Protein AF-A0A9P5ANE4-F1 (afdb_monomer)

Structure (mmCIF, N/CA/C/O backbone):
data_AF-A0A9P5ANE4-F1
#
_entry.id   AF-A0A9P5ANE4-F1
#
loop_
_atom_site.group_PDB
_atom_site.id
_atom_site.type_symbol
_atom_site.label_atom_id
_atom_site.label_alt_id
_atom_site.label_comp_id
_atom_site.label_asym_id
_atom_site.label_entity_id
_atom_site.label_seq_id
_atom_site.pdbx_PDB_ins_code
_atom_site.Cartn_x
_atom_site.Cartn_y
_atom_site.Cartn_z
_atom_site.occupancy
_atom_site.B_iso_or_equiv
_atom_site.auth_seq_id
_atom_site.auth_comp_id
_atom_site.auth_asym_id
_atom_site.auth_atom_id
_atom_site.pdbx_PDB_model_num
ATOM 1 N N . MET A 1 1 ? -19.868 -15.085 -2.235 1.00 84.94 1 MET A N 1
ATOM 2 C CA . MET A 1 1 ? -20.791 -15.038 -1.072 1.00 84.94 1 MET A CA 1
ATOM 3 C C . MET A 1 1 ? -21.364 -13.664 -0.730 1.00 84.94 1 MET A C 1
ATOM 5 O O . MET A 1 1 ? -22.548 -13.602 -0.421 1.00 84.94 1 MET A O 1
ATOM 9 N N . LYS A 1 2 ? -20.590 -12.567 -0.795 1.00 85.81 2 LYS A N 1
ATOM 10 C CA . LYS A 1 2 ? -21.042 -11.213 -0.388 1.00 85.81 2 LYS A CA 1
ATOM 11 C C . LYS A 1 2 ? -22.421 -10.811 -0.924 1.00 85.81 2 LYS A C 1
ATOM 13 O O . LYS A 1 2 ? -23.286 -10.450 -0.140 1.00 85.81 2 LYS A O 1
ATOM 18 N N . PHE A 1 3 ? -22.633 -10.958 -2.235 1.00 87.50 3 PHE A N 1
ATOM 19 C CA . PHE A 1 3 ? -23.912 -10.656 -2.888 1.00 87.50 3 PHE A CA 1
ATOM 20 C C . PHE A 1 3 ? -25.103 -11.384 -2.247 1.00 87.50 3 PHE A C 1
ATOM 22 O O . PHE A 1 3 ? -26.153 -10.790 -2.033 1.00 87.50 3 PHE A O 1
ATOM 29 N N . ILE A 1 4 ? -24.929 -12.667 -1.920 1.00 90.25 4 ILE A N 1
ATOM 30 C CA . ILE A 1 4 ? -25.991 -13.511 -1.367 1.00 90.25 4 ILE A CA 1
ATOM 31 C C . ILE A 1 4 ? -26.301 -13.093 0.073 1.00 90.25 4 ILE A C 1
ATOM 33 O O . ILE A 1 4 ? -27.469 -12.965 0.430 1.00 90.25 4 ILE A O 1
ATOM 37 N N . ALA A 1 5 ? -25.264 -12.822 0.871 1.00 90.62 5 ALA A N 1
ATOM 38 C CA . ALA A 1 5 ? -25.399 -12.387 2.258 1.00 90.62 5 ALA A CA 1
ATOM 39 C C . ALA A 1 5 ? -26.049 -10.997 2.392 1.00 90.62 5 ALA A C 1
ATOM 41 O O . ALA A 1 5 ? -26.753 -10.746 3.365 1.00 90.62 5 ALA A O 1
ATOM 42 N N . SER A 1 6 ? -25.848 -10.106 1.414 1.00 91.19 6 SER A N 1
ATOM 43 C CA . SER A 1 6 ? -26.445 -8.763 1.390 1.00 91.19 6 SER A CA 1
ATOM 44 C C . SER A 1 6 ? -27.764 -8.671 0.613 1.00 91.19 6 SER A C 1
ATOM 46 O O . SER A 1 6 ? -28.336 -7.588 0.517 1.00 91.19 6 SER A O 1
ATOM 48 N N . SER A 1 7 ? -28.230 -9.760 -0.003 1.00 93.81 7 SER A N 1
ATOM 49 C CA . SER A 1 7 ? -29.420 -9.734 -0.858 1.00 93.81 7 SER A CA 1
ATOM 50 C C . SER A 1 7 ? -30.706 -9.638 -0.023 1.00 93.81 7 SER A C 1
ATOM 52 O O . SER A 1 7 ? -30.922 -10.481 0.855 1.00 93.81 7 SER A O 1
ATOM 54 N N . PRO A 1 8 ? -31.611 -8.680 -0.318 1.00 92.62 8 PRO A N 1
ATOM 55 C CA . PRO A 1 8 ? -32.915 -8.594 0.341 1.00 92.62 8 PRO A CA 1
ATOM 56 C C . PRO A 1 8 ? -33.736 -9.879 0.203 1.00 92.62 8 PRO A C 1
ATOM 58 O O . PRO A 1 8 ? -34.364 -10.310 1.165 1.00 92.62 8 PRO A O 1
ATOM 61 N N . LEU A 1 9 ? -33.653 -10.540 -0.958 1.00 94.06 9 LEU A N 1
ATOM 62 C CA . LEU A 1 9 ? -34.351 -11.799 -1.221 1.00 94.06 9 LEU A CA 1
ATOM 63 C C . LEU A 1 9 ? -33.880 -12.918 -0.281 1.00 94.06 9 LEU A C 1
ATOM 65 O O . LEU A 1 9 ? -34.693 -13.689 0.222 1.00 94.06 9 LEU A O 1
ATOM 69 N N . THR A 1 10 ? -32.575 -12.993 0.001 1.00 93.75 10 THR A N 1
ATOM 70 C CA . THR A 1 10 ? -32.034 -13.964 0.963 1.00 93.75 10 THR A CA 1
ATOM 71 C C . THR A 1 10 ? -32.629 -13.731 2.346 1.00 93.75 10 THR A C 1
ATOM 73 O O . THR A 1 10 ? -33.049 -14.679 3.005 1.00 93.75 10 THR A O 1
ATOM 76 N N . LEU A 1 11 ? -32.704 -12.470 2.783 1.00 91.62 11 LEU A N 1
ATOM 77 C CA . LEU A 1 11 ? -33.286 -12.118 4.074 1.00 91.62 11 LEU A CA 1
ATOM 78 C C . LEU A 1 11 ? -34.788 -12.440 4.135 1.00 91.62 11 LEU A C 1
ATOM 80 O O . LEU A 1 11 ? -35.256 -12.932 5.159 1.00 91.62 11 LEU A O 1
ATOM 84 N N . GLU A 1 12 ? -35.540 -12.185 3.064 1.00 93.75 12 GLU A N 1
ATOM 85 C CA . GLU A 1 12 ? -36.965 -12.529 2.965 1.00 93.75 12 GLU A CA 1
ATOM 86 C C . GLU A 1 12 ? -37.199 -14.037 3.110 1.00 93.75 12 GLU A C 1
ATOM 88 O O . GLU A 1 12 ? -37.988 -14.451 3.957 1.00 93.75 12 GLU A O 1
ATOM 93 N N . LEU A 1 13 ? -36.449 -14.859 2.372 1.00 93.81 13 LEU A N 1
ATOM 94 C CA . LEU A 1 13 ? -36.548 -16.321 2.449 1.00 93.81 13 LEU A CA 1
ATOM 95 C C . LEU A 1 13 ? -36.102 -16.860 3.815 1.00 93.81 13 LEU A C 1
ATOM 97 O O . LEU A 1 13 ? -36.692 -17.789 4.363 1.00 93.81 13 LEU A O 1
ATOM 101 N N . LEU A 1 14 ? -35.071 -16.262 4.412 1.00 93.81 14 LEU A N 1
ATOM 102 C CA . LEU A 1 14 ? -34.622 -16.629 5.752 1.00 93.81 14 LEU A CA 1
ATOM 103 C C . LEU A 1 14 ? -35.651 -16.277 6.837 1.00 93.81 14 LEU A C 1
ATOM 105 O O . LEU A 1 14 ? -35.756 -17.008 7.827 1.00 93.81 14 LEU A O 1
ATOM 109 N N . LYS A 1 15 ? -36.446 -15.216 6.646 1.00 92.94 15 LYS A N 1
ATOM 110 C CA . LYS A 1 15 ? -37.534 -14.835 7.561 1.00 92.94 15 LYS A CA 1
ATOM 111 C C . LYS A 1 15 ? -38.674 -15.851 7.603 1.00 92.94 15 LYS A C 1
ATOM 113 O O . LYS A 1 15 ? -39.384 -15.911 8.608 1.00 92.94 15 LYS A O 1
ATOM 118 N N . GLU A 1 16 ? -38.827 -16.677 6.567 1.00 93.19 16 GLU A N 1
ATOM 119 C CA . GLU A 1 16 ? -39.749 -17.820 6.592 1.00 93.19 16 GLU A CA 1
ATOM 120 C C . GLU A 1 16 ? -39.297 -18.896 7.589 1.00 93.19 16 GLU A C 1
ATOM 122 O O . GLU A 1 16 ? -40.129 -19.549 8.218 1.00 93.19 16 GLU A O 1
ATOM 127 N N . TRP A 1 17 ? -37.981 -19.059 7.777 1.00 91.56 17 TRP A N 1
ATOM 128 C CA . TRP A 1 17 ? -37.419 -19.972 8.774 1.00 91.56 17 TRP A CA 1
ATOM 129 C C . TRP A 1 17 ? -37.459 -19.384 10.187 1.00 91.56 17 TRP A C 1
ATOM 131 O O . TRP A 1 17 ? -37.881 -20.065 11.121 1.00 91.56 17 TRP A O 1
ATOM 141 N N . ASN A 1 18 ? -37.025 -18.133 10.357 1.00 90.50 18 ASN A N 1
ATOM 142 C CA . ASN A 1 18 ? -37.092 -17.431 11.634 1.00 90.50 18 ASN A CA 1
ATOM 143 C C . ASN A 1 18 ? -37.369 -15.941 11.416 1.00 90.50 18 ASN A C 1
ATOM 145 O O . ASN A 1 18 ? -36.606 -15.262 10.736 1.00 90.50 18 ASN A O 1
ATOM 149 N N . ARG A 1 19 ? -38.443 -15.427 12.029 1.00 88.56 19 ARG A N 1
ATOM 150 C CA . ARG A 1 19 ? -38.869 -14.027 11.872 1.00 88.56 19 ARG A CA 1
ATOM 151 C C . ARG A 1 19 ? -37.819 -13.023 12.346 1.00 88.56 19 ARG A C 1
ATOM 153 O O . ARG A 1 19 ? -37.716 -11.954 11.749 1.00 88.56 19 ARG A O 1
ATOM 160 N N . ASP A 1 20 ? -37.088 -13.360 13.406 1.00 91.31 20 ASP A N 1
ATOM 161 C CA . ASP A 1 20 ? -36.017 -12.537 13.966 1.00 91.31 20 ASP A CA 1
ATOM 162 C C . ASP A 1 20 ? -34.678 -13.222 13.679 1.00 91.31 20 ASP A C 1
ATOM 164 O O . ASP A 1 20 ? -34.287 -14.171 14.364 1.00 91.31 20 ASP A O 1
ATOM 168 N N . ILE A 1 21 ? -34.026 -12.800 12.593 1.00 93.56 21 ILE A N 1
ATOM 169 C CA . ILE A 1 21 ? -32.801 -13.416 12.089 1.00 93.56 21 ILE A CA 1
ATOM 170 C C . ILE A 1 21 ? -31.700 -12.381 11.876 1.00 93.56 21 ILE A C 1
ATOM 172 O O . ILE A 1 21 ? -31.937 -11.302 11.334 1.00 93.56 21 ILE A O 1
ATOM 176 N N . GLN A 1 22 ? -30.477 -12.748 12.249 1.00 93.12 22 GLN A N 1
ATOM 177 C CA . GLN A 1 22 ? -29.271 -12.005 11.920 1.00 93.12 22 GLN A CA 1
ATOM 178 C C . GLN A 1 22 ? -28.400 -12.799 10.945 1.00 93.12 22 GLN A C 1
ATOM 180 O O . GLN A 1 22 ? -28.158 -13.994 11.124 1.00 93.12 22 GLN A O 1
ATOM 185 N N . ILE A 1 23 ? -27.897 -12.118 9.920 1.00 95.44 23 ILE A N 1
ATOM 186 C CA . ILE A 1 23 ? -26.892 -12.674 9.019 1.00 95.44 23 ILE A CA 1
ATOM 187 C C . ILE A 1 23 ? -25.511 -12.323 9.574 1.00 95.44 23 ILE A C 1
ATOM 189 O O . ILE A 1 23 ? -25.235 -11.155 9.842 1.00 95.44 23 ILE A O 1
ATOM 193 N N . LEU A 1 24 ? -24.661 -13.332 9.747 1.00 96.00 24 LEU A N 1
ATOM 194 C CA . LEU A 1 24 ? -23.253 -13.168 10.105 1.00 96.00 24 LEU A CA 1
ATOM 195 C C . LEU A 1 24 ? -22.395 -13.584 8.915 1.00 96.00 24 LEU A C 1
ATOM 197 O O . LEU A 1 24 ? -22.753 -14.507 8.178 1.00 96.00 24 LEU A O 1
ATOM 201 N N . THR A 1 25 ? -21.261 -12.921 8.719 1.00 96.50 25 THR A N 1
ATOM 202 C CA . THR A 1 25 ? -20.386 -13.223 7.583 1.00 96.50 25 THR A CA 1
ATOM 203 C C . THR A 1 25 ? -18.928 -13.309 7.985 1.00 96.50 25 THR A C 1
ATOM 205 O O . THR A 1 25 ? -18.457 -12.537 8.818 1.00 96.50 25 THR A O 1
ATOM 208 N N . HIS A 1 26 ? -18.202 -14.222 7.356 1.00 94.50 26 HIS A N 1
ATOM 209 C CA . HIS A 1 26 ? -16.751 -14.264 7.407 1.00 94.50 26 HIS A CA 1
ATOM 210 C C . HIS A 1 26 ? -16.208 -14.645 6.031 1.00 94.50 26 HIS A C 1
ATOM 212 O O . HIS A 1 26 ? -16.799 -15.458 5.320 1.00 94.50 26 HIS A O 1
ATOM 218 N N . TYR A 1 27 ? -15.098 -14.032 5.642 1.00 92.44 27 TYR A N 1
ATOM 219 C CA . TYR A 1 27 ? -14.460 -14.275 4.355 1.00 92.44 27 TYR A CA 1
ATOM 220 C C . TYR A 1 27 ? -13.012 -14.611 4.649 1.00 92.44 27 TYR A C 1
ATOM 222 O O . TYR A 1 27 ? -12.268 -13.723 5.071 1.00 92.44 27 TYR A O 1
ATOM 230 N N . PHE A 1 28 ? -12.643 -15.874 4.456 1.00 86.62 28 PHE A N 1
ATOM 231 C CA . PHE A 1 28 ? -11.251 -16.252 4.560 1.00 86.62 28 PHE A CA 1
ATOM 232 C C . PHE A 1 28 ? -10.459 -15.597 3.436 1.00 86.62 28 PHE A C 1
ATOM 234 O O . PHE A 1 28 ? -10.959 -15.398 2.323 1.00 86.62 28 PHE A O 1
ATOM 241 N N . TRP A 1 29 ? -9.235 -15.208 3.765 1.00 79.50 29 TRP A N 1
ATOM 242 C CA . TRP A 1 29 ? -8.323 -14.622 2.808 1.00 79.50 29 TRP A CA 1
ATOM 243 C C . TRP A 1 29 ? -6.891 -15.057 3.096 1.00 79.50 29 TRP A C 1
ATOM 245 O O . TRP A 1 29 ? -6.221 -14.489 3.958 1.00 79.50 29 TRP A O 1
ATOM 255 N N . ARG A 1 30 ? -6.402 -16.043 2.336 1.00 69.19 30 ARG A N 1
ATOM 256 C CA . ARG A 1 30 ? -5.060 -16.627 2.515 1.00 69.19 30 ARG A CA 1
ATOM 257 C C . ARG A 1 30 ? -3.933 -15.597 2.419 1.00 69.19 30 ARG A C 1
ATOM 259 O O . ARG A 1 30 ? -2.940 -15.709 3.124 1.00 69.19 30 ARG A O 1
ATOM 266 N N . SER A 1 31 ? -4.091 -14.602 1.547 1.00 61.66 31 SER A N 1
ATOM 267 C CA . SER A 1 31 ? -3.114 -13.519 1.349 1.00 61.66 31 SER A CA 1
ATOM 268 C C . SER A 1 31 ? -3.355 -12.310 2.263 1.00 61.66 31 SER A C 1
ATOM 270 O O . SER A 1 31 ? -2.681 -11.293 2.108 1.00 61.66 31 SER A O 1
ATOM 272 N N . GLY A 1 32 ? -4.351 -12.389 3.149 1.00 63.50 32 GLY A N 1
ATOM 273 C CA . GLY A 1 32 ? -4.660 -11.369 4.141 1.00 63.50 32 GLY A CA 1
ATOM 274 C C . GLY A 1 32 ? -3.746 -11.434 5.366 1.00 63.50 32 GLY A C 1
ATOM 275 O O . GLY A 1 32 ? -2.778 -12.190 5.413 1.00 63.50 32 GLY A O 1
ATOM 276 N N . HIS A 1 33 ? -4.065 -10.636 6.383 1.00 69.06 33 HIS A N 1
ATOM 277 C CA . HIS A 1 33 ? -3.426 -10.761 7.695 1.00 69.06 33 HIS A CA 1
ATOM 278 C C . HIS A 1 33 ? -3.788 -12.101 8.352 1.00 69.06 33 HIS A C 1
ATOM 280 O O . HIS A 1 33 ? -4.830 -12.674 8.051 1.00 69.06 33 HIS A O 1
ATOM 286 N N . GLU A 1 34 ? -2.978 -12.560 9.308 1.00 77.56 34 GLU A N 1
ATOM 287 C CA . GLU A 1 34 ? -3.128 -13.867 9.973 1.00 77.56 34 GLU A CA 1
ATOM 288 C C . GLU A 1 34 ? -4.562 -14.147 10.475 1.00 77.56 34 GLU A C 1
ATOM 290 O O . GLU A 1 34 ? -5.134 -15.211 10.239 1.00 77.56 34 GLU A O 1
ATOM 295 N N . MET A 1 35 ? -5.200 -13.134 11.070 1.00 83.88 35 MET A N 1
ATOM 296 C CA . MET A 1 35 ? -6.583 -13.182 11.569 1.00 83.88 35 MET A CA 1
ATOM 297 C C . MET A 1 35 ? -7.660 -13.309 10.477 1.00 83.88 35 MET A C 1
ATOM 299 O O . MET A 1 35 ? -8.840 -13.436 10.785 1.00 83.88 35 MET A O 1
ATOM 303 N N . GLN A 1 36 ? -7.302 -13.213 9.200 1.00 79.50 36 GLN A N 1
ATOM 304 C CA . GLN A 1 36 ? -8.225 -13.359 8.073 1.00 79.50 36 GLN A CA 1
ATOM 305 C C . GLN A 1 36 ? -8.200 -14.770 7.481 1.00 79.50 36 GLN A C 1
ATOM 307 O O . GLN A 1 36 ? -9.025 -15.059 6.623 1.00 79.50 36 GLN A O 1
ATOM 312 N N . HIS A 1 37 ? -7.296 -15.655 7.912 1.00 81.06 37 HIS A N 1
ATOM 313 C CA . HIS A 1 37 ? -7.221 -17.033 7.408 1.00 81.06 37 HIS A CA 1
ATOM 314 C C . HIS A 1 37 ? -7.140 -18.112 8.508 1.00 81.06 37 HIS A C 1
ATOM 316 O O . HIS A 1 37 ? -7.032 -19.299 8.193 1.00 81.06 37 HIS A O 1
ATOM 322 N N . ASN A 1 38 ? -7.198 -17.736 9.792 1.00 88.12 38 ASN A N 1
ATOM 323 C CA . ASN A 1 38 ? -7.198 -18.667 10.931 1.00 88.12 38 ASN A CA 1
ATOM 324 C C . ASN A 1 38 ? -8.586 -18.803 11.598 1.00 88.12 38 ASN A C 1
ATOM 326 O O . ASN A 1 38 ? -9.476 -17.962 11.419 1.00 88.12 38 ASN A O 1
ATOM 330 N N . VAL A 1 39 ? -8.792 -19.867 12.383 1.00 90.75 39 VAL A N 1
ATOM 331 C CA . VAL A 1 39 ? -10.085 -20.156 13.037 1.00 90.75 39 VAL A CA 1
ATOM 332 C C . VAL A 1 39 ? -10.414 -19.125 14.114 1.00 90.75 39 VAL A C 1
ATOM 334 O O . VAL A 1 39 ? -11.575 -18.739 14.276 1.00 90.75 39 VAL A O 1
ATOM 337 N N . LYS A 1 40 ? -9.403 -18.618 14.826 1.00 92.12 40 LYS A N 1
ATOM 338 C CA . LYS A 1 40 ? -9.587 -17.581 15.849 1.00 92.12 40 LYS A CA 1
ATOM 339 C C . LYS A 1 40 ? -10.213 -16.310 15.271 1.00 92.12 40 LYS A C 1
ATOM 341 O O . LYS A 1 40 ? -11.107 -15.722 15.881 1.00 92.12 40 LYS A O 1
ATOM 346 N N . GLY A 1 41 ? -9.776 -15.903 14.084 1.00 93.19 41 GLY A N 1
ATOM 347 C CA . GLY A 1 41 ? -10.309 -14.771 13.340 1.00 93.19 41 GLY A CA 1
ATOM 348 C C . GLY A 1 41 ? -11.764 -14.943 12.927 1.00 93.19 41 GLY A C 1
ATOM 349 O O . GLY A 1 41 ? -12.566 -14.027 13.130 1.00 93.19 41 GLY A O 1
ATOM 350 N N . LEU A 1 42 ? -12.133 -16.131 12.436 1.00 94.44 42 LEU A N 1
ATOM 351 C CA . LEU A 1 42 ? -13.528 -16.511 12.190 1.00 94.44 42 LEU A CA 1
ATOM 352 C C . LEU A 1 42 ? -14.368 -16.345 13.464 1.00 94.44 42 LEU A C 1
ATOM 354 O O . LEU A 1 42 ? -15.375 -15.636 13.456 1.00 94.44 42 LEU A O 1
ATOM 358 N N . LEU A 1 43 ? -13.932 -16.949 14.570 1.00 95.19 43 LEU A N 1
ATOM 359 C CA . LEU A 1 43 ? -14.651 -16.938 15.845 1.00 95.19 43 LEU A CA 1
ATOM 360 C C . LEU A 1 43 ? -14.846 -15.522 16.404 1.00 95.19 43 LEU A C 1
ATOM 362 O O . LEU A 1 43 ? -15.969 -15.147 16.747 1.00 95.19 43 LEU A O 1
ATOM 366 N N . LEU A 1 44 ? -13.781 -14.718 16.458 1.00 93.44 44 LEU A N 1
ATOM 367 C CA . LEU A 1 44 ? -13.840 -13.341 16.956 1.00 93.44 44 LEU A CA 1
ATOM 368 C C . LEU A 1 44 ? -14.702 -12.447 16.063 1.00 93.44 44 LEU A C 1
ATOM 370 O O . LEU A 1 44 ? -15.477 -11.636 16.569 1.00 93.44 44 LEU A O 1
ATOM 374 N N . SER A 1 45 ? -14.611 -12.617 14.742 1.00 95.06 45 SER A N 1
ATOM 375 C CA . SER A 1 45 ? -15.418 -11.865 13.780 1.00 95.06 45 SER A CA 1
ATOM 376 C C . SER A 1 45 ? -16.913 -12.132 13.965 1.00 95.06 45 SER A C 1
ATOM 378 O O . SER A 1 45 ? -17.708 -11.188 13.998 1.00 95.06 45 SER A O 1
ATOM 380 N N . LEU A 1 46 ? -17.302 -13.400 14.127 1.00 96.12 46 LEU A N 1
ATOM 381 C CA . LEU A 1 46 ? -18.692 -13.787 14.370 1.00 96.12 46 LEU A CA 1
ATOM 382 C C . LEU A 1 46 ? -19.177 -13.331 15.751 1.00 96.12 46 LEU A C 1
ATOM 384 O O . LEU A 1 46 ? -20.298 -12.831 15.868 1.00 96.12 46 LEU A O 1
ATOM 388 N N . LEU A 1 47 ? -18.331 -13.447 16.780 1.00 94.44 47 LEU A N 1
ATOM 389 C CA . LEU A 1 47 ? -18.651 -13.006 18.138 1.00 94.44 47 LEU A CA 1
ATOM 390 C C . LEU A 1 47 ? -18.918 -11.500 18.170 1.00 94.44 47 LEU A C 1
ATOM 392 O O . LEU A 1 47 ? -19.976 -11.082 18.637 1.00 94.44 47 LEU A O 1
ATOM 396 N N . HIS A 1 48 ? -18.025 -10.696 17.593 1.00 94.00 48 HIS A N 1
ATOM 397 C CA . HIS A 1 48 ? -18.202 -9.250 17.489 1.00 94.00 48 HIS A CA 1
ATOM 398 C C . HIS A 1 48 ? -19.508 -8.885 16.767 1.00 94.00 48 HIS A C 1
ATOM 400 O O . HIS A 1 48 ? -20.321 -8.136 17.307 1.00 94.00 48 HIS A O 1
ATOM 406 N N . GLN A 1 49 ? -19.766 -9.469 15.587 1.00 95.56 49 GLN A N 1
ATOM 407 C CA . GLN A 1 49 ? -21.004 -9.222 14.833 1.00 95.56 49 GLN A CA 1
ATOM 408 C C . GLN A 1 49 ? -22.263 -9.598 15.629 1.00 95.56 49 GLN A C 1
ATOM 410 O O . GLN A 1 49 ? -23.291 -8.933 15.513 1.00 95.56 49 GLN A O 1
ATOM 415 N N . SER A 1 50 ? -22.203 -10.645 16.455 1.00 93.88 50 SER A N 1
ATOM 416 C CA . SER A 1 50 ? -23.340 -11.063 17.281 1.00 93.88 50 SER A CA 1
ATOM 417 C C . SER A 1 50 ? -23.639 -10.115 18.455 1.00 93.88 50 SER A C 1
ATOM 419 O O . SER A 1 50 ? -24.787 -10.075 18.911 1.00 93.88 50 SER A O 1
ATOM 421 N N . LEU A 1 51 ? -22.639 -9.340 18.903 1.00 92.25 51 LEU A N 1
ATOM 422 C CA . LEU A 1 51 ? -22.681 -8.498 20.105 1.00 92.25 51 LEU A CA 1
ATOM 423 C C . LEU A 1 51 ? -22.794 -6.989 19.841 1.00 92.25 51 LEU A C 1
ATOM 425 O O . LEU A 1 51 ? -23.296 -6.286 20.714 1.00 92.25 51 LEU A O 1
ATOM 429 N N . VAL A 1 52 ? -22.337 -6.489 18.685 1.00 88.75 52 VAL A N 1
ATOM 430 C CA . VAL A 1 52 ? -22.132 -5.043 18.432 1.00 88.75 52 VAL A CA 1
ATOM 431 C C . VAL A 1 52 ? -23.361 -4.173 18.742 1.00 88.75 52 VAL A C 1
ATOM 433 O O . VAL A 1 52 ? -23.220 -3.116 19.345 1.00 88.75 52 VAL A O 1
ATOM 436 N N . ASP A 1 53 ? -24.567 -4.678 18.469 1.00 83.50 53 ASP A N 1
ATOM 437 C CA . ASP A 1 53 ? -25.834 -3.970 18.715 1.00 83.50 53 ASP A CA 1
ATOM 438 C C . ASP A 1 53 ? -26.645 -4.566 19.885 1.00 83.50 53 ASP A C 1
ATOM 440 O O . ASP A 1 53 ? -27.867 -4.414 19.966 1.00 83.50 53 ASP A O 1
ATOM 444 N N . ARG A 1 54 ? -25.997 -5.327 20.777 1.00 86.75 54 ARG A N 1
ATOM 445 C CA . ARG A 1 54 ? -26.648 -6.105 21.846 1.00 86.75 54 ARG A CA 1
ATOM 446 C C . ARG A 1 54 ? -25.944 -5.921 23.193 1.00 86.75 54 ARG A C 1
ATOM 448 O O . ARG A 1 54 ? -25.325 -6.860 23.702 1.00 86.75 54 ARG A O 1
ATOM 455 N N . PRO A 1 55 ? -26.060 -4.731 23.816 1.00 85.06 55 PRO A N 1
ATOM 456 C CA . PRO A 1 55 ? -25.435 -4.458 25.111 1.00 85.06 55 PRO A CA 1
ATOM 457 C C . PRO A 1 55 ? -25.930 -5.404 26.215 1.00 85.06 55 PRO A C 1
ATOM 459 O O . PRO A 1 55 ? -25.178 -5.712 27.136 1.00 85.06 55 PRO A O 1
ATOM 462 N N . ASP A 1 56 ? -27.157 -5.921 26.095 1.00 87.75 56 ASP A N 1
ATOM 463 C CA . ASP A 1 56 ? -27.727 -6.944 26.974 1.00 87.75 56 ASP A CA 1
ATOM 464 C C . ASP A 1 56 ? -26.915 -8.248 26.954 1.00 87.75 56 ASP A C 1
ATOM 466 O O . ASP A 1 56 ? -26.592 -8.814 28.001 1.00 87.75 56 ASP A O 1
ATOM 470 N N . LEU A 1 57 ? -26.551 -8.723 25.762 1.00 88.44 57 LEU A N 1
ATOM 471 C CA . LEU A 1 57 ? -25.752 -9.935 25.600 1.00 88.44 57 LEU A CA 1
ATOM 472 C C . LEU A 1 57 ? -24.306 -9.695 26.011 1.00 88.44 57 LEU A C 1
ATOM 474 O O . LEU A 1 57 ? -23.734 -10.545 26.689 1.00 88.44 57 LEU A O 1
ATOM 478 N N . SER A 1 58 ? -23.752 -8.528 25.680 1.00 87.25 58 SER A N 1
ATOM 479 C CA . SER A 1 58 ? -22.397 -8.138 26.074 1.00 87.25 58 SER A CA 1
ATOM 480 C C . SER A 1 58 ? -22.239 -8.092 27.595 1.00 87.25 58 SER A C 1
ATOM 482 O O . SER A 1 58 ? -21.289 -8.662 28.124 1.00 87.25 58 SER A O 1
ATOM 484 N N . GLN A 1 59 ? -23.194 -7.504 28.324 1.00 84.94 59 GLN A N 1
ATOM 485 C CA . GLN A 1 59 ? -23.181 -7.479 29.794 1.00 84.94 59 GLN A CA 1
ATOM 486 C C . GLN A 1 59 ? -23.311 -8.880 30.402 1.00 84.94 59 GLN A C 1
ATOM 488 O O . GLN A 1 59 ? -22.618 -9.218 31.362 1.00 84.94 59 GLN A O 1
ATOM 493 N N . ASN A 1 60 ? -24.175 -9.721 29.834 1.00 85.56 60 ASN A N 1
ATOM 494 C CA . ASN A 1 60 ? -24.346 -11.091 30.308 1.00 85.56 60 ASN A CA 1
ATOM 495 C C . ASN A 1 60 ? -23.116 -11.967 30.021 1.00 85.56 60 ASN A C 1
ATOM 497 O O . ASN A 1 60 ? -22.783 -12.822 30.844 1.00 85.56 60 ASN A O 1
ATOM 501 N N . LEU A 1 61 ? -22.448 -11.754 28.882 1.00 86.19 61 LEU A N 1
ATOM 502 C CA . LEU A 1 61 ? -21.185 -12.406 28.549 1.00 86.19 61 LEU A CA 1
ATOM 503 C C . LEU A 1 61 ? -20.078 -11.937 29.492 1.00 86.19 61 LEU A C 1
ATOM 505 O O . LEU A 1 61 ? -19.344 -12.771 29.999 1.00 86.19 61 LEU A O 1
ATOM 509 N N . TRP A 1 62 ? -20.004 -10.633 29.780 1.00 81.50 62 TRP A N 1
ATOM 510 C CA . TRP A 1 62 ? -19.035 -10.039 30.707 1.00 81.50 62 TRP A CA 1
ATOM 511 C C . TRP A 1 62 ? -19.108 -10.651 32.111 1.00 81.50 62 TRP A C 1
ATOM 513 O O . TRP A 1 62 ? -18.086 -10.914 32.740 1.00 81.50 62 TRP A O 1
ATOM 523 N N . GLY A 1 63 ? -20.324 -10.920 32.598 1.00 73.38 63 GLY A N 1
ATOM 524 C CA . GLY A 1 63 ? -20.557 -11.592 33.880 1.00 73.38 63 GLY A CA 1
ATOM 525 C C . GLY A 1 63 ? -20.318 -13.108 33.868 1.00 73.38 63 GLY A C 1
ATOM 526 O O . GLY A 1 63 ? -20.504 -13.760 34.897 1.00 73.38 63 GLY A O 1
ATOM 527 N N . LYS A 1 64 ? -19.947 -13.696 32.725 1.00 71.19 64 LYS A N 1
ATOM 528 C CA . LYS A 1 64 ? -19.730 -15.135 32.535 1.00 71.19 64 LYS A CA 1
ATOM 529 C C . LYS A 1 64 ? -18.350 -15.401 31.924 1.00 71.19 64 LYS A C 1
ATOM 531 O O . LYS A 1 64 ? -17.680 -14.507 31.433 1.00 71.19 64 LYS A O 1
ATOM 536 N N . LEU A 1 65 ? -17.903 -16.656 31.989 1.00 66.62 65 LEU A N 1
ATOM 537 C CA . LEU A 1 65 ? -16.707 -17.150 31.283 1.00 66.62 65 LEU A CA 1
ATOM 538 C C . LEU A 1 65 ? -15.370 -16.426 31.591 1.00 66.62 65 LEU A C 1
ATOM 540 O O . LEU A 1 65 ? -14.419 -16.605 30.842 1.00 66.62 65 LEU A O 1
ATOM 544 N N . GLY A 1 66 ? -15.262 -15.642 32.675 1.00 67.50 66 GLY A N 1
ATOM 545 C CA . GLY A 1 66 ? -14.011 -14.946 33.035 1.00 67.50 66 GLY A CA 1
ATOM 546 C C . GLY A 1 66 ? -13.584 -13.867 32.029 1.00 67.50 66 GLY A C 1
ATOM 547 O O . GLY A 1 66 ? -12.401 -13.560 31.903 1.00 67.50 66 GLY A O 1
ATOM 548 N N . VAL A 1 67 ? -14.542 -13.318 31.274 1.00 74.50 67 VAL A N 1
ATOM 549 C CA . VAL A 1 67 ? -14.292 -12.361 30.180 1.00 74.50 67 VAL A CA 1
ATOM 550 C C . VAL A 1 67 ? -13.868 -10.978 30.691 1.00 74.50 67 VAL A C 1
ATOM 552 O O . VAL A 1 67 ? -13.200 -10.232 29.984 1.00 74.50 67 VAL A O 1
ATOM 555 N N . ASN A 1 68 ? -14.198 -10.653 31.940 1.00 70.75 68 ASN A N 1
ATOM 556 C CA . ASN A 1 68 ? -13.873 -9.394 32.615 1.00 70.75 68 ASN A CA 1
ATOM 557 C C . ASN A 1 68 ? -12.366 -9.110 32.772 1.00 70.75 68 ASN A C 1
ATOM 559 O O . ASN A 1 68 ? -11.995 -7.980 33.084 1.00 70.75 68 ASN A O 1
ATOM 563 N N . GLU A 1 69 ? -11.507 -10.112 32.584 1.00 71.06 69 GLU A N 1
ATOM 564 C CA . GLU A 1 69 ? -10.046 -9.978 32.661 1.00 71.06 69 GLU A CA 1
ATOM 565 C C . GLU A 1 69 ? -9.377 -9.851 31.279 1.00 71.06 69 GLU A C 1
ATOM 567 O O . GLU A 1 69 ? -8.154 -9.747 31.197 1.00 71.06 69 GLU A O 1
ATOM 572 N N . LYS A 1 70 ? -10.154 -9.856 30.185 1.00 76.94 70 LYS A N 1
ATOM 573 C CA . LYS A 1 70 ? -9.645 -9.847 28.806 1.00 76.94 70 LYS A CA 1
ATOM 574 C C . LYS A 1 70 ? -9.661 -8.424 28.228 1.00 76.94 70 LYS A C 1
ATOM 576 O O . LYS A 1 70 ? -10.718 -7.803 28.154 1.00 76.94 70 LYS A O 1
ATOM 581 N N . TRP A 1 71 ? -8.512 -7.929 27.767 1.00 74.50 71 TRP A N 1
ATOM 582 C CA . TRP A 1 71 ? -8.339 -6.560 27.247 1.00 74.50 71 TRP A CA 1
ATOM 583 C C . TRP A 1 71 ? -7.968 -6.521 25.761 1.00 74.50 71 TRP A C 1
ATOM 585 O O . TRP A 1 71 ? -8.219 -5.529 25.081 1.00 74.50 71 TRP A O 1
ATOM 595 N N . SER A 1 72 ? -7.390 -7.605 25.248 1.00 79.94 72 SER A N 1
ATOM 596 C CA . SER A 1 72 ? -6.957 -7.769 23.862 1.00 79.94 72 SER A CA 1
ATOM 597 C C . SER A 1 72 ? -7.402 -9.122 23.305 1.00 79.94 72 SER A C 1
ATOM 599 O O . SER A 1 72 ? -7.601 -10.088 24.041 1.00 79.94 72 SER A O 1
ATOM 601 N N . TYR A 1 73 ? -7.506 -9.230 21.978 1.00 77.25 73 TYR A N 1
ATOM 602 C CA . TYR A 1 73 ? -7.788 -10.497 21.290 1.00 77.25 73 TYR A CA 1
ATOM 603 C C . TYR A 1 73 ? -6.735 -11.584 21.584 1.00 77.25 73 TYR A C 1
ATOM 605 O O . TYR A 1 73 ? -7.025 -12.778 21.481 1.00 77.25 73 TYR A O 1
ATOM 613 N N . SER A 1 74 ? -5.512 -11.183 21.949 1.00 81.00 74 SER A N 1
ATOM 614 C CA . SER A 1 74 ? -4.420 -12.076 22.353 1.00 81.00 74 SER A CA 1
ATOM 615 C C . SER A 1 74 ? -4.707 -12.822 23.654 1.00 81.00 74 SER A C 1
ATOM 617 O O . SER A 1 74 ? -4.209 -13.929 23.832 1.00 81.00 74 SER A O 1
ATOM 619 N N . ASP A 1 75 ? -5.528 -12.244 24.532 1.00 82.62 75 ASP A N 1
ATOM 620 C CA . ASP A 1 75 ? -5.783 -12.765 25.881 1.00 82.62 75 ASP A CA 1
ATOM 621 C C . ASP A 1 75 ? -6.754 -13.953 25.869 1.00 82.62 75 ASP A C 1
ATOM 623 O O . ASP A 1 75 ? -6.891 -14.682 26.854 1.00 82.62 75 ASP A O 1
ATOM 627 N N . TRP A 1 76 ? -7.458 -14.130 24.752 1.00 86.44 76 TRP A N 1
ATOM 628 C CA . TRP A 1 76 ? -8.386 -15.224 24.529 1.00 86.44 76 TRP A CA 1
ATOM 629 C C . TRP A 1 76 ? -7.668 -16.423 23.916 1.00 86.44 76 TRP A C 1
ATOM 631 O O . TRP A 1 76 ? -6.975 -16.288 22.908 1.00 86.44 76 TRP A O 1
ATOM 641 N N . SER A 1 77 ? -7.894 -17.609 24.460 1.00 87.94 77 SER A N 1
ATOM 642 C CA . SER A 1 77 ? -7.631 -18.872 23.768 1.00 87.94 77 SER A CA 1
ATOM 643 C C . SER A 1 77 ? -8.757 -19.197 22.783 1.00 87.94 77 SER A C 1
ATOM 645 O O . SER A 1 77 ? -9.894 -18.755 22.954 1.00 87.94 77 SER A O 1
ATOM 647 N N . ASP A 1 78 ? -8.472 -20.016 21.771 1.00 86.38 78 ASP A N 1
ATOM 648 C CA . ASP A 1 78 ? -9.462 -20.378 20.745 1.00 86.38 78 ASP A CA 1
ATOM 649 C C . ASP A 1 78 ? -10.698 -21.059 21.354 1.00 86.38 78 ASP A C 1
ATOM 651 O O . ASP A 1 78 ? -11.830 -20.770 20.970 1.00 86.38 78 ASP A O 1
ATOM 655 N N . GLN A 1 79 ? -10.492 -21.893 22.380 1.00 87.50 79 GLN A N 1
ATOM 656 C CA . GLN A 1 79 ? -11.560 -22.575 23.120 1.00 87.50 79 GLN A CA 1
ATOM 657 C C . GLN A 1 79 ? -12.457 -21.602 23.899 1.00 87.50 79 GLN A C 1
ATOM 659 O O . GLN A 1 79 ? -13.670 -21.812 23.982 1.00 87.50 79 GLN A O 1
ATOM 664 N N . GLU A 1 80 ? -11.887 -20.534 24.467 1.00 89.75 80 GLU A N 1
ATOM 665 C CA . GLU A 1 80 ? -12.654 -19.501 25.172 1.00 89.75 80 GLU A CA 1
ATOM 666 C C . GLU A 1 80 ? -13.519 -18.696 24.196 1.00 89.75 80 GLU A C 1
ATOM 668 O O . GLU A 1 80 ? -14.705 -18.499 24.470 1.00 89.75 80 GLU A O 1
ATOM 673 N N . VAL A 1 81 ? -12.970 -18.274 23.046 1.00 91.31 81 VAL A N 1
ATOM 674 C CA . VAL A 1 81 ? -13.749 -17.532 22.033 1.00 91.31 81 VAL A CA 1
ATOM 675 C C . VAL A 1 81 ? -14.860 -18.410 21.464 1.00 91.31 81 VAL A C 1
ATOM 677 O O . VAL A 1 81 ? -15.997 -17.960 21.328 1.00 91.31 81 VAL A O 1
ATOM 680 N N . GLU A 1 82 ? -14.560 -19.674 21.171 1.00 92.25 82 GLU A N 1
ATOM 681 C CA . GLU A 1 82 ? -15.544 -20.641 20.690 1.00 92.25 82 GLU A CA 1
ATOM 682 C C . GLU A 1 82 ? -16.693 -20.818 21.694 1.00 92.25 82 GLU A C 1
ATOM 684 O O . GLU A 1 82 ? -17.869 -20.739 21.323 1.00 92.25 82 GLU A O 1
ATOM 689 N N . SER A 1 83 ? -16.362 -20.992 22.977 1.00 91.12 83 SER A N 1
ATOM 690 C CA . SER A 1 83 ? -17.345 -21.129 24.056 1.00 91.12 83 SER A CA 1
ATOM 691 C C . SER A 1 83 ? -18.193 -19.866 24.211 1.00 91.12 83 SER A C 1
ATOM 693 O O . SER A 1 83 ? -19.414 -19.956 24.368 1.00 91.12 83 SER A O 1
ATOM 695 N N . ALA A 1 84 ? -17.571 -18.687 24.126 1.00 92.12 84 ALA A N 1
ATOM 696 C CA . ALA A 1 84 ? -18.258 -17.402 24.185 1.00 92.12 84 ALA A CA 1
ATOM 697 C C . ALA A 1 84 ? -19.208 -17.200 23.000 1.00 92.12 84 ALA A C 1
ATOM 699 O O . ALA A 1 84 ? -20.347 -16.774 23.202 1.00 92.12 84 ALA A O 1
ATOM 700 N N . LEU A 1 85 ? -18.791 -17.555 21.782 1.00 94.38 85 LEU A N 1
ATOM 701 C CA . LEU A 1 85 ? -19.641 -17.495 20.595 1.00 94.38 85 LEU A CA 1
ATOM 702 C C . LEU A 1 85 ? -20.828 -18.451 20.722 1.00 94.38 85 LEU A C 1
ATOM 704 O O . LEU A 1 85 ? -21.971 -18.018 20.594 1.00 94.38 85 LEU A O 1
ATOM 708 N N . CYS A 1 86 ? -20.588 -19.722 21.050 1.00 93.38 86 CYS A N 1
ATOM 709 C CA . CYS A 1 86 ? -21.658 -20.707 21.210 1.00 93.38 86 CYS A CA 1
ATOM 710 C C . CYS A 1 86 ? -22.661 -20.292 22.294 1.00 93.38 86 CYS A C 1
ATOM 712 O O . CYS A 1 86 ? -23.875 -20.438 22.121 1.00 93.38 86 CYS A O 1
ATOM 714 N N . TRP A 1 87 ? -22.173 -19.749 23.411 1.00 92.62 87 TRP A N 1
ATOM 715 C CA . TRP A 1 87 ? -23.031 -19.211 24.460 1.00 92.62 87 TRP A CA 1
ATOM 716 C C . TRP A 1 87 ? -23.853 -18.016 23.959 1.00 92.62 87 TRP A C 1
ATOM 718 O O . TRP A 1 87 ? -25.069 -17.990 24.157 1.00 92.62 87 TRP A O 1
ATOM 728 N N . THR A 1 88 ? -23.217 -17.071 23.264 1.00 93.00 88 THR A N 1
ATOM 729 C CA . THR A 1 88 ? -23.860 -15.847 22.764 1.00 93.00 88 THR A CA 1
ATOM 730 C C . THR A 1 88 ? -24.963 -16.170 21.763 1.00 93.00 88 THR A C 1
ATOM 732 O O . THR A 1 88 ? -26.084 -15.681 21.902 1.00 93.00 88 THR A O 1
ATOM 735 N N . LEU A 1 89 ? -24.685 -17.049 20.795 1.00 93.62 89 LEU A N 1
ATOM 736 C CA . LEU A 1 89 ? -25.668 -17.461 19.795 1.00 93.62 89 LEU A CA 1
ATOM 737 C C . LEU A 1 89 ? -26.867 -18.163 20.448 1.00 93.62 89 LEU A C 1
ATOM 739 O O . LEU A 1 89 ? -28.005 -17.860 20.099 1.00 93.62 89 LEU A O 1
ATOM 743 N N . ASN A 1 90 ? -26.653 -19.026 21.447 1.00 91.88 90 ASN A N 1
ATOM 744 C CA . ASN A 1 90 ? -27.751 -19.659 22.190 1.00 91.88 90 ASN A CA 1
ATOM 745 C C . ASN A 1 90 ? -28.570 -18.662 23.026 1.00 91.88 90 ASN A C 1
ATOM 747 O O . ASN A 1 90 ? -29.792 -18.784 23.116 1.00 91.88 90 ASN A O 1
ATOM 751 N N . ALA A 1 91 ? -27.912 -17.689 23.659 1.00 90.19 91 ALA A N 1
ATOM 752 C CA . ALA A 1 91 ? -28.552 -16.732 24.561 1.00 90.19 91 ALA A CA 1
ATOM 753 C C . ALA A 1 91 ? -29.321 -15.620 23.828 1.00 90.19 91 ALA A C 1
ATOM 755 O O . ALA A 1 91 ? -30.206 -15.002 24.416 1.00 90.19 91 ALA A O 1
ATOM 756 N N . ALA A 1 92 ? -29.011 -15.361 22.555 1.00 89.00 92 ALA A N 1
ATOM 757 C CA . ALA A 1 92 ? -29.521 -14.200 21.830 1.00 89.00 92 ALA A CA 1
ATOM 758 C C . ALA A 1 92 ? -31.031 -14.211 21.540 1.00 89.00 92 ALA A C 1
ATOM 760 O O . ALA A 1 92 ? -31.585 -13.156 21.219 1.00 89.00 92 ALA A O 1
ATOM 761 N N . GLY A 1 93 ? -31.684 -15.377 21.620 1.00 86.94 93 GLY A N 1
ATOM 762 C CA . GLY A 1 93 ? -33.121 -15.532 21.360 1.00 86.94 93 GLY A CA 1
ATOM 763 C C . GLY A 1 93 ? -33.544 -15.315 19.899 1.00 86.94 93 GLY A C 1
ATOM 764 O O . GLY A 1 93 ? -34.738 -15.261 19.627 1.00 86.94 93 GLY A O 1
ATOM 765 N N . LYS A 1 94 ? -32.583 -15.213 18.971 1.00 89.88 94 LYS A N 1
ATOM 766 C CA . LYS A 1 94 ? -32.781 -14.964 17.532 1.00 89.88 94 LYS A CA 1
ATOM 767 C C . LYS A 1 94 ? -32.168 -16.073 16.678 1.00 89.88 94 LYS A C 1
ATOM 769 O O . LYS A 1 94 ? -31.328 -16.837 17.157 1.00 89.88 94 LYS A O 1
ATOM 774 N N . GLY A 1 95 ? -32.594 -16.176 15.424 1.00 93.88 95 GLY A N 1
ATOM 775 C CA . GLY A 1 95 ? -31.963 -17.039 14.427 1.00 93.88 95 GLY A CA 1
ATOM 776 C C . GLY A 1 95 ? -30.685 -16.416 13.869 1.00 93.88 95 GLY A C 1
ATOM 777 O O . GLY A 1 95 ? -30.574 -15.196 13.766 1.00 93.88 95 GLY A O 1
ATOM 778 N N . PHE A 1 96 ? -29.741 -17.247 13.449 1.00 95.38 96 PHE A N 1
ATOM 779 C CA . PHE A 1 96 ? -28.514 -16.822 12.791 1.00 95.38 96 PHE A CA 1
ATOM 780 C C . PHE A 1 96 ? -28.303 -17.596 11.495 1.00 95.38 96 PHE A C 1
ATOM 782 O O . PHE A 1 96 ? -28.431 -18.818 11.462 1.00 95.38 96 PHE A O 1
ATOM 789 N N . CYS A 1 97 ? -27.950 -16.884 10.430 1.00 95.75 97 CYS A N 1
ATOM 790 C CA . CYS A 1 97 ? -27.458 -17.484 9.195 1.00 95.75 97 CYS A CA 1
ATOM 791 C C . CYS A 1 97 ? -26.017 -17.029 8.973 1.00 95.75 97 CYS A C 1
ATOM 793 O O . CYS A 1 97 ? -25.767 -15.838 8.802 1.00 95.75 97 CYS A O 1
ATOM 795 N N . ILE A 1 98 ? -25.078 -17.968 8.995 1.00 95.81 98 ILE A N 1
ATOM 796 C CA . ILE A 1 98 ? -23.647 -17.705 8.886 1.00 95.81 98 ILE A CA 1
ATOM 797 C C . ILE A 1 98 ? -23.204 -18.023 7.460 1.00 95.81 98 ILE A C 1
ATOM 799 O O . ILE A 1 98 ? -23.306 -19.168 7.022 1.00 95.81 98 ILE A O 1
ATOM 803 N N . PHE A 1 99 ? -22.705 -17.022 6.740 1.00 95.81 99 PHE A N 1
ATOM 804 C CA . PHE A 1 99 ? -22.064 -17.211 5.439 1.00 95.81 99 PHE A CA 1
ATOM 805 C C . PHE A 1 99 ? -20.543 -17.185 5.600 1.00 95.81 99 PHE A C 1
ATOM 807 O O . PHE A 1 99 ? -19.993 -16.184 6.063 1.00 95.81 99 PHE A O 1
ATOM 814 N N . ILE A 1 100 ? -19.872 -18.261 5.194 1.00 93.06 100 ILE A N 1
ATOM 815 C CA . ILE A 1 100 ? -18.409 -18.393 5.240 1.00 93.06 100 ILE A CA 1
ATOM 816 C C . ILE A 1 100 ? -17.890 -18.584 3.815 1.00 93.06 100 ILE A C 1
ATOM 818 O O . ILE A 1 100 ? -18.302 -19.522 3.136 1.00 93.06 100 ILE A O 1
ATOM 822 N N . ASP A 1 101 ? -17.014 -17.697 3.346 1.00 91.12 101 ASP A N 1
ATOM 823 C CA . ASP A 1 101 ? -16.401 -17.798 2.012 1.00 91.12 101 ASP A CA 1
ATOM 824 C C . ASP A 1 101 ? -14.948 -18.264 2.095 1.00 91.12 101 ASP A C 1
ATOM 826 O O . ASP A 1 101 ? -14.215 -17.797 2.966 1.00 91.12 101 ASP A O 1
ATOM 830 N N . GLY A 1 102 ? -14.539 -19.131 1.165 1.00 87.12 102 GLY A N 1
ATOM 831 C CA . GLY A 1 102 ? -13.152 -19.573 1.005 1.00 87.12 102 GLY A CA 1
ATOM 832 C C . GLY A 1 102 ? -12.695 -20.571 2.064 1.00 87.12 102 GLY A C 1
ATOM 833 O O . GLY A 1 102 ? -11.637 -20.393 2.649 1.00 87.12 102 GLY A O 1
ATOM 834 N N . LEU A 1 103 ? -13.480 -21.612 2.350 1.00 85.56 103 LEU A N 1
ATOM 835 C CA . LEU A 1 103 ? -13.138 -22.569 3.412 1.00 85.56 103 LEU A CA 1
ATOM 836 C C . LEU A 1 103 ? -11.785 -23.282 3.186 1.00 85.56 103 LEU A C 1
ATOM 838 O O . LEU A 1 103 ? -11.079 -23.557 4.150 1.00 85.56 103 LEU A O 1
ATOM 842 N N . ASP A 1 104 ? -11.404 -23.490 1.922 1.00 79.69 104 ASP A N 1
ATOM 843 C CA . ASP A 1 104 ? -10.102 -24.014 1.463 1.00 79.69 104 ASP A CA 1
ATOM 844 C C . ASP A 1 104 ? -8.924 -23.054 1.707 1.00 79.69 104 ASP A C 1
ATOM 846 O O . ASP A 1 104 ? -7.759 -23.417 1.559 1.00 79.69 104 ASP A O 1
ATOM 850 N N . GLU A 1 105 ? -9.195 -21.803 2.079 1.00 82.69 105 GLU A N 1
ATOM 851 C CA . GLU A 1 105 ? -8.154 -20.822 2.381 1.00 82.69 105 GLU A CA 1
ATOM 852 C C . GLU A 1 105 ? -7.655 -20.909 3.837 1.00 82.69 105 GLU A C 1
ATOM 854 O O . GLU A 1 105 ? -6.698 -20.214 4.185 1.00 82.69 105 GLU A O 1
ATOM 859 N N . SER A 1 106 ? -8.242 -21.781 4.673 1.00 83.31 106 SER A N 1
ATOM 860 C CA . SER A 1 106 ? -7.837 -22.006 6.067 1.00 83.31 106 SER A CA 1
ATOM 861 C C . SER A 1 106 ? -7.271 -23.412 6.294 1.00 83.31 106 SER A C 1
ATOM 863 O O . SER A 1 106 ? -8.006 -24.398 6.336 1.00 83.31 106 SER A O 1
ATOM 865 N N . HIS A 1 107 ? -5.957 -23.492 6.531 1.00 79.62 107 HIS A N 1
ATOM 866 C CA . HIS A 1 107 ? -5.261 -24.757 6.808 1.00 79.62 107 HIS A CA 1
ATOM 867 C C . HIS A 1 107 ? -5.784 -25.454 8.073 1.00 79.62 107 HIS A C 1
ATOM 869 O O . HIS A 1 107 ? -5.918 -26.671 8.109 1.00 79.62 107 HIS A O 1
ATOM 875 N N . GLU A 1 108 ? -6.125 -24.682 9.109 1.00 85.00 108 GLU A N 1
ATOM 876 C CA . GLU A 1 108 ? -6.677 -25.214 10.360 1.00 85.00 108 GLU A CA 1
ATOM 877 C C . GLU A 1 108 ? -8.037 -25.893 10.144 1.00 85.00 108 GLU A C 1
ATOM 879 O O . GLU A 1 108 ? -8.308 -26.936 10.738 1.00 85.00 108 GLU A O 1
ATOM 884 N N . ILE A 1 109 ? -8.897 -25.327 9.287 1.00 81.81 109 ILE A N 1
ATOM 885 C CA . ILE A 1 109 ? -10.176 -25.956 8.939 1.00 81.81 109 ILE A CA 1
ATOM 886 C C . ILE A 1 109 ? -9.946 -27.206 8.089 1.00 81.81 109 ILE A C 1
ATOM 888 O O . ILE A 1 109 ? -10.568 -28.236 8.348 1.00 81.81 109 ILE A O 1
ATOM 892 N N . GLU A 1 110 ? -9.050 -27.142 7.104 1.00 76.56 110 GLU A N 1
ATOM 893 C CA . GLU A 1 110 ? -8.696 -28.293 6.270 1.00 76.56 110 GLU A CA 1
ATOM 894 C C . GLU A 1 110 ? -8.215 -29.477 7.134 1.00 76.56 110 GLU A C 1
ATOM 896 O O . GLU A 1 110 ? -8.760 -30.580 7.032 1.00 76.56 110 GLU A O 1
ATOM 901 N N . GLU A 1 111 ? -7.296 -29.233 8.075 1.00 78.50 111 GLU A N 1
ATOM 902 C CA . GLU A 1 111 ? -6.816 -30.230 9.042 1.00 78.50 111 GLU A CA 1
ATOM 903 C C . GLU A 1 111 ? -7.936 -30.774 9.942 1.00 78.50 111 GLU A C 1
ATOM 905 O O . GLU A 1 111 ? -8.039 -31.989 10.148 1.00 78.50 111 GLU A O 1
ATOM 910 N N . GLN A 1 112 ? -8.801 -29.894 10.463 1.00 75.69 112 GLN A N 1
ATOM 911 C CA . GLN A 1 112 ? -9.945 -30.285 11.295 1.00 75.69 112 GLN A CA 1
ATOM 912 C C . GLN A 1 112 ? -10.898 -31.230 10.554 1.00 75.69 112 GLN A C 1
ATOM 914 O O . GLN A 1 112 ? -11.410 -32.180 11.150 1.00 75.69 112 GLN A O 1
ATOM 919 N N . LEU A 1 113 ? -11.120 -30.998 9.259 1.00 73.38 113 LEU A N 1
ATOM 920 C CA . LEU A 1 113 ? -11.988 -31.821 8.418 1.00 73.38 113 LEU A CA 1
ATOM 921 C C . LEU A 1 113 ? -11.328 -33.153 8.035 1.00 73.38 113 LEU A C 1
ATOM 923 O O . LEU A 1 113 ? -11.998 -34.188 7.998 1.00 73.38 113 LEU A O 1
ATOM 927 N N . TRP A 1 114 ? -10.011 -33.163 7.813 1.00 68.69 114 TRP A N 1
ATOM 928 C CA . TRP A 1 114 ? -9.248 -34.378 7.507 1.00 68.69 114 TRP A CA 1
ATOM 929 C C . TRP A 1 114 ? -9.172 -35.357 8.679 1.00 68.69 114 TRP A C 1
ATOM 931 O O . TRP A 1 114 ? -9.077 -36.566 8.462 1.00 68.69 114 TRP A O 1
ATOM 941 N N . ALA A 1 115 ? -9.263 -34.876 9.920 1.00 65.25 115 ALA A N 1
ATOM 942 C CA . ALA A 1 115 ? -9.199 -35.712 11.117 1.00 65.25 115 ALA A CA 1
ATOM 943 C C . ALA A 1 115 ? -10.384 -36.701 11.281 1.00 65.25 115 ALA A C 1
ATOM 945 O O . ALA A 1 115 ? -10.390 -37.474 12.239 1.00 65.25 115 ALA A O 1
ATOM 946 N N . HIS A 1 116 ? -11.371 -36.714 10.364 1.00 55.94 116 HIS A N 1
ATOM 947 C CA . HIS A 1 116 ? -12.519 -37.646 10.281 1.00 55.94 116 HIS A CA 1
ATOM 948 C C . HIS A 1 116 ? -13.387 -37.777 11.548 1.00 55.94 116 HIS A C 1
ATOM 950 O O . HIS A 1 116 ? -14.280 -38.625 11.615 1.00 55.94 116 HIS A O 1
ATOM 956 N N . ASN A 1 117 ? -13.189 -36.920 12.547 1.00 58.47 117 ASN A N 1
ATOM 957 C CA . ASN A 1 117 ? -13.943 -36.942 13.790 1.00 58.47 117 ASN A CA 1
ATOM 958 C C . ASN A 1 117 ? -15.089 -35.924 13.699 1.00 58.47 117 ASN A C 1
ATOM 960 O O . ASN A 1 117 ? -15.008 -34.821 14.238 1.00 58.47 117 ASN A O 1
ATOM 964 N N . ARG A 1 118 ? -16.153 -36.283 12.962 1.00 52.38 118 ARG A N 1
ATOM 965 C CA . ARG A 1 118 ? -17.405 -35.503 12.912 1.00 52.38 118 ARG A CA 1
ATOM 966 C C . ARG A 1 118 ? -17.892 -35.329 14.353 1.00 52.38 118 ARG A C 1
ATOM 968 O O . ARG A 1 118 ? -18.275 -36.337 14.944 1.00 52.38 118 ARG A O 1
ATOM 975 N N . ASN A 1 119 ? -17.779 -34.111 14.900 1.00 52.88 119 ASN A N 1
ATOM 976 C CA . ASN A 1 119 ? -18.101 -33.620 16.260 1.00 52.88 119 ASN A CA 1
ATOM 977 C C . ASN A 1 119 ? -16.965 -32.815 16.931 1.00 52.88 119 ASN A C 1
ATOM 979 O O . ASN A 1 119 ? -17.189 -32.279 18.018 1.00 52.88 119 ASN A O 1
ATOM 983 N N . SER A 1 120 ? -15.762 -32.715 16.351 1.00 64.06 120 SER A N 1
ATOM 984 C CA . SER A 1 120 ? -14.671 -31.919 16.948 1.00 64.06 120 SER A CA 1
ATOM 985 C C . SER A 1 120 ? -14.430 -30.562 16.292 1.00 64.06 120 SER A C 1
ATOM 987 O O . SER A 1 120 ? -13.735 -29.741 16.891 1.00 64.06 120 SER A O 1
ATOM 989 N N . THR A 1 121 ? -14.968 -30.308 15.096 1.00 80.62 121 THR A N 1
ATOM 990 C CA . THR A 1 121 ? -14.673 -29.064 14.370 1.00 80.62 121 THR A CA 1
ATOM 991 C C . THR A 1 121 ? -15.485 -27.888 14.907 1.00 80.62 121 THR A C 1
ATOM 993 O O . THR A 1 121 ? -16.549 -28.057 15.511 1.00 80.62 121 THR A O 1
ATOM 996 N N . VAL A 1 122 ? -14.996 -26.670 14.672 1.00 87.06 122 VAL A N 1
ATOM 997 C CA . VAL A 1 122 ? -15.739 -25.449 15.022 1.00 87.06 122 VAL A CA 1
ATOM 998 C C . VAL A 1 122 ? -17.081 -25.368 14.282 1.00 87.06 122 VAL A C 1
ATOM 1000 O O . VAL A 1 122 ? -18.081 -24.935 14.853 1.00 87.06 122 VAL A O 1
ATOM 1003 N N . LEU A 1 123 ? -17.125 -25.842 13.032 1.00 88.56 123 LEU A N 1
ATOM 1004 C CA . LEU A 1 123 ? -18.329 -25.847 12.205 1.00 88.56 123 LEU A CA 1
ATOM 1005 C C . LEU A 1 123 ? -19.378 -26.820 12.748 1.00 88.56 123 LEU A C 1
ATOM 1007 O O . LEU A 1 123 ? -20.536 -26.430 12.866 1.00 88.56 123 LEU A O 1
ATOM 1011 N N . ASP A 1 124 ? -18.969 -28.016 13.188 1.00 86.81 124 ASP A N 1
ATOM 1012 C CA . ASP A 1 124 ? -19.881 -28.999 13.792 1.00 86.81 124 ASP A CA 1
ATOM 1013 C C . ASP A 1 124 ? -20.548 -28.429 15.049 1.00 86.81 124 ASP A C 1
ATOM 1015 O O . ASP A 1 124 ? -21.742 -28.612 15.290 1.00 86.81 124 ASP A O 1
ATOM 1019 N N . LYS A 1 125 ? -19.783 -27.717 15.882 1.00 89.19 125 LYS A N 1
ATOM 1020 C CA . LYS A 1 125 ? -20.306 -27.125 17.120 1.00 89.19 125 LYS A CA 1
ATOM 1021 C C . LYS A 1 125 ? -21.313 -26.018 16.836 1.00 89.19 125 LYS A C 1
ATOM 1023 O O . LYS A 1 125 ? -22.322 -25.937 17.533 1.00 89.19 125 LYS A O 1
ATOM 1028 N N . LEU A 1 126 ? -21.065 -25.204 15.809 1.00 91.50 126 LEU A N 1
ATOM 1029 C CA . LEU A 1 126 ? -21.987 -24.158 15.372 1.00 91.50 126 LEU A CA 1
ATOM 1030 C C . LEU A 1 126 ? -23.238 -24.739 14.699 1.00 91.50 126 LEU A C 1
ATOM 1032 O O . LEU A 1 126 ? -24.334 -24.255 14.964 1.00 91.50 126 LEU A O 1
ATOM 1036 N N . GLU A 1 127 ? -23.105 -25.782 13.876 1.00 87.69 127 GLU A N 1
ATOM 1037 C CA . GLU A 1 127 ? -24.233 -26.448 13.208 1.00 87.69 127 GLU A CA 1
ATOM 1038 C C . GLU A 1 127 ? -25.162 -27.151 14.209 1.00 87.69 127 GLU A C 1
ATOM 1040 O O . GLU A 1 127 ? -26.381 -27.154 14.042 1.00 87.69 127 GLU A O 1
ATOM 1045 N N . ASN A 1 128 ? -24.612 -27.680 15.306 1.00 89.19 128 ASN A N 1
ATOM 1046 C CA . ASN A 1 128 ? -25.395 -28.296 16.380 1.00 89.19 128 ASN A CA 1
ATOM 1047 C C . ASN A 1 128 ? -26.279 -27.298 17.162 1.00 89.19 128 ASN A C 1
ATOM 1049 O O . ASN A 1 128 ? -27.116 -27.710 17.976 1.00 89.19 128 ASN A O 1
ATOM 1053 N N . LEU A 1 129 ? -26.134 -25.989 16.931 1.00 91.00 129 LEU A N 1
ATOM 1054 C CA . LEU A 1 129 ? -26.989 -24.965 17.524 1.00 91.00 129 LEU A CA 1
ATOM 1055 C C . LEU A 1 129 ? -28.324 -24.873 16.773 1.00 91.00 129 LEU A C 1
ATOM 1057 O O . LEU A 1 129 ? -28.386 -24.578 15.583 1.00 91.00 129 LEU A O 1
ATOM 1061 N N . ARG A 1 130 ? -29.438 -25.052 17.494 1.00 88.44 130 ARG A N 1
ATOM 1062 C CA . ARG A 1 130 ? -30.794 -25.122 16.902 1.00 88.44 130 ARG A CA 1
ATOM 1063 C C . ARG A 1 130 ? -31.219 -23.871 16.130 1.00 88.44 130 ARG A C 1
ATOM 1065 O O . ARG A 1 130 ? -32.126 -23.938 15.304 1.00 88.44 130 ARG A O 1
ATOM 1072 N N . ASN A 1 131 ? -30.632 -22.727 16.455 1.00 92.19 131 ASN A N 1
ATOM 1073 C CA . ASN A 1 131 ? -30.950 -21.431 15.877 1.00 92.19 131 ASN A CA 1
ATOM 1074 C C . ASN A 1 131 ? -29.907 -20.965 14.856 1.00 92.19 131 ASN A C 1
ATOM 1076 O O . ASN A 1 131 ? -29.922 -19.790 14.504 1.00 92.19 131 ASN A O 1
ATOM 1080 N N . VAL A 1 132 ? -29.029 -21.848 14.374 1.00 95.19 132 VAL A N 1
ATOM 1081 C CA . VAL A 1 132 ? -27.976 -21.511 13.413 1.00 95.19 132 VAL A CA 1
ATOM 1082 C C . VAL A 1 132 ? -28.171 -22.288 12.112 1.00 95.19 132 VAL A C 1
ATOM 1084 O O . VAL A 1 132 ? -28.460 -23.480 12.108 1.00 95.19 132 VAL A O 1
ATOM 1087 N N . LYS A 1 133 ? -28.006 -21.595 10.986 1.00 93.31 133 LYS A N 1
ATOM 1088 C CA . LYS A 1 133 ? -27.779 -22.180 9.662 1.00 93.31 133 LYS A CA 1
ATOM 1089 C C . LYS A 1 133 ? -26.426 -21.717 9.156 1.00 93.31 133 LYS A C 1
ATOM 1091 O O . LYS A 1 133 ? -26.078 -20.553 9.341 1.00 93.31 133 LYS A O 1
ATOM 1096 N N . ILE A 1 134 ? -25.691 -22.601 8.494 1.00 92.12 134 ILE A N 1
ATOM 1097 C CA . ILE A 1 134 ? -24.376 -22.287 7.936 1.00 92.12 134 ILE A CA 1
ATOM 1098 C C . ILE A 1 134 ? -24.418 -22.536 6.432 1.00 92.12 134 ILE A C 1
ATOM 1100 O O . ILE A 1 134 ? -24.897 -23.569 5.972 1.00 92.12 134 ILE A O 1
ATOM 1104 N N . CYS A 1 135 ? -23.925 -21.571 5.667 1.00 91.81 135 CYS A N 1
ATOM 1105 C CA . CYS A 1 135 ? -23.674 -21.697 4.244 1.00 91.81 135 CYS A CA 1
ATOM 1106 C C . CYS A 1 135 ? -22.191 -21.426 4.015 1.00 91.81 135 CYS A C 1
ATOM 1108 O O . CYS A 1 135 ? -21.705 -20.333 4.311 1.00 91.81 135 CYS A O 1
ATOM 1110 N N . VAL A 1 136 ? -21.481 -22.409 3.477 1.00 89.50 136 VAL A N 1
ATOM 1111 C CA . VAL A 1 136 ? -20.049 -22.301 3.191 1.00 89.50 136 VAL A CA 1
ATOM 1112 C C . VAL A 1 136 ? -19.806 -22.352 1.687 1.00 89.50 136 VAL A C 1
ATOM 1114 O O . VAL A 1 136 ? -20.557 -23.002 0.959 1.00 89.50 136 VAL A O 1
ATOM 1117 N N . SER A 1 137 ? -18.765 -21.678 1.212 1.00 87.88 137 SER A N 1
ATOM 1118 C CA . SER A 1 137 ? -18.220 -21.876 -0.133 1.00 87.88 137 SER A CA 1
ATOM 1119 C C . SER A 1 137 ? -16.765 -22.303 -0.064 1.00 87.88 137 SER A C 1
ATOM 1121 O O . SER A 1 137 ? -16.004 -21.861 0.797 1.00 87.88 137 SER A O 1
ATOM 1123 N N . SER A 1 138 ? -16.388 -23.165 -1.001 1.00 83.00 138 SER A N 1
ATOM 1124 C CA . SER A 1 138 ? -15.025 -23.643 -1.168 1.00 83.00 138 SER A CA 1
ATOM 1125 C C . SER A 1 138 ? -14.785 -24.102 -2.606 1.00 83.00 138 SER A C 1
ATOM 1127 O O . SER A 1 138 ? -15.736 -24.241 -3.384 1.00 83.00 138 SER A O 1
ATOM 1129 N N . ARG A 1 139 ? -13.520 -24.324 -2.967 1.00 77.12 139 ARG A N 1
ATOM 1130 C CA . ARG A 1 139 ? -13.138 -25.100 -4.151 1.00 77.12 139 ARG A CA 1
ATOM 1131 C C . ARG A 1 139 ? -13.556 -26.565 -3.999 1.00 77.12 139 ARG A C 1
ATOM 1133 O O . ARG A 1 139 ? -13.799 -27.053 -2.900 1.00 77.12 139 ARG A O 1
ATOM 1140 N N . GLU A 1 140 ? -13.654 -27.270 -5.124 1.00 68.12 140 GLU A N 1
ATOM 1141 C CA . GLU A 1 140 ? -13.950 -28.706 -5.130 1.00 68.12 140 GLU A CA 1
ATOM 1142 C C . GLU A 1 140 ? -12.725 -29.501 -4.659 1.00 68.12 140 GLU A C 1
ATOM 1144 O O . GLU A 1 140 ? -11.942 -30.013 -5.458 1.00 68.12 140 GLU A O 1
ATOM 1149 N N . GLU A 1 141 ? -12.538 -29.567 -3.343 1.00 65.38 141 GLU A N 1
ATOM 1150 C CA . GLU A 1 141 ? -11.571 -30.442 -2.688 1.00 65.38 141 GLU A CA 1
ATOM 1151 C C . GLU A 1 141 ? -12.298 -31.637 -2.065 1.00 65.38 141 GLU A C 1
ATOM 1153 O O . GLU A 1 141 ? -13.329 -31.490 -1.404 1.00 65.38 141 GLU A O 1
ATOM 1158 N N . ASN A 1 142 ? -11.756 -32.839 -2.280 1.00 53.88 142 ASN A N 1
ATOM 1159 C CA . ASN A 1 142 ? -12.438 -34.101 -1.968 1.00 53.88 142 ASN A CA 1
ATOM 1160 C C . ASN A 1 142 ? -12.931 -34.189 -0.508 1.00 53.88 142 ASN A C 1
ATOM 1162 O O . ASN A 1 142 ? -14.027 -34.680 -0.265 1.00 53.88 142 ASN A O 1
ATOM 1166 N N . SER A 1 143 ? -12.169 -33.667 0.459 1.00 61.56 143 SER A N 1
ATOM 1167 C CA . SER A 1 143 ? -12.531 -33.672 1.887 1.00 61.56 143 SER A CA 1
ATOM 1168 C C . SER A 1 143 ? -13.725 -32.774 2.228 1.00 61.56 143 SER A C 1
ATOM 1170 O O . SER A 1 143 ? -14.474 -33.064 3.159 1.00 61.56 143 SER A O 1
ATOM 1172 N N . LEU A 1 144 ? -13.919 -31.689 1.478 1.00 64.88 144 LEU A N 1
ATOM 1173 C CA . LEU A 1 144 ? -14.986 -30.709 1.691 1.00 64.88 144 LEU A CA 1
ATOM 1174 C C . LEU A 1 144 ? -16.288 -31.128 1.002 1.00 64.88 144 LEU A C 1
ATOM 1176 O O . LEU A 1 144 ? -17.377 -30.924 1.547 1.00 64.88 144 LEU A O 1
ATOM 1180 N N . CYS A 1 145 ? -16.176 -31.794 -0.149 1.00 64.06 145 CYS A N 1
ATOM 1181 C CA . CYS A 1 145 ? -17.307 -32.409 -0.839 1.00 64.06 145 CYS A CA 1
ATOM 1182 C C . CYS A 1 145 ? -17.965 -33.543 -0.035 1.00 64.06 145 CYS A C 1
ATOM 1184 O O . CYS A 1 145 ? -19.137 -33.825 -0.249 1.00 64.06 145 CYS A O 1
ATOM 1186 N N . ASP A 1 146 ? -17.276 -34.173 0.914 1.00 66.50 146 ASP A N 1
ATOM 1187 C CA . ASP A 1 146 ? -17.892 -35.204 1.762 1.00 66.50 146 ASP A CA 1
ATOM 1188 C C . ASP A 1 146 ? -18.513 -34.634 3.051 1.00 66.50 146 ASP A C 1
ATOM 1190 O O . ASP A 1 146 ? -19.264 -35.326 3.749 1.00 66.50 146 ASP A O 1
ATOM 1194 N N . TYR A 1 147 ? -18.212 -33.374 3.384 1.00 68.69 147 TYR A N 1
ATOM 1195 C CA . TYR A 1 147 ? -18.651 -32.719 4.617 1.00 68.69 147 TYR A CA 1
ATOM 1196 C C . TYR A 1 147 ? -20.070 -32.137 4.514 1.00 68.69 147 TYR A C 1
ATOM 1198 O O . TYR A 1 147 ? -20.889 -32.338 5.409 1.00 68.69 147 TYR A O 1
ATOM 1206 N N . ALA A 1 148 ? -20.388 -31.436 3.422 1.00 66.94 148 ALA A N 1
ATOM 1207 C CA . ALA A 1 148 ? -21.635 -30.677 3.309 1.00 66.94 148 ALA A CA 1
ATOM 1208 C C . ALA A 1 148 ? -22.846 -31.545 2.917 1.00 66.94 148 ALA A C 1
ATOM 1210 O O . ALA A 1 148 ? -22.796 -32.275 1.927 1.00 66.94 148 ALA A O 1
ATOM 1211 N N . GLY A 1 149 ? -23.967 -31.399 3.638 1.00 69.44 149 GLY A N 1
ATOM 1212 C CA . GLY A 1 149 ? -25.207 -32.142 3.369 1.00 69.44 149 GLY A CA 1
ATOM 1213 C C . GLY A 1 149 ? -25.943 -31.729 2.085 1.00 69.44 149 GLY A C 1
ATOM 1214 O O . GLY A 1 149 ? -26.467 -32.586 1.378 1.00 69.44 149 GLY A O 1
ATOM 1215 N N . PHE A 1 150 ? -25.959 -30.432 1.756 1.00 81.00 150 PHE A N 1
ATOM 1216 C CA . PHE A 1 150 ? -26.506 -29.897 0.502 1.00 81.00 150 PHE A CA 1
ATOM 1217 C C . PHE A 1 150 ? -25.428 -29.110 -0.234 1.00 81.00 150 PHE A C 1
ATOM 1219 O O . PHE A 1 150 ? -24.760 -28.269 0.364 1.00 81.00 150 PHE A O 1
ATOM 1226 N N . GLN A 1 151 ? -25.273 -29.367 -1.533 1.00 82.62 151 GLN A N 1
ATOM 1227 C CA . GLN A 1 151 ? -24.206 -28.779 -2.339 1.00 82.62 151 GLN A CA 1
ATOM 1228 C C . GLN A 1 151 ? -24.764 -28.167 -3.612 1.00 82.62 151 GLN A C 1
ATOM 1230 O O . GLN A 1 151 ? -25.636 -28.739 -4.265 1.00 82.62 151 GLN A O 1
ATOM 1235 N N . LEU A 1 152 ? -24.227 -27.003 -3.962 1.00 84.94 152 LEU A N 1
ATOM 1236 C CA . LEU A 1 152 ? -24.510 -26.322 -5.211 1.00 84.94 152 LEU A CA 1
ATOM 1237 C C . LEU A 1 152 ? -23.187 -26.082 -5.934 1.00 84.94 152 LEU A C 1
ATOM 1239 O O . LEU A 1 152 ? -22.342 -25.318 -5.466 1.00 84.94 152 LEU A O 1
ATOM 1243 N N . ARG A 1 153 ? -23.012 -26.735 -7.083 1.00 82.50 153 ARG A N 1
ATOM 1244 C CA . ARG A 1 153 ? -21.830 -26.561 -7.928 1.00 82.50 153 ARG A CA 1
ATOM 1245 C C . ARG A 1 153 ? -22.031 -25.361 -8.834 1.00 82.50 153 ARG A C 1
ATOM 1247 O O . ARG A 1 153 ? -22.693 -25.447 -9.862 1.00 82.50 153 ARG A O 1
ATOM 1254 N N . ILE A 1 154 ? -21.459 -24.222 -8.447 1.00 80.56 154 ILE A N 1
ATOM 1255 C CA . ILE A 1 154 ? -21.624 -22.948 -9.170 1.00 80.56 154 ILE A CA 1
ATOM 1256 C C . ILE A 1 154 ? -21.252 -23.080 -10.655 1.00 80.56 154 ILE A C 1
ATOM 1258 O O . ILE A 1 154 ? -21.911 -22.477 -11.500 1.00 80.56 154 ILE A O 1
ATOM 1262 N N . HIS A 1 155 ? -20.248 -23.897 -10.984 1.00 75.31 155 HIS A N 1
ATOM 1263 C CA . HIS A 1 155 ? -19.796 -24.087 -12.362 1.00 75.31 155 HIS A CA 1
ATOM 1264 C C . HIS A 1 155 ? -20.871 -24.673 -13.297 1.00 75.31 155 HIS A C 1
ATOM 1266 O O . HIS A 1 155 ? -20.823 -24.443 -14.505 1.00 75.31 155 HIS A O 1
ATOM 1272 N N . GLU A 1 156 ? -21.863 -25.393 -12.764 1.00 80.25 156 GLU A N 1
ATOM 1273 C CA . GLU A 1 156 ? -22.984 -25.925 -13.549 1.00 80.25 156 GLU A CA 1
ATOM 1274 C C . GLU A 1 156 ? -23.973 -24.814 -13.946 1.00 80.25 156 GLU A C 1
ATOM 1276 O O . GLU A 1 156 ? -24.598 -24.883 -15.006 1.00 80.25 156 GLU A O 1
ATOM 1281 N N . PHE A 1 157 ? -24.070 -23.751 -13.140 1.00 84.44 157 PHE A N 1
ATOM 1282 C CA . PHE A 1 157 ? -24.999 -22.635 -13.348 1.00 84.44 157 PHE A CA 1
ATOM 1283 C C . PHE A 1 157 ? -24.408 -21.496 -14.186 1.00 84.44 157 PHE A C 1
ATOM 1285 O O . PHE A 1 157 ? -25.161 -20.753 -14.808 1.00 84.44 157 PHE A O 1
ATOM 1292 N N . THR A 1 158 ? -23.080 -21.373 -14.269 1.00 87.00 158 THR A N 1
ATOM 1293 C CA . THR A 1 158 ? -22.415 -20.314 -15.054 1.00 87.00 158 THR A CA 1
ATOM 1294 C C . THR A 1 158 ? -22.262 -20.646 -16.539 1.00 87.00 158 THR A C 1
ATOM 1296 O O . THR A 1 158 ? -21.850 -19.793 -17.326 1.00 87.00 158 THR A O 1
ATOM 1299 N N . LYS A 1 159 ? -22.612 -21.868 -16.961 1.00 88.25 159 LYS A N 1
ATOM 1300 C CA . LYS A 1 159 ? -22.410 -22.354 -18.335 1.00 88.25 159 LYS A CA 1
ATOM 1301 C C . LYS A 1 159 ? -23.077 -21.471 -19.396 1.00 88.25 159 LYS A C 1
ATOM 1303 O O . LYS A 1 159 ? -22.449 -21.156 -20.405 1.00 88.25 159 LYS A O 1
ATOM 1308 N N . ASN A 1 160 ? -24.325 -21.057 -19.172 1.00 90.62 160 ASN A N 1
ATOM 1309 C CA . ASN A 1 160 ? -25.054 -20.211 -20.123 1.00 90.62 160 ASN A CA 1
ATOM 1310 C C . ASN A 1 160 ? -24.466 -18.797 -20.191 1.00 90.62 160 ASN A C 1
ATOM 1312 O O . ASN A 1 160 ? -24.312 -18.253 -21.282 1.00 90.62 160 ASN A O 1
ATOM 1316 N N . ASP A 1 161 ? -24.073 -18.225 -19.052 1.00 91.12 161 ASP A N 1
ATOM 1317 C CA . ASP A 1 161 ? -23.456 -16.897 -19.015 1.00 91.12 161 ASP A CA 1
ATOM 1318 C C . ASP A 1 161 ? -22.101 -16.894 -19.735 1.00 91.12 161 ASP A C 1
ATOM 1320 O O . ASP A 1 161 ? -21.804 -15.983 -20.509 1.00 91.12 161 ASP A O 1
ATOM 1324 N N . ILE A 1 162 ? -21.300 -17.948 -19.546 1.00 93.00 162 ILE A N 1
ATOM 1325 C CA . ILE A 1 162 ? -20.037 -18.158 -20.266 1.00 93.00 162 ILE A CA 1
ATOM 1326 C C . ILE A 1 162 ? -20.282 -18.280 -21.769 1.00 93.00 162 ILE A C 1
ATOM 1328 O O . ILE A 1 162 ? -19.552 -17.670 -22.554 1.00 93.00 162 ILE A O 1
ATOM 1332 N N . HIS A 1 163 ? -21.299 -19.041 -22.175 1.00 94.00 163 HIS A N 1
ATOM 1333 C CA . HIS A 1 163 ? -21.673 -19.182 -23.579 1.00 94.00 163 HIS A CA 1
ATOM 1334 C C . HIS A 1 163 ? -22.011 -17.825 -24.200 1.00 94.00 163 HIS A C 1
ATOM 1336 O O . HIS A 1 163 ? -21.439 -17.453 -25.226 1.00 94.00 163 HIS A O 1
ATOM 1342 N N . HIS A 1 164 ? -22.886 -17.056 -23.546 1.00 94.12 164 HIS A N 1
ATOM 1343 C CA . HIS A 1 164 ? -23.275 -15.725 -23.998 1.00 94.12 164 HIS A CA 1
ATOM 1344 C C . HIS A 1 164 ? -22.081 -14.773 -24.065 1.00 94.12 164 HIS A C 1
ATOM 1346 O O . HIS A 1 164 ? -21.865 -14.159 -25.106 1.00 94.12 164 HIS A O 1
ATOM 1352 N N . PHE A 1 165 ? -21.265 -14.699 -23.011 1.00 94.56 165 PHE A N 1
ATOM 1353 C CA . PHE A 1 165 ? -20.061 -13.867 -22.985 1.00 94.56 165 PHE A CA 1
ATOM 1354 C C . PHE A 1 165 ? -19.101 -14.211 -24.130 1.00 94.56 165 PHE A C 1
ATOM 1356 O O . PHE A 1 165 ? -18.661 -13.327 -24.865 1.00 94.56 165 PHE A O 1
ATOM 1363 N N . THR A 1 166 ? -18.810 -15.501 -24.312 1.00 94.44 166 THR A N 1
ATOM 1364 C CA . THR A 1 166 ? -17.914 -15.991 -25.368 1.00 94.44 166 THR A CA 1
ATOM 1365 C C . THR A 1 166 ? -18.446 -15.622 -26.747 1.00 94.44 166 THR A C 1
ATOM 1367 O O . THR A 1 166 ? -17.694 -15.106 -27.573 1.00 94.44 166 THR A O 1
ATOM 1370 N N . ASN A 1 167 ? -19.740 -15.842 -26.992 1.00 94.00 167 ASN A N 1
ATOM 1371 C CA . ASN A 1 167 ? -20.369 -15.516 -28.265 1.00 94.00 167 ASN A CA 1
ATOM 1372 C C . ASN A 1 167 ? -20.304 -14.011 -28.564 1.00 94.00 167 ASN A C 1
ATOM 1374 O O . ASN A 1 167 ? -19.906 -13.630 -29.661 1.00 94.00 167 ASN A O 1
ATOM 1378 N N . SER A 1 168 ? -20.603 -13.161 -27.577 1.00 93.75 168 SER A N 1
ATOM 1379 C CA . SER A 1 168 ? -20.525 -11.703 -27.721 1.00 93.75 168 SER A CA 1
ATOM 1380 C C . SER A 1 168 ? -19.102 -11.213 -27.997 1.00 93.75 168 SER A C 1
ATOM 1382 O O . SER A 1 168 ? -18.903 -10.297 -28.786 1.00 93.75 168 SER A O 1
ATOM 1384 N N . CYS A 1 169 ? -18.078 -11.818 -27.389 1.00 92.00 169 CYS A N 1
ATOM 1385 C CA . CYS A 1 169 ? -16.688 -11.443 -27.664 1.00 92.00 169 CYS A CA 1
ATOM 1386 C C . CYS A 1 169 ? -16.196 -11.861 -29.057 1.00 92.00 169 CYS A C 1
ATOM 1388 O O . CYS A 1 169 ? -15.266 -11.247 -29.580 1.00 92.00 169 CYS A O 1
ATOM 1390 N N . LEU A 1 170 ? -16.767 -12.924 -29.628 1.00 92.31 170 LEU A N 1
ATOM 1391 C CA . LEU A 1 170 ? -16.457 -13.398 -30.979 1.00 92.31 170 LEU A CA 1
ATOM 1392 C C . LEU A 1 170 ? -17.377 -12.774 -32.042 1.00 92.31 170 LEU A C 1
ATOM 1394 O O . LEU A 1 170 ? -17.224 -13.048 -33.235 1.00 92.31 170 LEU A O 1
ATOM 1398 N N . GLU A 1 171 ? -18.326 -11.935 -31.629 1.00 88.88 171 GLU A N 1
ATOM 1399 C CA . GLU A 1 171 ? -19.183 -11.174 -32.526 1.00 88.88 171 GLU A CA 1
ATOM 1400 C C . GLU A 1 171 ? -18.355 -10.166 -33.341 1.00 88.88 171 GLU A C 1
ATOM 1402 O O . GLU A 1 171 ? -17.458 -9.501 -32.826 1.00 88.88 171 GLU A O 1
ATOM 1407 N N . GLY A 1 172 ? -18.629 -10.078 -34.646 1.00 82.56 172 GLY A N 1
ATOM 1408 C CA . GLY A 1 172 ? -17.892 -9.203 -35.565 1.00 82.56 172 GLY A CA 1
ATOM 1409 C C . GLY A 1 172 ? -16.569 -9.768 -36.101 1.00 82.56 172 GLY A C 1
ATOM 1410 O O . GLY A 1 172 ? -15.874 -9.060 -36.825 1.00 82.56 172 GLY A O 1
ATOM 1411 N N . LEU A 1 173 ? -16.212 -11.018 -35.783 1.00 87.25 173 LEU A N 1
ATOM 1412 C CA . LEU A 1 173 ? -15.158 -11.745 -36.500 1.00 87.25 173 LEU A CA 1
ATOM 1413 C C . LEU A 1 173 ? -15.726 -12.441 -37.747 1.00 87.25 173 LEU A C 1
ATOM 1415 O O . LEU A 1 173 ? -16.810 -13.023 -37.697 1.00 87.25 173 LEU A O 1
ATOM 1419 N N . ASP A 1 174 ? -14.960 -12.432 -38.840 1.00 88.31 174 ASP A N 1
ATOM 1420 C CA . ASP A 1 174 ? -15.360 -12.984 -40.144 1.00 88.31 174 ASP A CA 1
ATOM 1421 C C . ASP A 1 174 ? -15.236 -14.519 -40.198 1.00 88.31 174 ASP A C 1
ATOM 1423 O O . ASP A 1 174 ? -14.386 -15.079 -40.896 1.00 88.31 174 ASP A O 1
ATOM 1427 N N . PHE A 1 175 ? -16.067 -15.224 -39.427 1.00 87.88 175 PHE A N 1
ATOM 1428 C CA . PHE A 1 175 ? -16.191 -16.680 -39.527 1.00 87.88 175 PHE A CA 1
ATOM 1429 C C . PHE A 1 175 ? -16.775 -17.085 -40.889 1.00 87.88 175 PHE A C 1
ATOM 1431 O O . PHE A 1 175 ? -17.702 -16.451 -41.391 1.00 87.88 175 PHE A O 1
ATOM 1438 N N . ALA A 1 176 ? -16.272 -18.180 -41.469 1.00 85.56 176 ALA A N 1
ATOM 1439 C CA . ALA A 1 176 ? -16.771 -18.703 -42.745 1.00 85.56 176 ALA A CA 1
ATOM 1440 C C . ALA A 1 176 ? -18.245 -19.140 -42.667 1.00 85.56 176 ALA A C 1
ATOM 1442 O O . ALA A 1 176 ? -18.980 -19.051 -43.652 1.00 85.56 176 ALA A O 1
ATOM 1443 N N . SER A 1 177 ? -18.683 -19.598 -41.491 1.00 88.81 177 SER A N 1
ATOM 1444 C CA . SER A 1 177 ? -20.069 -19.942 -41.209 1.00 88.81 177 SER A CA 1
ATOM 1445 C C . SER A 1 177 ? -20.439 -19.674 -39.748 1.00 88.81 177 SER A C 1
ATOM 1447 O O . SER A 1 177 ? -19.601 -19.724 -38.846 1.00 88.81 177 SER A O 1
ATOM 1449 N N . GLU A 1 178 ? -21.730 -19.459 -39.494 1.00 88.25 178 GLU A N 1
ATOM 1450 C CA . GLU A 1 178 ? -22.268 -19.352 -38.131 1.00 88.25 178 GLU A CA 1
ATOM 1451 C C . GLU A 1 178 ? -22.067 -20.650 -37.325 1.00 88.25 178 GLU A C 1
ATOM 1453 O O . GLU A 1 178 ? -21.868 -20.621 -36.108 1.00 88.25 178 GLU A O 1
ATOM 1458 N N . SER A 1 179 ? -22.063 -21.802 -38.005 1.00 90.06 179 SER A N 1
ATOM 1459 C CA . SER A 1 179 ? -21.774 -23.097 -37.387 1.00 90.06 179 SER A CA 1
ATOM 1460 C C . SER A 1 179 ? -20.352 -23.182 -36.839 1.00 90.06 179 SER A C 1
ATOM 1462 O O . SER A 1 179 ? -20.163 -23.735 -35.758 1.00 90.06 179 SER A O 1
ATOM 1464 N N . ASP A 1 180 ? -19.368 -22.598 -37.526 1.00 90.94 180 ASP A N 1
ATOM 1465 C CA . ASP A 1 180 ? -17.977 -22.594 -37.063 1.00 90.94 180 ASP A CA 1
ATOM 1466 C C . ASP A 1 180 ? -17.818 -21.757 -35.797 1.00 90.94 180 ASP A C 1
ATOM 1468 O O . ASP A 1 180 ? -17.205 -22.200 -34.823 1.00 90.94 180 ASP A O 1
ATOM 1472 N N . ARG A 1 181 ? -18.447 -20.574 -35.776 1.00 91.75 181 ARG A N 1
ATOM 1473 C CA . ARG A 1 181 ? -18.500 -19.725 -34.583 1.00 91.75 181 ARG A CA 1
ATOM 1474 C C . ARG A 1 181 ? -19.142 -20.470 -33.419 1.00 91.75 181 ARG A C 1
ATOM 1476 O O . ARG A 1 181 ? -18.551 -20.557 -32.345 1.00 91.75 181 ARG A O 1
ATOM 1483 N N . THR A 1 182 ? -20.313 -21.062 -33.651 1.00 93.19 182 THR A N 1
ATOM 1484 C CA . THR A 1 182 ? -21.049 -21.834 -32.639 1.00 93.19 182 THR A CA 1
ATOM 1485 C C . THR A 1 182 ? -20.203 -22.979 -32.082 1.00 93.19 182 THR A C 1
ATOM 1487 O O . THR A 1 182 ? -20.204 -23.216 -30.874 1.00 93.19 182 THR A O 1
ATOM 1490 N N . ARG A 1 183 ? -19.438 -23.667 -32.936 1.00 94.06 183 ARG A N 1
ATOM 1491 C CA . ARG A 1 183 ? -18.548 -24.757 -32.524 1.00 94.06 183 ARG A CA 1
ATOM 1492 C C . ARG A 1 183 ? -17.426 -24.250 -31.618 1.00 94.06 183 ARG A C 1
ATOM 1494 O O . ARG A 1 183 ? -17.260 -24.791 -30.530 1.00 94.06 183 ARG A O 1
ATOM 1501 N N . VAL A 1 184 ? -16.732 -23.171 -31.988 1.00 93.56 184 VAL A N 1
ATOM 1502 C CA . VAL A 1 184 ? -15.692 -22.556 -31.136 1.00 93.56 184 VAL A CA 1
ATOM 1503 C C . VAL A 1 184 ? -16.270 -22.096 -29.793 1.00 93.56 184 VAL A C 1
ATOM 1505 O O . VAL A 1 184 ? -15.686 -22.371 -28.744 1.00 93.56 184 VAL A O 1
ATOM 1508 N N . VAL A 1 185 ? -17.439 -21.447 -29.802 1.00 95.31 185 VAL A N 1
ATOM 1509 C CA . VAL A 1 185 ? -18.136 -21.017 -28.578 1.00 95.31 185 VAL A CA 1
ATOM 1510 C C . VAL A 1 185 ? -18.468 -22.218 -27.689 1.00 95.31 185 VAL A C 1
ATOM 1512 O O . VAL A 1 185 ? -18.230 -22.172 -26.481 1.00 95.31 185 VAL A O 1
ATOM 1515 N N . SER A 1 186 ? -18.995 -23.300 -28.268 1.00 93.75 186 SER A N 1
ATOM 1516 C CA . SER A 1 186 ? -19.338 -24.527 -27.542 1.00 93.75 186 SER A CA 1
ATOM 1517 C C . SER A 1 186 ? -18.112 -25.165 -26.889 1.00 93.75 186 SER A C 1
ATOM 1519 O O . SER A 1 186 ? -18.173 -25.531 -25.714 1.00 93.75 186 SER A O 1
ATOM 1521 N N . GLU A 1 187 ? -16.987 -25.240 -27.603 1.00 94.25 187 GLU A N 1
ATOM 1522 C CA . GLU A 1 187 ? -15.745 -25.814 -27.074 1.00 94.25 187 GLU A CA 1
ATOM 1523 C C . GLU A 1 187 ? -15.178 -25.001 -25.907 1.00 94.25 187 GLU A C 1
ATOM 1525 O O . GLU A 1 187 ? -14.845 -25.559 -24.858 1.00 94.25 187 GLU A O 1
ATOM 1530 N N . ILE A 1 188 ? -15.132 -23.671 -26.038 1.00 94.31 188 ILE A N 1
ATOM 1531 C CA . ILE A 1 188 ? -14.696 -22.782 -24.951 1.00 94.31 188 ILE A CA 1
ATOM 1532 C C . ILE A 1 188 ? -15.628 -22.931 -23.744 1.00 94.31 188 ILE A C 1
ATOM 1534 O O . ILE A 1 188 ? -15.157 -23.090 -22.620 1.00 94.31 188 ILE A O 1
ATOM 1538 N N . THR A 1 189 ? -16.944 -22.930 -23.971 1.00 92.19 189 THR A N 1
ATOM 1539 C CA . THR A 1 189 ? -17.947 -23.059 -22.904 1.00 92.19 189 THR A CA 1
ATOM 1540 C C . THR A 1 189 ? -17.806 -24.383 -22.160 1.00 92.19 189 THR A C 1
ATOM 1542 O O . THR A 1 189 ? -17.865 -24.410 -20.933 1.00 92.19 189 THR A O 1
ATOM 1545 N N . SER A 1 190 ? -17.612 -25.486 -22.888 1.00 90.12 190 SER A N 1
ATOM 1546 C CA . SER A 1 190 ? -17.490 -26.815 -22.290 1.00 90.12 190 SER A CA 1
ATOM 1547 C C . SER A 1 190 ? -16.204 -26.971 -21.484 1.00 90.12 190 SER A C 1
ATOM 1549 O O . SER A 1 190 ? -16.221 -27.629 -20.449 1.00 90.12 190 SER A O 1
ATOM 1551 N N . ARG A 1 191 ? -15.095 -26.380 -21.942 1.00 90.19 191 ARG A N 1
ATOM 1552 C CA . ARG A 1 191 ? -13.792 -26.486 -21.268 1.00 90.19 191 ARG A CA 1
ATOM 1553 C C . ARG A 1 191 ? -13.579 -25.496 -20.135 1.00 90.19 191 ARG A C 1
ATOM 1555 O O . ARG A 1 191 ? -12.646 -25.669 -19.364 1.00 90.19 191 ARG A O 1
ATOM 1562 N N . ALA A 1 192 ? -14.413 -24.470 -20.034 1.00 87.31 192 ALA A N 1
ATOM 1563 C CA . ALA A 1 192 ? -14.260 -23.450 -19.010 1.00 87.31 192 ALA A CA 1
ATOM 1564 C C . ALA A 1 192 ? -14.416 -23.985 -17.581 1.00 87.31 192 ALA A C 1
ATOM 1566 O O . ALA A 1 192 ? -13.926 -23.334 -16.663 1.00 87.31 192 ALA A O 1
ATOM 1567 N N . GLU A 1 193 ? -15.136 -25.100 -17.382 1.00 84.12 193 GLU A N 1
ATOM 1568 C CA . GLU A 1 193 ? -15.431 -25.671 -16.052 1.00 84.12 193 GLU A CA 1
ATOM 1569 C C . GLU A 1 193 ? -15.946 -24.595 -15.067 1.00 84.12 193 GLU A C 1
ATOM 1571 O O . GLU A 1 193 ? -15.626 -24.572 -13.883 1.00 84.12 193 GLU A O 1
ATOM 1576 N N . GLY A 1 194 ? -16.723 -23.636 -15.589 1.00 82.31 194 GLY A N 1
ATOM 1577 C CA . GLY A 1 194 ? -17.285 -22.508 -14.839 1.00 82.31 194 GLY A CA 1
ATOM 1578 C C . GLY A 1 194 ? -16.330 -21.350 -14.520 1.00 82.31 194 GLY A C 1
ATOM 1579 O O . GLY A 1 194 ? -16.761 -20.365 -13.915 1.00 82.31 194 GLY A O 1
ATOM 1580 N N . VAL A 1 195 ? -15.059 -21.409 -14.929 1.00 85.69 195 VAL A N 1
ATOM 1581 C CA . VAL A 1 195 ? -14.029 -20.411 -14.601 1.00 85.69 195 VAL A CA 1
ATOM 1582 C C . VAL A 1 195 ? -14.028 -19.257 -15.611 1.00 85.69 195 VAL A C 1
ATOM 1584 O O . VAL A 1 195 ? -13.331 -19.280 -16.624 1.00 85.69 195 VAL A O 1
ATOM 1587 N N . PHE A 1 196 ? -14.749 -18.175 -15.304 1.00 86.88 196 PHE A N 1
ATOM 1588 C CA . PHE A 1 196 ? -14.809 -16.974 -16.157 1.00 86.88 196 PHE A CA 1
ATOM 1589 C C . PHE A 1 196 ? -13.440 -16.381 -16.511 1.00 86.88 196 PHE A C 1
ATOM 1591 O O . PHE A 1 196 ? -13.227 -15.950 -17.642 1.00 86.88 196 PHE A O 1
ATOM 1598 N N . LEU A 1 197 ? -12.490 -16.379 -15.572 1.00 84.44 197 LEU A N 1
ATOM 1599 C CA . LEU A 1 197 ? -11.144 -15.877 -15.845 1.00 84.44 197 LEU A CA 1
ATOM 1600 C C . LEU A 1 197 ? -10.461 -16.670 -16.965 1.00 84.44 197 LEU A C 1
ATOM 1602 O O . LEU A 1 197 ? -9.837 -16.081 -17.845 1.00 84.44 197 LEU A O 1
ATOM 1606 N N . TRP A 1 198 ? -10.610 -17.995 -16.953 1.00 91.50 198 TRP A N 1
ATOM 1607 C CA . TRP A 1 198 ? -10.083 -18.859 -18.002 1.00 91.50 198 TRP A CA 1
ATOM 1608 C C . TRP A 1 198 ? -10.687 -18.482 -19.357 1.00 91.50 198 TRP A C 1
ATOM 1610 O O . TRP A 1 198 ? -9.952 -18.274 -20.319 1.00 91.50 198 TRP A O 1
ATOM 1620 N N . VAL A 1 199 ? -12.009 -18.280 -19.403 1.00 91.06 199 VAL A N 1
ATOM 1621 C CA . VAL A 1 199 ? -12.741 -17.876 -20.616 1.00 91.06 199 VAL A CA 1
ATOM 1622 C C . VAL A 1 199 ? -12.204 -16.562 -21.167 1.00 91.06 199 VAL A C 1
ATOM 1624 O O . VAL A 1 199 ? -11.872 -16.491 -22.346 1.00 91.06 199 VAL A O 1
ATOM 1627 N N . VAL A 1 200 ? -12.047 -15.534 -20.328 1.00 89.19 200 VAL A N 1
ATOM 1628 C CA . VAL A 1 200 ? -11.506 -14.229 -20.748 1.00 89.19 200 VAL A CA 1
ATOM 1629 C C . VAL A 1 200 ? -10.119 -14.385 -21.379 1.00 89.19 200 VAL A C 1
ATOM 1631 O O . VAL A 1 200 ? -9.844 -13.802 -22.430 1.00 89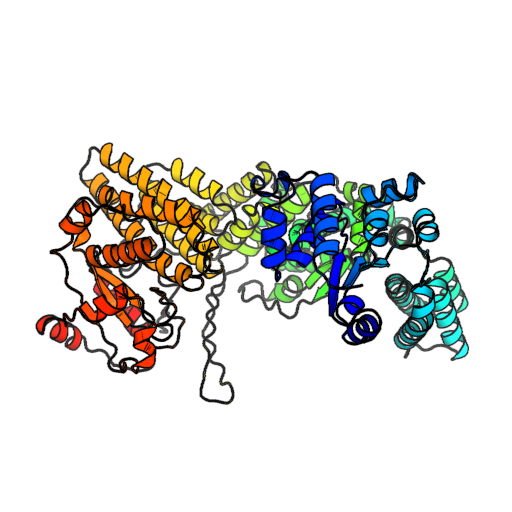.19 200 VAL A O 1
ATOM 1634 N N . MET A 1 201 ? -9.246 -15.187 -20.767 1.00 86.31 201 MET A N 1
ATOM 1635 C CA . MET A 1 201 ? -7.885 -15.411 -21.263 1.00 86.31 201 MET A CA 1
ATOM 1636 C C . MET A 1 201 ? -7.872 -16.210 -22.571 1.00 86.31 201 MET A C 1
ATOM 1638 O O . MET A 1 201 ? -7.136 -15.868 -23.503 1.00 86.31 201 MET A O 1
ATOM 1642 N N . VAL A 1 202 ? -8.706 -17.245 -22.671 1.00 90.19 202 VAL A N 1
ATOM 1643 C CA . VAL A 1 202 ? -8.815 -18.092 -23.863 1.00 90.19 202 VAL A CA 1
ATOM 1644 C C . VAL A 1 202 ? -9.432 -17.341 -25.023 1.00 90.19 202 VAL A C 1
ATOM 1646 O O . VAL A 1 202 ? -8.862 -17.365 -26.106 1.00 90.19 202 VAL A O 1
ATOM 1649 N N . VAL A 1 203 ? -10.519 -16.605 -24.808 1.00 91.81 203 VAL A N 1
ATOM 1650 C CA . VAL A 1 203 ? -11.162 -15.791 -25.843 1.00 91.81 203 VAL A CA 1
ATOM 1651 C C . VAL A 1 203 ? -10.195 -14.742 -26.388 1.00 91.81 203 VAL A C 1
ATOM 1653 O O . VAL A 1 203 ? -10.048 -14.634 -27.602 1.00 91.81 203 VAL A O 1
ATOM 1656 N N . LYS A 1 204 ? -9.443 -14.033 -25.530 1.00 87.50 204 LYS A N 1
ATOM 1657 C CA . LYS A 1 204 ? -8.390 -13.101 -25.983 1.00 87.50 204 LYS A CA 1
ATOM 1658 C C . LYS A 1 204 ? -7.347 -13.799 -26.866 1.00 87.50 204 LYS A C 1
ATOM 1660 O O . LYS A 1 204 ? -6.941 -13.249 -27.892 1.00 87.50 204 LYS A O 1
ATOM 1665 N N . ASN A 1 205 ? -6.917 -15.006 -26.492 1.00 84.19 205 ASN A N 1
ATOM 1666 C CA . ASN A 1 205 ? -5.978 -15.785 -27.298 1.00 84.19 205 ASN A CA 1
ATOM 1667 C C . ASN A 1 205 ? -6.603 -16.240 -28.625 1.00 84.19 205 ASN A C 1
ATOM 1669 O O . ASN A 1 205 ? -5.986 -16.055 -29.669 1.00 84.19 205 ASN A O 1
ATOM 1673 N N . VAL A 1 206 ? -7.828 -16.762 -28.603 1.00 89.62 206 VAL A N 1
ATOM 1674 C CA . VAL A 1 206 ? -8.573 -17.195 -29.793 1.00 89.62 206 VAL A CA 1
ATOM 1675 C C . VAL A 1 206 ? -8.767 -16.031 -30.758 1.00 89.62 206 VAL A C 1
ATOM 1677 O O . VAL A 1 206 ? -8.446 -16.180 -31.928 1.00 89.62 206 VAL A O 1
ATOM 1680 N N . ILE A 1 207 ? -9.162 -14.845 -30.287 1.00 90.12 207 ILE A N 1
ATOM 1681 C CA . ILE A 1 207 ? -9.271 -13.636 -31.122 1.00 90.12 207 ILE A CA 1
ATOM 1682 C C . ILE A 1 207 ? -7.918 -13.291 -31.759 1.00 90.12 207 ILE A C 1
ATOM 1684 O O . ILE A 1 207 ? -7.841 -12.997 -32.952 1.00 90.12 207 ILE A O 1
ATOM 1688 N N . ARG A 1 208 ? -6.825 -13.336 -30.985 1.00 85.19 208 ARG A N 1
ATOM 1689 C CA . ARG A 1 208 ? -5.473 -13.081 -31.508 1.00 85.19 208 ARG A CA 1
ATOM 1690 C C . ARG A 1 208 ? -5.065 -14.124 -32.551 1.00 85.19 208 ARG A C 1
ATOM 1692 O O . ARG A 1 208 ? -4.481 -13.761 -33.566 1.00 85.19 208 ARG A O 1
ATOM 1699 N N . ALA A 1 209 ? -5.358 -15.395 -32.297 1.00 85.81 209 ALA A N 1
ATOM 1700 C CA . ALA A 1 209 ? -5.076 -16.510 -33.189 1.00 85.81 209 ALA A CA 1
ATOM 1701 C C . ALA A 1 209 ? -5.861 -16.391 -34.497 1.00 85.81 209 ALA A C 1
ATOM 1703 O O . ALA A 1 209 ? -5.257 -16.479 -35.560 1.00 85.81 209 ALA A O 1
ATOM 1704 N N . PHE A 1 210 ? -7.157 -16.089 -34.401 1.00 88.31 210 PHE A N 1
ATOM 1705 C CA . PHE A 1 210 ? -8.074 -15.905 -35.522 1.00 88.31 210 PHE A CA 1
ATOM 1706 C C . PHE A 1 210 ? -7.576 -14.829 -36.493 1.00 88.31 210 PHE A C 1
ATOM 1708 O O . PHE A 1 210 ? -7.612 -15.008 -37.705 1.00 88.31 210 PHE A O 1
ATOM 1715 N N . ARG A 1 211 ? -7.039 -13.719 -35.963 1.00 86.31 211 ARG A N 1
ATOM 1716 C CA . ARG A 1 211 ? -6.459 -12.629 -36.770 1.00 86.31 211 ARG A CA 1
ATOM 1717 C C . ARG A 1 211 ? -5.198 -13.027 -37.543 1.00 86.31 211 ARG A C 1
ATOM 1719 O O . ARG A 1 211 ? -4.841 -12.335 -38.490 1.00 86.31 211 ARG A O 1
ATOM 1726 N N . ILE A 1 212 ? -4.503 -14.081 -37.117 1.00 84.56 212 ILE A N 1
ATOM 1727 C CA . ILE A 1 212 ? -3.301 -14.602 -37.785 1.00 84.56 212 ILE A CA 1
ATOM 1728 C C . ILE A 1 212 ? -3.689 -15.706 -38.774 1.00 84.56 212 ILE A C 1
ATOM 1730 O O . ILE A 1 212 ? -3.190 -15.733 -39.894 1.00 84.56 212 ILE A O 1
ATOM 1734 N N . ASN A 1 213 ? -4.557 -16.621 -38.344 1.00 77.44 213 ASN A N 1
ATOM 1735 C CA . ASN A 1 213 ? -5.062 -17.740 -39.123 1.00 77.44 213 ASN A CA 1
ATOM 1736 C C . ASN A 1 213 ? -6.512 -18.028 -38.696 1.00 77.44 213 ASN A C 1
ATOM 1738 O O . ASN A 1 213 ? -6.768 -18.265 -37.515 1.00 77.44 213 ASN A O 1
ATOM 1742 N N . ASN A 1 214 ? -7.440 -18.018 -39.654 1.00 82.75 214 ASN A N 1
ATOM 1743 C CA . ASN A 1 214 ? -8.868 -18.251 -39.432 1.00 82.75 214 ASN A CA 1
ATOM 1744 C C . ASN A 1 214 ? -9.283 -19.732 -39.562 1.00 82.75 214 ASN A C 1
ATOM 1746 O O . ASN A 1 214 ? -10.475 -20.024 -39.634 1.00 82.75 214 ASN A O 1
ATOM 1750 N N . ASP A 1 215 ? -8.322 -20.661 -39.578 1.00 89.69 215 ASP A N 1
ATOM 1751 C CA . ASP A 1 215 ? -8.575 -22.102 -39.539 1.00 89.69 215 ASP A CA 1
ATOM 1752 C C . ASP A 1 215 ? -9.221 -22.528 -38.209 1.00 89.69 215 ASP A C 1
ATOM 1754 O O . ASP A 1 215 ? -8.616 -22.471 -37.134 1.00 89.69 215 ASP A O 1
ATOM 1758 N N . ILE A 1 216 ? -10.471 -22.975 -38.302 1.00 91.38 216 ILE A N 1
ATOM 1759 C CA . ILE A 1 216 ? -11.321 -23.343 -37.171 1.00 91.38 216 ILE A CA 1
ATOM 1760 C C . ILE A 1 216 ? -10.801 -24.581 -36.442 1.00 91.38 216 ILE A C 1
ATOM 1762 O O . ILE A 1 216 ? -10.855 -24.614 -35.211 1.00 91.38 216 ILE A O 1
ATOM 1766 N N . GLU A 1 217 ? -10.260 -25.572 -37.155 1.00 92.00 217 GLU A N 1
ATOM 1767 C CA . GLU A 1 217 ? -9.733 -26.783 -36.514 1.00 92.00 217 GLU A CA 1
ATOM 1768 C C . GLU A 1 217 ? -8.504 -26.445 -35.671 1.00 92.00 217 GLU A C 1
ATOM 1770 O O . GLU A 1 217 ? -8.397 -26.892 -34.530 1.00 92.00 217 GLU A O 1
ATOM 1775 N N . LEU A 1 218 ? -7.638 -25.556 -36.167 1.00 88.56 218 LEU A N 1
ATOM 1776 C CA . LEU A 1 218 ? -6.487 -25.068 -35.409 1.00 88.56 218 LEU A CA 1
ATOM 1777 C C . LEU A 1 218 ? -6.910 -24.261 -34.169 1.00 88.56 218 LEU A C 1
ATOM 1779 O O . LEU A 1 218 ? -6.256 -24.323 -33.125 1.00 88.56 218 LEU A O 1
ATOM 1783 N N . LEU A 1 219 ? -7.995 -23.485 -34.251 1.00 89.94 219 LEU A N 1
ATOM 1784 C CA . LEU A 1 219 ? -8.530 -22.757 -33.095 1.00 89.94 219 LEU A CA 1
ATOM 1785 C C . LEU A 1 219 ? -9.098 -23.711 -32.041 1.00 89.94 219 LEU A C 1
ATOM 1787 O O . LEU A 1 219 ? -8.812 -23.536 -30.856 1.00 89.94 219 LEU A O 1
ATOM 1791 N N . ILE A 1 220 ? -9.847 -24.731 -32.461 1.00 91.44 220 ILE A N 1
ATOM 1792 C CA . ILE A 1 220 ? -10.377 -25.775 -31.574 1.00 91.44 220 ILE A CA 1
ATOM 1793 C C . ILE A 1 220 ? -9.231 -26.560 -30.933 1.00 91.44 220 ILE A C 1
ATOM 1795 O O . ILE A 1 220 ? -9.210 -26.741 -29.716 1.00 91.44 220 ILE A O 1
ATOM 1799 N N . GLU A 1 221 ? -8.224 -26.944 -31.715 1.00 89.81 221 GLU A N 1
ATOM 1800 C CA . GLU A 1 221 ? -7.022 -27.607 -31.219 1.00 89.81 221 GLU A CA 1
ATOM 1801 C C . GLU A 1 221 ? -6.321 -26.761 -30.145 1.00 89.81 221 GLU A C 1
ATOM 1803 O O . GLU A 1 221 ? -5.955 -27.278 -29.088 1.00 89.81 221 GLU A O 1
ATOM 1808 N N . ARG A 1 222 ? -6.191 -25.445 -30.349 1.00 86.75 222 ARG A N 1
ATOM 1809 C CA . ARG A 1 222 ? -5.629 -24.527 -29.340 1.00 86.75 222 ARG A CA 1
ATOM 1810 C C . ARG A 1 222 ? -6.465 -24.469 -28.065 1.00 86.75 222 ARG A C 1
ATOM 1812 O O . ARG A 1 222 ? -5.897 -24.432 -26.971 1.00 86.75 222 ARG A O 1
ATOM 1819 N N . VAL A 1 223 ? -7.792 -24.449 -28.186 1.00 91.19 223 VAL A N 1
ATOM 1820 C CA . 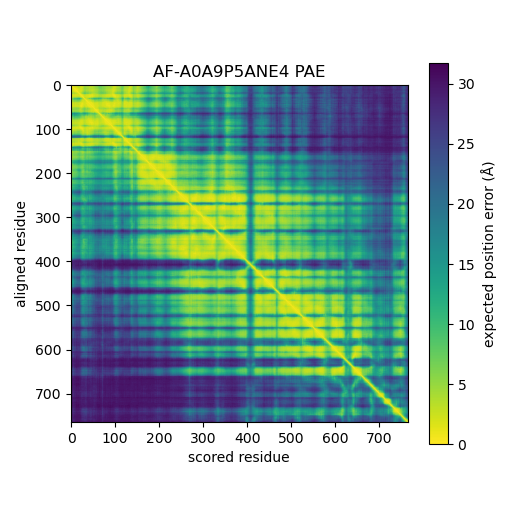VAL A 1 223 ? -8.702 -24.491 -27.031 1.00 91.19 223 VAL A CA 1
ATOM 1821 C C . VAL A 1 223 ? -8.512 -25.805 -26.269 1.00 91.19 223 VAL A C 1
ATOM 1823 O O . VAL A 1 223 ? -8.385 -25.789 -25.045 1.00 91.19 223 VAL A O 1
ATOM 1826 N N . HIS A 1 224 ? -8.382 -26.932 -26.971 1.00 89.44 224 HIS A N 1
ATOM 1827 C CA . HIS A 1 224 ? -8.146 -28.240 -26.361 1.00 89.44 224 HIS A CA 1
ATOM 1828 C C . HIS A 1 224 ? -6.776 -28.383 -25.682 1.00 89.44 224 HIS A C 1
ATOM 1830 O O . HIS A 1 224 ? -6.670 -29.044 -24.646 1.00 89.44 224 HIS A O 1
ATOM 1836 N N . HIS A 1 225 ? -5.737 -27.748 -26.217 1.00 87.50 225 HIS A N 1
ATOM 1837 C CA . HIS A 1 225 ? -4.406 -27.741 -25.603 1.00 87.50 225 HIS A CA 1
ATOM 1838 C C . HIS A 1 225 ? -4.270 -26.733 -24.458 1.00 87.50 225 HIS A C 1
ATOM 1840 O O . HIS A 1 225 ? -3.258 -26.737 -23.758 1.00 87.50 225 HIS A O 1
ATOM 1846 N N . THR A 1 226 ? -5.263 -25.867 -24.236 1.00 86.56 226 THR A N 1
ATOM 1847 C CA . THR A 1 226 ? -5.202 -24.904 -23.137 1.00 86.56 226 THR A CA 1
ATOM 1848 C C . THR A 1 226 ? -5.593 -25.576 -21.807 1.00 86.56 226 THR A C 1
ATOM 1850 O O . THR A 1 226 ? -6.699 -26.123 -21.705 1.00 86.56 226 THR A O 1
ATOM 1853 N N . PRO A 1 227 ? -4.727 -25.543 -20.771 1.00 87.50 227 PRO A N 1
ATOM 1854 C CA . PRO A 1 227 ? -5.022 -26.155 -19.470 1.00 87.50 227 PRO A CA 1
ATOM 1855 C C . PRO A 1 227 ? -6.210 -25.482 -18.784 1.00 87.50 227 PRO A C 1
ATOM 1857 O O . PRO A 1 227 ? -6.261 -24.255 -18.770 1.00 87.50 227 PRO A O 1
ATOM 1860 N N . THR A 1 228 ? -7.138 -26.249 -18.202 1.00 83.75 228 THR A N 1
ATOM 1861 C CA . THR A 1 228 ? -8.324 -25.719 -17.491 1.00 83.75 228 THR A CA 1
ATOM 1862 C C . THR A 1 228 ? -7.979 -25.187 -16.096 1.00 83.75 228 THR A C 1
ATOM 1864 O O . THR A 1 228 ? -8.524 -24.178 -15.651 1.00 83.75 228 THR A O 1
ATOM 1867 N N . ASN A 1 229 ? -6.982 -25.783 -15.433 1.00 84.06 229 ASN A N 1
ATOM 1868 C CA . ASN A 1 229 ? -6.460 -25.296 -14.159 1.00 84.06 229 ASN A CA 1
ATOM 1869 C C . ASN A 1 229 ? -5.697 -23.968 -14.330 1.00 84.06 229 ASN A C 1
ATOM 1871 O O . ASN A 1 229 ? -4.755 -23.886 -15.114 1.00 84.06 229 ASN A O 1
ATOM 1875 N N . LEU A 1 230 ? -6.039 -22.942 -13.541 1.00 83.81 230 LEU A N 1
ATOM 1876 C CA . LEU A 1 230 ? -5.434 -21.607 -13.653 1.00 83.81 230 LEU A CA 1
ATOM 1877 C C . LEU A 1 230 ? -3.915 -21.577 -13.403 1.00 83.81 230 LEU A C 1
ATOM 1879 O O . LEU A 1 230 ? -3.209 -20.873 -14.119 1.00 83.81 230 LEU A O 1
ATOM 1883 N N . LYS A 1 231 ? -3.382 -22.342 -12.438 1.00 83.56 231 LYS A N 1
ATOM 1884 C CA . LYS A 1 231 ? -1.926 -22.384 -12.185 1.00 83.56 231 LYS A CA 1
ATOM 1885 C C . LYS A 1 231 ? -1.190 -22.983 -13.388 1.00 83.56 231 LYS A C 1
ATOM 1887 O O . LYS A 1 231 ? -0.191 -22.426 -13.837 1.00 83.56 231 LYS A O 1
ATOM 1892 N N . GLN A 1 232 ? -1.730 -24.065 -13.951 1.00 84.69 232 GLN A N 1
ATOM 1893 C CA . GLN A 1 232 ? -1.202 -24.669 -15.178 1.00 84.69 232 GLN A CA 1
ATOM 1894 C C . GLN A 1 232 ? -1.389 -23.757 -16.395 1.00 84.69 232 GLN A C 1
ATOM 1896 O O . GLN A 1 232 ? -0.522 -23.719 -17.260 1.00 84.69 232 GLN A O 1
ATOM 1901 N N . LEU A 1 233 ? -2.478 -22.986 -16.463 1.00 85.38 233 LEU A N 1
ATOM 1902 C CA . LEU A 1 233 ? -2.694 -21.991 -17.510 1.00 85.38 233 LEU A CA 1
ATOM 1903 C C . LEU A 1 233 ? -1.611 -20.909 -17.470 1.00 85.38 233 LEU A C 1
ATOM 1905 O O . LEU A 1 233 ? -1.058 -20.592 -18.517 1.00 85.38 233 LEU A O 1
ATOM 1909 N N . PHE A 1 234 ? -1.289 -20.358 -16.296 1.00 87.31 234 PHE A N 1
ATOM 1910 C CA . PHE A 1 234 ? -0.237 -19.344 -16.163 1.00 87.31 234 PHE A CA 1
ATOM 1911 C C . PHE A 1 234 ? 1.149 -19.906 -16.491 1.00 87.31 234 PHE A C 1
ATOM 1913 O O . PHE A 1 234 ? 1.909 -19.262 -17.214 1.00 87.31 234 PHE A O 1
ATOM 1920 N N . GLN A 1 235 ? 1.442 -21.137 -16.059 1.00 86.12 235 GLN A N 1
ATOM 1921 C CA . GLN A 1 235 ? 2.632 -21.870 -16.495 1.00 86.12 235 GLN A CA 1
ATOM 1922 C C . GLN A 1 235 ? 2.673 -22.008 -18.021 1.00 86.12 235 GLN A C 1
ATOM 1924 O O . GLN A 1 235 ? 3.654 -21.625 -18.649 1.00 86.12 235 GLN A O 1
ATOM 1929 N N . HIS A 1 236 ? 1.586 -22.472 -18.632 1.00 84.31 236 HIS A N 1
ATOM 1930 C CA . HIS A 1 236 ? 1.491 -22.648 -20.075 1.00 84.31 236 HIS A CA 1
ATOM 1931 C C . HIS A 1 236 ? 1.589 -21.313 -20.832 1.00 84.31 236 HIS A C 1
ATOM 1933 O O . HIS A 1 236 ? 2.170 -21.245 -21.911 1.00 84.31 236 HIS A O 1
ATOM 1939 N N . MET A 1 237 ? 1.058 -20.219 -20.277 1.00 83.25 237 MET A N 1
ATOM 1940 C CA . MET A 1 237 ? 1.237 -18.873 -20.828 1.00 83.25 237 MET A CA 1
ATOM 1941 C C . MET A 1 237 ? 2.706 -18.454 -20.841 1.00 83.25 237 MET A C 1
ATOM 1943 O O . MET A 1 237 ? 3.137 -17.844 -21.816 1.00 83.25 237 MET A O 1
ATOM 1947 N N . TRP A 1 238 ? 3.461 -18.791 -19.797 1.00 84.00 238 TRP A N 1
ATOM 1948 C CA . TRP A 1 238 ? 4.898 -18.554 -19.755 1.00 84.00 238 TRP A CA 1
ATOM 1949 C C . TRP A 1 238 ? 5.661 -19.461 -20.734 1.00 84.00 238 TRP A C 1
ATOM 1951 O O . TRP A 1 238 ? 6.490 -18.986 -21.501 1.00 84.00 238 TRP A O 1
ATOM 1961 N N . GLU A 1 239 ? 5.352 -20.755 -20.782 1.00 82.19 239 GLU A N 1
ATOM 1962 C CA . GLU A 1 239 ? 6.027 -21.723 -21.663 1.00 82.19 239 GLU A CA 1
ATOM 1963 C C . GLU A 1 239 ? 5.831 -21.422 -23.159 1.00 82.19 239 GLU A C 1
ATOM 1965 O O . GLU A 1 239 ? 6.672 -21.781 -23.981 1.00 82.19 239 GLU A O 1
ATOM 1970 N N . ARG A 1 240 ? 4.777 -20.682 -23.531 1.00 73.38 240 ARG A N 1
ATOM 1971 C CA . ARG A 1 240 ? 4.558 -20.188 -24.906 1.00 73.38 240 ARG A CA 1
ATOM 1972 C C . ARG A 1 240 ? 5.647 -19.250 -25.428 1.00 73.38 240 ARG A C 1
ATOM 1974 O O . ARG A 1 240 ? 5.643 -18.976 -26.626 1.00 73.38 240 ARG A O 1
ATOM 1981 N N . CYS A 1 241 ? 6.562 -18.780 -24.581 1.00 68.00 241 CYS A N 1
ATOM 1982 C CA . CYS A 1 241 ? 7.759 -18.081 -25.045 1.00 68.00 241 CYS A CA 1
ATOM 1983 C C . CYS A 1 241 ? 8.638 -18.965 -25.949 1.00 68.00 241 CYS A C 1
ATOM 1985 O O . CYS A 1 241 ? 9.446 -18.430 -26.699 1.00 68.00 241 CYS A O 1
ATOM 1987 N N . GLY A 1 242 ? 8.496 -20.297 -25.889 1.00 72.81 242 GLY A N 1
ATOM 1988 C CA . GLY A 1 242 ? 9.358 -21.217 -26.630 1.00 72.81 242 GLY A CA 1
ATOM 1989 C C . GLY A 1 242 ? 10.826 -21.026 -26.248 1.00 72.81 242 GLY A C 1
ATOM 1990 O O . GLY A 1 242 ? 11.126 -20.735 -25.089 1.00 72.81 242 GLY A O 1
ATOM 1991 N N . ASP A 1 243 ? 11.716 -21.126 -27.235 1.00 75.19 243 ASP A N 1
ATOM 1992 C CA . ASP A 1 243 ? 13.167 -20.988 -27.050 1.00 75.19 243 ASP A CA 1
ATOM 1993 C C . ASP A 1 243 ? 13.565 -19.631 -26.435 1.00 75.19 243 ASP A C 1
ATOM 1995 O O . ASP A 1 243 ? 14.517 -19.559 -25.655 1.00 75.19 243 ASP A O 1
ATOM 1999 N N . ASP A 1 244 ? 12.808 -18.557 -26.704 1.00 75.56 244 ASP A N 1
ATOM 2000 C CA . ASP A 1 244 ? 13.062 -17.237 -26.107 1.00 75.56 244 ASP A CA 1
ATOM 2001 C C . ASP A 1 244 ? 12.894 -17.269 -24.582 1.00 75.56 244 ASP A C 1
ATOM 2003 O O . ASP A 1 244 ? 13.609 -16.583 -23.852 1.00 75.56 244 ASP A O 1
ATOM 2007 N N . GLY A 1 245 ? 11.979 -18.105 -24.081 1.00 72.50 245 GLY A N 1
ATOM 2008 C CA . GLY A 1 245 ? 11.735 -18.298 -22.654 1.00 72.50 245 GLY A CA 1
ATOM 2009 C C . GLY A 1 245 ? 12.877 -18.995 -21.922 1.00 72.50 245 GLY A C 1
ATOM 2010 O O . GLY A 1 245 ? 12.902 -18.950 -20.691 1.00 72.50 245 GLY A O 1
ATOM 2011 N N . ASP A 1 246 ? 13.808 -19.616 -22.647 1.00 78.19 246 ASP A N 1
ATOM 2012 C CA . ASP A 1 246 ? 15.017 -20.229 -22.097 1.00 78.19 246 ASP A CA 1
ATOM 2013 C C . ASP A 1 246 ? 16.237 -19.306 -22.143 1.00 78.19 246 ASP A C 1
ATOM 2015 O O . ASP A 1 246 ? 17.228 -19.571 -21.458 1.00 78.19 246 ASP A O 1
ATOM 2019 N N . LEU A 1 247 ? 16.157 -18.177 -22.857 1.00 86.44 247 LEU A N 1
ATOM 2020 C CA . LEU A 1 247 ? 17.197 -17.155 -22.830 1.00 86.44 247 LEU A CA 1
ATOM 2021 C C . LEU A 1 247 ? 17.265 -16.502 -21.445 1.00 86.44 247 LEU A C 1
ATOM 2023 O O . LEU A 1 247 ? 16.295 -15.927 -20.944 1.00 86.44 247 LEU A O 1
ATOM 2027 N N . GLU A 1 248 ? 18.453 -16.532 -20.844 1.00 87.38 248 GLU A N 1
ATOM 2028 C CA . GLU A 1 248 ? 18.702 -15.979 -19.508 1.00 87.38 248 GLU A CA 1
ATOM 2029 C C . GLU A 1 248 ? 18.342 -14.488 -19.422 1.00 87.38 248 GLU A C 1
ATOM 2031 O O . GLU A 1 248 ? 17.687 -14.054 -18.477 1.00 87.38 248 GLU A O 1
ATOM 2036 N N . SER A 1 249 ? 18.674 -13.704 -20.452 1.00 88.81 249 SER A N 1
ATOM 2037 C CA . SER A 1 249 ? 18.353 -12.273 -20.516 1.00 88.81 249 SER A CA 1
ATOM 2038 C C . SER A 1 249 ? 16.847 -11.995 -20.583 1.00 88.81 249 SER A C 1
ATOM 2040 O O . SER A 1 249 ? 16.371 -11.020 -19.991 1.00 88.81 249 SER A O 1
ATOM 2042 N N . TYR A 1 250 ? 16.088 -12.855 -21.266 1.00 89.88 250 TYR A N 1
ATOM 2043 C CA . TYR A 1 250 ? 14.635 -12.758 -21.367 1.00 89.88 250 TYR A CA 1
ATOM 2044 C C . TYR A 1 250 ? 13.981 -13.095 -20.023 1.00 89.88 250 TYR A C 1
ATOM 2046 O O . TYR A 1 250 ? 13.200 -12.294 -19.500 1.00 89.88 250 TYR A O 1
ATOM 2054 N N . ARG A 1 251 ? 14.379 -14.220 -19.408 1.00 90.81 251 ARG A N 1
ATOM 2055 C CA . ARG A 1 251 ? 13.943 -14.627 -18.061 1.00 90.81 251 ARG A CA 1
ATOM 2056 C C . ARG A 1 251 ? 14.243 -13.562 -17.018 1.00 90.81 251 ARG A C 1
ATOM 2058 O O . ARG A 1 251 ? 13.339 -13.163 -16.289 1.00 90.81 251 ARG A O 1
ATOM 2065 N N . ALA A 1 252 ? 15.471 -13.052 -16.987 1.00 93.88 252 ALA A N 1
ATOM 2066 C CA . ALA A 1 252 ? 15.869 -12.009 -16.051 1.00 93.88 252 ALA A CA 1
ATOM 2067 C C . ALA A 1 252 ? 15.033 -10.733 -16.235 1.00 93.88 252 ALA A C 1
ATOM 2069 O O . ALA A 1 252 ? 14.677 -10.083 -15.258 1.00 93.88 252 ALA A O 1
ATOM 2070 N N . THR A 1 253 ? 14.684 -10.369 -17.471 1.00 94.62 253 THR A N 1
ATOM 2071 C CA . THR A 1 253 ? 13.860 -9.180 -17.739 1.00 94.62 253 THR A CA 1
ATOM 2072 C C . THR A 1 253 ? 12.416 -9.363 -17.288 1.00 94.62 253 THR A C 1
ATOM 2074 O O . THR A 1 253 ? 11.889 -8.496 -16.591 1.00 94.62 253 THR A O 1
ATOM 2077 N N . ALA A 1 254 ? 11.799 -10.507 -17.591 1.00 93.94 254 ALA A N 1
ATOM 2078 C CA . ALA A 1 254 ? 10.471 -10.848 -17.081 1.00 93.94 254 ALA A CA 1
ATOM 2079 C C . ALA A 1 254 ? 10.444 -10.848 -15.547 1.00 93.94 254 ALA A C 1
ATOM 2081 O O . ALA A 1 254 ? 9.577 -10.232 -14.928 1.00 93.94 254 ALA A O 1
ATOM 2082 N N . SER A 1 255 ? 11.456 -11.481 -14.950 1.00 95.56 255 SER A N 1
ATOM 2083 C CA . SER A 1 255 ? 11.657 -11.583 -13.509 1.00 95.56 255 SER A CA 1
ATOM 2084 C C . SER A 1 255 ? 11.668 -10.219 -12.830 1.00 95.56 255 SER A C 1
ATOM 2086 O O . SER A 1 255 ? 11.009 -10.056 -11.806 1.00 95.56 255 SER A O 1
ATOM 2088 N N . ARG A 1 256 ? 12.347 -9.212 -13.402 1.00 96.88 256 ARG A N 1
ATOM 2089 C CA . ARG A 1 256 ? 12.343 -7.848 -12.845 1.00 96.88 256 ARG A CA 1
ATOM 2090 C C . ARG A 1 256 ? 10.928 -7.273 -12.790 1.00 96.88 256 ARG A C 1
ATOM 2092 O O . ARG A 1 256 ? 10.504 -6.825 -11.731 1.00 96.88 256 ARG A O 1
ATOM 2099 N N . TYR A 1 257 ? 10.163 -7.343 -13.880 1.00 96.94 257 TYR A N 1
ATOM 2100 C CA . TYR A 1 257 ? 8.788 -6.829 -13.896 1.00 96.94 257 TYR A CA 1
ATOM 2101 C C . TYR A 1 257 ? 7.849 -7.594 -12.954 1.00 96.94 257 TYR A C 1
ATOM 2103 O O . TYR A 1 257 ? 7.045 -6.967 -12.263 1.00 96.94 257 TYR A O 1
ATOM 2111 N N . PHE A 1 258 ? 7.964 -8.924 -12.878 1.00 95.81 258 PHE A N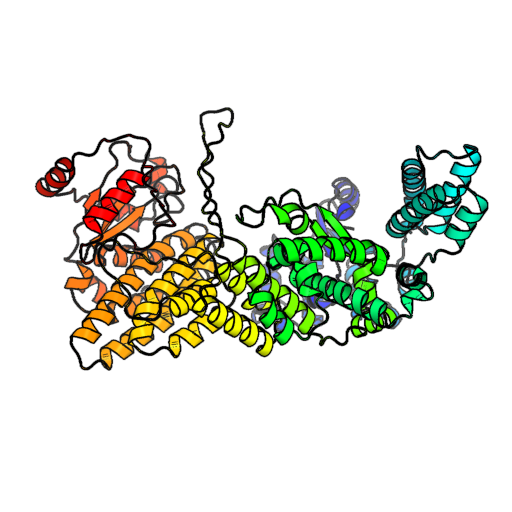 1
ATOM 2112 C CA . PHE A 1 258 ? 7.167 -9.728 -11.949 1.00 95.81 258 PHE A CA 1
ATOM 2113 C C . PHE A 1 258 ? 7.490 -9.403 -10.491 1.00 95.81 258 PHE A C 1
ATOM 2115 O O . PHE A 1 258 ? 6.568 -9.206 -9.706 1.00 95.81 258 PHE A O 1
ATOM 2122 N N . ASN A 1 259 ? 8.770 -9.265 -10.136 1.00 95.06 259 ASN A N 1
ATOM 2123 C CA . ASN A 1 259 ? 9.179 -8.877 -8.787 1.00 95.06 259 ASN A CA 1
ATOM 2124 C C . ASN A 1 259 ? 8.618 -7.508 -8.382 1.00 95.06 259 ASN A C 1
ATOM 2126 O O . ASN A 1 259 ? 8.095 -7.364 -7.278 1.00 95.06 259 ASN A O 1
ATOM 2130 N N . LEU A 1 260 ? 8.672 -6.519 -9.281 1.00 94.44 260 LEU A N 1
ATOM 2131 C CA . LEU A 1 260 ? 8.088 -5.195 -9.036 1.00 94.44 260 LEU A CA 1
ATOM 2132 C C . LEU A 1 260 ? 6.564 -5.277 -8.846 1.00 94.44 260 LEU A C 1
ATOM 2134 O O . LEU A 1 260 ? 6.030 -4.647 -7.935 1.00 94.44 260 LEU A O 1
ATOM 2138 N N . ALA A 1 261 ? 5.871 -6.095 -9.644 1.00 93.25 261 ALA A N 1
ATOM 2139 C CA . ALA A 1 261 ? 4.427 -6.317 -9.523 1.00 93.25 261 ALA A CA 1
ATOM 2140 C C . ALA A 1 261 ? 4.031 -7.010 -8.217 1.00 93.25 261 ALA A C 1
ATOM 2142 O O . ALA A 1 261 ? 3.087 -6.570 -7.557 1.00 93.25 261 ALA A O 1
ATOM 2143 N N . VAL A 1 262 ? 4.770 -8.046 -7.806 1.00 90.75 262 VAL A N 1
ATOM 2144 C CA . VAL A 1 262 ? 4.552 -8.730 -6.522 1.00 90.75 262 VAL A CA 1
ATOM 2145 C C . VAL A 1 262 ? 4.780 -7.770 -5.357 1.00 90.75 262 VAL A C 1
ATOM 2147 O O . VAL A 1 262 ? 3.948 -7.713 -4.451 1.00 90.75 262 VAL A O 1
ATOM 2150 N N . ALA A 1 263 ? 5.869 -6.997 -5.382 1.00 88.38 263 ALA A N 1
ATOM 2151 C CA . ALA A 1 263 ? 6.160 -6.017 -4.341 1.00 88.38 263 ALA A CA 1
ATOM 2152 C C . ALA A 1 263 ? 5.062 -4.949 -4.259 1.00 88.38 263 ALA A C 1
ATOM 2154 O O . ALA A 1 263 ? 4.509 -4.715 -3.191 1.00 88.38 263 ALA A O 1
ATOM 2155 N N . PHE A 1 264 ? 4.664 -4.362 -5.389 1.00 86.31 264 PHE A N 1
ATOM 2156 C CA . PHE A 1 264 ? 3.611 -3.348 -5.415 1.00 86.31 264 PHE A CA 1
ATOM 2157 C C . PHE A 1 264 ? 2.268 -3.866 -4.871 1.00 86.31 264 PHE A C 1
ATOM 2159 O O . PHE A 1 264 ? 1.611 -3.176 -4.091 1.00 86.31 264 PHE A O 1
ATOM 2166 N N . GLN A 1 265 ? 1.865 -5.089 -5.232 1.00 83.75 265 GLN A N 1
ATOM 2167 C CA . GLN A 1 265 ? 0.593 -5.658 -4.783 1.00 83.75 265 GLN A CA 1
ATOM 2168 C C . GLN A 1 265 ? 0.539 -5.885 -3.268 1.00 83.75 265 GLN A C 1
ATOM 2170 O O . GLN A 1 265 ? -0.515 -5.673 -2.669 1.00 83.75 265 GLN A O 1
ATOM 2175 N N . LYS A 1 266 ? 1.656 -6.276 -2.643 1.00 79.00 266 LYS A N 1
ATOM 2176 C CA . LYS A 1 266 ? 1.726 -6.496 -1.190 1.00 79.00 266 LYS A CA 1
ATOM 2177 C C . LYS A 1 266 ? 1.476 -5.222 -0.374 1.00 79.00 266 LYS A C 1
ATOM 2179 O O . LYS A 1 266 ? 0.995 -5.327 0.747 1.00 79.00 266 LYS A O 1
ATOM 2184 N N . HIS A 1 267 ? 1.732 -4.039 -0.939 1.00 71.69 267 HIS A N 1
ATOM 2185 C CA . HIS A 1 267 ? 1.692 -2.761 -0.210 1.00 71.69 267 HIS A CA 1
ATOM 2186 C C . HIS A 1 267 ? 0.651 -1.757 -0.763 1.00 71.69 267 HIS A C 1
ATOM 2188 O O . HIS A 1 267 ? 0.679 -0.581 -0.428 1.00 71.69 267 HIS A O 1
ATOM 2194 N N . SER A 1 268 ? -0.291 -2.193 -1.610 1.00 58.62 268 SER A N 1
ATOM 2195 C CA . SER A 1 268 ? -1.081 -1.388 -2.572 1.00 58.62 268 SER A CA 1
ATOM 2196 C C . SER A 1 268 ? -1.870 -0.142 -2.083 1.00 58.62 268 SER A C 1
ATOM 2198 O O . SER A 1 268 ? -2.410 0.564 -2.939 1.00 58.62 268 SER A O 1
ATOM 2200 N N . LEU A 1 269 ? -1.969 0.180 -0.788 1.00 49.62 269 LEU A N 1
ATOM 2201 C CA . LEU A 1 269 ? -2.757 1.332 -0.304 1.00 49.62 269 LEU A CA 1
ATOM 2202 C C . LEU A 1 269 ? -1.941 2.634 -0.165 1.00 49.62 269 LEU A C 1
ATOM 2204 O O . LEU A 1 269 ? -2.434 3.687 -0.566 1.00 49.62 269 LEU A O 1
ATOM 2208 N N . SER A 1 270 ? -0.675 2.580 0.262 1.00 52.97 270 SER A N 1
ATOM 2209 C CA . SER A 1 270 ? 0.164 3.788 0.434 1.00 52.97 270 SER A CA 1
ATOM 2210 C C . SER A 1 270 ? 0.974 4.169 -0.824 1.00 52.97 270 SER A C 1
ATOM 2212 O O . SER A 1 270 ? 1.617 5.213 -0.872 1.00 52.97 270 SER A O 1
ATOM 2214 N N . PHE A 1 271 ? 0.923 3.344 -1.882 1.00 63.50 271 PHE A N 1
ATOM 2215 C CA . PHE A 1 271 ? 1.944 3.287 -2.949 1.00 63.50 271 PHE A CA 1
ATOM 2216 C C . PHE A 1 271 ? 1.461 3.598 -4.361 1.00 63.50 271 PHE A C 1
ATOM 2218 O O . PHE A 1 271 ? 2.195 3.398 -5.326 1.00 63.50 271 PHE A O 1
ATOM 2225 N N . HIS A 1 272 ? 0.226 4.056 -4.528 1.00 64.62 272 HIS A N 1
ATOM 2226 C CA . HIS A 1 272 ? -0.440 4.093 -5.834 1.00 64.62 272 HIS A CA 1
ATOM 2227 C C . HIS A 1 272 ? 0.383 4.742 -6.977 1.00 64.62 272 HIS A C 1
ATOM 2229 O O . HIS A 1 272 ? 0.248 4.315 -8.122 1.00 64.62 272 HIS A O 1
ATOM 2235 N N . ARG A 1 273 ? 1.283 5.701 -6.684 1.00 72.12 273 ARG A N 1
ATOM 2236 C CA . ARG A 1 273 ? 2.163 6.356 -7.678 1.00 72.12 273 ARG A CA 1
ATOM 2237 C C . ARG A 1 273 ? 3.271 5.451 -8.237 1.00 72.12 273 ARG A C 1
ATOM 2239 O O . ARG A 1 273 ? 3.598 5.548 -9.424 1.00 72.12 273 ARG A O 1
ATOM 2246 N N . VAL A 1 274 ? 3.847 4.571 -7.412 1.00 80.81 274 VAL A N 1
ATOM 2247 C CA . VAL A 1 274 ? 4.986 3.716 -7.812 1.00 80.81 274 VAL A CA 1
ATOM 2248 C C . VAL A 1 274 ? 4.562 2.508 -8.651 1.00 80.81 274 VAL A C 1
ATOM 2250 O O . VAL A 1 274 ? 5.396 1.879 -9.293 1.00 80.81 274 VAL A O 1
ATOM 2253 N N . GLY A 1 275 ? 3.257 2.226 -8.723 1.00 86.44 275 GLY A N 1
ATOM 2254 C CA . GLY A 1 275 ? 2.677 1.226 -9.626 1.00 86.44 275 GLY A CA 1
ATOM 2255 C C . GLY A 1 275 ? 2.623 1.651 -11.102 1.00 86.44 275 GLY A C 1
ATOM 2256 O O . GLY A 1 275 ? 2.162 0.882 -11.946 1.00 86.44 275 GLY A O 1
ATOM 2257 N N . SER A 1 276 ? 3.033 2.882 -11.428 1.00 89.56 276 SER A N 1
ATOM 2258 C CA . SER A 1 276 ? 2.963 3.406 -12.796 1.00 89.56 276 SER A CA 1
ATOM 2259 C C . SER A 1 276 ? 4.012 2.788 -13.728 1.00 89.56 276 SER A C 1
ATOM 2261 O O . SER A 1 276 ? 5.107 2.412 -13.307 1.00 89.56 276 SER A O 1
ATOM 2263 N N . LEU A 1 277 ? 3.712 2.745 -15.028 1.00 93.31 277 LEU A N 1
ATOM 2264 C CA . LEU A 1 277 ? 4.636 2.292 -16.068 1.00 93.31 277 LEU A CA 1
ATOM 2265 C C . LEU A 1 277 ? 5.922 3.131 -16.085 1.00 93.31 277 LEU A C 1
ATOM 2267 O O . LEU A 1 277 ? 6.997 2.584 -16.321 1.00 93.31 277 LEU A O 1
ATOM 2271 N N . LEU A 1 278 ? 5.831 4.430 -15.777 1.00 91.12 278 LEU A N 1
ATOM 2272 C CA . LEU A 1 278 ? 7.003 5.290 -15.587 1.00 91.12 278 LEU A CA 1
ATOM 2273 C C . LEU A 1 278 ? 7.937 4.740 -14.498 1.00 91.12 278 LEU A C 1
ATOM 2275 O O . LEU A 1 278 ? 9.134 4.583 -14.730 1.00 91.12 278 LEU A O 1
ATOM 2279 N N . CYS A 1 279 ? 7.393 4.412 -13.326 1.00 91.25 279 CYS A N 1
ATOM 2280 C CA . CYS A 1 279 ? 8.173 3.850 -12.227 1.00 91.25 279 CYS A CA 1
ATOM 2281 C C . CYS A 1 279 ? 8.733 2.467 -12.583 1.00 91.25 279 CYS A C 1
ATOM 2283 O O . CYS A 1 279 ? 9.892 2.195 -12.294 1.00 91.25 279 CYS A O 1
ATOM 2285 N N . TYR A 1 280 ? 7.983 1.622 -13.293 1.00 95.19 280 TYR A N 1
ATOM 2286 C CA . TYR A 1 280 ? 8.479 0.310 -13.729 1.00 95.19 280 TYR A CA 1
ATOM 2287 C C . TYR A 1 280 ? 9.625 0.427 -14.736 1.00 95.19 280 TYR A C 1
ATOM 2289 O O . TYR A 1 280 ? 10.607 -0.301 -14.627 1.00 95.19 280 TYR A O 1
ATOM 2297 N N . ALA A 1 281 ? 9.550 1.376 -15.673 1.00 95.00 281 ALA A N 1
ATOM 2298 C CA . ALA A 1 281 ? 10.621 1.642 -16.633 1.00 95.00 281 ALA A CA 1
ATOM 2299 C C . ALA A 1 281 ? 11.923 2.125 -15.966 1.00 95.00 281 ALA A C 1
ATOM 2301 O O . ALA A 1 281 ? 13.014 1.957 -16.522 1.00 95.00 281 ALA A O 1
ATOM 2302 N N . ILE A 1 282 ? 11.805 2.737 -14.785 1.00 93.75 282 ILE A N 1
ATOM 2303 C CA . ILE A 1 282 ? 12.939 3.148 -13.958 1.00 93.75 282 ILE A CA 1
ATOM 2304 C C . ILE A 1 282 ? 13.454 1.961 -13.136 1.00 93.75 282 ILE A C 1
ATOM 2306 O O . ILE A 1 282 ? 14.621 1.598 -13.244 1.00 93.75 282 ILE A O 1
ATOM 2310 N N . ALA A 1 283 ? 12.574 1.335 -12.355 1.00 94.75 283 ALA A N 1
ATOM 2311 C CA . ALA A 1 283 ? 12.911 0.310 -11.373 1.00 94.75 283 ALA A CA 1
ATOM 2312 C C . ALA A 1 283 ? 13.407 -1.006 -11.992 1.00 94.75 283 ALA A C 1
ATOM 2314 O O . ALA A 1 283 ? 14.212 -1.702 -11.373 1.00 94.75 283 ALA A O 1
ATOM 2315 N N . ALA A 1 284 ? 12.973 -1.346 -13.212 1.00 95.56 284 ALA A N 1
ATOM 2316 C CA . ALA A 1 284 ? 13.375 -2.565 -13.920 1.00 95.56 284 ALA A CA 1
ATOM 2317 C C . ALA A 1 284 ? 14.800 -2.508 -14.509 1.00 95.56 284 ALA A C 1
ATOM 2319 O O . ALA A 1 284 ? 15.153 -3.336 -15.353 1.00 95.56 284 ALA A O 1
ATOM 2320 N N . ASP A 1 285 ? 15.623 -1.548 -14.083 1.00 92.75 285 ASP A N 1
ATOM 2321 C CA . ASP A 1 285 ? 17.024 -1.452 -14.474 1.00 92.75 285 ASP A CA 1
ATOM 2322 C C . ASP A 1 285 ? 17.814 -2.711 -14.081 1.00 92.75 285 ASP A C 1
ATOM 2324 O O . ASP A 1 285 ? 17.647 -3.253 -12.989 1.00 92.75 285 ASP A O 1
ATOM 2328 N N . ASN A 1 286 ? 18.677 -3.196 -14.972 1.00 90.69 286 ASN A N 1
ATOM 2329 C CA . ASN A 1 286 ? 19.441 -4.426 -14.754 1.00 90.69 286 ASN A CA 1
ATOM 2330 C C . ASN A 1 286 ? 20.731 -4.227 -13.940 1.00 90.69 286 ASN A C 1
ATOM 2332 O O . ASN A 1 286 ? 21.387 -5.213 -13.611 1.00 90.69 286 ASN A O 1
ATOM 2336 N N . ARG A 1 287 ? 21.119 -2.986 -13.638 1.00 91.88 287 ARG A N 1
ATOM 2337 C CA . ARG A 1 287 ? 22.302 -2.670 -12.827 1.00 91.88 287 ARG A CA 1
ATOM 2338 C C . ARG A 1 287 ? 22.008 -2.832 -11.334 1.00 91.88 287 ARG A C 1
ATOM 2340 O O . ARG A 1 287 ? 20.835 -2.782 -10.955 1.00 91.88 287 ARG A O 1
ATOM 2347 N N . PRO A 1 288 ? 23.035 -2.989 -10.480 1.00 90.62 288 PRO A N 1
ATOM 2348 C CA . PRO A 1 288 ? 22.880 -2.909 -9.028 1.00 90.62 288 PRO A CA 1
ATOM 2349 C C . PRO A 1 288 ? 22.161 -1.626 -8.590 1.00 90.62 288 PRO A C 1
ATOM 2351 O O . PRO A 1 288 ? 22.226 -0.610 -9.282 1.00 90.62 288 PRO A O 1
ATOM 2354 N N . LEU A 1 289 ? 21.470 -1.670 -7.447 1.00 88.75 289 LEU A N 1
ATOM 2355 C CA . LEU A 1 289 ? 20.660 -0.547 -6.961 1.00 88.75 289 LEU A CA 1
ATOM 2356 C C . LEU A 1 289 ? 21.475 0.749 -6.797 1.00 88.75 289 LEU A C 1
ATOM 2358 O O . LEU A 1 289 ? 21.021 1.801 -7.242 1.00 88.75 289 LEU A O 1
ATOM 2362 N N . ASP A 1 290 ? 22.680 0.667 -6.232 1.00 86.56 290 ASP A N 1
ATOM 2363 C CA . ASP A 1 290 ? 23.559 1.829 -6.039 1.00 86.56 290 ASP A CA 1
ATOM 2364 C C . ASP A 1 290 ? 23.966 2.457 -7.388 1.00 86.56 290 ASP A C 1
ATOM 2366 O O . ASP A 1 290 ? 23.774 3.653 -7.608 1.00 86.56 290 ASP A O 1
ATOM 2370 N N . ASP A 1 291 ? 24.398 1.632 -8.349 1.00 87.25 291 ASP A N 1
ATOM 2371 C CA . ASP A 1 291 ? 24.734 2.058 -9.717 1.00 87.25 291 ASP A CA 1
ATOM 2372 C C . ASP A 1 291 ? 23.529 2.649 -10.471 1.00 87.25 291 ASP A C 1
ATOM 2374 O O . ASP A 1 291 ? 23.681 3.503 -11.356 1.00 87.25 291 ASP A O 1
ATOM 2378 N N . MET A 1 292 ? 22.322 2.141 -10.198 1.00 89.88 292 MET A N 1
ATOM 2379 C CA . MET A 1 292 ? 21.086 2.692 -10.742 1.00 89.88 292 MET A CA 1
ATOM 2380 C C . MET A 1 292 ? 20.912 4.111 -10.208 1.00 89.88 292 MET A C 1
ATOM 2382 O O . MET A 1 292 ? 20.860 5.040 -11.008 1.00 89.88 292 MET A O 1
ATOM 2386 N N . VAL A 1 293 ? 20.904 4.285 -8.885 1.00 87.06 293 VAL A N 1
ATOM 2387 C CA . VAL A 1 293 ? 20.743 5.583 -8.220 1.00 87.06 293 VAL A CA 1
ATOM 2388 C C . VAL A 1 293 ? 21.749 6.608 -8.744 1.00 87.06 293 VAL A C 1
ATOM 2390 O O . VAL A 1 293 ? 21.342 7.678 -9.193 1.00 87.06 293 VAL A O 1
ATOM 2393 N N . GLU A 1 294 ? 23.041 6.280 -8.767 1.00 84.69 294 GLU A N 1
ATOM 2394 C CA . GLU A 1 294 ? 24.093 7.217 -9.183 1.00 84.69 294 GLU A CA 1
ATOM 2395 C C . GLU A 1 294 ? 23.873 7.771 -10.598 1.00 84.69 294 GLU A C 1
ATOM 2397 O O . GLU A 1 294 ? 24.020 8.968 -10.835 1.00 84.69 294 GLU A O 1
ATOM 2402 N N . ARG A 1 295 ? 23.462 6.936 -11.561 1.00 83.38 295 ARG A N 1
ATOM 2403 C CA . ARG A 1 295 ? 23.273 7.402 -12.948 1.00 83.38 295 ARG A CA 1
ATOM 2404 C C . ARG A 1 295 ? 21.948 8.110 -13.193 1.00 83.38 295 ARG A C 1
ATOM 2406 O O . ARG A 1 295 ? 21.822 8.827 -14.187 1.00 83.38 295 ARG A O 1
ATOM 2413 N N . GLU A 1 296 ? 20.952 7.894 -12.344 1.00 84.69 296 GLU A N 1
ATOM 2414 C CA . GLU A 1 296 ? 19.660 8.577 -12.470 1.00 84.69 296 GLU A CA 1
ATOM 2415 C C . GLU A 1 296 ? 19.752 10.048 -12.039 1.00 84.69 296 GLU A C 1
ATOM 2417 O O . GLU A 1 296 ? 18.886 10.847 -12.399 1.00 84.69 296 GLU A O 1
ATOM 2422 N N . GLN A 1 297 ? 20.850 10.436 -11.383 1.00 79.31 297 GLN A N 1
ATOM 2423 C CA . GLN A 1 297 ? 21.187 11.824 -11.073 1.00 79.31 297 GLN A CA 1
ATOM 2424 C C . GLN A 1 297 ? 21.152 12.738 -12.313 1.00 79.31 297 GLN A C 1
ATOM 2426 O O . GLN A 1 297 ? 20.741 13.896 -12.225 1.00 79.31 297 GLN A O 1
ATOM 2431 N N . GLU A 1 298 ? 21.521 12.207 -13.484 1.00 80.38 298 GLU A N 1
ATOM 2432 C CA . GLU A 1 298 ? 21.650 12.950 -14.746 1.00 80.38 298 GLU A CA 1
ATOM 2433 C C . GLU A 1 298 ? 20.597 12.556 -15.801 1.00 80.38 298 GLU A C 1
ATOM 2435 O O . GLU A 1 298 ? 20.692 12.955 -16.966 1.00 80.38 298 GLU A O 1
ATOM 2440 N N . VAL A 1 299 ? 19.577 11.759 -15.451 1.00 85.56 299 VAL A N 1
ATOM 2441 C CA . VAL A 1 299 ? 18.627 11.264 -16.462 1.00 85.56 299 VAL A CA 1
ATOM 2442 C C . VAL A 1 299 ? 17.775 12.402 -17.039 1.00 85.56 299 VAL A C 1
ATOM 2444 O O . VAL A 1 299 ? 17.316 13.291 -16.326 1.00 85.56 299 VAL A O 1
ATOM 2447 N N . THR A 1 300 ? 17.530 12.395 -18.347 1.00 87.44 300 THR A N 1
ATOM 2448 C CA . THR A 1 300 ? 16.669 13.389 -19.006 1.00 87.44 300 THR A CA 1
ATOM 2449 C C . THR A 1 300 ? 15.265 12.834 -19.246 1.00 87.44 300 THR A C 1
ATOM 2451 O O . THR A 1 300 ? 15.084 11.624 -19.412 1.00 87.44 300 THR A O 1
ATOM 2454 N N . LEU A 1 301 ? 14.268 13.721 -19.358 1.00 87.25 301 LEU A N 1
ATOM 2455 C CA . LEU A 1 301 ? 12.889 13.343 -19.707 1.00 87.25 301 LEU A CA 1
ATOM 2456 C C . LEU A 1 301 ? 12.819 12.547 -21.022 1.00 87.25 301 LEU A C 1
ATOM 2458 O O . LEU A 1 301 ? 12.092 11.563 -21.114 1.00 87.25 301 LEU A O 1
ATOM 2462 N N . GLN A 1 302 ? 13.636 12.906 -22.020 1.00 88.19 302 GLN A N 1
ATOM 2463 C CA . GLN A 1 302 ? 13.711 12.194 -23.305 1.00 88.19 302 GLN A CA 1
ATOM 2464 C C . GLN A 1 302 ? 14.211 10.750 -23.152 1.00 88.19 302 GLN A C 1
ATOM 2466 O O . GLN A 1 302 ? 13.698 9.826 -23.796 1.00 88.19 302 GLN A O 1
ATOM 2471 N N . LYS A 1 303 ? 15.205 10.531 -22.282 1.00 90.62 303 LYS A N 1
ATOM 2472 C CA . LYS A 1 303 ? 15.741 9.192 -22.022 1.00 90.62 303 LYS A CA 1
ATOM 2473 C C . LYS A 1 303 ? 14.742 8.336 -21.247 1.00 90.62 303 LYS A C 1
ATOM 2475 O O . LYS A 1 303 ? 14.580 7.162 -21.574 1.00 90.62 303 LYS A O 1
ATOM 2480 N N . LEU A 1 304 ? 14.021 8.924 -20.292 1.00 91.19 304 LEU A N 1
ATOM 2481 C CA . LEU A 1 304 ? 12.925 8.247 -19.596 1.00 91.19 304 LEU A CA 1
ATOM 2482 C C . LEU A 1 304 ? 11.759 7.915 -20.520 1.00 91.19 304 LEU A C 1
ATOM 2484 O O . LEU A 1 304 ? 11.254 6.800 -20.462 1.00 91.19 304 LEU A O 1
ATOM 2488 N N . HIS A 1 305 ? 11.385 8.819 -21.424 1.00 92.19 305 HIS A N 1
ATOM 2489 C CA . HIS A 1 305 ? 10.349 8.555 -22.422 1.00 92.19 305 HIS A CA 1
ATOM 2490 C C . HIS A 1 305 ? 10.713 7.336 -23.274 1.00 92.19 305 HIS A C 1
ATOM 2492 O O . HIS A 1 305 ? 9.905 6.430 -23.471 1.00 92.19 305 HIS A O 1
ATOM 2498 N N . SER A 1 306 ? 11.965 7.276 -23.732 1.00 93.31 306 SER A N 1
ATOM 2499 C CA . SER A 1 306 ? 12.478 6.140 -24.504 1.00 93.31 306 SER A CA 1
ATOM 2500 C C . SER A 1 306 ? 12.432 4.834 -23.700 1.00 93.31 306 SER A C 1
ATOM 2502 O O . SER A 1 306 ? 12.010 3.808 -24.227 1.00 93.31 306 SER A O 1
ATOM 2504 N N . ARG A 1 307 ? 12.791 4.870 -22.410 1.00 93.81 307 ARG A N 1
ATOM 2505 C CA . ARG A 1 307 ? 12.679 3.710 -21.508 1.00 93.81 307 ARG A CA 1
ATOM 2506 C C . ARG A 1 307 ? 11.237 3.281 -21.279 1.00 93.81 307 ARG A C 1
ATOM 2508 O O . ARG A 1 307 ? 10.980 2.087 -21.281 1.00 93.81 307 ARG A O 1
ATOM 2515 N N . CYS A 1 308 ? 10.300 4.215 -21.134 1.00 95.00 308 CYS A N 1
ATOM 2516 C CA . CYS A 1 308 ? 8.882 3.895 -20.965 1.00 95.00 308 CYS A CA 1
ATOM 2517 C C . CYS A 1 308 ? 8.313 3.184 -22.198 1.00 95.00 308 CYS A C 1
ATOM 2519 O O . CYS A 1 308 ? 7.588 2.205 -22.053 1.00 95.00 308 CYS A O 1
ATOM 2521 N N . LEU A 1 309 ? 8.690 3.621 -23.406 1.00 94.81 309 LEU A N 1
ATOM 2522 C CA . LEU A 1 309 ? 8.316 2.939 -24.650 1.00 94.81 309 LEU A CA 1
ATOM 2523 C C . LEU A 1 309 ? 8.875 1.511 -24.719 1.00 94.81 309 LEU A C 1
ATOM 2525 O O . LEU A 1 309 ? 8.175 0.592 -25.146 1.00 94.81 309 LEU A O 1
ATOM 2529 N N . ILE A 1 310 ? 10.130 1.325 -24.299 1.00 94.81 310 ILE A N 1
ATOM 2530 C CA . ILE A 1 310 ? 10.762 0.002 -24.232 1.00 94.81 310 ILE A CA 1
ATOM 2531 C C . ILE A 1 310 ? 10.041 -0.866 -23.200 1.00 94.81 310 ILE A C 1
ATOM 2533 O O . ILE A 1 310 ? 9.598 -1.954 -23.550 1.00 94.81 310 ILE A O 1
ATOM 2537 N N . ALA A 1 311 ? 9.839 -0.366 -21.981 1.00 96.56 311 ALA A N 1
ATOM 2538 C CA . ALA A 1 311 ? 9.170 -1.088 -20.904 1.00 96.56 311 ALA A CA 1
ATOM 2539 C C . ALA A 1 311 ? 7.726 -1.462 -21.261 1.00 96.56 311 ALA A C 1
ATOM 2541 O O . ALA A 1 311 ? 7.298 -2.580 -20.998 1.00 96.56 311 ALA A O 1
ATOM 2542 N N . GLU A 1 312 ? 6.978 -0.579 -21.931 1.00 94.94 312 GLU A N 1
ATOM 2543 C CA . GLU A 1 312 ? 5.636 -0.897 -22.428 1.00 94.94 312 GLU A CA 1
ATOM 2544 C C . GLU A 1 312 ? 5.667 -2.076 -23.407 1.00 94.94 312 GLU A C 1
ATOM 2546 O O . GLU A 1 312 ? 4.851 -2.996 -23.305 1.00 94.94 312 GLU A O 1
ATOM 2551 N N . LYS A 1 313 ? 6.616 -2.072 -24.349 1.00 92.00 313 LYS A N 1
ATOM 2552 C CA . LYS A 1 313 ? 6.786 -3.168 -25.307 1.00 92.00 313 LYS A CA 1
ATOM 2553 C C . LYS A 1 313 ? 7.223 -4.453 -24.605 1.00 92.00 313 LYS A C 1
ATOM 2555 O O . LYS A 1 313 ? 6.666 -5.511 -24.887 1.00 92.00 313 LYS A O 1
ATOM 2560 N N . GLU A 1 314 ? 8.188 -4.367 -23.697 1.00 92.94 314 GLU A N 1
ATOM 2561 C CA . GLU A 1 314 ? 8.699 -5.504 -22.936 1.00 92.94 314 GLU A CA 1
ATOM 2562 C C . GLU A 1 314 ? 7.616 -6.126 -22.062 1.00 92.94 314 GLU A C 1
ATOM 2564 O O . GLU A 1 314 ? 7.413 -7.327 -22.138 1.00 92.94 314 GLU A O 1
ATOM 2569 N N . ILE A 1 315 ? 6.842 -5.349 -21.307 1.00 93.38 315 ILE A N 1
ATOM 2570 C CA . ILE A 1 315 ? 5.743 -5.889 -20.495 1.00 93.38 315 ILE A CA 1
ATOM 2571 C C . ILE A 1 315 ? 4.736 -6.633 -21.383 1.00 93.38 315 ILE A C 1
ATOM 2573 O O . ILE A 1 315 ? 4.328 -7.748 -21.062 1.00 93.38 315 ILE A O 1
ATOM 2577 N N . ARG A 1 316 ? 4.375 -6.073 -22.544 1.00 88.56 316 ARG A N 1
ATOM 2578 C CA . ARG A 1 316 ? 3.413 -6.706 -23.464 1.00 88.56 316 ARG A CA 1
ATOM 2579 C C . ARG A 1 316 ? 3.942 -7.984 -24.120 1.00 88.56 316 ARG A C 1
ATOM 2581 O O . ARG A 1 316 ? 3.150 -8.888 -24.378 1.00 88.56 316 ARG A O 1
ATOM 2588 N N . VAL A 1 317 ? 5.238 -8.045 -24.424 1.00 85.62 317 VAL A N 1
ATOM 2589 C CA . VAL A 1 317 ? 5.861 -9.170 -25.141 1.00 85.62 317 VAL A CA 1
ATOM 2590 C C . VAL A 1 317 ? 6.414 -10.209 -24.169 1.00 85.62 317 VAL A C 1
ATOM 2592 O O . VAL A 1 317 ? 6.061 -11.377 -24.255 1.00 85.62 317 VAL A O 1
ATOM 2595 N N . ILE A 1 318 ? 7.241 -9.773 -23.222 1.00 88.12 318 ILE A N 1
ATOM 2596 C CA . ILE A 1 318 ? 8.028 -10.617 -22.320 1.00 88.12 318 ILE A CA 1
ATOM 2597 C C . ILE A 1 318 ? 7.162 -11.214 -21.208 1.00 88.12 318 ILE A C 1
ATOM 2599 O O . ILE A 1 318 ? 7.296 -12.391 -20.878 1.00 88.12 318 ILE A O 1
ATOM 2603 N N . CYS A 1 319 ? 6.214 -10.451 -20.652 1.00 88.75 319 CYS A N 1
ATOM 2604 C CA . CYS A 1 319 ? 5.380 -10.943 -19.547 1.00 88.75 319 CYS A CA 1
ATOM 2605 C C . CYS A 1 319 ? 4.194 -11.806 -20.014 1.00 88.75 319 CYS A C 1
ATOM 2607 O O . CYS A 1 319 ? 3.421 -12.274 -19.182 1.00 88.75 319 CYS A O 1
ATOM 2609 N N . ASN A 1 320 ? 4.025 -12.014 -21.327 1.00 84.00 320 ASN A N 1
ATOM 2610 C CA . ASN A 1 320 ? 3.075 -12.958 -21.936 1.00 84.00 320 ASN A CA 1
ATOM 2611 C C . ASN A 1 320 ? 1.624 -12.860 -21.433 1.00 84.00 320 ASN A C 1
ATOM 2613 O O . ASN A 1 320 ? 0.897 -13.850 -21.359 1.00 84.00 320 ASN A O 1
ATOM 2617 N N . GLY A 1 321 ? 1.182 -11.642 -21.111 1.00 82.62 321 GLY A N 1
ATOM 2618 C CA . GLY A 1 321 ? -0.171 -11.378 -20.620 1.00 82.62 321 GLY A CA 1
ATOM 2619 C C . GLY A 1 321 ? -0.407 -11.773 -19.161 1.00 82.62 321 GLY A C 1
ATOM 2620 O O . GLY A 1 321 ? -1.555 -11.768 -18.729 1.00 82.62 321 GLY A O 1
ATOM 2621 N N . LEU A 1 322 ? 0.644 -12.110 -18.403 1.00 89.88 322 LEU A N 1
ATOM 2622 C CA . LEU A 1 322 ? 0.579 -12.230 -16.942 1.00 89.88 322 LEU A CA 1
ATOM 2623 C C . LEU A 1 322 ? 0.528 -10.849 -16.274 1.00 89.88 322 LEU A C 1
ATOM 2625 O O . LEU A 1 322 ? -0.117 -10.698 -15.238 1.00 89.88 322 LEU A O 1
ATOM 2629 N N . LEU A 1 323 ? 1.150 -9.845 -16.902 1.00 92.81 323 LEU A N 1
ATOM 2630 C CA . LEU A 1 323 ? 1.006 -8.432 -16.558 1.00 92.81 323 LEU A CA 1
ATOM 2631 C C . LEU A 1 323 ? 0.212 -7.691 -17.634 1.00 92.81 323 LEU A C 1
ATOM 2633 O O . LEU A 1 323 ? 0.333 -7.975 -18.829 1.00 92.81 323 LEU A O 1
ATOM 2637 N N . GLU A 1 324 ? -0.567 -6.709 -17.201 1.00 90.75 324 GLU A N 1
ATOM 2638 C CA . GLU A 1 324 ? -1.326 -5.804 -18.054 1.00 90.75 324 GLU A CA 1
ATOM 2639 C C . GLU A 1 324 ? -1.076 -4.338 -17.689 1.00 90.75 324 GLU A C 1
ATOM 2641 O O . GLU A 1 324 ? -0.607 -4.008 -16.597 1.00 90.75 324 GLU A O 1
ATOM 2646 N N . LEU A 1 325 ? -1.384 -3.465 -18.648 1.00 92.12 325 LEU A N 1
ATOM 2647 C CA . LEU A 1 325 ? -1.306 -2.017 -18.510 1.00 92.12 325 LEU A CA 1
ATOM 2648 C C . LEU A 1 325 ? -2.723 -1.455 -18.538 1.00 92.12 325 LEU A C 1
ATOM 2650 O O . LEU A 1 325 ? -3.434 -1.670 -19.521 1.00 92.12 325 LEU A O 1
ATOM 2654 N N . ILE A 1 326 ? -3.107 -0.743 -17.481 1.00 88.62 326 ILE A N 1
ATOM 2655 C CA . ILE A 1 326 ? -4.425 -0.114 -17.348 1.00 88.62 326 ILE A CA 1
ATOM 2656 C C . ILE A 1 326 ? -4.271 1.390 -17.221 1.00 88.62 326 ILE A C 1
ATOM 2658 O O . ILE A 1 326 ? -3.489 1.865 -16.398 1.00 88.62 326 ILE A O 1
ATOM 2662 N N . ASP A 1 327 ? -5.046 2.122 -18.013 1.00 85.19 327 ASP A N 1
ATOM 2663 C CA . ASP A 1 327 ? -5.162 3.569 -17.893 1.00 85.19 327 ASP A CA 1
ATOM 2664 C C . ASP A 1 327 ? -5.965 3.927 -16.631 1.00 85.19 327 ASP A C 1
ATOM 2666 O O . ASP A 1 327 ? -7.027 3.363 -16.358 1.00 85.19 327 ASP A O 1
ATOM 2670 N N . ILE A 1 328 ? -5.435 4.850 -15.831 1.00 74.12 328 ILE A N 1
ATOM 2671 C CA . ILE A 1 328 ? -6.059 5.335 -14.602 1.00 74.12 328 ILE A CA 1
ATOM 2672 C C . ILE A 1 328 ? -6.544 6.769 -14.826 1.00 74.12 328 ILE A C 1
ATOM 2674 O O . ILE A 1 328 ? -5.793 7.732 -14.670 1.00 74.12 328 ILE A O 1
ATOM 2678 N N . ASP A 1 329 ? -7.830 6.908 -15.152 1.00 55.91 329 ASP A N 1
ATOM 2679 C CA . ASP A 1 329 ? -8.441 8.185 -15.555 1.00 55.91 329 ASP A CA 1
ATOM 2680 C C . ASP A 1 329 ? -8.506 9.244 -14.443 1.00 55.91 329 ASP A C 1
ATOM 2682 O O . ASP A 1 329 ? -8.448 10.445 -14.717 1.00 55.91 329 ASP A O 1
ATOM 2686 N N . TRP A 1 330 ? -8.589 8.834 -13.173 1.00 56.66 330 TRP A N 1
ATOM 2687 C CA . TRP A 1 330 ? -8.587 9.769 -12.038 1.00 56.66 330 TRP A CA 1
ATOM 2688 C C . TRP A 1 330 ? -7.186 10.312 -11.714 1.00 56.66 330 TRP A C 1
ATOM 2690 O O . TRP A 1 330 ? -7.051 11.252 -10.930 1.00 56.66 330 TRP A O 1
ATOM 2700 N N . TYR A 1 331 ? -6.143 9.771 -12.353 1.00 52.03 331 TYR A N 1
ATOM 2701 C CA . TYR A 1 331 ? -4.751 10.161 -12.171 1.00 52.03 331 TYR A CA 1
ATOM 2702 C C . TYR A 1 331 ? -4.310 11.176 -13.236 1.00 52.03 331 TYR A C 1
ATOM 2704 O O . TYR A 1 331 ? -3.333 10.973 -13.958 1.00 52.03 331 TYR A O 1
ATOM 2712 N N . ARG A 1 332 ? -5.024 12.303 -13.354 1.00 51.97 332 ARG A N 1
ATOM 2713 C CA . ARG A 1 332 ? -4.431 13.500 -13.969 1.00 51.97 332 ARG A CA 1
ATOM 2714 C C . ARG A 1 332 ? -3.478 14.094 -12.941 1.00 51.97 332 ARG A C 1
ATOM 2716 O O . ARG A 1 332 ? -3.910 14.847 -12.069 1.00 51.97 332 ARG A O 1
ATOM 2723 N N . SER A 1 333 ? -2.208 13.696 -12.999 1.00 52.41 333 SER A N 1
ATOM 2724 C CA . SER A 1 333 ? -1.176 14.251 -12.126 1.00 52.41 333 SER A CA 1
ATOM 2725 C C . SER A 1 333 ? -1.161 15.772 -12.284 1.00 52.41 333 SER A C 1
ATOM 2727 O O . SER A 1 333 ? -0.947 16.282 -13.382 1.00 52.41 333 SER A O 1
ATOM 2729 N N . SER A 1 334 ? -1.392 16.492 -11.189 1.00 54.16 334 SER A N 1
ATOM 2730 C CA . SER A 1 334 ? -1.187 17.941 -11.102 1.00 54.16 334 SER A CA 1
ATOM 2731 C C . SER A 1 334 ? 0.300 18.323 -11.151 1.00 54.16 334 SER A C 1
ATOM 2733 O O . SER A 1 334 ? 0.615 19.502 -11.258 1.00 54.16 334 SER A O 1
ATOM 2735 N N . GLU A 1 335 ? 1.199 17.335 -11.132 1.00 61.12 335 GLU A N 1
ATOM 2736 C CA . GLU A 1 335 ? 2.653 17.483 -11.233 1.00 61.12 335 GLU A CA 1
ATOM 2737 C C . GLU A 1 335 ? 3.064 18.154 -12.556 1.00 61.12 335 GLU A C 1
ATOM 2739 O O . GLU A 1 335 ? 2.821 17.630 -13.647 1.00 61.12 335 GLU A O 1
ATOM 2744 N N . GLN A 1 336 ? 3.708 19.318 -12.455 1.00 62.47 336 GLN A N 1
ATOM 2745 C CA . GLN A 1 336 ? 4.350 19.987 -13.589 1.00 62.47 336 GLN A CA 1
ATOM 2746 C C . GLN A 1 336 ? 5.702 19.334 -13.887 1.00 62.47 336 GLN A C 1
ATOM 2748 O O . GLN A 1 336 ? 6.394 18.901 -12.969 1.00 62.47 336 GLN A O 1
ATOM 2753 N N . GLY A 1 337 ? 6.091 19.279 -15.163 1.00 67.88 337 GLY A N 1
ATOM 2754 C CA . GLY A 1 337 ? 7.388 18.748 -15.609 1.00 67.88 337 GLY A CA 1
ATOM 2755 C C . GLY A 1 337 ? 7.348 17.328 -16.186 1.00 67.88 337 GLY A C 1
ATOM 2756 O O . GLY A 1 337 ? 8.280 16.919 -16.880 1.00 67.88 337 GLY A O 1
ATOM 2757 N N . LEU A 1 338 ? 6.253 16.585 -15.982 1.00 72.12 338 LEU A N 1
ATOM 2758 C CA . LEU A 1 338 ? 6.028 15.261 -16.582 1.00 72.12 338 LEU A CA 1
ATOM 2759 C C . LEU A 1 338 ? 5.013 15.281 -17.729 1.00 72.12 338 LEU A C 1
ATOM 2761 O O . LEU A 1 338 ? 4.495 14.231 -18.088 1.00 72.12 338 LEU A O 1
ATOM 2765 N N . GLU A 1 339 ? 4.728 16.420 -18.361 1.00 77.94 339 GLU A N 1
ATOM 2766 C CA . GLU A 1 339 ? 3.706 16.509 -19.417 1.00 77.94 339 GLU A CA 1
ATOM 2767 C C . GLU A 1 339 ? 3.986 15.528 -20.567 1.00 77.94 339 GLU A C 1
ATOM 2769 O O . GLU A 1 339 ? 3.082 14.861 -21.065 1.00 77.94 339 GLU A O 1
ATOM 2774 N N . SER A 1 340 ? 5.263 15.374 -20.932 1.00 79.75 340 SER A N 1
ATOM 2775 C CA . SER A 1 340 ? 5.710 14.407 -21.946 1.00 79.75 340 SER A CA 1
ATOM 2776 C C . SER A 1 340 ? 5.654 12.942 -21.490 1.00 79.75 340 SER A C 1
ATOM 2778 O O . SER A 1 340 ? 5.666 12.044 -22.326 1.00 79.75 340 SER A O 1
ATOM 2780 N N . LEU A 1 341 ? 5.581 12.687 -20.181 1.00 84.94 341 LEU A N 1
ATOM 2781 C CA . LEU A 1 341 ? 5.546 11.355 -19.569 1.00 84.94 341 LEU A CA 1
ATOM 2782 C C . LEU A 1 341 ? 4.184 11.015 -18.944 1.00 84.94 341 LEU A C 1
ATOM 2784 O O . LEU A 1 341 ? 4.011 9.906 -18.438 1.00 84.94 341 LEU A O 1
ATOM 2788 N N . GLY A 1 342 ? 3.216 11.934 -18.993 1.00 79.38 342 GLY A N 1
ATOM 2789 C CA . GLY A 1 342 ? 1.933 11.821 -18.300 1.00 79.38 342 GLY A CA 1
ATOM 2790 C C . GLY A 1 342 ? 1.158 10.568 -18.694 1.00 79.38 342 GLY A C 1
ATOM 2791 O O . GLY A 1 342 ? 0.631 9.874 -17.833 1.00 79.38 342 GLY A O 1
ATOM 2792 N N . THR A 1 343 ? 1.189 10.195 -19.975 1.00 85.50 343 THR A N 1
ATOM 2793 C CA . THR A 1 343 ? 0.558 8.961 -20.470 1.00 85.50 343 THR A CA 1
ATOM 2794 C C . THR A 1 343 ? 1.142 7.700 -19.831 1.00 85.50 343 THR A C 1
ATOM 2796 O O . THR A 1 343 ? 0.405 6.760 -19.556 1.00 85.50 343 THR A O 1
ATOM 2799 N N . PHE A 1 344 ? 2.448 7.663 -19.557 1.00 88.88 344 PHE A N 1
ATOM 2800 C CA . PHE A 1 344 ? 3.094 6.537 -18.878 1.00 88.88 344 PHE A CA 1
ATOM 2801 C C . PHE A 1 344 ? 2.893 6.592 -17.361 1.00 88.88 344 PHE A C 1
ATOM 2803 O O . PHE A 1 344 ? 2.764 5.553 -16.718 1.00 88.88 344 PHE A O 1
ATOM 2810 N N . ALA A 1 345 ? 2.835 7.791 -16.780 1.00 83.06 345 ALA A N 1
ATOM 2811 C CA . ALA A 1 345 ? 2.549 7.978 -15.362 1.00 83.06 345 ALA A CA 1
ATOM 2812 C C . ALA A 1 345 ? 1.103 7.591 -14.993 1.00 83.06 345 ALA A C 1
ATOM 2814 O O . ALA A 1 345 ? 0.876 7.127 -13.878 1.00 83.06 345 ALA A O 1
ATOM 2815 N N . SER A 1 346 ? 0.150 7.741 -15.919 1.00 82.25 346 SER A N 1
ATOM 2816 C CA . SER A 1 346 ? -1.259 7.357 -15.741 1.00 82.25 346 SER A CA 1
ATOM 2817 C C . SER A 1 346 ? -1.561 5.901 -16.123 1.00 82.25 346 SER A C 1
ATOM 2819 O O . SER A 1 346 ? -2.679 5.445 -15.904 1.00 82.25 346 SER A O 1
ATOM 2821 N N . LYS A 1 347 ? -0.590 5.148 -16.659 1.00 89.25 347 LYS A N 1
ATOM 2822 C CA . LYS A 1 347 ? -0.716 3.702 -16.903 1.00 89.25 347 LYS A CA 1
ATOM 2823 C C . LYS A 1 347 ? -0.196 2.927 -15.704 1.00 89.25 347 LYS A C 1
ATOM 2825 O O . LYS A 1 347 ? 0.977 3.057 -15.366 1.00 89.25 347 LYS A O 1
ATOM 2830 N N . ARG A 1 348 ? -1.013 2.072 -15.097 1.00 89.88 348 ARG A N 1
ATOM 2831 C CA . ARG A 1 348 ? -0.585 1.158 -14.029 1.00 89.88 348 ARG A CA 1
ATOM 2832 C C . ARG A 1 348 ? -0.227 -0.207 -14.580 1.00 89.88 348 ARG A C 1
ATOM 2834 O O . ARG A 1 348 ? -0.969 -0.762 -15.388 1.00 89.88 348 ARG A O 1
ATOM 2841 N N . VAL A 1 349 ? 0.883 -0.747 -14.088 1.00 92.56 349 VAL A N 1
ATOM 2842 C CA . VAL A 1 349 ? 1.265 -2.144 -14.288 1.00 92.56 349 VAL A CA 1
ATOM 2843 C C . VAL A 1 349 ? 0.631 -2.974 -13.179 1.00 92.56 349 VAL A C 1
ATOM 2845 O O . VAL A 1 349 ? 0.789 -2.666 -11.999 1.00 92.56 349 VAL A O 1
ATOM 2848 N N . GLN A 1 350 ? -0.101 -4.022 -13.540 1.00 90.44 350 GLN A N 1
ATOM 2849 C CA . GLN A 1 350 ? -0.658 -4.964 -12.572 1.00 90.44 350 GLN A CA 1
ATOM 2850 C C . GLN A 1 350 ? -0.729 -6.370 -13.154 1.00 90.44 350 GLN A C 1
ATOM 2852 O O . GLN A 1 350 ? -0.643 -6.558 -14.368 1.00 90.44 350 GLN A O 1
ATOM 2857 N N . PHE A 1 351 ? -0.924 -7.362 -12.291 1.00 91.12 351 PHE A N 1
ATOM 2858 C CA . PHE A 1 351 ? -1.291 -8.693 -12.751 1.00 91.12 351 PHE A CA 1
ATOM 2859 C C . PHE A 1 351 ? -2.649 -8.667 -13.445 1.00 91.12 351 PHE A C 1
ATOM 2861 O O . PHE A 1 351 ? -3.579 -8.016 -12.972 1.00 91.12 351 PHE A O 1
ATOM 2868 N N . VAL A 1 352 ? -2.775 -9.450 -14.519 1.00 87.44 352 VAL A N 1
ATOM 2869 C CA . VAL A 1 352 ? -4.038 -9.626 -15.260 1.00 87.44 352 VAL A CA 1
ATOM 2870 C C . VAL A 1 352 ? -5.186 -10.104 -14.365 1.00 87.44 352 VAL A C 1
ATOM 2872 O O . VAL A 1 352 ? -6.362 -9.896 -14.653 1.00 87.44 352 VAL A O 1
ATOM 2875 N N . HIS A 1 353 ? -4.844 -10.778 -13.267 1.00 85.62 353 HIS A N 1
ATOM 2876 C CA . HIS A 1 353 ? -5.769 -11.162 -12.218 1.00 85.62 353 HIS A CA 1
ATOM 2877 C C . HIS A 1 353 ? -5.007 -11.495 -10.935 1.00 85.62 353 HIS A C 1
ATOM 2879 O O . HIS A 1 353 ? -3.856 -11.928 -10.994 1.00 85.62 353 HIS A O 1
ATOM 2885 N N . ARG A 1 354 ? -5.679 -11.422 -9.779 1.00 79.75 354 ARG A N 1
ATOM 2886 C CA . ARG A 1 354 ? -5.095 -11.814 -8.481 1.00 79.75 354 ARG A CA 1
ATOM 2887 C C . ARG A 1 354 ? -4.477 -13.221 -8.502 1.00 79.75 354 ARG A C 1
ATOM 2889 O O . ARG A 1 354 ? -3.382 -13.411 -8.002 1.00 79.75 354 ARG A O 1
ATOM 2896 N N . CYS A 1 355 ? -5.115 -14.174 -9.188 1.00 83.50 355 CYS A N 1
ATOM 2897 C CA . CYS A 1 355 ? -4.632 -15.558 -9.273 1.00 83.50 355 CYS A CA 1
ATOM 2898 C C . CYS A 1 355 ? -3.302 -15.696 -10.026 1.00 83.50 355 CYS A C 1
ATOM 2900 O O . CYS A 1 355 ? -2.582 -16.667 -9.805 1.00 83.50 355 CYS A O 1
ATOM 2902 N N . ALA A 1 356 ? -2.978 -14.752 -10.917 1.00 86.50 356 ALA A N 1
ATOM 2903 C CA . ALA A 1 356 ? -1.667 -14.722 -11.553 1.00 86.50 356 ALA A CA 1
ATOM 2904 C C . ALA A 1 356 ? -0.590 -14.323 -10.536 1.00 86.50 356 ALA A C 1
ATOM 2906 O O . ALA A 1 356 ? 0.491 -14.894 -10.555 1.00 86.50 356 ALA A O 1
ATOM 2907 N N . ALA A 1 357 ? -0.900 -13.423 -9.600 1.00 86.12 357 ALA A N 1
ATOM 2908 C CA . ALA A 1 357 ? -0.007 -13.106 -8.490 1.00 86.12 357 ALA A CA 1
ATOM 2909 C C . ALA A 1 357 ? 0.162 -14.288 -7.527 1.00 86.12 357 ALA A C 1
ATOM 2911 O O . ALA A 1 357 ? 1.284 -14.611 -7.141 1.00 86.12 357 ALA A O 1
ATOM 2912 N N . ASP A 1 358 ? -0.935 -14.974 -7.190 1.00 83.94 358 ASP A N 1
ATOM 2913 C CA . ASP A 1 358 ? -0.903 -16.179 -6.348 1.00 83.94 358 ASP A CA 1
ATOM 2914 C C . ASP A 1 358 ? -0.025 -17.267 -6.987 1.00 83.94 358 ASP A C 1
ATOM 2916 O O . ASP A 1 358 ? 0.732 -17.943 -6.302 1.00 83.94 358 ASP A O 1
ATOM 2920 N N . PHE A 1 359 ? -0.036 -17.399 -8.320 1.00 89.56 359 PHE A N 1
ATOM 2921 C CA . PHE A 1 359 ? 0.869 -18.306 -9.031 1.00 89.56 359 PHE A CA 1
ATOM 2922 C C . PHE A 1 359 ? 2.352 -18.016 -8.744 1.00 89.56 359 PHE A C 1
ATOM 2924 O O . PHE A 1 359 ? 3.121 -18.964 -8.570 1.00 89.56 359 PHE A O 1
ATOM 2931 N N . PHE A 1 360 ? 2.757 -16.748 -8.643 1.00 89.06 360 PHE A N 1
ATOM 2932 C CA . PHE A 1 360 ? 4.140 -16.386 -8.319 1.00 89.06 360 PHE A CA 1
ATOM 2933 C C . PHE A 1 360 ? 4.510 -16.661 -6.858 1.00 89.06 360 PHE A C 1
ATOM 2935 O O . PHE A 1 360 ? 5.653 -17.024 -6.591 1.00 89.06 360 PHE A O 1
ATOM 2942 N N . ASN A 1 361 ? 3.557 -16.539 -5.930 1.00 82.62 361 ASN A N 1
ATOM 2943 C CA . ASN A 1 361 ? 3.796 -16.780 -4.503 1.00 82.62 361 ASN A CA 1
ATOM 2944 C C . ASN A 1 361 ? 3.695 -18.269 -4.113 1.00 82.62 361 ASN A C 1
ATOM 2946 O O . ASN A 1 361 ? 4.439 -18.724 -3.248 1.00 82.62 361 ASN A O 1
ATOM 2950 N N . ASP A 1 362 ? 2.815 -19.033 -4.764 1.00 83.06 362 ASP A N 1
ATOM 2951 C CA . ASP A 1 362 ? 2.415 -20.373 -4.311 1.00 83.06 362 ASP A CA 1
ATOM 2952 C C . ASP A 1 362 ? 3.051 -21.525 -5.100 1.00 83.06 362 ASP A C 1
ATOM 2954 O O . ASP A 1 362 ? 2.795 -22.693 -4.798 1.00 83.06 362 ASP A O 1
ATOM 2958 N N . THR A 1 363 ? 3.785 -21.247 -6.182 1.00 87.12 363 THR A N 1
ATOM 2959 C CA . THR A 1 363 ? 4.312 -22.301 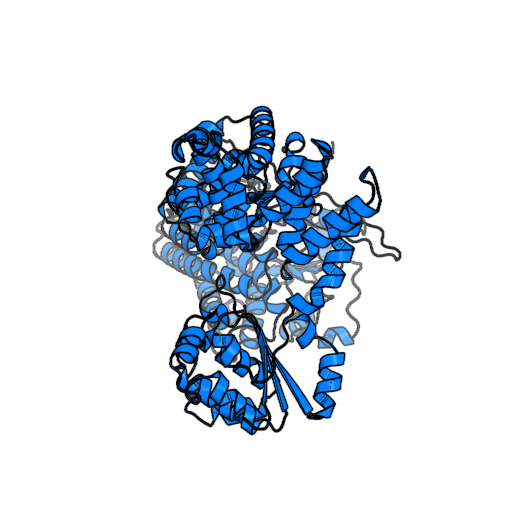-7.063 1.00 87.12 363 THR A CA 1
ATOM 2960 C C . THR A 1 363 ? 5.827 -22.268 -7.173 1.00 87.12 363 THR A C 1
ATOM 2962 O O . THR A 1 363 ? 6.456 -21.213 -7.195 1.00 87.12 363 THR A O 1
ATOM 2965 N N . THR A 1 364 ? 6.428 -23.450 -7.316 1.00 89.19 364 THR A N 1
ATOM 2966 C CA . THR A 1 364 ? 7.877 -23.598 -7.519 1.00 89.19 364 THR A CA 1
ATOM 2967 C C . THR A 1 364 ? 8.344 -22.998 -8.843 1.00 89.19 364 THR A C 1
ATOM 2969 O O . THR A 1 364 ? 9.473 -22.528 -8.947 1.00 89.19 364 THR A O 1
ATOM 2972 N N . LEU A 1 365 ? 7.499 -23.007 -9.879 1.00 87.69 365 LEU A N 1
ATOM 2973 C CA . LEU A 1 365 ? 7.796 -22.313 -11.129 1.00 87.69 365 LEU A CA 1
ATOM 2974 C C . LEU A 1 365 ? 7.747 -20.796 -10.938 1.00 87.69 365 LEU A C 1
ATOM 2976 O O . LEU A 1 365 ? 8.689 -20.125 -11.340 1.00 87.69 365 LEU A O 1
ATOM 2980 N N . GLY A 1 366 ? 6.699 -20.279 -10.296 1.00 90.44 366 GLY A N 1
ATOM 2981 C CA . GLY A 1 366 ? 6.567 -18.866 -9.953 1.00 90.44 366 GLY A CA 1
ATOM 2982 C C . GLY A 1 366 ? 7.776 -18.338 -9.182 1.00 90.44 366 GLY A C 1
ATOM 2983 O O . GLY A 1 366 ? 8.393 -17.370 -9.615 1.00 90.44 366 GLY A O 1
ATOM 2984 N N . ALA A 1 367 ? 8.187 -19.040 -8.123 1.00 90.75 367 ALA A N 1
ATOM 2985 C CA . ALA A 1 367 ? 9.381 -18.705 -7.348 1.00 90.75 367 ALA A CA 1
ATOM 2986 C C . ALA A 1 367 ? 10.656 -18.686 -8.213 1.00 90.75 367 ALA A C 1
ATOM 2988 O O . ALA A 1 367 ? 11.376 -17.693 -8.223 1.00 90.75 367 ALA A O 1
ATOM 2989 N N . ARG A 1 368 ? 10.886 -19.720 -9.039 1.00 90.94 368 ARG A N 1
ATOM 2990 C CA . ARG A 1 368 ? 12.036 -19.751 -9.967 1.00 90.94 368 ARG A CA 1
ATOM 2991 C C . ARG A 1 368 ? 12.026 -18.602 -10.978 1.00 90.94 368 ARG A C 1
ATOM 2993 O O . ARG A 1 368 ? 13.090 -18.129 -11.364 1.00 90.94 368 ARG A O 1
ATOM 3000 N N . LEU A 1 369 ? 10.846 -18.178 -11.435 1.00 91.00 369 LEU A N 1
ATOM 3001 C CA . LEU A 1 369 ? 10.713 -17.038 -12.341 1.00 91.00 369 LEU A CA 1
ATOM 3002 C C . LEU A 1 369 ? 11.024 -15.713 -11.653 1.00 91.00 369 LEU A C 1
ATOM 3004 O O . LEU A 1 369 ? 11.525 -14.824 -12.329 1.00 91.00 369 LEU A O 1
ATOM 3008 N N . LEU A 1 370 ? 10.747 -15.582 -10.354 1.00 94.31 370 LEU A N 1
ATOM 3009 C CA . LEU A 1 370 ? 11.136 -14.413 -9.563 1.00 94.31 370 LEU A CA 1
ATOM 3010 C C . LEU A 1 370 ? 12.638 -14.403 -9.240 1.00 94.31 370 LEU A C 1
ATOM 3012 O O . LEU A 1 370 ? 13.245 -13.336 -9.190 1.00 94.31 370 LEU A O 1
ATOM 3016 N N . ASP A 1 371 ? 13.255 -15.569 -9.055 1.00 94.38 371 ASP A N 1
ATOM 3017 C CA . ASP A 1 371 ? 14.682 -15.665 -8.723 1.00 94.38 371 ASP A CA 1
ATOM 3018 C C . ASP A 1 371 ? 15.599 -15.369 -9.928 1.00 94.38 371 ASP A C 1
ATOM 3020 O O . ASP A 1 371 ? 16.786 -15.085 -9.764 1.00 94.38 371 ASP A O 1
ATOM 3024 N N . ALA A 1 372 ? 15.069 -15.396 -11.156 1.00 93.44 372 ALA A N 1
ATOM 3025 C CA . ALA A 1 372 ? 15.868 -15.331 -12.381 1.00 93.44 372 ALA A CA 1
ATOM 3026 C C . ALA A 1 372 ? 16.585 -13.987 -12.621 1.00 93.44 372 ALA A C 1
ATOM 3028 O O . ALA A 1 372 ? 17.519 -13.936 -13.418 1.00 93.44 372 ALA A O 1
ATOM 3029 N N . CYS A 1 373 ? 16.181 -12.892 -11.967 1.00 93.81 373 CYS A N 1
ATOM 3030 C CA . CYS A 1 373 ? 16.924 -11.624 -12.014 1.00 93.81 373 CYS A CA 1
ATOM 3031 C C . CYS A 1 373 ? 17.995 -11.490 -10.923 1.00 93.81 373 CYS A C 1
ATOM 3033 O O . CYS A 1 373 ? 18.722 -10.499 -10.934 1.00 93.81 373 CYS A O 1
ATOM 3035 N N . GLY A 1 374 ? 18.089 -12.447 -9.993 1.00 92.94 374 GLY A N 1
ATOM 3036 C CA . GLY A 1 374 ? 19.086 -12.455 -8.919 1.00 92.94 374 GLY A CA 1
ATOM 3037 C C . GLY A 1 374 ? 18.892 -11.381 -7.844 1.00 92.94 374 GLY A C 1
ATOM 3038 O O . GLY A 1 374 ? 19.810 -11.139 -7.064 1.00 92.94 374 GLY A O 1
ATOM 3039 N N . TRP A 1 375 ? 17.731 -10.724 -7.804 1.00 93.44 375 TRP A N 1
ATOM 3040 C CA . TRP A 1 375 ? 17.424 -9.717 -6.787 1.00 93.44 375 TRP A CA 1
ATOM 3041 C C . TRP A 1 375 ? 17.135 -10.363 -5.434 1.00 93.44 375 TRP A C 1
ATOM 3043 O O . TRP A 1 375 ? 16.532 -11.433 -5.351 1.00 93.44 375 TRP A O 1
ATOM 3053 N N . SER A 1 376 ? 17.534 -9.686 -4.358 1.00 90.25 376 SER A N 1
ATOM 3054 C CA . SER A 1 376 ? 17.118 -10.083 -3.007 1.00 90.25 376 SER A CA 1
ATOM 3055 C C . SER A 1 376 ? 15.619 -9.824 -2.790 1.00 90.25 376 SER A C 1
ATOM 3057 O O . SER A 1 376 ? 15.000 -9.067 -3.531 1.00 90.25 376 SER A O 1
ATOM 3059 N N . LYS A 1 377 ? 15.016 -10.397 -1.740 1.00 85.12 377 LYS A N 1
ATOM 3060 C CA . LYS A 1 377 ? 13.579 -10.206 -1.448 1.00 85.12 377 LYS A CA 1
ATOM 3061 C C . LYS A 1 377 ? 13.181 -8.744 -1.187 1.00 85.12 377 LYS A C 1
ATOM 3063 O O . LYS A 1 377 ? 12.032 -8.385 -1.427 1.00 85.12 377 LYS A O 1
ATOM 3068 N N . GLU A 1 378 ? 14.109 -7.921 -0.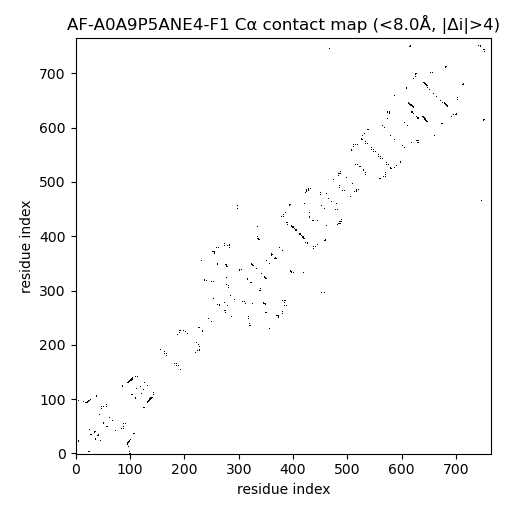701 1.00 84.44 378 GLU A N 1
ATOM 3069 C CA . GLU A 1 378 ? 13.883 -6.509 -0.339 1.00 84.44 378 GLU A CA 1
ATOM 3070 C C . GLU A 1 378 ? 14.207 -5.543 -1.491 1.00 84.44 378 GLU A C 1
ATOM 3072 O O . GLU A 1 378 ? 13.760 -4.398 -1.519 1.00 84.44 378 GLU A O 1
ATOM 3077 N N . GLU A 1 379 ? 14.972 -5.991 -2.481 1.00 89.44 379 GLU A N 1
ATOM 3078 C CA . GLU A 1 379 ? 15.427 -5.143 -3.579 1.00 89.44 379 GLU A CA 1
ATOM 3079 C C . GLU A 1 379 ? 14.304 -4.631 -4.507 1.00 89.44 379 GLU A C 1
ATOM 3081 O O . GLU A 1 379 ? 14.366 -3.465 -4.905 1.00 89.44 379 GLU A O 1
ATOM 3086 N N . PRO A 1 380 ? 13.246 -5.401 -4.834 1.00 91.62 380 PRO A N 1
ATOM 3087 C CA . PRO A 1 380 ? 12.149 -4.899 -5.657 1.00 91.62 380 PRO A CA 1
ATOM 3088 C C . PRO A 1 380 ? 11.442 -3.697 -5.026 1.00 91.62 380 PRO A C 1
ATOM 3090 O O . PRO A 1 380 ? 11.170 -2.714 -5.716 1.00 91.62 380 PRO A O 1
ATOM 3093 N N . ILE A 1 381 ? 11.177 -3.751 -3.713 1.00 87.25 381 ILE A N 1
ATOM 3094 C CA . ILE A 1 381 ? 10.552 -2.629 -3.010 1.00 87.25 381 ILE A CA 1
ATOM 3095 C C . ILE A 1 381 ? 11.520 -1.445 -2.947 1.00 87.25 381 ILE A C 1
ATOM 3097 O O . ILE A 1 381 ? 11.132 -0.344 -3.323 1.00 87.25 381 ILE A O 1
ATOM 3101 N N . ALA A 1 382 ? 12.800 -1.671 -2.634 1.00 87.56 382 ALA A N 1
ATOM 3102 C CA . ALA A 1 382 ? 13.832 -0.634 -2.654 1.00 87.56 382 ALA A CA 1
ATOM 3103 C C . ALA A 1 382 ? 13.889 0.128 -3.989 1.00 87.56 382 ALA A C 1
ATOM 3105 O O . ALA A 1 382 ? 13.908 1.360 -4.022 1.00 87.56 382 ALA A O 1
ATOM 3106 N N . ARG A 1 383 ? 13.847 -0.604 -5.106 1.00 91.75 383 ARG A N 1
ATOM 3107 C CA . ARG A 1 383 ? 13.851 -0.034 -6.459 1.00 91.75 383 ARG A CA 1
ATOM 3108 C C . ARG A 1 383 ? 12.615 0.809 -6.732 1.00 91.75 383 ARG A C 1
ATOM 3110 O O . ARG A 1 383 ? 12.760 1.906 -7.265 1.00 91.75 383 ARG A O 1
ATOM 3117 N N . LEU A 1 384 ? 11.425 0.337 -6.350 1.00 89.75 384 LEU A N 1
ATOM 3118 C CA . LEU A 1 384 ? 10.184 1.111 -6.472 1.00 89.75 384 LEU A CA 1
ATOM 3119 C C . LEU A 1 384 ? 10.248 2.407 -5.658 1.00 89.75 384 LEU A C 1
ATOM 3121 O O . LEU A 1 384 ? 9.877 3.461 -6.173 1.00 89.75 384 LEU A O 1
ATOM 3125 N N . LEU A 1 385 ? 10.761 2.347 -4.429 1.00 85.56 385 LEU A N 1
ATOM 3126 C CA . LEU A 1 385 ? 10.904 3.510 -3.554 1.00 85.56 385 LEU A CA 1
ATOM 3127 C C . LEU A 1 385 ? 11.871 4.542 -4.133 1.00 85.56 385 LEU A C 1
ATOM 3129 O O . LEU A 1 385 ? 11.540 5.717 -4.203 1.00 85.56 385 LEU A O 1
ATOM 3133 N N . VAL A 1 386 ? 13.033 4.121 -4.637 1.00 87.31 386 VAL A N 1
ATOM 3134 C CA . VAL A 1 386 ? 13.996 5.033 -5.280 1.00 87.31 386 VAL A CA 1
ATOM 3135 C C . VAL A 1 386 ? 13.372 5.787 -6.460 1.00 87.31 386 VAL A C 1
ATOM 3137 O O . VAL A 1 386 ? 13.742 6.932 -6.731 1.00 87.31 386 VAL A O 1
ATOM 3140 N N . THR A 1 387 ? 12.382 5.207 -7.147 1.00 88.25 387 THR A N 1
ATOM 3141 C CA . THR A 1 387 ? 11.696 5.926 -8.230 1.00 88.25 387 THR A CA 1
ATOM 3142 C C . THR A 1 387 ? 10.952 7.174 -7.755 1.00 88.25 387 THR A C 1
ATOM 3144 O O . THR A 1 387 ? 10.759 8.078 -8.568 1.00 88.25 387 THR A O 1
ATOM 3147 N N . THR A 1 388 ? 10.586 7.287 -6.469 1.00 83.00 388 THR A N 1
ATOM 3148 C CA . THR A 1 388 ? 9.979 8.514 -5.926 1.00 83.00 388 THR A CA 1
ATOM 3149 C C . THR A 1 388 ? 10.977 9.669 -5.911 1.00 83.00 388 THR A C 1
ATOM 3151 O O . THR A 1 388 ? 10.598 10.781 -6.270 1.00 83.00 388 THR A O 1
ATOM 3154 N N . LEU A 1 389 ? 12.257 9.406 -5.609 1.00 84.50 389 LEU A N 1
ATOM 3155 C CA . LEU A 1 389 ? 13.329 10.406 -5.693 1.00 84.50 389 LEU A CA 1
ATOM 3156 C C . LEU A 1 389 ? 13.531 10.877 -7.134 1.00 84.50 389 LEU A C 1
ATOM 3158 O O . LEU A 1 389 ? 13.603 12.073 -7.405 1.00 84.50 389 LEU A O 1
ATOM 3162 N N . ILE A 1 390 ? 13.600 9.931 -8.074 1.00 84.94 390 ILE A N 1
ATOM 3163 C CA . ILE A 1 390 ? 13.834 10.226 -9.496 1.00 84.94 390 ILE A CA 1
ATOM 3164 C C . ILE A 1 390 ? 12.669 11.019 -10.077 1.00 84.94 390 ILE A C 1
ATOM 3166 O O . ILE A 1 390 ? 12.886 11.987 -10.804 1.00 84.94 390 ILE A O 1
ATOM 3170 N N . ARG A 1 391 ? 11.437 10.626 -9.736 1.00 82.62 391 ARG A N 1
ATOM 3171 C CA . ARG A 1 391 ? 10.227 11.368 -10.091 1.00 82.62 391 ARG A CA 1
ATOM 3172 C C . ARG A 1 391 ? 10.279 12.773 -9.500 1.00 82.62 391 ARG A C 1
ATOM 3174 O O . ARG A 1 391 ? 10.102 13.728 -10.243 1.00 82.62 391 ARG A O 1
ATOM 3181 N N . GLY A 1 392 ? 10.625 12.884 -8.220 1.00 79.19 392 GLY A N 1
ATOM 3182 C CA . GLY A 1 392 ? 10.766 14.144 -7.504 1.00 79.19 392 GLY A CA 1
ATOM 3183 C C . GLY A 1 392 ? 11.725 15.134 -8.144 1.00 79.19 392 GLY A C 1
ATOM 3184 O O . GLY A 1 392 ? 11.395 16.298 -8.309 1.00 79.19 392 GLY A O 1
ATOM 3185 N N . ARG A 1 393 ? 12.876 14.649 -8.613 1.00 83.94 393 ARG A N 1
ATOM 3186 C CA . ARG A 1 393 ? 13.865 15.446 -9.353 1.00 83.94 393 ARG A CA 1
ATOM 3187 C C . ARG A 1 393 ? 13.302 16.073 -10.639 1.00 83.94 393 ARG A C 1
ATOM 3189 O O . ARG A 1 393 ? 13.840 17.046 -11.155 1.00 83.94 393 ARG A O 1
ATOM 3196 N N . LEU A 1 394 ? 12.253 15.480 -11.204 1.00 79.94 394 LEU A N 1
ATOM 3197 C CA . LEU A 1 394 ? 11.694 15.838 -12.509 1.00 79.94 394 LEU A CA 1
ATOM 3198 C C . LEU A 1 394 ? 10.351 16.559 -12.421 1.00 79.94 394 LEU A C 1
ATOM 3200 O O . LEU A 1 394 ? 9.850 17.026 -13.444 1.00 79.94 394 LEU A O 1
ATOM 3204 N N . THR A 1 395 ? 9.762 16.627 -11.232 1.00 74.38 395 THR A N 1
ATOM 3205 C CA . THR A 1 395 ? 8.433 17.190 -11.014 1.00 74.38 395 THR A CA 1
ATOM 3206 C C . THR A 1 395 ? 8.486 18.324 -10.026 1.00 74.38 395 THR A C 1
ATOM 3208 O O . THR A 1 395 ? 9.095 18.182 -8.974 1.00 74.38 395 THR A O 1
ATOM 3211 N N . THR A 1 396 ? 7.734 19.381 -10.290 1.00 66.81 396 THR A N 1
ATOM 3212 C CA . THR A 1 396 ? 7.330 20.310 -9.238 1.00 66.81 396 THR A CA 1
ATOM 3213 C C . THR A 1 396 ? 5.902 19.995 -8.813 1.00 66.81 396 THR A C 1
ATOM 3215 O O . THR A 1 396 ? 5.009 19.785 -9.646 1.00 66.81 396 THR A O 1
ATOM 3218 N N . ALA A 1 397 ? 5.671 19.962 -7.503 1.00 58.81 397 ALA A N 1
ATOM 3219 C CA . ALA A 1 397 ? 4.321 19.959 -6.959 1.00 58.81 397 ALA A CA 1
ATOM 3220 C C . ALA A 1 397 ? 3.597 21.247 -7.404 1.00 58.81 397 ALA A C 1
ATOM 3222 O O . ALA A 1 397 ? 4.135 22.351 -7.254 1.00 58.81 397 ALA A O 1
ATOM 3223 N N . ARG A 1 398 ? 2.384 21.146 -7.969 1.00 52.00 398 ARG A N 1
ATOM 3224 C CA . ARG A 1 398 ? 1.557 22.341 -8.173 1.00 52.00 398 ARG A CA 1
ATOM 3225 C C . ARG A 1 398 ? 0.922 22.706 -6.837 1.00 52.00 398 ARG A C 1
ATOM 3227 O O . ARG A 1 398 ? 0.034 22.025 -6.349 1.00 52.00 398 ARG A O 1
ATOM 3234 N N . SER A 1 399 ? 1.252 23.876 -6.310 1.00 46.81 399 SER A N 1
ATOM 3235 C CA . SER A 1 399 ? 0.274 24.597 -5.492 1.00 46.81 399 SER A CA 1
ATOM 3236 C C . SER A 1 399 ? -0.953 24.836 -6.383 1.00 46.81 399 SER A C 1
ATOM 3238 O O . SER A 1 399 ? -0.843 25.539 -7.397 1.00 46.81 399 SER A O 1
ATOM 3240 N N . VAL A 1 400 ? -2.078 24.153 -6.146 1.00 40.66 400 VAL A N 1
ATOM 3241 C CA . VAL A 1 400 ? -3.218 24.251 -7.064 1.00 40.66 400 VAL A CA 1
ATOM 3242 C C . VAL A 1 400 ? -3.797 25.661 -7.046 1.00 40.66 400 VAL A C 1
ATOM 3244 O O . VAL A 1 400 ? -3.998 26.295 -6.015 1.00 40.66 400 VAL A O 1
ATOM 3247 N N . THR A 1 401 ? -4.056 26.120 -8.264 1.00 36.66 401 THR A N 1
ATOM 3248 C CA . THR A 1 401 ? -4.736 27.351 -8.641 1.00 36.66 401 THR A CA 1
ATOM 3249 C C . THR A 1 401 ? -6.246 27.199 -8.462 1.00 36.66 401 THR A C 1
ATOM 3251 O O . THR A 1 401 ? -6.829 26.179 -8.814 1.00 36.66 401 THR A O 1
ATOM 3254 N N . TRP A 1 402 ? -6.864 28.256 -7.943 1.00 34.47 402 TRP A N 1
ATOM 3255 C CA . TRP A 1 402 ? -8.290 28.419 -7.673 1.00 34.47 402 TRP A CA 1
ATOM 3256 C C . TRP A 1 402 ? -9.170 28.105 -8.896 1.00 34.47 402 TRP A C 1
ATOM 3258 O O . TRP A 1 402 ? -9.083 28.787 -9.916 1.00 34.47 402 TRP A O 1
ATOM 3268 N N . GLY A 1 403 ? -10.047 27.105 -8.781 1.00 33.75 403 GLY A N 1
ATOM 3269 C CA . GLY A 1 403 ? -11.133 26.854 -9.729 1.00 33.75 403 GLY A CA 1
ATOM 3270 C C . GLY A 1 403 ? -12.481 27.077 -9.052 1.00 33.75 403 GLY A C 1
ATOM 3271 O O . GLY A 1 403 ? -12.853 26.306 -8.173 1.00 33.75 403 GLY A O 1
ATOM 3272 N N . ALA A 1 404 ? -13.204 28.128 -9.444 1.00 35.38 404 ALA A N 1
ATOM 3273 C CA . ALA A 1 404 ? -14.598 28.310 -9.059 1.00 35.38 404 ALA A CA 1
ATOM 3274 C C . ALA A 1 404 ? -15.478 27.488 -10.010 1.00 35.38 404 ALA A C 1
ATOM 3276 O O . ALA A 1 404 ? -15.508 27.761 -11.208 1.00 35.38 404 ALA A O 1
ATOM 3277 N N . TYR A 1 405 ? -16.184 26.486 -9.489 1.00 37.00 405 TYR A N 1
ATOM 3278 C CA . TYR A 1 405 ? -17.273 25.839 -10.222 1.00 37.00 405 TYR A CA 1
ATOM 3279 C C . TYR A 1 405 ? -18.601 26.480 -9.818 1.00 37.00 405 TYR A C 1
ATOM 3281 O O . TYR A 1 405 ? -18.949 26.498 -8.637 1.00 37.00 405 TYR A O 1
ATOM 3289 N N . GLU A 1 406 ? -19.341 26.991 -10.802 1.00 34.91 406 GLU A N 1
ATOM 3290 C CA . GLU A 1 406 ? -20.749 27.372 -10.663 1.00 34.91 406 GLU A CA 1
ATOM 3291 C C . GLU A 1 406 ? -21.600 26.092 -10.713 1.00 34.91 406 GLU A C 1
ATOM 3293 O O . GLU A 1 406 ? -21.928 25.572 -11.780 1.00 34.91 406 GLU A O 1
ATOM 3298 N N . GLY A 1 407 ? -21.913 25.531 -9.543 1.00 34.22 407 GLY A N 1
ATOM 3299 C CA . GLY A 1 407 ? -23.030 24.595 -9.413 1.00 34.22 407 GLY A CA 1
ATOM 3300 C C . GLY A 1 407 ? -24.350 25.362 -9.510 1.00 34.22 407 GLY A C 1
ATOM 3301 O O . GLY A 1 407 ? -24.397 26.538 -9.167 1.00 34.22 407 GLY A O 1
ATOM 3302 N N . SER A 1 408 ? -25.420 24.714 -9.979 1.00 39.12 408 SER A N 1
ATOM 3303 C CA . SER A 1 408 ? -26.732 25.297 -10.323 1.00 39.12 408 SER A CA 1
ATOM 3304 C C . SER A 1 408 ? -27.566 25.836 -9.140 1.00 39.12 408 SER A C 1
ATOM 3306 O O . SER A 1 408 ? -28.753 25.538 -9.013 1.00 39.12 408 SER A O 1
ATOM 3308 N N . GLY A 1 409 ? -26.956 26.638 -8.278 1.00 37.53 409 GLY A N 1
ATOM 3309 C CA . GLY A 1 409 ? -27.574 27.407 -7.209 1.00 37.53 409 GLY A CA 1
ATOM 3310 C C . GLY A 1 409 ? -26.481 28.052 -6.372 1.00 37.53 409 GLY A C 1
ATOM 3311 O O . GLY A 1 409 ? -25.863 27.322 -5.614 1.00 37.53 409 GLY A O 1
ATOM 3312 N N . ASP A 1 410 ? -26.239 29.358 -6.569 1.00 36.34 410 ASP A N 1
ATOM 3313 C CA . ASP A 1 410 ? -25.464 30.371 -5.804 1.00 36.34 410 ASP A CA 1
ATOM 3314 C C . ASP A 1 410 ? -24.225 29.969 -4.967 1.00 36.34 410 ASP A C 1
ATOM 3316 O O . ASP A 1 410 ? -23.647 30.793 -4.258 1.00 36.34 410 ASP A O 1
ATOM 3320 N N . ILE A 1 411 ? -23.753 28.730 -5.040 1.00 33.72 411 ILE A N 1
ATOM 3321 C CA . ILE A 1 411 ? -22.689 28.176 -4.215 1.00 33.72 411 ILE A CA 1
ATOM 3322 C C . ILE A 1 411 ? -21.541 27.826 -5.148 1.00 33.72 411 ILE A C 1
ATOM 3324 O O . ILE A 1 411 ? -21.515 26.786 -5.804 1.00 33.72 411 ILE A O 1
ATOM 3328 N N . SER A 1 412 ? -20.562 28.722 -5.184 1.00 34.47 412 SER A N 1
ATOM 3329 C CA . SER A 1 412 ? -19.256 28.447 -5.762 1.00 34.47 412 SER A CA 1
ATOM 3330 C C . SER A 1 412 ? -18.384 27.738 -4.722 1.00 34.47 412 SER A C 1
ATOM 3332 O O . SER A 1 412 ? -18.176 28.242 -3.615 1.00 34.47 412 SER A O 1
ATOM 3334 N N . TYR A 1 413 ? -17.843 26.571 -5.062 1.00 34.66 413 TYR A N 1
ATOM 3335 C CA . TYR A 1 413 ? -16.853 25.868 -4.238 1.00 34.66 413 TYR A CA 1
ATOM 3336 C C . TYR A 1 413 ? -15.441 26.344 -4.596 1.00 34.66 413 TYR A C 1
ATOM 3338 O O . TYR A 1 413 ? -15.179 26.717 -5.737 1.00 34.66 413 TYR A O 1
ATOM 3346 N N . ILE A 1 414 ? -14.544 26.361 -3.610 1.00 35.72 414 ILE A N 1
ATOM 3347 C CA . ILE A 1 414 ? -13.102 26.514 -3.822 1.00 35.72 414 ILE A CA 1
ATOM 3348 C C . ILE A 1 414 ? -12.470 25.207 -3.354 1.00 35.72 414 ILE A C 1
ATOM 3350 O O . ILE A 1 414 ? -12.571 24.867 -2.178 1.00 35.72 414 ILE A O 1
ATOM 3354 N N . GLU A 1 415 ? -11.838 24.476 -4.266 1.00 36.12 415 GLU A N 1
ATOM 3355 C CA . GLU A 1 415 ? -11.030 23.303 -3.933 1.00 36.12 415 GLU A CA 1
ATOM 3356 C C . GLU A 1 415 ? -9.575 23.753 -3.731 1.00 36.12 415 GLU A C 1
ATOM 3358 O O . GLU A 1 415 ? -8.933 24.228 -4.669 1.00 36.12 415 GLU A O 1
ATOM 3363 N N . GLN A 1 416 ? -9.053 23.631 -2.506 1.00 39.66 416 GLN A N 1
ATOM 3364 C CA . GLN A 1 416 ? -7.628 23.820 -2.230 1.00 39.66 416 GLN A CA 1
ATOM 3365 C C . GLN A 1 416 ? -6.938 22.452 -2.225 1.00 39.66 416 GLN A C 1
ATOM 3367 O O . GLN A 1 416 ? -7.077 21.681 -1.278 1.00 39.66 416 GLN A O 1
ATOM 3372 N N . ARG A 1 417 ? -6.165 22.158 -3.273 1.00 42.22 417 ARG A N 1
ATOM 3373 C CA . ARG A 1 417 ? -5.229 21.026 -3.302 1.00 42.22 417 ARG A CA 1
ATOM 3374 C C . ARG A 1 417 ? -3.844 21.519 -2.887 1.00 42.22 417 ARG A C 1
ATOM 3376 O O . ARG A 1 417 ? -3.228 22.304 -3.605 1.00 42.22 417 ARG A O 1
ATOM 3383 N N . GLN A 1 418 ? -3.365 21.072 -1.727 1.00 49.88 418 GLN A N 1
ATOM 3384 C CA . GLN A 1 418 ? -1.935 21.105 -1.424 1.00 49.88 418 GLN A CA 1
ATOM 3385 C C . GLN A 1 418 ? -1.303 19.863 -2.044 1.00 49.88 418 GLN A C 1
ATOM 3387 O O . GLN A 1 418 ? -1.541 18.751 -1.575 1.00 49.88 418 GLN A O 1
ATOM 3392 N N . ASP A 1 419 ? -0.517 20.051 -3.099 1.00 53.50 419 ASP A N 1
ATOM 3393 C CA . ASP A 1 419 ? 0.331 18.978 -3.599 1.00 53.50 419 ASP A CA 1
ATOM 3394 C C . ASP A 1 419 ? 1.543 18.848 -2.664 1.00 53.50 419 ASP A C 1
ATOM 3396 O O . ASP A 1 419 ? 2.241 19.827 -2.399 1.00 53.50 419 ASP A O 1
ATOM 3400 N N . LEU A 1 420 ? 1.771 17.639 -2.145 1.00 62.94 420 LEU A N 1
ATOM 3401 C CA . LEU A 1 420 ? 2.966 17.311 -1.366 1.00 62.94 420 LEU A CA 1
ATOM 3402 C C . LEU A 1 420 ? 4.218 17.568 -2.206 1.00 62.94 420 LEU A C 1
ATOM 3404 O O . LEU A 1 420 ? 4.246 17.199 -3.385 1.00 62.94 420 LEU A O 1
ATOM 3408 N N . THR A 1 421 ? 5.274 18.112 -1.596 1.00 70.25 421 THR A N 1
ATOM 3409 C CA . THR A 1 421 ? 6.582 18.144 -2.263 1.00 70.25 421 THR A CA 1
ATOM 3410 C C . THR A 1 421 ? 7.074 16.722 -2.509 1.00 70.25 421 THR A C 1
ATOM 3412 O O . THR A 1 421 ? 6.630 15.742 -1.886 1.00 70.25 421 THR A O 1
ATOM 3415 N N . CYS A 1 422 ? 8.017 16.583 -3.433 1.00 71.38 422 CYS A N 1
ATOM 3416 C CA . CYS A 1 422 ? 8.583 15.280 -3.747 1.00 71.38 422 CYS A CA 1
ATOM 3417 C C . CYS A 1 422 ? 9.271 14.604 -2.544 1.00 71.38 422 CYS A C 1
ATOM 3419 O O . CYS A 1 422 ? 9.188 13.382 -2.374 1.00 71.38 422 CYS A O 1
ATOM 3421 N N . ILE A 1 423 ? 9.889 15.405 -1.675 1.00 77.81 423 ILE A N 1
ATOM 3422 C CA . ILE A 1 423 ? 10.531 14.970 -0.432 1.00 77.81 423 ILE A CA 1
ATOM 3423 C C . ILE A 1 423 ? 9.484 14.429 0.545 1.00 77.81 423 ILE A C 1
ATOM 3425 O O . ILE A 1 423 ? 9.634 13.316 1.046 1.00 77.81 423 ILE A O 1
ATOM 3429 N N . GLN A 1 424 ? 8.387 15.162 0.760 1.00 79.19 424 GLN A N 1
ATOM 3430 C CA . GLN A 1 424 ? 7.286 14.727 1.629 1.00 79.19 424 GLN A CA 1
ATOM 3431 C C . GLN A 1 424 ? 6.673 13.410 1.138 1.00 79.19 424 GLN A C 1
ATOM 3433 O O . GLN A 1 424 ? 6.498 12.475 1.917 1.00 79.19 424 GLN A O 1
ATOM 3438 N N . SER A 1 425 ? 6.426 13.307 -0.172 1.00 76.00 425 SER A N 1
ATOM 3439 C CA . SER A 1 425 ? 5.902 12.086 -0.800 1.00 76.00 425 SER A CA 1
ATOM 3440 C C . SER A 1 425 ? 6.847 10.893 -0.626 1.00 76.00 425 SER A C 1
ATOM 3442 O O . SER A 1 425 ? 6.398 9.766 -0.433 1.00 76.00 425 SER A O 1
ATOM 3444 N N . THR A 1 426 ? 8.160 11.133 -0.670 1.00 79.38 426 THR A N 1
ATOM 3445 C CA . THR A 1 426 ? 9.167 10.092 -0.434 1.00 79.38 426 THR A CA 1
ATOM 3446 C C . THR A 1 426 ? 9.154 9.634 1.022 1.00 79.38 426 THR A C 1
ATOM 3448 O O . THR A 1 426 ? 9.117 8.435 1.278 1.00 79.38 426 THR A O 1
ATOM 3451 N N . PHE A 1 427 ? 9.129 10.556 1.987 1.00 83.62 427 PHE A N 1
ATOM 3452 C CA . PHE A 1 427 ? 9.122 10.206 3.410 1.00 83.62 427 PHE A CA 1
ATOM 3453 C C . PHE A 1 427 ? 7.840 9.513 3.868 1.00 83.62 427 PHE A C 1
ATOM 3455 O O . PHE A 1 427 ? 7.925 8.586 4.670 1.00 83.62 427 PHE A O 1
ATOM 3462 N N . GLN A 1 428 ? 6.680 9.899 3.330 1.00 79.00 428 GLN A N 1
ATOM 3463 C CA . GLN A 1 428 ? 5.414 9.206 3.591 1.00 79.00 428 GLN A CA 1
ATOM 3464 C C . GLN A 1 428 ? 5.517 7.708 3.283 1.00 79.00 428 GLN A C 1
ATOM 3466 O O . GLN A 1 428 ? 4.955 6.878 3.984 1.00 79.00 428 GLN A O 1
ATOM 3471 N N . VAL A 1 429 ? 6.259 7.386 2.231 1.00 77.19 429 VAL A N 1
ATOM 3472 C CA . VAL A 1 429 ? 6.409 6.042 1.696 1.00 77.19 429 VAL A CA 1
ATOM 3473 C C . VAL A 1 429 ? 7.564 5.283 2.369 1.00 77.19 429 VAL A C 1
ATOM 3475 O O . VAL A 1 429 ? 7.419 4.117 2.714 1.00 77.19 429 VAL A O 1
ATOM 3478 N N . VAL A 1 430 ? 8.712 5.927 2.585 1.00 80.25 430 VAL A N 1
ATOM 3479 C CA . VAL A 1 430 ? 9.917 5.297 3.159 1.00 80.25 430 VAL A CA 1
ATOM 3480 C C . VAL A 1 430 ? 9.786 5.036 4.663 1.00 80.25 430 VAL A C 1
ATOM 3482 O O . VAL A 1 430 ? 10.408 4.107 5.171 1.00 80.25 430 VAL A O 1
ATOM 3485 N N . LEU A 1 431 ? 8.996 5.844 5.377 1.00 82.38 431 LEU A N 1
ATOM 3486 C CA . LEU A 1 431 ? 8.771 5.723 6.823 1.00 82.38 431 LEU A CA 1
ATOM 3487 C C . LEU A 1 431 ? 7.429 5.058 7.173 1.00 82.38 431 LEU A C 1
ATOM 3489 O O . LEU A 1 431 ? 6.955 5.194 8.302 1.00 82.38 431 LEU A O 1
ATOM 3493 N N . ASP A 1 432 ? 6.782 4.386 6.219 1.00 77.69 432 ASP A N 1
ATOM 3494 C CA . ASP A 1 432 ? 5.573 3.610 6.496 1.00 77.69 432 ASP A CA 1
ATOM 3495 C C . ASP A 1 432 ? 5.971 2.207 7.019 1.00 77.69 432 ASP A C 1
ATOM 3497 O O . ASP A 1 432 ? 6.676 1.453 6.338 1.00 77.69 432 ASP A O 1
ATOM 3501 N N . PRO A 1 433 ? 5.567 1.831 8.249 1.00 74.38 433 PRO A N 1
ATOM 3502 C CA . PRO A 1 433 ? 5.931 0.545 8.837 1.00 74.38 433 PRO A CA 1
ATOM 3503 C C . PRO A 1 433 ? 5.299 -0.642 8.094 1.00 74.38 433 PRO A C 1
ATOM 3505 O O . PRO A 1 433 ? 5.831 -1.751 8.148 1.00 74.38 433 PRO A O 1
ATOM 3508 N N . ASN A 1 434 ? 4.206 -0.433 7.350 1.00 72.19 434 ASN A N 1
ATOM 3509 C CA . ASN A 1 434 ? 3.509 -1.485 6.599 1.00 72.19 434 ASN A CA 1
ATOM 3510 C C . ASN A 1 434 ? 4.234 -1.891 5.305 1.00 72.19 434 ASN A C 1
ATOM 3512 O O . ASN A 1 434 ? 3.839 -2.833 4.614 1.00 72.19 434 ASN A O 1
ATOM 3516 N N . VAL A 1 435 ? 5.294 -1.172 4.956 1.00 69.88 435 VAL A N 1
ATOM 3517 C CA . VAL A 1 435 ? 6.082 -1.369 3.734 1.00 69.88 435 VAL A CA 1
ATOM 3518 C C . VAL A 1 435 ? 7.148 -2.432 3.945 1.00 69.88 435 VAL A C 1
ATOM 3520 O O . VAL A 1 435 ? 7.608 -3.046 2.989 1.00 69.88 435 VAL A O 1
ATOM 3523 N N . GLY A 1 436 ? 7.537 -2.673 5.202 1.00 63.69 436 GLY A N 1
ATOM 3524 C CA . GLY A 1 436 ? 8.529 -3.688 5.546 1.00 63.69 436 GLY A CA 1
ATOM 3525 C C . GLY A 1 436 ? 9.906 -3.427 4.929 1.00 63.69 436 GLY A C 1
ATOM 3526 O O . GLY A 1 436 ? 10.629 -4.376 4.633 1.00 63.69 436 GLY A O 1
ATOM 3527 N N . VAL A 1 437 ? 10.265 -2.160 4.699 1.00 69.44 437 VAL A N 1
ATOM 3528 C CA . VAL A 1 437 ? 11.590 -1.788 4.185 1.00 69.44 437 VAL A CA 1
ATOM 3529 C C . VAL A 1 437 ? 12.632 -2.083 5.257 1.00 69.44 437 VAL A C 1
ATOM 3531 O O . VAL A 1 437 ? 12.538 -1.582 6.376 1.00 69.44 437 VAL A O 1
ATOM 3534 N N . GLY A 1 438 ? 13.640 -2.889 4.919 1.00 72.00 438 GLY A N 1
ATOM 3535 C CA . GLY A 1 438 ? 14.766 -3.136 5.813 1.00 72.00 438 GLY A CA 1
ATOM 3536 C C . GLY A 1 438 ? 15.537 -1.837 6.119 1.00 72.00 438 GLY A C 1
ATOM 3537 O O . GLY A 1 438 ? 15.655 -0.982 5.232 1.00 72.00 438 GLY A O 1
ATOM 3538 N N . PRO A 1 439 ? 16.135 -1.687 7.320 1.00 76.62 439 PRO A N 1
ATOM 3539 C CA . PRO A 1 439 ? 16.853 -0.468 7.712 1.00 76.62 439 PRO A CA 1
ATOM 3540 C C . PRO A 1 439 ? 17.914 -0.015 6.696 1.00 76.62 439 PRO A C 1
ATOM 3542 O O . PRO A 1 439 ? 18.060 1.174 6.436 1.00 76.62 439 PRO A O 1
ATOM 3545 N N . GLY A 1 440 ? 18.602 -0.962 6.044 1.00 80.19 440 GLY A N 1
ATOM 3546 C CA . GLY A 1 440 ? 19.629 -0.646 5.046 1.00 80.19 440 GLY A CA 1
ATOM 3547 C C . GLY A 1 440 ? 19.093 0.062 3.796 1.00 80.19 440 GLY A C 1
ATOM 3548 O O . GLY A 1 440 ? 19.747 0.959 3.269 1.00 80.19 440 GLY A O 1
ATOM 3549 N N . CYS A 1 441 ? 17.891 -0.292 3.330 1.00 79.00 441 CYS A N 1
ATOM 3550 C CA . CYS A 1 441 ? 17.278 0.375 2.181 1.00 79.00 441 CYS A CA 1
ATOM 3551 C C . CYS A 1 441 ? 16.752 1.766 2.554 1.00 79.00 441 CYS A C 1
ATOM 3553 O O . CYS A 1 441 ? 16.899 2.707 1.772 1.00 79.00 441 CYS A O 1
ATOM 3555 N N . GLN A 1 442 ? 16.166 1.905 3.743 1.00 82.81 442 GLN A N 1
ATOM 3556 C CA . GLN A 1 442 ? 15.739 3.196 4.274 1.00 82.81 442 GLN A CA 1
ATOM 3557 C C . GLN A 1 442 ? 16.930 4.162 4.374 1.00 82.81 442 GLN A C 1
ATOM 3559 O O . GLN A 1 442 ? 16.861 5.284 3.867 1.00 82.81 442 GLN A O 1
ATOM 3564 N N . ASP A 1 443 ? 18.045 3.699 4.943 1.00 85.62 443 ASP A N 1
ATOM 3565 C CA . ASP A 1 443 ? 19.280 4.474 5.064 1.00 85.62 443 ASP A CA 1
ATOM 3566 C C . ASP A 1 443 ? 19.842 4.882 3.698 1.00 85.62 443 ASP A C 1
ATOM 3568 O O . ASP A 1 443 ? 20.258 6.031 3.526 1.00 85.62 443 ASP A O 1
ATOM 3572 N N . LEU A 1 444 ? 19.818 3.977 2.710 1.00 84.50 444 LEU A N 1
ATOM 3573 C CA . LEU A 1 444 ? 20.240 4.276 1.342 1.00 84.50 444 LEU A CA 1
ATOM 3574 C C . LEU A 1 444 ? 19.408 5.414 0.742 1.00 84.50 444 LEU A C 1
ATOM 3576 O O . LEU A 1 444 ? 19.974 6.407 0.293 1.00 84.50 444 LEU A O 1
ATOM 3580 N N . ILE A 1 445 ? 18.078 5.307 0.779 1.00 85.25 445 ILE A N 1
ATOM 3581 C CA . ILE A 1 445 ? 17.179 6.302 0.176 1.00 85.25 445 ILE A CA 1
ATOM 3582 C C . ILE A 1 445 ? 17.340 7.664 0.857 1.00 85.25 445 ILE A C 1
ATOM 3584 O O . ILE A 1 445 ? 17.452 8.680 0.172 1.00 85.25 445 ILE A O 1
ATOM 3588 N N . ILE A 1 446 ? 17.404 7.699 2.191 1.00 87.19 446 ILE A N 1
ATOM 3589 C CA . ILE A 1 446 ? 17.581 8.944 2.954 1.00 87.19 446 ILE A CA 1
ATOM 3590 C C . ILE A 1 446 ? 18.951 9.569 2.665 1.00 87.19 446 ILE A C 1
ATOM 3592 O O . ILE A 1 446 ? 19.056 10.785 2.485 1.00 87.19 446 ILE A O 1
ATOM 3596 N N . LYS A 1 447 ? 20.012 8.758 2.582 1.00 88.81 447 LYS A N 1
ATOM 3597 C CA . LYS A 1 447 ? 21.353 9.225 2.209 1.00 88.81 447 LYS A CA 1
ATOM 3598 C C . LYS A 1 447 ? 21.363 9.808 0.796 1.00 88.81 447 LYS A C 1
ATOM 3600 O O . LYS A 1 447 ? 21.902 10.896 0.605 1.00 88.81 447 LYS A O 1
ATOM 3605 N N . THR A 1 448 ? 20.762 9.121 -0.172 1.00 88.62 448 THR A N 1
ATOM 3606 C CA . THR A 1 448 ? 20.642 9.600 -1.555 1.00 88.62 448 THR A CA 1
ATOM 3607 C C . THR A 1 448 ? 19.852 10.900 -1.624 1.00 88.62 448 THR A C 1
ATOM 3609 O O . THR A 1 448 ? 20.297 11.841 -2.275 1.00 88.62 448 THR A O 1
ATOM 3612 N N . LEU A 1 449 ? 18.723 10.990 -0.917 1.00 88.06 449 LEU A N 1
ATOM 3613 C CA . LEU A 1 449 ? 17.906 12.200 -0.848 1.00 88.06 449 LEU A CA 1
ATOM 3614 C C . LEU A 1 449 ? 18.739 13.399 -0.373 1.00 88.06 449 LEU A C 1
ATOM 3616 O O . LEU A 1 449 ? 18.776 14.417 -1.061 1.00 88.06 449 LEU A O 1
ATOM 3620 N N . ARG A 1 450 ? 19.484 13.248 0.732 1.00 88.00 450 ARG A N 1
ATOM 3621 C CA . ARG A 1 450 ? 20.381 14.295 1.259 1.00 88.00 450 ARG A CA 1
ATOM 3622 C C . ARG A 1 450 ? 21.477 14.689 0.264 1.00 88.00 450 ARG A C 1
ATOM 3624 O O . ARG A 1 450 ? 21.785 15.868 0.097 1.00 88.00 450 ARG A O 1
ATOM 3631 N N . GLN A 1 451 ? 22.081 13.712 -0.414 1.00 88.44 451 GLN A N 1
ATOM 3632 C CA . GLN A 1 451 ? 23.092 13.974 -1.445 1.00 88.44 451 GLN A CA 1
ATOM 3633 C C . GLN A 1 451 ? 22.511 14.748 -2.634 1.00 88.44 451 GLN A C 1
ATOM 3635 O O . GLN A 1 451 ? 23.147 15.659 -3.153 1.00 88.44 451 GLN A O 1
ATOM 3640 N N . TRP A 1 452 ? 21.297 14.413 -3.062 1.00 87.38 452 TRP A N 1
ATOM 3641 C CA . TRP A 1 452 ? 20.650 15.066 -4.197 1.00 87.38 452 TRP A CA 1
ATOM 3642 C C . TRP A 1 452 ? 20.138 16.464 -3.861 1.00 87.38 452 TRP A C 1
ATOM 3644 O O . TRP A 1 452 ? 20.229 17.360 -4.699 1.00 87.38 452 TRP A O 1
ATOM 3654 N N . GLN A 1 453 ? 19.670 16.673 -2.630 1.00 84.38 453 GLN A N 1
ATOM 3655 C CA . GLN A 1 453 ? 19.364 18.005 -2.113 1.00 84.38 453 GLN A CA 1
ATOM 3656 C C . GLN A 1 453 ? 20.610 18.889 -2.064 1.00 84.38 453 GLN A C 1
ATOM 3658 O O . GLN A 1 453 ? 20.566 20.007 -2.566 1.00 84.38 453 GLN A O 1
ATOM 3663 N N . SER A 1 454 ? 21.736 18.400 -1.526 1.00 84.19 454 SER A N 1
ATOM 3664 C CA . SER A 1 454 ? 22.974 19.199 -1.462 1.00 84.19 454 SER A CA 1
ATOM 3665 C C . SER A 1 454 ? 23.566 19.507 -2.840 1.00 84.19 454 SER A C 1
ATOM 3667 O O . SER A 1 454 ? 24.219 20.533 -3.019 1.00 84.19 454 SER A O 1
ATOM 3669 N N . ALA A 1 455 ? 23.274 18.670 -3.838 1.00 86.12 455 ALA A N 1
ATOM 3670 C CA . ALA A 1 455 ? 23.573 18.922 -5.244 1.00 86.12 455 ALA A CA 1
ATOM 3671 C C . ALA A 1 455 ? 22.515 19.787 -5.971 1.00 86.12 455 ALA A C 1
ATOM 3673 O O . ALA A 1 455 ? 22.651 20.005 -7.176 1.00 86.12 455 ALA A O 1
ATOM 3674 N N . ASN A 1 456 ? 21.486 20.284 -5.270 1.00 82.88 456 ASN A N 1
ATOM 3675 C CA . ASN A 1 456 ? 20.406 21.128 -5.797 1.00 82.88 456 ASN A CA 1
ATOM 3676 C C . ASN A 1 456 ? 19.686 20.505 -7.010 1.00 82.88 456 ASN A C 1
ATOM 3678 O O . ASN A 1 456 ? 19.443 21.162 -8.024 1.00 82.88 456 ASN A O 1
ATOM 3682 N N . LEU A 1 457 ? 19.415 19.198 -6.935 1.00 84.50 457 LEU A N 1
ATOM 3683 C CA . LEU A 1 457 ? 18.799 18.443 -8.030 1.00 84.50 457 LEU A CA 1
ATOM 3684 C C . LEU A 1 457 ? 17.273 18.478 -8.008 1.00 84.50 457 LEU A C 1
ATOM 3686 O O . LEU A 1 457 ? 16.653 18.209 -9.035 1.00 84.50 457 LEU A O 1
ATOM 3690 N N . PHE A 1 458 ? 16.664 18.774 -6.862 1.00 82.50 458 PHE A N 1
ATOM 3691 C CA . PHE A 1 458 ? 15.216 18.893 -6.766 1.00 82.50 458 PHE A CA 1
ATOM 3692 C C . PHE A 1 458 ? 14.767 20.271 -7.273 1.00 82.50 458 PHE A C 1
ATOM 3694 O O . PHE A 1 458 ? 15.394 21.281 -6.953 1.00 82.50 458 PHE A O 1
ATOM 3701 N N . PRO A 1 459 ? 13.712 20.336 -8.102 1.00 73.06 459 PRO A N 1
ATOM 3702 C CA . PRO A 1 459 ? 13.244 21.593 -8.674 1.00 73.06 459 PRO A CA 1
ATOM 3703 C C . PRO A 1 459 ? 12.402 22.402 -7.677 1.00 73.06 459 PRO A C 1
ATOM 3705 O O . PRO A 1 459 ? 12.212 23.605 -7.866 1.00 73.06 459 PRO A O 1
ATOM 3708 N N . ASP A 1 460 ? 11.879 21.749 -6.637 1.00 69.31 460 ASP A N 1
ATOM 3709 C CA . ASP A 1 460 ? 11.129 22.331 -5.537 1.00 69.31 460 ASP A CA 1
ATOM 3710 C C . ASP A 1 460 ? 11.876 22.140 -4.211 1.00 69.31 460 ASP A C 1
ATOM 3712 O O . ASP A 1 460 ? 12.110 21.024 -3.762 1.00 69.31 460 ASP A O 1
ATOM 3716 N N . HIS A 1 461 ? 12.212 23.259 -3.570 1.00 71.38 461 HIS A N 1
ATOM 3717 C CA . HIS A 1 461 ? 12.626 23.286 -2.173 1.00 71.38 461 HIS A CA 1
ATOM 3718 C C . HIS A 1 461 ? 11.554 23.996 -1.349 1.00 71.38 461 HIS A C 1
ATOM 3720 O O . HIS A 1 461 ? 10.938 24.968 -1.808 1.00 71.38 461 HIS A O 1
ATOM 3726 N N . LEU A 1 462 ? 11.331 23.536 -0.122 1.00 62.31 462 LEU A N 1
ATOM 3727 C CA . LEU A 1 462 ? 10.511 24.229 0.863 1.00 62.31 462 LEU A CA 1
ATOM 3728 C C . LEU A 1 462 ? 11.205 25.549 1.227 1.00 62.31 462 LEU A C 1
ATOM 3730 O O . LEU A 1 462 ? 12.081 25.603 2.081 1.00 62.31 462 LEU A O 1
ATOM 3734 N N . GLN A 1 463 ? 10.826 26.638 0.561 1.00 54.34 463 GLN A N 1
ATOM 3735 C CA . GLN A 1 463 ? 11.310 27.969 0.918 1.00 54.34 463 GLN A CA 1
ATOM 3736 C C . GLN A 1 463 ? 10.681 28.396 2.253 1.00 54.34 463 GLN A C 1
ATOM 3738 O O . GLN A 1 463 ? 9.496 28.730 2.303 1.00 54.34 463 GLN A O 1
ATOM 3743 N N . TRP A 1 464 ? 11.463 28.415 3.337 1.00 59.50 464 TRP A N 1
ATOM 3744 C CA . TRP A 1 464 ? 11.081 29.091 4.585 1.00 59.50 464 TRP A CA 1
ATOM 3745 C C . TRP A 1 464 ? 11.476 30.576 4.540 1.00 59.50 464 TRP A C 1
ATOM 3747 O O . TRP A 1 464 ? 12.257 31.049 5.363 1.00 59.50 464 TRP A O 1
ATOM 3757 N N . GLU A 1 465 ? 10.988 31.326 3.552 1.00 45.62 465 GLU A N 1
ATOM 3758 C CA . GLU A 1 465 ? 11.233 32.772 3.498 1.00 45.62 465 GLU A CA 1
ATOM 3759 C C . GLU A 1 465 ? 10.239 33.527 4.396 1.00 45.62 465 GLU A C 1
ATOM 3761 O O . GLU A 1 465 ? 9.026 33.336 4.306 1.00 45.62 465 GLU A O 1
ATOM 3766 N N . TYR A 1 466 ? 10.765 34.388 5.275 1.00 41.28 466 TYR A N 1
ATOM 3767 C CA . TYR A 1 466 ? 10.001 35.266 6.168 1.00 41.28 466 TYR A CA 1
ATOM 3768 C C . TYR A 1 466 ? 10.212 36.734 5.768 1.00 41.28 466 TYR A C 1
ATOM 3770 O O . TYR A 1 466 ? 11.339 37.100 5.413 1.00 41.28 466 TYR A O 1
ATOM 3778 N N . PRO A 1 467 ? 9.204 37.623 5.877 1.00 35.22 467 PRO A N 1
ATOM 3779 C CA . PRO A 1 467 ? 9.421 39.049 5.669 1.00 35.22 467 PRO A CA 1
ATOM 3780 C C . PRO A 1 467 ? 10.395 39.614 6.722 1.00 35.22 467 PRO A C 1
ATOM 3782 O O . PRO A 1 467 ? 10.042 39.817 7.881 1.00 35.22 467 PRO A O 1
ATOM 3785 N N . GLY A 1 468 ? 11.642 39.887 6.320 1.00 39.38 468 GLY A N 1
ATOM 3786 C CA . GLY A 1 468 ? 12.550 40.785 7.047 1.00 39.38 468 GLY A CA 1
ATOM 3787 C C . GLY A 1 468 ? 13.661 40.183 7.922 1.00 39.38 468 GLY A C 1
ATOM 3788 O O . GLY A 1 468 ? 14.387 40.970 8.522 1.00 39.38 468 GLY A O 1
ATOM 3789 N N . SER A 1 469 ? 13.866 38.859 8.000 1.00 42.34 469 SER A N 1
ATOM 3790 C CA . SER A 1 469 ? 15.123 38.263 8.527 1.00 42.34 469 SER A CA 1
ATOM 3791 C C . SER A 1 469 ? 15.221 36.749 8.276 1.00 42.34 469 SER A C 1
ATOM 3793 O O . SER A 1 469 ? 14.197 36.073 8.218 1.00 42.34 469 SER A O 1
ATOM 3795 N N . SER A 1 470 ? 16.448 36.213 8.165 1.00 48.25 470 SER A N 1
ATOM 3796 C CA . SER A 1 470 ? 16.697 34.760 8.199 1.00 48.25 470 SER A CA 1
ATOM 3797 C C . SER A 1 470 ? 16.420 34.255 9.614 1.00 48.25 470 SER A C 1
ATOM 3799 O O . SER A 1 470 ? 17.183 34.557 10.531 1.00 48.25 470 SER A O 1
ATOM 3801 N N . LEU A 1 471 ? 15.302 33.551 9.812 1.00 52.69 471 LEU A N 1
ATOM 3802 C CA . LEU A 1 471 ? 14.923 32.977 11.112 1.00 52.69 471 LEU A CA 1
ATOM 3803 C C . LEU A 1 471 ? 15.863 31.852 11.553 1.00 52.69 471 LEU A C 1
ATOM 3805 O O . LEU A 1 471 ? 15.992 31.624 12.752 1.00 52.69 471 LEU A O 1
ATOM 3809 N N . PHE A 1 472 ? 16.500 31.189 10.590 1.00 63.34 472 PHE A N 1
ATOM 3810 C CA . PHE A 1 472 ? 17.361 30.038 10.810 1.00 63.34 472 PHE A CA 1
ATOM 3811 C C . PHE A 1 472 ? 18.817 30.414 10.549 1.00 63.34 472 PHE A C 1
ATOM 3813 O O . PHE A 1 472 ? 19.129 31.121 9.584 1.00 63.34 472 PHE A O 1
ATOM 3820 N N . SER A 1 473 ? 19.700 29.949 11.426 1.00 60.72 473 SER A N 1
ATOM 3821 C CA . SER A 1 473 ? 21.157 30.014 11.259 1.00 60.72 473 SER A CA 1
ATOM 3822 C C . SER A 1 473 ? 21.744 28.706 10.718 1.00 60.72 473 SER A C 1
ATOM 3824 O O . SER A 1 473 ? 22.908 28.672 10.324 1.00 60.72 473 SER A O 1
ATOM 3826 N N . SER A 1 474 ? 20.941 27.641 10.727 1.00 68.38 474 SER A N 1
ATOM 3827 C CA . SER A 1 474 ? 21.322 26.267 10.395 1.00 68.38 474 SER A CA 1
ATOM 3828 C C . SER A 1 474 ? 21.186 25.932 8.906 1.00 68.38 474 SER A C 1
ATOM 3830 O O . SER A 1 474 ? 20.624 26.702 8.131 1.00 68.38 474 SER A O 1
ATOM 3832 N N . ASP A 1 475 ? 21.691 24.755 8.516 1.00 77.81 475 ASP A N 1
ATOM 3833 C CA . ASP A 1 475 ? 21.571 24.213 7.156 1.00 77.81 475 ASP A CA 1
ATOM 3834 C C . ASP A 1 475 ? 20.089 24.042 6.753 1.00 77.81 475 ASP A C 1
ATOM 3836 O O . ASP A 1 475 ? 19.405 23.170 7.304 1.00 77.81 475 ASP A O 1
ATOM 3840 N N . PRO A 1 476 ? 19.577 24.838 5.794 1.00 77.19 476 PRO A N 1
ATOM 3841 C CA . PRO A 1 476 ? 18.191 24.748 5.359 1.00 77.19 476 PRO A CA 1
ATOM 3842 C C . PRO A 1 476 ? 17.851 23.361 4.796 1.00 77.19 476 PRO A C 1
ATOM 3844 O O . PRO A 1 476 ? 16.748 22.878 5.008 1.00 77.19 476 PRO A O 1
ATOM 3847 N N . LEU A 1 477 ? 18.772 22.660 4.136 1.00 80.19 477 LEU A N 1
ATOM 3848 C CA . LEU A 1 477 ? 18.447 21.373 3.512 1.00 80.19 477 LEU A CA 1
ATOM 3849 C C . LEU A 1 477 ? 18.181 20.277 4.550 1.00 80.19 477 LEU A C 1
ATOM 3851 O O . LEU A 1 477 ? 17.260 19.477 4.385 1.00 80.19 477 LEU A O 1
ATOM 3855 N N . GLU A 1 478 ? 18.926 20.269 5.657 1.00 82.00 478 GLU A N 1
ATOM 3856 C CA . GLU A 1 478 ? 18.704 19.304 6.741 1.00 82.00 478 GLU A CA 1
ATOM 3857 C C . GLU A 1 478 ? 17.385 19.578 7.485 1.00 82.00 478 GLU A C 1
ATOM 3859 O O . GLU A 1 478 ? 16.696 18.646 7.903 1.00 82.00 478 GLU A O 1
ATOM 3864 N N . LEU A 1 479 ? 16.972 20.844 7.586 1.00 82.06 479 LEU A N 1
ATOM 3865 C CA . LEU A 1 479 ? 15.643 21.201 8.089 1.00 82.06 479 LEU A CA 1
ATOM 3866 C C . LEU A 1 479 ? 14.532 20.681 7.159 1.00 82.06 479 LEU A C 1
ATOM 3868 O O . LEU A 1 479 ? 13.499 20.211 7.637 1.00 82.06 479 LEU A O 1
ATOM 3872 N N . GLU A 1 480 ? 14.766 20.669 5.844 1.00 81.38 480 GLU A N 1
ATOM 3873 C CA . GLU A 1 480 ? 13.819 20.162 4.839 1.00 81.38 480 GLU A CA 1
ATOM 3874 C C . GLU A 1 480 ? 13.545 18.675 5.018 1.00 81.38 480 GLU A C 1
ATOM 3876 O O . GLU A 1 480 ? 12.403 18.216 4.947 1.00 81.38 480 GLU A O 1
ATOM 3881 N N . VAL A 1 481 ? 14.615 17.926 5.279 1.00 85.81 481 VAL A N 1
ATOM 3882 C CA . VAL A 1 481 ? 14.577 16.492 5.561 1.00 85.81 481 VAL A CA 1
ATOM 3883 C C . VAL A 1 481 ? 13.733 16.214 6.797 1.00 85.81 481 VAL A C 1
ATOM 3885 O O . VAL A 1 481 ? 12.863 15.342 6.767 1.00 85.81 481 VAL A O 1
ATOM 3888 N N . LEU A 1 482 ? 13.963 16.966 7.876 1.00 87.19 482 LEU A N 1
ATOM 3889 C CA . LEU A 1 482 ? 13.205 16.819 9.117 1.00 87.19 482 LEU A CA 1
ATOM 3890 C C . LEU A 1 482 ? 11.729 17.151 8.916 1.00 87.19 482 LEU A C 1
ATOM 3892 O O . LEU A 1 482 ? 10.883 16.426 9.436 1.00 87.19 482 LEU A O 1
ATOM 3896 N N . GLU A 1 483 ? 11.411 18.189 8.137 1.00 83.75 483 GLU A N 1
ATOM 3897 C CA . GLU A 1 483 ? 10.027 18.515 7.793 1.00 83.75 483 GLU A CA 1
ATOM 3898 C C . GLU A 1 483 ? 9.367 17.392 6.994 1.00 83.75 483 GLU A C 1
ATOM 3900 O O . GLU A 1 483 ? 8.287 16.927 7.357 1.00 83.75 483 GLU A O 1
ATOM 3905 N N . GLY A 1 484 ? 10.020 16.923 5.928 1.00 83.50 484 GLY A N 1
ATOM 3906 C CA . GLY A 1 484 ? 9.517 15.841 5.088 1.00 83.50 484 GLY A CA 1
ATOM 3907 C C . GLY A 1 484 ? 9.243 14.572 5.889 1.00 83.50 484 GLY A C 1
ATOM 3908 O O . GLY A 1 484 ? 8.179 13.971 5.749 1.00 83.50 484 GLY A O 1
ATOM 3909 N N . ALA A 1 485 ? 10.150 14.215 6.800 1.00 88.19 485 ALA A N 1
ATOM 3910 C CA . ALA A 1 485 ? 10.024 13.038 7.651 1.00 88.19 485 ALA A CA 1
ATOM 3911 C C . ALA A 1 485 ? 8.774 13.047 8.549 1.00 88.19 485 ALA A C 1
ATOM 3913 O O . ALA A 1 485 ? 8.268 11.984 8.902 1.00 88.19 485 ALA A O 1
ATOM 3914 N N . THR A 1 486 ? 8.209 14.214 8.870 1.00 85.38 486 THR A N 1
ATOM 3915 C CA . THR A 1 486 ? 6.960 14.302 9.651 1.00 85.38 486 THR A CA 1
ATOM 3916 C C . THR A 1 486 ? 5.706 13.830 8.904 1.00 85.38 486 THR A C 1
ATOM 3918 O O . THR A 1 486 ? 4.650 13.690 9.529 1.00 85.38 486 THR A O 1
ATOM 3921 N N . TYR A 1 487 ? 5.797 13.584 7.591 1.00 81.19 487 TYR A N 1
ATOM 3922 C CA . TYR A 1 487 ? 4.730 12.983 6.780 1.00 81.19 487 TYR A CA 1
ATOM 3923 C C . TYR A 1 487 ? 4.737 11.451 6.812 1.00 81.19 487 TYR A C 1
ATOM 3925 O O . TYR A 1 487 ? 3.756 10.838 6.390 1.00 81.19 487 TYR A O 1
ATOM 3933 N N . GLY A 1 488 ? 5.808 10.842 7.330 1.00 80.38 488 GLY A N 1
ATOM 3934 C CA . GLY A 1 488 ? 5.887 9.404 7.580 1.00 80.38 488 GLY A CA 1
ATOM 3935 C C . GLY A 1 488 ? 4.828 8.927 8.570 1.00 80.38 488 GLY A C 1
ATOM 3936 O O . GLY A 1 488 ? 4.416 9.684 9.444 1.00 80.38 488 GLY A O 1
ATOM 3937 N N . GLU A 1 489 ? 4.377 7.679 8.469 1.00 77.44 489 GLU A N 1
ATOM 3938 C CA . GLU A 1 489 ? 3.476 7.088 9.472 1.00 77.44 489 GLU A CA 1
ATOM 3939 C C . GLU A 1 489 ? 4.139 7.041 10.857 1.00 77.44 489 GLU A C 1
ATOM 3941 O O . GLU A 1 489 ? 3.538 7.450 11.850 1.00 77.44 489 GLU A O 1
ATOM 3946 N N . ASP A 1 490 ? 5.407 6.626 10.905 1.00 80.44 490 ASP A N 1
ATOM 3947 C CA . ASP A 1 490 ? 6.197 6.524 12.129 1.00 80.44 490 ASP A CA 1
ATOM 3948 C C . ASP A 1 490 ? 7.063 7.776 12.375 1.00 80.44 490 ASP A C 1
ATOM 3950 O O . ASP A 1 490 ? 7.901 8.167 11.559 1.00 80.44 490 ASP A O 1
ATOM 3954 N N . LEU A 1 491 ? 6.896 8.391 13.551 1.00 85.50 491 LEU A N 1
ATOM 3955 C CA . LEU A 1 491 ? 7.649 9.573 13.989 1.00 85.50 491 LEU A CA 1
ATOM 3956 C C . LEU A 1 491 ? 8.952 9.228 14.728 1.00 85.50 491 LEU A C 1
ATOM 3958 O O . LEU A 1 491 ? 9.690 10.136 15.122 1.00 85.50 491 LEU A O 1
ATOM 3962 N N . SER A 1 492 ? 9.271 7.944 14.908 1.00 86.62 492 SER A N 1
ATOM 3963 C CA . SER A 1 492 ? 10.487 7.483 15.592 1.00 86.62 492 SER A CA 1
ATOM 3964 C C . SER A 1 492 ? 11.754 8.011 14.928 1.00 86.62 492 SER A C 1
ATOM 3966 O O . SER A 1 492 ? 12.682 8.424 15.625 1.00 86.62 492 SER A O 1
ATOM 3968 N N . PHE A 1 493 ? 11.775 8.083 13.592 1.00 87.00 493 PHE A N 1
ATOM 3969 C CA . PHE A 1 493 ? 12.880 8.689 12.850 1.00 87.00 493 PHE A CA 1
ATOM 3970 C C . PHE A 1 493 ? 13.066 10.165 13.234 1.00 87.00 493 PHE A C 1
ATOM 3972 O O . PHE A 1 493 ? 14.168 10.567 13.608 1.00 87.00 493 PHE A O 1
ATOM 3979 N N . VAL A 1 494 ? 11.987 10.958 13.221 1.00 89.38 494 VAL A N 1
ATOM 3980 C CA . VAL A 1 494 ? 12.021 12.385 13.587 1.00 89.38 494 VAL A CA 1
ATOM 3981 C C . VAL A 1 494 ? 12.490 12.557 15.030 1.00 89.38 494 VAL A C 1
ATOM 3983 O O . VAL A 1 494 ? 13.413 13.326 15.282 1.00 89.38 494 VAL A O 1
ATOM 3986 N N . LEU A 1 495 ? 11.926 11.797 15.974 1.00 88.00 495 LEU A N 1
ATOM 3987 C CA . LEU A 1 495 ? 12.329 11.819 17.384 1.00 88.00 495 LEU A CA 1
ATOM 3988 C C . LEU A 1 495 ? 13.814 11.503 17.561 1.00 88.00 495 LEU A C 1
ATOM 3990 O O . LEU A 1 495 ? 14.524 12.202 18.290 1.00 88.00 495 LEU A O 1
ATOM 3994 N N . GLN A 1 496 ? 14.297 10.468 16.877 1.00 89.06 496 GLN A N 1
ATOM 3995 C CA . GLN A 1 496 ? 15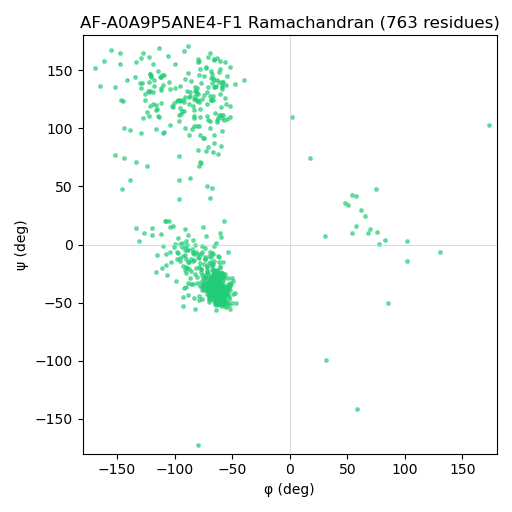.686 10.051 16.956 1.00 89.06 496 GLN A CA 1
ATOM 3996 C C . GLN A 1 496 ? 16.623 11.128 16.398 1.00 89.06 496 GLN A C 1
ATOM 3998 O O . GLN A 1 496 ? 17.624 11.433 17.048 1.00 89.06 496 GLN A O 1
ATOM 4003 N N . GLN A 1 497 ? 16.309 11.720 15.241 1.00 88.19 497 GLN A N 1
ATOM 4004 C CA . GLN A 1 497 ? 17.121 12.797 14.667 1.00 88.19 497 GLN A CA 1
ATOM 4005 C C . GLN A 1 497 ? 17.099 14.028 15.573 1.00 88.19 497 GLN A C 1
ATOM 4007 O O . GLN A 1 497 ? 18.156 14.481 16.012 1.00 88.19 497 GLN A O 1
ATOM 4012 N N . VAL A 1 498 ? 15.905 14.497 15.951 1.00 88.06 498 VAL A N 1
ATOM 4013 C CA . VAL A 1 498 ? 15.716 15.670 16.813 1.00 88.06 498 VAL A CA 1
ATOM 4014 C C . VAL A 1 498 ? 16.463 15.513 18.128 1.00 88.06 498 VAL A C 1
ATOM 4016 O O . VAL A 1 498 ? 17.057 16.483 18.568 1.00 88.06 498 VAL A O 1
ATOM 4019 N N . SER A 1 499 ? 16.501 14.328 18.745 1.00 86.31 499 SER A N 1
ATOM 4020 C CA . SER A 1 499 ? 17.230 14.104 20.006 1.00 86.31 499 SER A CA 1
ATOM 4021 C C . SER A 1 499 ? 18.757 14.243 19.893 1.00 86.31 499 SER A C 1
ATOM 4023 O O . SER A 1 499 ? 19.410 14.587 20.877 1.00 86.31 499 SER A O 1
ATOM 4025 N N . LYS A 1 500 ? 19.324 14.006 18.703 1.00 87.81 500 LYS A N 1
ATOM 4026 C CA . LYS A 1 500 ? 20.774 13.999 18.445 1.00 87.81 500 LYS A CA 1
ATOM 4027 C C . LYS A 1 500 ? 21.310 15.332 17.918 1.00 87.81 500 LYS A C 1
ATOM 4029 O O . LYS A 1 500 ? 22.523 15.523 17.916 1.00 87.81 500 LYS A O 1
ATOM 4034 N N . LEU A 1 501 ? 20.439 16.240 17.471 1.00 88.25 501 LEU A N 1
ATOM 4035 C CA . LEU A 1 501 ? 20.854 17.533 16.916 1.00 88.25 501 LEU A CA 1
ATOM 4036 C C . LEU A 1 501 ? 21.618 18.374 17.952 1.00 88.25 501 LEU A C 1
ATOM 4038 O O . LEU A 1 501 ? 21.176 18.427 19.102 1.00 88.25 501 LEU A O 1
ATOM 4042 N N . PRO A 1 502 ? 22.697 19.082 17.576 1.00 87.69 502 PRO A N 1
ATOM 4043 C CA . PRO A 1 502 ? 23.289 20.131 18.408 1.00 87.69 502 PRO A CA 1
ATOM 4044 C C . PRO A 1 502 ? 22.263 21.213 18.768 1.00 87.69 502 PRO A C 1
ATOM 4046 O O . PRO A 1 502 ? 21.284 21.393 18.049 1.00 87.69 502 PRO A O 1
ATOM 4049 N N . THR A 1 503 ? 22.486 21.956 19.856 1.00 86.31 503 THR A N 1
ATOM 4050 C CA . THR A 1 503 ? 21.521 22.947 20.370 1.00 86.31 503 THR A CA 1
ATOM 4051 C C . THR A 1 503 ? 21.071 23.956 19.312 1.00 86.31 503 THR A C 1
ATOM 4053 O O . THR A 1 503 ? 19.875 24.165 19.166 1.00 86.31 503 THR A O 1
ATOM 4056 N N . GLU A 1 504 ? 21.996 24.532 18.542 1.00 81.06 504 GLU A N 1
ATOM 4057 C CA . GLU A 1 504 ? 21.677 25.530 17.506 1.00 81.06 504 GLU A CA 1
ATOM 4058 C C . GLU A 1 504 ? 20.738 24.958 16.428 1.00 81.06 504 GLU A C 1
ATOM 4060 O O . GLU A 1 504 ? 19.678 25.520 16.165 1.00 81.06 504 GLU A O 1
ATOM 4065 N N . TYR A 1 505 ? 21.058 23.768 15.911 1.00 83.94 505 TYR A N 1
ATOM 4066 C CA . TYR A 1 505 ? 20.230 23.058 14.930 1.00 83.94 505 TYR A CA 1
ATOM 4067 C C . TYR A 1 505 ? 18.894 22.594 15.508 1.00 83.94 505 TYR A C 1
ATOM 4069 O O . TYR A 1 505 ? 17.882 22.595 14.816 1.00 83.94 505 TYR A O 1
ATOM 4077 N N . PHE A 1 506 ? 18.872 22.183 16.777 1.00 89.12 506 PHE A N 1
ATOM 4078 C CA . PHE A 1 506 ? 17.647 21.774 17.452 1.00 89.12 506 PHE A CA 1
ATOM 4079 C C . PHE A 1 506 ? 16.649 22.932 17.542 1.00 89.12 506 PHE A C 1
ATOM 4081 O O . PHE A 1 506 ? 15.475 22.732 17.241 1.00 89.12 506 PHE A O 1
ATOM 4088 N N . LEU A 1 507 ? 17.105 24.129 17.922 1.00 86.25 507 LEU A N 1
ATOM 4089 C CA . LEU A 1 507 ? 16.235 25.302 18.039 1.00 86.25 507 LEU A CA 1
ATOM 4090 C C . LEU A 1 507 ? 15.613 25.689 16.689 1.00 86.25 507 LEU A C 1
ATOM 4092 O O . LEU A 1 507 ? 14.416 25.967 16.637 1.00 86.25 507 LEU A O 1
ATOM 4096 N N . ASP A 1 508 ? 16.386 25.602 15.605 1.00 80.75 508 ASP A N 1
ATOM 4097 C CA . ASP A 1 508 ? 15.902 25.833 14.239 1.00 80.75 508 ASP A CA 1
ATOM 4098 C C . ASP A 1 508 ? 14.976 24.704 13.736 1.00 80.75 508 ASP A C 1
ATOM 4100 O O . ASP A 1 508 ? 14.005 24.957 13.021 1.00 80.75 508 ASP A O 1
ATOM 4104 N N . ALA A 1 509 ? 15.215 23.456 14.154 1.00 84.81 509 ALA A N 1
ATOM 4105 C CA . ALA A 1 509 ? 14.423 22.290 13.759 1.00 84.81 509 ALA A CA 1
ATOM 4106 C C . ALA A 1 509 ? 13.032 22.234 14.396 1.00 84.81 509 ALA A C 1
ATOM 4108 O O . ALA A 1 509 ? 12.093 21.765 13.755 1.00 84.81 509 ALA A O 1
ATOM 4109 N N . VAL A 1 510 ? 12.870 22.697 15.640 1.00 85.38 510 VAL A N 1
ATOM 4110 C CA . VAL A 1 510 ? 11.580 22.652 16.353 1.00 85.38 510 VAL A CA 1
ATOM 4111 C C . VAL A 1 510 ? 10.434 23.265 15.542 1.00 85.38 510 VAL A C 1
ATOM 4113 O O . VAL A 1 510 ? 9.442 22.567 15.320 1.00 85.38 510 VAL A O 1
ATOM 4116 N N . PRO A 1 511 ? 10.507 24.525 15.077 1.00 76.19 511 PRO A N 1
ATOM 4117 C CA . PRO A 1 511 ? 9.383 25.118 14.368 1.00 76.19 511 PRO A CA 1
ATOM 4118 C C . PRO A 1 511 ? 9.158 24.425 13.005 1.00 76.19 511 PRO A C 1
ATOM 4120 O O . PRO A 1 511 ? 8.010 24.204 12.627 1.00 76.19 511 PRO A O 1
ATOM 4123 N N . VAL A 1 512 ? 10.211 23.960 12.324 1.00 77.69 512 VAL A N 1
ATOM 4124 C CA . VAL A 1 512 ? 10.111 23.219 11.052 1.00 77.69 512 VAL A CA 1
ATOM 4125 C C . VAL A 1 512 ? 9.404 21.865 11.218 1.00 77.69 512 VAL A C 1
ATOM 4127 O O . VAL A 1 512 ? 8.484 21.541 10.469 1.00 77.69 512 VAL A O 1
ATOM 4130 N N . VAL A 1 513 ? 9.751 21.097 12.253 1.00 84.19 513 VAL A N 1
ATOM 4131 C CA . VAL A 1 513 ? 9.083 19.827 12.583 1.00 84.19 513 VAL A CA 1
ATOM 4132 C C . VAL A 1 513 ? 7.610 20.056 12.934 1.00 84.19 513 VAL A C 1
ATOM 4134 O O . VAL A 1 513 ? 6.741 19.312 12.479 1.00 84.19 513 VAL A O 1
ATOM 4137 N N . MET A 1 514 ? 7.294 21.110 13.692 1.00 78.50 514 MET A N 1
ATOM 4138 C CA . MET A 1 514 ? 5.901 21.437 14.020 1.00 78.50 514 MET A CA 1
ATOM 4139 C C . MET A 1 514 ? 5.092 21.838 12.780 1.00 78.50 514 MET A C 1
ATOM 4141 O O . MET A 1 514 ? 3.920 21.474 12.678 1.00 78.50 514 MET A O 1
ATOM 4145 N N . ARG A 1 515 ? 5.709 22.530 11.812 1.00 73.19 515 ARG A N 1
ATOM 4146 C CA . ARG A 1 515 ? 5.092 22.858 10.518 1.00 73.19 515 ARG A CA 1
ATOM 4147 C C . ARG A 1 515 ? 4.757 21.608 9.717 1.00 73.19 515 ARG A C 1
ATOM 4149 O O . ARG A 1 515 ? 3.630 21.479 9.232 1.00 73.19 515 ARG A O 1
ATOM 4156 N N . GLY A 1 516 ? 5.730 20.713 9.562 1.00 73.56 516 GLY A N 1
ATOM 4157 C CA . GLY A 1 516 ? 5.546 19.475 8.817 1.00 73.56 516 GLY A CA 1
ATOM 4158 C C . GLY A 1 516 ? 4.438 18.621 9.435 1.00 73.56 516 GLY A C 1
ATOM 4159 O O . GLY A 1 516 ? 3.541 18.172 8.726 1.00 73.56 516 GLY A O 1
ATOM 4160 N N . LEU A 1 517 ? 4.426 18.508 10.768 1.00 74.88 517 LEU A N 1
ATOM 4161 C CA . LEU A 1 517 ? 3.366 17.834 11.514 1.00 74.88 517 LEU A CA 1
ATOM 4162 C C . LEU A 1 517 ? 1.992 18.447 11.286 1.00 74.88 517 LEU A C 1
ATOM 4164 O O . LEU A 1 517 ? 1.042 17.725 11.008 1.00 74.88 517 LEU A O 1
ATOM 4168 N N . ALA A 1 518 ? 1.873 19.765 11.423 1.00 67.50 518 ALA A N 1
ATOM 4169 C CA . ALA A 1 518 ? 0.613 20.451 11.191 1.00 67.50 518 ALA A CA 1
ATOM 4170 C C . ALA A 1 518 ? 0.100 20.176 9.771 1.00 67.50 518 ALA A C 1
ATOM 4172 O O . ALA A 1 518 ? -1.052 19.786 9.587 1.00 67.50 518 ALA A O 1
ATOM 4173 N N . SER A 1 519 ? 0.994 20.288 8.787 1.00 66.56 519 SER A N 1
ATOM 4174 C CA . SER A 1 519 ? 0.724 20.048 7.368 1.00 66.56 519 SER A CA 1
ATOM 4175 C C . SER A 1 519 ? 0.305 18.601 7.079 1.00 66.56 519 SER A C 1
ATOM 4177 O O . SER A 1 519 ? -0.683 18.374 6.382 1.00 66.56 519 SER A O 1
ATOM 4179 N N . SER A 1 520 ? 0.981 17.611 7.669 1.00 62.88 520 SER A N 1
ATOM 4180 C CA . SER A 1 520 ? 0.640 16.194 7.504 1.00 62.88 520 SER A CA 1
ATOM 4181 C C . SER A 1 520 ? -0.665 15.820 8.216 1.00 62.88 520 SER A C 1
ATOM 4183 O O . SER A 1 520 ? -1.481 15.079 7.661 1.00 62.88 520 SER A O 1
ATOM 4185 N N . CYS A 1 521 ? -0.930 16.406 9.385 1.00 57.06 521 CYS A N 1
ATOM 4186 C CA . CYS A 1 521 ? -2.174 16.248 10.138 1.00 57.06 521 CYS A CA 1
ATOM 4187 C C . CYS A 1 521 ? -3.399 16.806 9.401 1.00 57.06 521 CYS A C 1
ATOM 4189 O O . CYS A 1 521 ? -4.504 16.310 9.599 1.00 57.06 521 CYS A O 1
ATOM 4191 N N . PHE A 1 522 ? -3.242 17.793 8.511 1.00 54.69 522 PHE A N 1
ATOM 4192 C CA . PHE A 1 522 ? -4.361 18.294 7.704 1.00 54.69 522 PHE A CA 1
ATOM 4193 C C . PHE A 1 522 ? -4.936 17.256 6.737 1.00 54.69 522 PHE A C 1
ATOM 4195 O O . PHE A 1 522 ? -6.117 17.341 6.408 1.00 54.69 522 PHE A O 1
ATOM 4202 N N . SER A 1 523 ? -4.130 16.288 6.298 1.00 49.38 523 SER A N 1
ATOM 4203 C CA . SER A 1 523 ? -4.573 15.207 5.409 1.00 49.38 523 SER A CA 1
ATOM 4204 C C . SER A 1 523 ? -5.238 14.030 6.138 1.00 49.38 523 SER A C 1
ATOM 4206 O O . SER A 1 523 ? -5.784 13.145 5.483 1.00 49.38 523 SER A O 1
ATOM 4208 N N . ARG A 1 524 ? -5.202 14.013 7.479 1.00 51.88 524 ARG A N 1
ATOM 4209 C CA . ARG A 1 524 ? -5.614 12.886 8.334 1.00 51.88 524 ARG A CA 1
ATOM 4210 C C . ARG A 1 524 ? -6.774 13.280 9.256 1.00 51.88 524 ARG A C 1
ATOM 4212 O O . ARG A 1 524 ? -6.963 14.459 9.550 1.00 51.88 524 ARG A O 1
ATOM 4219 N N . MET A 1 525 ? -7.569 12.302 9.695 1.00 48.94 525 MET A N 1
ATOM 4220 C CA . MET A 1 525 ? -8.758 12.541 10.528 1.00 48.94 525 MET A CA 1
ATOM 4221 C C . MET A 1 525 ? -8.413 12.694 12.023 1.00 48.94 525 MET A C 1
ATOM 4223 O O . MET A 1 525 ? -7.642 11.911 12.579 1.00 48.94 525 MET A O 1
ATOM 4227 N N . GLY A 1 526 ? -9.021 13.704 12.659 1.00 58.09 526 GLY A N 1
ATOM 4228 C CA . GLY A 1 526 ? -9.192 13.908 14.106 1.00 58.09 526 GLY A CA 1
ATOM 4229 C C . GLY A 1 526 ? -8.112 13.380 15.065 1.00 58.09 526 GLY A C 1
ATOM 4230 O O . GLY A 1 526 ? -7.090 14.023 15.321 1.00 58.09 526 GLY A O 1
ATOM 4231 N N . LEU A 1 527 ? -8.385 12.217 15.661 1.00 61.00 527 LEU A N 1
ATOM 4232 C CA . LEU A 1 527 ? -7.655 11.662 16.810 1.00 61.00 527 LEU A CA 1
ATOM 4233 C C . LEU A 1 527 ? -6.203 11.266 16.503 1.00 61.00 527 LEU A C 1
ATOM 4235 O O . LEU A 1 527 ? -5.321 11.426 17.349 1.00 61.00 527 LEU A O 1
ATOM 4239 N N . GLU A 1 528 ? -5.936 10.775 15.294 1.00 65.19 528 GLU A N 1
ATOM 4240 C CA . GLU A 1 528 ? -4.600 10.330 14.887 1.00 65.19 528 GLU A CA 1
ATOM 4241 C C . GLU A 1 528 ? -3.632 11.518 14.769 1.00 65.19 528 GLU A C 1
ATOM 4243 O O . GLU A 1 528 ? -2.492 11.472 15.239 1.00 65.19 528 GLU A O 1
ATOM 4248 N N . ALA A 1 529 ? -4.121 12.630 14.218 1.00 66.00 529 ALA A N 1
ATOM 4249 C CA . ALA A 1 529 ? -3.386 13.885 14.134 1.00 66.00 529 ALA A CA 1
ATOM 4250 C C . ALA A 1 529 ? -3.009 14.429 15.526 1.00 66.00 529 ALA A C 1
ATOM 4252 O O . ALA A 1 529 ? -1.862 14.822 15.759 1.00 66.00 529 ALA A O 1
ATOM 4253 N N . ALA A 1 530 ? -3.947 14.403 16.478 1.00 69.31 530 ALA A N 1
ATOM 4254 C CA . ALA A 1 530 ? -3.709 14.864 17.846 1.00 69.31 530 ALA A CA 1
ATOM 4255 C C . ALA A 1 530 ? -2.664 14.003 18.581 1.00 69.31 530 ALA A C 1
ATOM 4257 O O . ALA A 1 530 ? -1.778 14.533 19.258 1.00 69.31 530 ALA A O 1
ATOM 4258 N N . ALA A 1 531 ? -2.715 12.677 18.412 1.00 75.38 531 ALA A N 1
ATOM 4259 C CA . ALA A 1 531 ? -1.734 11.763 18.995 1.00 75.38 531 ALA A CA 1
ATOM 4260 C C . ALA A 1 531 ? -0.311 12.038 18.479 1.00 75.38 531 ALA A C 1
ATOM 4262 O O . ALA A 1 531 ? 0.634 12.109 19.268 1.00 75.38 531 ALA A O 1
ATOM 4263 N N . ARG A 1 532 ? -0.163 12.271 17.170 1.00 79.56 532 ARG A N 1
ATOM 4264 C CA . ARG A 1 532 ? 1.115 12.614 16.524 1.00 79.56 532 ARG A CA 1
ATOM 4265 C C . ARG A 1 532 ? 1.687 13.938 17.027 1.00 79.56 532 ARG A C 1
ATOM 4267 O O . ARG A 1 532 ? 2.874 14.013 17.349 1.00 79.56 532 ARG A O 1
ATOM 4274 N N . LEU A 1 533 ? 0.841 14.964 17.151 1.00 79.00 533 LEU A N 1
ATOM 4275 C CA . LEU A 1 533 ? 1.234 16.266 17.695 1.00 79.00 533 LEU A CA 1
ATOM 4276 C C . LEU A 1 533 ? 1.758 16.132 19.134 1.00 79.00 533 LEU A C 1
ATOM 4278 O O . LEU A 1 533 ? 2.814 16.680 19.465 1.00 79.00 533 LEU A O 1
ATOM 4282 N N . ASN A 1 534 ? 1.068 15.352 19.970 1.00 81.62 534 ASN A N 1
ATOM 4283 C CA . ASN A 1 534 ? 1.471 15.107 21.357 1.00 81.62 534 ASN A CA 1
ATOM 4284 C C . ASN A 1 534 ? 2.787 14.320 21.456 1.00 81.62 534 ASN A C 1
ATOM 4286 O O . ASN A 1 534 ? 3.653 14.664 22.267 1.00 81.62 534 ASN A O 1
ATOM 4290 N N . ALA A 1 535 ? 2.953 13.299 20.611 1.00 82.69 535 ALA A N 1
ATOM 4291 C CA . ALA A 1 535 ? 4.123 12.427 20.597 1.00 82.69 535 ALA A CA 1
ATOM 4292 C C . ALA A 1 535 ? 5.437 13.189 20.350 1.00 82.69 535 ALA A C 1
ATOM 4294 O O . ALA A 1 535 ? 6.454 12.845 20.951 1.00 82.69 535 ALA A O 1
ATOM 4295 N N . LEU A 1 536 ? 5.421 14.243 19.522 1.00 84.56 536 LEU A N 1
ATOM 4296 C CA . LEU A 1 536 ? 6.595 15.095 19.277 1.00 84.56 536 LEU A CA 1
ATOM 4297 C C . LEU A 1 536 ? 6.704 16.282 20.242 1.00 84.56 536 LEU A C 1
ATOM 4299 O O . LEU A 1 536 ? 7.811 16.610 20.676 1.00 84.56 536 LEU A O 1
ATOM 4303 N N . THR A 1 537 ? 5.586 16.901 20.633 1.00 87.69 537 THR A N 1
ATOM 4304 C CA . THR A 1 537 ? 5.604 18.088 21.509 1.00 87.69 537 THR A CA 1
ATOM 4305 C C . THR A 1 537 ? 6.205 17.775 22.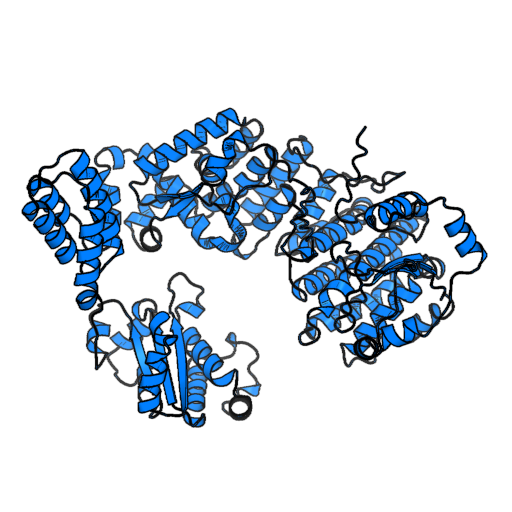881 1.00 87.69 537 THR A C 1
ATOM 4307 O O . THR A 1 537 ? 7.025 18.541 23.390 1.00 87.69 537 THR A O 1
ATOM 4310 N N . LEU A 1 538 ? 5.849 16.634 23.482 1.00 87.06 538 LEU A N 1
ATOM 4311 C CA . LEU A 1 538 ? 6.279 16.295 24.840 1.00 87.06 538 LEU A CA 1
ATOM 4312 C C . LEU A 1 538 ? 7.813 16.100 24.962 1.00 87.06 538 LEU A C 1
ATOM 4314 O O . LEU A 1 538 ? 8.409 16.713 25.855 1.00 87.06 538 LEU A O 1
ATOM 4318 N N . PRO A 1 539 ? 8.494 15.312 24.103 1.00 89.12 539 PRO A N 1
ATOM 4319 C CA . PRO A 1 539 ? 9.955 15.202 24.128 1.00 89.12 539 PRO A CA 1
ATOM 4320 C C . PRO A 1 539 ? 10.680 16.516 23.815 1.00 89.12 539 PRO A C 1
ATOM 4322 O O . PRO A 1 539 ? 11.696 16.808 24.449 1.00 89.12 539 PRO A O 1
ATOM 4325 N N . ILE A 1 540 ? 10.151 17.328 22.890 1.00 91.38 540 ILE A N 1
ATOM 4326 C CA . ILE A 1 540 ? 10.722 18.643 22.558 1.00 91.38 540 ILE A CA 1
ATOM 4327 C C . ILE A 1 540 ? 10.684 19.565 23.783 1.00 91.38 540 ILE A C 1
ATOM 4329 O O . ILE A 1 540 ? 11.703 20.172 24.113 1.00 91.38 540 ILE A O 1
ATOM 4333 N N . LEU A 1 541 ? 9.553 19.629 24.497 1.00 91.25 541 LEU A N 1
ATOM 4334 C CA . LEU A 1 541 ? 9.425 20.429 25.721 1.00 91.25 541 LEU A CA 1
ATOM 4335 C C . LEU A 1 541 ? 10.420 19.994 26.795 1.00 91.25 541 LEU A C 1
ATOM 4337 O O . LEU A 1 541 ? 11.123 20.836 27.345 1.00 91.25 541 LEU A O 1
ATOM 4341 N N . LYS A 1 542 ? 10.535 18.686 27.055 1.00 90.50 542 LYS A N 1
ATOM 4342 C CA . LYS A 1 542 ? 11.512 18.155 28.022 1.00 90.50 542 LYS A CA 1
ATOM 4343 C C . LYS A 1 542 ? 12.939 18.571 27.671 1.00 90.50 542 LYS A C 1
ATOM 4345 O O . LYS A 1 542 ? 13.697 18.974 28.546 1.00 90.50 542 LYS A O 1
ATOM 4350 N N . ARG A 1 543 ? 13.299 18.515 26.387 1.00 91.06 543 ARG A N 1
ATOM 4351 C CA . ARG A 1 543 ? 14.627 18.928 25.932 1.00 91.06 543 ARG A CA 1
ATOM 4352 C C . ARG A 1 543 ? 14.855 20.432 26.084 1.00 91.06 543 ARG A C 1
ATOM 4354 O O . ARG A 1 543 ? 15.935 20.824 26.511 1.00 91.06 543 ARG A O 1
ATOM 4361 N N . LEU A 1 544 ? 13.861 21.260 25.759 1.00 90.38 544 LEU A N 1
ATOM 4362 C CA . LEU A 1 544 ? 13.938 22.711 25.954 1.00 90.38 544 LEU A CA 1
ATOM 4363 C C . LEU A 1 544 ? 14.140 23.071 27.431 1.00 90.38 544 LEU A C 1
ATOM 4365 O O . LEU A 1 544 ? 14.962 23.933 27.714 1.00 90.38 544 LEU A O 1
ATOM 4369 N N . ILE A 1 545 ? 13.461 22.386 28.359 1.00 90.00 545 ILE A N 1
ATOM 4370 C CA . ILE A 1 545 ? 13.637 22.591 29.809 1.00 90.00 545 ILE A CA 1
ATOM 4371 C C . ILE A 1 545 ? 15.080 22.298 30.222 1.00 90.00 545 ILE A C 1
ATOM 4373 O O . ILE A 1 545 ? 15.726 23.170 30.795 1.00 90.00 545 ILE A O 1
ATOM 4377 N N . ASN A 1 546 ? 15.615 21.131 29.850 1.00 89.38 546 ASN A N 1
ATOM 4378 C CA . ASN A 1 546 ? 17.003 20.779 30.164 1.00 89.38 546 ASN A CA 1
ATOM 4379 C C . ASN A 1 546 ? 17.985 21.819 29.599 1.00 89.38 546 ASN A C 1
ATOM 4381 O O . ASN A 1 546 ? 18.902 22.257 30.283 1.00 89.38 546 ASN A O 1
ATOM 4385 N N . LEU A 1 547 ? 17.759 22.286 28.364 1.00 88.31 547 LEU A N 1
ATOM 4386 C CA . LEU A 1 547 ? 18.584 23.339 27.770 1.00 88.31 547 LEU A CA 1
ATOM 4387 C C . LEU A 1 547 ? 18.486 24.665 28.534 1.00 88.31 547 LEU A C 1
ATOM 4389 O O . LEU A 1 547 ? 19.486 25.369 28.623 1.00 88.31 547 LEU A O 1
ATOM 4393 N N . MET A 1 548 ? 17.321 25.029 29.077 1.00 84.75 548 MET A N 1
ATOM 4394 C CA . MET A 1 548 ? 17.180 26.230 29.909 1.00 84.75 548 MET A CA 1
ATOM 4395 C C . MET A 1 548 ? 17.940 26.110 31.232 1.00 84.75 548 MET A C 1
ATOM 4397 O O . MET A 1 548 ? 18.489 27.111 31.687 1.00 84.75 548 MET A O 1
ATOM 4401 N N . GLU A 1 549 ? 17.983 24.915 31.824 1.00 84.44 549 GLU A N 1
ATOM 4402 C CA . GLU A 1 549 ? 18.729 24.632 33.057 1.00 84.44 549 GLU A CA 1
ATOM 4403 C C . GLU A 1 549 ? 20.251 24.636 32.826 1.00 84.44 549 GLU A C 1
ATOM 4405 O O . GLU A 1 549 ? 20.997 25.163 33.652 1.00 84.44 549 GLU A O 1
ATOM 4410 N N . ASP A 1 550 ? 20.702 24.127 31.676 1.00 81.44 550 ASP A N 1
ATOM 4411 C CA . ASP A 1 550 ? 22.122 23.945 31.350 1.00 81.44 550 ASP A CA 1
ATOM 4412 C C . ASP A 1 550 ? 22.777 25.150 30.631 1.00 81.44 550 ASP A C 1
ATOM 4414 O O . ASP A 1 550 ? 23.995 25.169 30.436 1.00 81.44 550 ASP A O 1
ATOM 4418 N N . SER A 1 551 ? 22.008 26.157 30.191 1.00 73.38 551 SER A N 1
ATOM 4419 C CA . SER A 1 551 ? 22.515 27.238 29.323 1.00 73.38 551 SER A CA 1
ATOM 4420 C C . SER A 1 551 ? 23.300 28.333 30.069 1.00 73.38 551 SER A C 1
ATOM 4422 O O . SER A 1 551 ? 22.737 29.012 30.929 1.00 73.38 551 SER A O 1
ATOM 4424 N N . PRO A 1 552 ? 24.561 28.628 29.681 1.00 58.81 552 PRO A N 1
ATOM 4425 C CA . PRO A 1 552 ? 25.399 29.606 30.380 1.00 58.81 552 PRO A CA 1
ATOM 4426 C C . PRO A 1 552 ? 25.344 31.046 29.825 1.00 58.81 552 PRO A C 1
ATOM 4428 O O . PRO A 1 552 ? 25.891 31.947 30.462 1.00 58.81 552 PRO A O 1
ATOM 4431 N N . THR A 1 553 ? 24.735 31.303 28.655 1.00 74.62 553 THR A N 1
ATOM 4432 C CA . THR A 1 553 ? 24.754 32.628 27.988 1.00 74.62 553 THR A CA 1
ATOM 4433 C C . THR A 1 553 ? 23.357 33.216 27.754 1.00 74.62 553 THR A C 1
ATOM 4435 O O . THR A 1 553 ? 22.388 32.503 27.493 1.00 74.62 553 THR A O 1
ATOM 4438 N N . ALA A 1 554 ? 23.252 34.550 27.817 1.00 72.94 554 ALA A N 1
ATOM 4439 C CA . ALA A 1 554 ? 21.991 35.276 27.625 1.00 72.94 554 ALA A CA 1
ATOM 4440 C C . ALA A 1 554 ? 21.403 35.104 26.209 1.00 72.94 554 ALA A C 1
ATOM 4442 O O . ALA A 1 554 ? 20.186 34.995 26.058 1.00 72.94 554 ALA A O 1
ATOM 4443 N N . ASP A 1 555 ? 22.260 35.017 25.188 1.00 73.69 555 ASP A N 1
ATOM 4444 C CA . ASP A 1 555 ? 21.845 34.864 23.787 1.00 73.69 555 ASP A CA 1
ATOM 4445 C C . ASP A 1 555 ? 21.239 33.478 23.506 1.00 73.69 555 ASP A C 1
ATOM 4447 O O . ASP A 1 555 ? 20.215 33.363 22.821 1.00 73.69 555 ASP A O 1
ATOM 4451 N N . ALA A 1 556 ? 21.814 32.421 24.095 1.00 75.81 556 ALA A N 1
ATOM 4452 C CA . ALA A 1 556 ? 21.272 31.066 24.009 1.00 75.81 556 ALA A CA 1
ATOM 4453 C C . ALA A 1 556 ? 19.888 30.993 24.667 1.00 75.81 556 ALA A C 1
ATOM 4455 O O . ALA A 1 556 ? 18.934 30.496 24.067 1.00 75.81 556 ALA A O 1
ATOM 4456 N N . LEU A 1 557 ? 19.743 31.587 25.856 1.00 80.69 557 LEU A N 1
ATOM 4457 C CA . LEU A 1 557 ? 18.462 31.655 26.557 1.00 80.69 557 LEU A CA 1
ATOM 4458 C C . LEU A 1 557 ? 17.398 32.427 25.753 1.00 80.69 557 LEU A C 1
ATOM 4460 O O . LEU A 1 557 ? 16.236 32.020 25.718 1.00 80.69 557 LEU A O 1
ATOM 4464 N N . GLY A 1 558 ? 17.780 33.511 25.070 1.00 79.88 558 GLY A N 1
ATOM 4465 C CA . GLY A 1 558 ? 16.886 34.260 24.180 1.00 79.88 558 GLY A CA 1
ATOM 4466 C C . GLY A 1 558 ? 16.358 33.421 23.010 1.00 79.88 558 GLY A C 1
ATOM 4467 O O . GLY A 1 558 ? 15.160 33.455 22.709 1.00 79.88 558 GLY A O 1
ATOM 4468 N N . SER A 1 559 ? 17.229 32.616 22.397 1.00 79.69 559 SER A N 1
ATOM 4469 C CA . SER A 1 559 ? 16.884 31.721 21.282 1.00 79.69 559 SER A CA 1
ATOM 4470 C C . SER A 1 559 ? 15.983 30.565 21.727 1.00 79.69 559 SER A C 1
ATOM 4472 O O . SER A 1 559 ? 14.988 30.256 21.063 1.00 79.69 559 SER A O 1
ATOM 4474 N N . ILE A 1 560 ? 16.252 29.991 22.905 1.00 84.25 560 ILE A N 1
ATOM 4475 C CA . ILE A 1 560 ? 15.389 28.978 23.527 1.00 84.25 560 ILE A CA 1
ATOM 4476 C C . ILE A 1 560 ? 13.996 29.560 23.786 1.00 84.25 560 ILE A C 1
ATOM 4478 O O . ILE A 1 560 ? 13.003 28.992 23.339 1.00 84.25 560 ILE A O 1
ATOM 4482 N N . LYS A 1 561 ? 13.897 30.742 24.409 1.00 82.06 561 LYS A N 1
ATOM 4483 C CA . LYS A 1 561 ? 12.605 31.406 24.663 1.00 82.06 561 LYS A CA 1
ATOM 4484 C C . LYS A 1 561 ? 11.836 31.714 23.382 1.00 82.06 561 LYS A C 1
ATOM 4486 O O . LYS A 1 561 ? 10.615 31.582 23.347 1.00 82.06 561 LYS A O 1
ATOM 4491 N N . ARG A 1 562 ? 12.510 32.151 22.315 1.00 79.19 562 ARG A N 1
ATOM 4492 C CA . ARG A 1 562 ? 11.874 32.348 20.999 1.00 79.19 562 ARG A CA 1
ATOM 4493 C C . ARG A 1 562 ? 11.283 31.035 20.474 1.00 79.19 562 ARG A C 1
ATOM 4495 O O . ARG A 1 562 ? 10.118 31.013 20.084 1.00 79.19 562 ARG A O 1
ATOM 4502 N N . THR A 1 563 ? 12.049 29.953 20.538 1.00 82.75 563 THR A N 1
ATOM 4503 C CA . THR A 1 563 ? 11.632 28.618 20.086 1.00 82.75 563 THR A CA 1
ATOM 4504 C C . THR A 1 563 ? 10.465 28.069 20.908 1.00 82.75 563 THR A C 1
ATOM 4506 O O . THR A 1 563 ? 9.479 27.603 20.340 1.00 82.75 563 THR A O 1
ATOM 4509 N N . SER A 1 564 ? 10.505 28.206 22.237 1.00 86.12 564 SER A N 1
ATOM 4510 C CA . SER A 1 564 ? 9.407 27.820 23.135 1.00 86.12 564 SER A CA 1
ATOM 4511 C C . SER A 1 564 ? 8.107 28.553 22.800 1.00 86.12 564 SER A C 1
ATOM 4513 O O . SER A 1 564 ? 7.036 27.946 22.792 1.00 86.12 564 SER A O 1
ATOM 4515 N N . ARG A 1 565 ? 8.189 29.848 22.464 1.00 81.38 565 ARG A N 1
ATOM 4516 C CA . ARG A 1 565 ? 7.022 30.642 22.048 1.00 81.38 565 ARG A CA 1
ATOM 4517 C C . ARG A 1 565 ? 6.446 30.177 20.710 1.00 81.38 565 ARG A C 1
ATOM 4519 O O . ARG A 1 565 ? 5.225 30.111 20.568 1.00 81.38 565 ARG A O 1
ATOM 4526 N N . LEU A 1 566 ? 7.300 29.824 19.749 1.00 78.12 566 LEU A N 1
ATOM 4527 C CA . LEU A 1 566 ? 6.882 29.264 18.458 1.00 78.12 566 LEU A CA 1
ATOM 4528 C C . LEU A 1 566 ? 6.194 27.906 18.629 1.00 78.12 566 LEU A C 1
ATOM 4530 O O . LEU A 1 566 ? 5.106 27.703 18.092 1.00 78.12 566 LEU A O 1
ATOM 4534 N N . LEU A 1 567 ? 6.787 27.011 19.423 1.00 83.44 567 LEU A N 1
ATOM 4535 C CA . LEU A 1 567 ? 6.222 25.699 19.744 1.00 83.44 567 LEU A CA 1
ATOM 4536 C C . LEU A 1 567 ? 4.838 25.829 20.388 1.00 83.44 567 LEU A C 1
ATOM 4538 O O . LEU A 1 567 ? 3.888 25.180 19.954 1.00 83.44 567 LEU A O 1
ATOM 4542 N N . TYR A 1 568 ? 4.721 26.710 21.383 1.00 83.12 568 TYR A N 1
ATOM 4543 C CA . TYR A 1 568 ? 3.459 27.018 22.047 1.00 83.12 568 TYR A CA 1
ATOM 4544 C C . TYR A 1 568 ? 2.402 27.526 21.058 1.00 83.12 568 TYR A C 1
ATOM 4546 O O . TYR A 1 568 ? 1.274 27.039 21.049 1.00 83.12 568 TYR A O 1
ATOM 4554 N N . SER A 1 569 ? 2.784 28.453 20.177 1.00 75.81 569 SER A N 1
ATOM 4555 C CA . SER A 1 569 ? 1.893 29.004 19.151 1.00 75.81 569 SER A CA 1
ATOM 4556 C C . SER A 1 569 ? 1.394 27.944 18.176 1.00 75.81 569 SER A C 1
ATOM 4558 O O . SER A 1 569 ? 0.200 27.902 17.879 1.00 75.81 569 SER A O 1
ATOM 4560 N N . CYS A 1 570 ? 2.277 27.051 17.722 1.00 75.12 570 CYS A N 1
ATOM 4561 C CA . CYS A 1 570 ? 1.903 25.941 16.847 1.00 75.12 570 CYS A CA 1
ATOM 4562 C C . CYS A 1 570 ? 0.933 24.991 17.558 1.00 75.12 570 CYS A C 1
ATOM 4564 O O . CYS A 1 570 ? -0.129 24.676 17.027 1.00 75.12 570 CYS A O 1
ATOM 4566 N N . TYR A 1 571 ? 1.256 24.580 18.785 1.00 78.19 571 TYR A N 1
ATOM 4567 C CA . TYR A 1 571 ? 0.415 23.662 19.546 1.00 78.19 571 TYR A CA 1
ATOM 4568 C C . TYR A 1 571 ? -0.990 24.238 19.787 1.00 78.19 571 TYR A C 1
ATOM 4570 O O . TYR A 1 571 ? -1.979 23.579 19.479 1.00 78.19 571 TYR A O 1
ATOM 4578 N N . MET A 1 572 ? -1.085 25.495 20.238 1.00 73.88 572 MET A N 1
ATOM 4579 C CA . MET A 1 572 ? -2.367 26.175 20.482 1.00 73.88 572 MET A CA 1
ATOM 4580 C C . MET A 1 572 ? -3.191 26.398 19.213 1.00 73.88 572 MET A C 1
ATOM 4582 O O . MET A 1 572 ? -4.410 26.489 19.286 1.00 73.88 572 MET A O 1
ATOM 4586 N N . THR A 1 573 ? -2.538 26.477 18.056 1.00 68.25 573 THR A N 1
ATOM 4587 C CA . THR A 1 573 ? -3.212 26.660 16.769 1.00 68.25 573 THR A CA 1
ATOM 4588 C C . THR A 1 573 ? -3.822 25.365 16.244 1.00 68.25 573 THR A C 1
ATOM 4590 O O . THR A 1 573 ? -4.937 25.385 15.738 1.00 68.25 573 THR A O 1
ATOM 4593 N N . TYR A 1 574 ? -3.086 24.253 16.314 1.00 64.50 574 TYR A N 1
ATOM 4594 C CA . TYR A 1 574 ? -3.444 23.020 15.604 1.00 64.50 574 TYR A CA 1
ATOM 4595 C C . TYR A 1 574 ? -4.156 21.992 16.474 1.00 64.50 574 TYR A C 1
ATOM 4597 O O . TYR A 1 574 ? -5.006 21.257 15.973 1.00 64.50 574 TYR A O 1
ATOM 4605 N N . PHE A 1 575 ? -3.848 21.949 17.773 1.00 66.81 575 PHE A N 1
ATOM 4606 C CA . PHE A 1 575 ? -4.472 21.000 18.690 1.00 66.81 575 PHE A CA 1
ATOM 4607 C C . PHE A 1 575 ? -6.009 21.173 18.760 1.00 66.81 575 PHE A C 1
ATOM 4609 O O . PHE A 1 575 ? -6.725 20.178 18.623 1.00 66.81 575 PHE A O 1
ATOM 4616 N N . PRO A 1 576 ? -6.556 22.402 18.881 1.00 56.03 576 PRO A N 1
ATOM 4617 C CA . PRO A 1 576 ? -8.004 22.627 18.911 1.00 56.03 576 PRO A CA 1
ATOM 4618 C C . PRO A 1 576 ? -8.773 22.272 17.629 1.00 56.03 576 PRO A C 1
ATOM 4620 O O . PRO A 1 576 ? -9.977 22.054 17.703 1.00 56.03 576 PRO A O 1
ATOM 4623 N N . ILE A 1 577 ? -8.124 22.234 16.458 1.00 52.97 577 ILE A N 1
ATOM 4624 C CA . ILE A 1 577 ? -8.809 22.021 15.168 1.00 52.97 577 ILE A CA 1
ATOM 4625 C C . ILE A 1 577 ? -9.381 20.608 15.057 1.00 52.97 577 ILE A C 1
ATOM 4627 O O . ILE A 1 577 ? -10.438 20.413 14.477 1.00 52.97 577 ILE A O 1
ATOM 4631 N N . ARG A 1 578 ? -8.672 19.604 15.577 1.00 50.62 578 ARG A N 1
ATOM 4632 C CA . ARG A 1 578 ? -8.921 18.198 15.219 1.00 50.62 578 ARG A CA 1
ATOM 4633 C C . ARG A 1 578 ? -9.522 17.357 16.340 1.00 50.62 578 ARG A C 1
ATOM 4635 O O . ARG A 1 578 ? -10.159 16.351 16.060 1.00 50.62 578 ARG A O 1
ATOM 4642 N N . CYS A 1 579 ? -9.398 17.788 17.593 1.00 50.09 579 CYS A N 1
ATOM 4643 C CA . CYS A 1 579 ? -10.045 17.117 18.725 1.00 50.09 579 CYS A CA 1
ATOM 4644 C C . CYS A 1 579 ? -11.572 17.326 18.763 1.00 50.09 579 CYS A C 1
ATOM 4646 O O . CYS A 1 579 ? -12.266 16.561 19.420 1.00 50.09 579 CYS A O 1
ATOM 4648 N N . LEU A 1 580 ? -12.098 18.348 18.076 1.00 46.59 580 LEU A N 1
ATOM 4649 C CA . LEU A 1 580 ? -13.512 18.753 18.174 1.00 46.59 580 LEU A CA 1
ATOM 4650 C C . LEU A 1 580 ? -14.403 18.224 17.059 1.00 46.59 580 LEU A C 1
ATOM 4652 O O . LEU A 1 580 ? -15.622 18.356 17.139 1.00 46.59 580 LEU A O 1
ATOM 4656 N N . GLU A 1 581 ? -13.816 17.572 16.059 1.00 46.81 581 GLU A N 1
ATOM 4657 C CA . GLU A 1 581 ? -14.587 16.816 15.073 1.00 46.81 581 GLU A CA 1
ATOM 4658 C C . GLU A 1 581 ? -15.187 15.530 15.698 1.00 46.81 581 GLU A C 1
ATOM 4660 O O . GLU A 1 581 ? -16.249 15.097 15.247 1.00 46.81 581 GLU A O 1
ATOM 4665 N N . ASP A 1 582 ? -14.584 15.001 16.783 1.00 46.62 582 ASP A N 1
ATOM 4666 C CA . ASP A 1 582 ? -14.860 13.684 17.399 1.00 46.62 582 ASP A CA 1
ATOM 4667 C C . ASP A 1 582 ? -14.867 13.708 18.959 1.00 46.62 582 ASP A C 1
ATOM 4669 O O . ASP A 1 582 ? -14.147 12.958 19.622 1.00 46.62 582 ASP A O 1
ATOM 4673 N N . GLU A 1 583 ? -15.689 14.564 19.590 1.00 45.19 583 GLU A N 1
ATOM 4674 C CA . GLU A 1 583 ? -15.794 14.636 21.071 1.00 45.19 583 GLU A CA 1
ATOM 4675 C C . GLU A 1 583 ? -16.186 13.301 21.742 1.00 45.19 583 GLU A C 1
ATOM 4677 O O . GLU A 1 583 ? -15.805 13.059 22.885 1.00 45.19 583 GLU A O 1
ATOM 4682 N N . GLU A 1 584 ? -16.900 12.406 21.049 1.00 48.41 584 GLU A N 1
ATOM 4683 C CA . GLU A 1 584 ? -17.364 11.135 21.630 1.00 48.41 584 GLU A CA 1
ATOM 4684 C C . GLU A 1 584 ? -16.249 10.087 21.813 1.00 48.41 584 GLU A C 1
ATOM 4686 O O . GLU A 1 584 ? -16.471 9.092 22.501 1.00 48.41 584 GLU A O 1
ATOM 4691 N N . ASN A 1 585 ? -15.048 10.294 21.250 1.00 45.72 585 ASN A N 1
ATOM 4692 C CA . ASN A 1 585 ? -14.024 9.243 21.147 1.00 45.72 585 ASN A CA 1
ATOM 4693 C C . ASN A 1 585 ? -12.597 9.643 21.567 1.00 45.72 585 ASN A C 1
ATOM 4695 O O . ASN A 1 585 ? -11.671 8.884 21.280 1.00 45.72 585 ASN A O 1
ATOM 4699 N N . LEU A 1 586 ? -12.368 10.776 22.250 1.00 50.66 586 LEU A N 1
ATOM 4700 C CA . LEU A 1 586 ? -11.025 11.125 22.753 1.00 50.66 586 LEU A CA 1
ATOM 4701 C C . LEU A 1 586 ? -10.485 10.025 23.699 1.00 50.66 586 LEU A C 1
ATOM 4703 O O . LEU A 1 586 ? -10.992 9.867 24.810 1.00 50.66 586 LEU A O 1
ATOM 4707 N N . PRO A 1 587 ? -9.444 9.256 23.315 1.00 49.81 587 PRO A N 1
ATOM 4708 C CA . PRO A 1 587 ? -8.957 8.154 24.137 1.00 49.81 587 PRO A CA 1
ATOM 4709 C C . PRO A 1 587 ? -8.303 8.674 25.421 1.00 49.81 587 PRO A C 1
ATOM 4711 O O . PRO A 1 587 ? -7.542 9.642 25.379 1.00 49.81 587 PRO A O 1
ATOM 4714 N N . ILE A 1 588 ? -8.479 7.963 26.537 1.00 46.84 588 ILE A N 1
ATOM 4715 C CA . ILE A 1 588 ? -7.864 8.262 27.850 1.00 46.84 588 ILE A CA 1
ATOM 4716 C C . ILE A 1 588 ? -6.329 8.432 27.752 1.00 46.84 588 ILE A C 1
ATOM 4718 O O . ILE A 1 588 ? -5.741 9.268 28.426 1.00 46.84 588 ILE A O 1
ATOM 4722 N N . ALA A 1 589 ? -5.655 7.706 26.853 1.00 42.12 589 ALA A N 1
ATOM 4723 C CA . ALA A 1 589 ? -4.207 7.845 26.646 1.00 42.12 589 ALA A CA 1
ATOM 4724 C C . ALA A 1 589 ? -3.785 9.224 26.083 1.00 42.12 589 ALA A C 1
ATOM 4726 O O . ALA A 1 589 ? -2.666 9.693 26.319 1.00 42.12 589 ALA A O 1
ATOM 4727 N N . SER A 1 590 ? -4.677 9.891 25.342 1.00 55.31 590 SER A N 1
ATOM 4728 C CA . SER A 1 590 ? -4.433 11.234 24.811 1.00 55.31 590 SER A CA 1
ATOM 4729 C C . SER A 1 590 ? -4.578 12.309 25.895 1.00 55.31 590 SER A C 1
ATOM 4731 O O . SER A 1 590 ? -3.758 13.228 25.936 1.00 55.31 590 SER A O 1
ATOM 4733 N N . SER A 1 591 ? -5.520 12.153 26.838 1.00 58.09 591 SER A N 1
ATOM 4734 C CA . SER A 1 591 ? -5.751 13.114 27.929 1.00 58.09 591 SER A CA 1
ATOM 4735 C C . SER A 1 591 ? -4.569 13.202 28.900 1.00 58.09 591 SER A C 1
ATOM 4737 O O . SER A 1 591 ? -4.147 14.306 29.254 1.00 58.09 591 SER A O 1
ATOM 4739 N N . THR A 1 592 ? -3.934 12.074 29.236 1.00 58.09 592 THR A N 1
ATOM 4740 C CA . THR A 1 592 ? -2.737 12.052 30.097 1.00 58.09 592 THR A CA 1
ATOM 4741 C C . THR A 1 592 ? -1.555 12.791 29.455 1.00 58.09 592 THR A C 1
ATOM 4743 O O . THR A 1 592 ? -0.816 13.513 30.129 1.00 58.09 592 THR A O 1
ATOM 4746 N N . SER A 1 593 ? -1.396 12.664 28.134 1.00 68.88 593 SER A N 1
ATOM 4747 C CA . SER A 1 593 ? -0.325 13.330 27.380 1.00 68.88 593 SER A CA 1
ATOM 4748 C C . SER A 1 593 ? -0.558 14.842 27.264 1.00 68.88 593 SER A C 1
ATOM 4750 O O . SER A 1 593 ? 0.387 15.619 27.404 1.00 68.88 593 SER A O 1
ATOM 4752 N N . ILE A 1 594 ? -1.813 15.274 27.096 1.00 75.00 594 ILE A N 1
ATOM 4753 C CA . ILE A 1 594 ? -2.206 16.694 27.089 1.00 75.00 594 ILE A CA 1
ATOM 4754 C C . ILE A 1 594 ? -1.951 17.334 28.456 1.00 75.00 594 ILE A C 1
ATOM 4756 O O . ILE A 1 594 ? -1.348 18.405 28.530 1.00 75.00 594 ILE A O 1
ATOM 4760 N N . SER A 1 595 ? -2.357 16.667 29.541 1.00 75.00 595 SER A N 1
ATOM 4761 C CA . SER A 1 595 ? -2.123 17.135 30.912 1.00 75.00 595 SER A CA 1
ATOM 4762 C C . SER A 1 595 ? -0.626 17.317 31.191 1.00 75.00 595 SER A C 1
ATOM 4764 O O . SER A 1 595 ? -0.203 18.353 31.711 1.00 75.00 595 SER A O 1
ATOM 4766 N N . ALA A 1 596 ? 0.204 16.365 30.749 1.00 79.69 596 ALA A N 1
ATOM 4767 C CA . ALA A 1 596 ? 1.656 16.477 30.839 1.00 79.69 596 ALA A CA 1
ATOM 4768 C C . ALA A 1 596 ? 2.205 17.673 30.040 1.00 79.69 596 ALA A C 1
ATOM 4770 O O . ALA A 1 596 ? 2.984 18.453 30.582 1.00 79.69 596 ALA A O 1
ATOM 4771 N N . ILE A 1 597 ? 1.783 17.860 28.785 1.00 85.06 597 ILE A N 1
ATOM 4772 C CA . ILE A 1 597 ? 2.220 18.983 27.936 1.00 85.06 597 ILE A CA 1
ATOM 4773 C C . ILE A 1 597 ? 1.841 20.333 28.561 1.00 85.06 597 ILE A C 1
ATOM 4775 O O . ILE A 1 597 ? 2.690 21.219 28.678 1.00 85.06 597 ILE A O 1
ATOM 4779 N N . LEU A 1 598 ? 0.595 20.477 29.022 1.00 81.94 598 LEU A N 1
ATOM 4780 C CA . LEU A 1 598 ? 0.113 21.690 29.686 1.00 81.94 598 LEU A CA 1
ATOM 4781 C C . LEU A 1 598 ? 0.942 22.018 30.933 1.00 81.94 598 LEU A C 1
ATOM 4783 O O . LEU A 1 598 ? 1.315 23.169 31.127 1.00 81.94 598 LEU A O 1
ATOM 4787 N N . ARG A 1 599 ? 1.313 21.014 31.737 1.00 82.19 599 ARG A N 1
ATOM 4788 C CA . ARG A 1 599 ? 2.175 21.204 32.917 1.00 82.19 599 ARG A CA 1
ATOM 4789 C C . ARG A 1 599 ? 3.597 21.661 32.568 1.00 82.19 599 ARG A C 1
ATOM 4791 O O . ARG A 1 599 ? 4.213 22.338 33.386 1.00 82.19 599 ARG A O 1
ATOM 4798 N N . LEU A 1 600 ? 4.117 21.323 31.384 1.00 86.88 600 LEU A N 1
ATOM 4799 C CA . LEU A 1 600 ? 5.479 21.686 30.970 1.00 86.88 600 LEU A CA 1
ATOM 4800 C C . LEU A 1 600 ? 5.586 23.074 30.320 1.00 86.88 600 LEU A C 1
ATOM 4802 O O . LEU A 1 600 ? 6.637 23.702 30.433 1.00 86.88 600 LEU A O 1
ATOM 4806 N N . PHE A 1 601 ? 4.539 23.587 29.665 1.00 86.94 601 PHE A N 1
ATOM 4807 C CA . PHE A 1 601 ? 4.595 24.910 29.023 1.00 86.94 601 PHE A CA 1
ATOM 4808 C C . PHE A 1 601 ? 4.986 26.065 29.969 1.00 86.94 601 PHE A C 1
ATOM 4810 O O . PHE A 1 601 ? 5.836 26.871 29.583 1.00 86.94 601 PHE A O 1
ATOM 4817 N N . PRO A 1 602 ? 4.463 26.148 31.209 1.00 85.44 602 PRO A N 1
ATOM 4818 C CA . PRO A 1 602 ? 4.911 27.135 32.194 1.00 85.44 602 PRO A CA 1
ATOM 4819 C C . PRO A 1 602 ? 6.402 27.065 32.532 1.00 85.44 602 PRO A C 1
ATOM 4821 O O . PRO A 1 602 ? 6.995 28.089 32.858 1.00 85.44 602 PRO A O 1
ATOM 4824 N N . LEU A 1 603 ? 7.023 25.887 32.423 1.00 84.06 603 LEU A N 1
ATOM 4825 C CA . LEU A 1 603 ? 8.445 25.706 32.721 1.00 84.06 603 LEU A CA 1
ATOM 4826 C C . LEU A 1 603 ? 9.337 26.270 31.606 1.00 84.06 603 LEU A C 1
ATOM 4828 O O . LEU A 1 603 ? 10.394 26.825 31.888 1.00 84.06 603 LEU A O 1
ATOM 4832 N N . VAL A 1 604 ? 8.893 26.183 30.346 1.00 83.38 604 VAL A N 1
ATOM 4833 C CA . VAL A 1 604 ? 9.628 26.735 29.190 1.00 83.38 604 VAL A CA 1
ATOM 4834 C C . VAL A 1 604 ? 9.310 28.205 28.895 1.00 83.38 604 VAL A C 1
ATOM 4836 O O . VAL A 1 604 ? 10.047 28.857 28.152 1.00 83.38 604 VAL A O 1
ATOM 4839 N N . LEU A 1 605 ? 8.230 28.740 29.474 1.00 81.88 605 LEU A N 1
ATOM 4840 C CA . LEU A 1 605 ? 7.824 30.149 29.411 1.00 81.88 605 LEU A CA 1
ATOM 4841 C C . LEU A 1 605 ? 7.664 30.720 30.836 1.00 81.88 605 LEU A C 1
ATOM 4843 O O . LEU A 1 605 ? 6.548 31.021 31.255 1.00 81.88 605 LEU A O 1
ATOM 4847 N N . PRO A 1 606 ? 8.746 30.871 31.618 1.00 69.75 606 PRO A N 1
ATOM 4848 C CA . PRO A 1 606 ? 8.633 31.214 33.037 1.00 69.75 606 PRO A CA 1
ATOM 4849 C C . PRO A 1 606 ? 8.320 32.697 33.294 1.00 69.75 606 PRO A C 1
ATOM 4851 O O . PRO A 1 606 ? 7.858 33.050 34.376 1.00 69.75 606 PRO A O 1
ATOM 4854 N N . ASP A 1 607 ? 8.593 33.591 32.339 1.00 75.94 607 ASP A N 1
ATOM 4855 C CA . ASP A 1 607 ? 8.455 35.033 32.551 1.00 75.94 607 ASP A CA 1
ATOM 4856 C C . ASP A 1 607 ? 7.075 35.585 32.172 1.00 75.94 607 ASP A C 1
ATOM 4858 O O . ASP A 1 607 ? 6.462 35.209 31.174 1.00 75.94 607 ASP A O 1
ATOM 4862 N N . GLN A 1 608 ? 6.609 36.549 32.968 1.00 71.81 608 GLN A N 1
ATOM 4863 C CA . GLN A 1 608 ? 5.323 37.224 32.776 1.00 71.81 608 GLN A CA 1
ATOM 4864 C C . GLN A 1 608 ? 5.228 37.956 31.426 1.00 71.81 608 GLN A C 1
ATOM 4866 O O . GLN A 1 608 ? 4.141 38.077 30.865 1.00 71.81 608 GLN A O 1
ATOM 4871 N N . HIS A 1 609 ? 6.361 38.426 30.895 1.00 76.44 609 HIS A N 1
ATOM 4872 C CA . HIS A 1 609 ? 6.419 39.104 29.603 1.00 76.44 609 HIS A CA 1
ATOM 4873 C C . HIS A 1 609 ? 6.020 38.164 28.458 1.00 76.44 609 HIS A C 1
ATOM 4875 O O . HIS A 1 609 ? 5.170 38.516 27.650 1.00 76.44 609 HIS A O 1
ATOM 4881 N N . SER A 1 610 ? 6.538 36.936 28.429 1.00 76.50 610 SER A N 1
ATOM 4882 C CA . SER A 1 610 ? 6.200 35.939 27.406 1.00 76.50 610 SER A CA 1
ATOM 4883 C C . SER A 1 610 ? 4.711 35.590 27.388 1.00 76.50 610 SER A C 1
ATOM 4885 O O . SER A 1 610 ? 4.152 35.345 26.324 1.00 76.50 610 SER A O 1
ATOM 4887 N N . TRP A 1 611 ? 4.050 35.608 28.547 1.00 75.88 611 TRP A N 1
ATOM 4888 C CA . TRP A 1 611 ? 2.613 35.348 28.658 1.00 75.88 611 TRP A CA 1
ATOM 4889 C C . TRP A 1 611 ? 1.732 36.521 28.215 1.00 75.88 611 TRP A C 1
ATOM 4891 O O . TRP A 1 611 ? 0.590 36.298 27.803 1.00 75.88 611 TRP A O 1
ATOM 4901 N N . SER A 1 612 ? 2.238 37.757 28.288 1.00 67.94 612 SER A N 1
ATOM 4902 C CA . SER A 1 612 ? 1.512 38.960 27.863 1.00 67.94 612 SER A CA 1
ATOM 4903 C C . SER A 1 612 ? 1.611 39.225 26.362 1.00 67.94 612 SER A C 1
ATOM 4905 O O . SER A 1 612 ? 0.831 40.015 25.829 1.00 67.94 612 SER A O 1
ATOM 4907 N N . LEU A 1 613 ? 2.529 38.536 25.681 1.00 69.94 613 LEU A N 1
ATOM 4908 C CA . LEU A 1 613 ? 2.710 38.619 24.243 1.00 69.94 613 LEU A CA 1
ATOM 4909 C C . LEU A 1 613 ? 1.431 38.222 23.482 1.00 69.94 613 LEU A C 1
ATOM 4911 O O . LEU A 1 613 ? 0.795 37.220 23.830 1.00 69.94 613 LEU A O 1
ATOM 4915 N N . PRO A 1 614 ? 1.047 38.993 22.447 1.00 61.91 614 PRO A N 1
ATOM 4916 C CA . PRO A 1 614 ? -0.145 38.721 21.648 1.00 61.91 614 PRO A CA 1
ATOM 4917 C C . PRO A 1 614 ? 0.044 37.474 20.767 1.00 61.91 614 PRO A C 1
ATOM 4919 O O . PRO A 1 614 ? 1.160 37.062 20.528 1.00 61.91 614 PRO A O 1
ATOM 4922 N N . MET A 1 615 ? -1.035 36.872 20.281 1.00 66.88 615 MET A N 1
ATOM 4923 C CA . MET A 1 615 ? -1.137 35.679 19.438 1.00 66.88 615 MET A CA 1
ATOM 4924 C C . MET A 1 615 ? -2.418 35.807 18.614 1.00 66.88 615 MET A C 1
ATOM 4926 O O . MET A 1 615 ? -3.474 36.150 19.146 1.00 66.88 615 MET A O 1
ATOM 4930 N N . ALA A 1 616 ? -2.344 35.501 17.323 1.00 63.00 616 ALA A N 1
ATOM 4931 C CA . ALA A 1 616 ? -3.519 35.435 16.466 1.00 63.00 616 ALA A CA 1
ATOM 4932 C C . ALA A 1 616 ? -4.166 34.041 16.535 1.00 63.00 616 ALA A C 1
ATOM 4934 O O . ALA A 1 616 ? -3.497 33.038 16.306 1.00 63.00 616 ALA A O 1
ATOM 4935 N N . LEU A 1 617 ? -5.469 33.991 16.807 1.00 60.59 617 LEU A N 1
ATOM 4936 C CA . LEU A 1 617 ? -6.310 32.798 16.760 1.00 60.59 617 LEU A CA 1
ATOM 4937 C C . LEU A 1 617 ? -7.437 33.006 15.750 1.00 60.59 617 LEU A C 1
ATOM 4939 O O . LEU A 1 617 ? -7.992 34.097 15.639 1.00 60.59 617 LEU A O 1
ATOM 4943 N N . TYR A 1 618 ? -7.806 31.950 15.041 1.00 56.81 618 TYR A N 1
ATOM 4944 C CA . TYR A 1 618 ? -8.915 31.959 14.092 1.00 56.81 618 TYR A CA 1
ATOM 4945 C C . TYR A 1 618 ? -10.031 31.085 14.651 1.00 56.81 618 TYR A C 1
ATOM 4947 O O . TYR A 1 618 ? -9.785 29.987 15.153 1.00 56.81 618 TYR A O 1
ATOM 4955 N N . ILE A 1 619 ? -11.256 31.598 14.613 1.00 53.41 619 ILE A N 1
ATOM 4956 C CA . ILE A 1 619 ? -12.425 30.952 15.209 1.00 53.41 619 ILE A CA 1
ATOM 4957 C C . ILE A 1 619 ? -13.499 30.820 14.134 1.00 53.41 619 ILE A C 1
ATOM 4959 O O . ILE A 1 619 ? -13.900 31.829 13.555 1.00 53.41 619 ILE A O 1
ATOM 4963 N N . ASN A 1 620 ? -13.988 29.601 13.889 1.00 50.25 620 ASN A N 1
ATOM 4964 C CA . ASN A 1 620 ? -15.123 29.353 12.998 1.00 50.25 620 ASN A CA 1
ATOM 4965 C C . ASN A 1 620 ? -16.442 29.271 13.806 1.00 50.25 620 ASN A C 1
ATOM 4967 O O . ASN A 1 620 ? -16.589 28.385 14.648 1.00 50.25 620 ASN A O 1
ATOM 4971 N N . PRO A 1 621 ? -17.411 30.175 13.575 1.00 42.19 621 PRO A N 1
ATOM 4972 C CA . PRO A 1 621 ? -18.662 30.249 14.315 1.00 42.19 621 PRO A CA 1
ATOM 4973 C C . PRO A 1 621 ? -19.859 29.526 13.660 1.00 42.19 621 PRO A C 1
ATOM 4975 O O . PRO A 1 621 ? -20.952 29.578 14.208 1.00 42.19 621 PRO A O 1
ATOM 4978 N N . HIS A 1 622 ? -19.745 28.867 12.503 1.00 39.28 622 HIS A N 1
ATOM 4979 C CA . HIS A 1 622 ? -20.887 28.104 11.952 1.00 39.28 622 HIS A CA 1
ATOM 4980 C C . HIS A 1 622 ? -20.928 26.640 12.410 1.00 39.28 622 HIS A C 1
ATOM 4982 O O . HIS A 1 622 ? -21.999 26.033 12.410 1.00 39.28 622 HIS A O 1
ATOM 4988 N N . GLU A 1 623 ? -19.805 26.109 12.889 1.00 41.94 623 GLU A N 1
ATOM 4989 C CA . GLU A 1 623 ? -19.714 24.828 13.599 1.00 41.94 623 GLU A CA 1
ATOM 4990 C C . GLU A 1 623 ? -19.728 25.040 15.115 1.00 41.94 623 GLU A C 1
ATOM 4992 O O . GLU A 1 623 ? -19.037 24.377 15.879 1.00 41.94 623 GLU A O 1
ATOM 4997 N N . LEU A 1 624 ? -20.548 25.977 15.595 1.00 41.25 624 LEU A N 1
ATOM 4998 C CA . LEU A 1 624 ? -20.635 26.288 17.023 1.00 41.25 624 LEU A CA 1
ATOM 4999 C C . LEU A 1 624 ? -21.165 25.139 17.886 1.00 41.25 624 LEU A C 1
ATOM 5001 O O . LEU A 1 624 ? -21.258 25.358 19.075 1.00 41.25 624 LEU A O 1
ATOM 5005 N N . GLY A 1 625 ? -21.477 23.956 17.335 1.00 36.19 625 GLY A N 1
ATOM 5006 C CA . GLY A 1 625 ? -21.705 22.715 18.098 1.00 36.19 625 GLY A CA 1
ATOM 5007 C C . GLY A 1 625 ? -20.545 21.731 18.144 1.00 36.19 625 GLY A C 1
ATOM 5008 O O . GLY A 1 625 ? -20.692 20.692 18.771 1.00 36.19 625 GLY A O 1
ATOM 5009 N N . ARG A 1 626 ? -19.436 22.038 17.464 1.00 39.16 626 ARG A N 1
ATOM 5010 C CA . ARG A 1 626 ? -18.197 21.253 17.363 1.00 39.16 626 ARG A CA 1
ATOM 5011 C C . ARG A 1 626 ? -17.045 22.241 17.132 1.00 39.16 626 ARG A C 1
ATOM 5013 O O . ARG A 1 626 ? -16.648 22.525 16.011 1.00 39.16 626 ARG A O 1
ATOM 5020 N N . SER A 1 627 ? -16.614 22.920 18.191 1.00 37.75 627 SER A N 1
ATOM 5021 C CA . SER A 1 627 ? -15.917 24.211 18.098 1.00 37.75 627 SER A CA 1
ATOM 5022 C C . SER A 1 627 ? -14.426 24.137 17.732 1.00 37.75 627 SER A C 1
ATOM 5024 O O . SER A 1 627 ? -13.589 24.292 18.609 1.00 37.75 627 SER A O 1
ATOM 5026 N N . THR A 1 628 ? -14.035 24.003 16.467 1.00 36.62 628 THR A N 1
ATOM 5027 C CA . THR A 1 628 ? -12.608 24.037 16.077 1.00 36.62 628 THR A CA 1
ATOM 5028 C C . THR A 1 628 ? -12.005 25.459 16.180 1.00 36.62 628 THR A C 1
ATOM 5030 O O . THR A 1 628 ? -12.479 26.376 15.502 1.00 36.62 628 THR A O 1
ATOM 5033 N N . MET A 1 629 ? -10.948 25.682 16.983 1.00 37.56 629 MET A N 1
ATOM 5034 C CA . MET A 1 629 ? -10.089 26.882 16.837 1.00 37.56 629 MET A CA 1
ATOM 5035 C C . MET A 1 629 ? -9.011 26.556 15.814 1.00 37.56 629 MET A C 1
ATOM 5037 O O . MET A 1 629 ? -8.263 25.617 16.045 1.00 37.56 629 MET A O 1
ATOM 5041 N N . GLY A 1 630 ? -8.909 27.292 14.711 1.00 39.41 630 GLY A N 1
ATOM 5042 C CA . GLY A 1 630 ? -7.978 26.931 13.650 1.00 39.41 630 GLY A CA 1
ATOM 5043 C C . GLY A 1 630 ? -7.695 28.009 12.638 1.00 39.41 630 GLY A C 1
ATOM 5044 O O . GLY A 1 630 ? -8.622 28.640 12.151 1.00 39.41 630 GLY A O 1
ATOM 5045 N N . LEU A 1 631 ? -6.415 28.153 12.285 1.00 35.03 631 LEU A N 1
ATOM 5046 C CA . LEU A 1 631 ? -5.848 29.027 11.246 1.00 35.03 631 LEU A CA 1
ATOM 5047 C C . LEU A 1 631 ? -6.218 28.590 9.813 1.00 35.03 631 LEU A C 1
ATOM 5049 O O . LEU A 1 631 ? -5.380 28.609 8.912 1.00 35.03 631 LEU A O 1
ATOM 5053 N N . ASP A 1 632 ? -7.459 28.161 9.598 1.00 38.41 632 ASP A N 1
ATOM 5054 C CA . ASP A 1 632 ? -7.916 27.671 8.306 1.00 38.41 632 ASP A CA 1
ATOM 5055 C C . ASP A 1 632 ? -8.749 28.726 7.562 1.00 38.41 632 ASP A C 1
ATOM 5057 O O . ASP A 1 632 ? -9.797 29.162 8.031 1.00 38.41 632 ASP A O 1
ATOM 5061 N N . GLY A 1 633 ? -8.275 29.124 6.379 1.00 37.88 633 GLY A N 1
ATOM 5062 C CA . GLY A 1 633 ? -9.022 29.942 5.420 1.00 37.88 633 GLY A CA 1
ATOM 5063 C C . GLY A 1 633 ? -9.877 29.124 4.439 1.00 37.88 633 GLY A C 1
ATOM 5064 O O . GLY A 1 633 ? -10.378 29.683 3.466 1.00 37.88 633 GLY A O 1
ATOM 5065 N N . ARG A 1 634 ? -10.015 27.801 4.625 1.00 38.66 634 ARG A N 1
ATOM 5066 C CA . ARG A 1 634 ? -10.770 26.900 3.730 1.00 38.66 634 ARG A CA 1
ATOM 5067 C C . ARG A 1 634 ? -12.270 26.899 3.992 1.00 38.66 634 ARG A C 1
ATOM 5069 O O . ARG A 1 634 ? -13.045 26.621 3.076 1.00 38.66 634 ARG A O 1
ATOM 5076 N N . THR A 1 635 ? -12.722 27.226 5.202 1.00 37.66 635 THR A N 1
ATOM 5077 C CA . THR A 1 635 ? -14.159 27.319 5.471 1.00 37.66 635 THR A CA 1
ATOM 5078 C C . THR A 1 635 ? -14.672 28.684 5.035 1.00 37.66 635 THR A C 1
ATOM 5080 O O . THR A 1 635 ? -14.549 29.658 5.767 1.00 37.66 635 THR A O 1
ATOM 5083 N N . LYS A 1 636 ? -15.324 28.735 3.865 1.00 37.38 636 LYS A N 1
ATOM 5084 C CA . LYS A 1 636 ? -16.086 29.885 3.321 1.00 37.38 636 LYS A CA 1
ATOM 5085 C C . LYS A 1 636 ? -17.225 30.411 4.224 1.00 37.38 636 LYS A C 1
ATOM 5087 O O . LYS A 1 636 ? -18.169 31.034 3.742 1.00 37.38 636 LYS A O 1
ATOM 5092 N N . ARG A 1 637 ? -17.222 30.131 5.525 1.00 41.94 637 ARG A N 1
ATOM 5093 C CA . ARG A 1 637 ? -18.253 30.579 6.457 1.00 41.94 637 ARG A CA 1
ATOM 5094 C C . ARG A 1 637 ? -17.606 31.245 7.664 1.00 41.94 637 ARG A C 1
ATOM 5096 O O . ARG A 1 637 ? -17.269 30.594 8.641 1.00 41.94 637 ARG A O 1
ATOM 5103 N N . TRP A 1 638 ? -17.533 32.572 7.579 1.00 46.88 638 TRP A N 1
ATOM 5104 C CA . TRP A 1 638 ? -17.514 33.490 8.718 1.00 46.88 638 TRP A CA 1
ATOM 5105 C C . TRP A 1 638 ? -16.395 33.275 9.747 1.00 46.88 638 TRP A C 1
ATOM 5107 O O . TRP A 1 638 ? -16.651 33.392 10.938 1.00 46.88 638 TRP A O 1
ATOM 5117 N N . THR A 1 639 ? -15.155 33.002 9.348 1.00 47.53 639 THR A N 1
ATOM 5118 C CA . THR A 1 639 ? -14.039 32.914 10.306 1.00 47.53 639 THR A CA 1
ATOM 5119 C C . THR A 1 639 ? -13.726 34.274 10.943 1.00 47.53 639 THR A C 1
ATOM 5121 O O . THR A 1 639 ? -13.516 35.268 10.250 1.00 47.53 639 THR A O 1
ATOM 5124 N N . CYS A 1 640 ? -13.677 34.335 12.276 1.00 49.47 640 CYS A N 1
ATOM 5125 C CA . CYS A 1 640 ? -13.259 35.520 13.023 1.00 49.47 640 CYS A CA 1
ATOM 5126 C C . CYS A 1 640 ? -11.785 35.393 13.417 1.00 49.47 640 CYS A C 1
ATOM 5128 O O . CYS A 1 640 ? -11.405 34.444 14.103 1.00 49.47 640 CYS A O 1
ATOM 5130 N N . LEU A 1 641 ? -10.971 36.380 13.039 1.00 53.59 641 LEU A N 1
ATOM 5131 C CA . LEU A 1 641 ? -9.613 36.542 13.550 1.00 53.59 641 LEU A CA 1
ATOM 5132 C C . LEU A 1 641 ? -9.659 37.257 14.903 1.00 53.59 641 LEU A C 1
ATOM 5134 O O . LEU A 1 641 ? -10.206 38.355 15.022 1.00 53.59 641 LEU A O 1
ATOM 5138 N N . VAL A 1 642 ? -9.066 36.655 15.927 1.00 57.78 642 VAL A N 1
ATOM 5139 C CA . VAL A 1 642 ? -8.974 37.236 17.265 1.00 57.78 642 VAL A CA 1
ATOM 5140 C C . VAL A 1 642 ? -7.523 37.272 17.702 1.00 57.78 642 VAL A C 1
ATOM 5142 O O . VAL A 1 642 ? -6.825 36.266 17.652 1.00 57.78 642 VAL A O 1
ATOM 5145 N N . VAL A 1 643 ? -7.066 38.434 18.158 1.00 58.81 643 VAL A N 1
ATOM 5146 C CA . VAL A 1 643 ? -5.747 38.572 18.766 1.00 58.81 643 VAL A CA 1
ATOM 5147 C C . VAL A 1 643 ? -5.929 38.491 20.277 1.00 58.81 643 VAL A C 1
ATOM 5149 O O . VAL A 1 643 ? -6.531 39.360 20.906 1.00 58.81 643 VAL A O 1
ATOM 5152 N N . VAL A 1 644 ? -5.437 37.407 20.861 1.00 64.19 644 VAL A N 1
ATOM 5153 C CA . VAL A 1 644 ? -5.391 37.190 22.313 1.00 64.19 644 VAL A CA 1
ATOM 5154 C C . VAL A 1 644 ? -3.940 37.179 22.757 1.00 64.19 644 VAL A C 1
ATOM 5156 O O . VAL A 1 644 ? -3.063 37.101 21.919 1.00 64.19 644 VAL A O 1
ATOM 5159 N N . ASN A 1 645 ? -3.634 37.215 24.046 1.00 68.31 645 ASN A N 1
ATOM 5160 C CA . ASN A 1 645 ? -2.279 36.884 24.486 1.00 68.31 645 ASN A CA 1
ATOM 5161 C C . ASN A 1 645 ? -2.125 35.399 24.823 1.00 68.31 645 ASN A C 1
ATOM 5163 O O . ASN A 1 645 ? -3.111 34.672 24.979 1.00 68.31 645 ASN A O 1
ATOM 5167 N N . PHE A 1 646 ? -0.876 34.953 24.959 1.00 74.88 646 PHE A N 1
ATOM 5168 C CA . PHE A 1 646 ? -0.535 33.557 25.256 1.00 74.88 646 PHE A CA 1
ATOM 5169 C C . PHE A 1 646 ? -1.246 33.068 26.521 1.00 74.88 646 PHE A C 1
ATOM 5171 O O . PHE A 1 646 ? -1.779 31.960 26.549 1.00 74.88 646 PHE A O 1
ATOM 5178 N N . ALA A 1 647 ? -1.318 33.941 27.526 1.00 70.50 647 ALA A N 1
ATOM 5179 C CA . ALA A 1 647 ? -2.058 33.775 28.768 1.00 70.50 647 ALA A CA 1
ATOM 5180 C C . ALA A 1 647 ? -3.520 33.346 28.556 1.00 70.50 647 ALA A C 1
ATOM 5182 O O . ALA A 1 647 ? -4.010 32.386 29.155 1.00 70.50 647 ALA A O 1
ATOM 5183 N N . THR A 1 648 ? -4.223 34.067 27.687 1.00 68.12 648 THR A N 1
ATOM 5184 C CA . THR A 1 648 ? -5.631 33.814 27.378 1.00 68.12 648 THR A CA 1
ATOM 5185 C C . THR A 1 648 ? -5.791 32.522 26.582 1.00 68.12 648 THR A C 1
ATOM 5187 O O . THR A 1 648 ? -6.651 31.714 26.930 1.00 68.12 648 THR A O 1
ATOM 5190 N N . ALA A 1 649 ? -4.935 32.276 25.584 1.00 72.31 649 ALA A N 1
ATOM 5191 C CA . ALA A 1 649 ? -4.944 31.031 24.810 1.00 72.31 649 ALA A CA 1
ATOM 5192 C C . ALA A 1 649 ? -4.754 29.790 25.707 1.00 72.31 649 ALA A C 1
ATOM 5194 O O . ALA A 1 649 ? -5.493 28.814 25.582 1.00 72.31 649 ALA A O 1
ATOM 5195 N N . TYR A 1 650 ? -3.849 29.870 26.690 1.00 76.25 650 TYR A N 1
ATOM 5196 C CA . TYR A 1 650 ? -3.581 28.783 27.639 1.00 76.25 650 TYR A CA 1
ATOM 5197 C C . TYR A 1 650 ? -4.825 28.396 28.429 1.00 76.25 650 TYR A C 1
ATOM 5199 O O . TYR A 1 650 ? -5.157 27.222 28.571 1.00 76.25 650 TYR A O 1
ATOM 5207 N N . ARG A 1 651 ? -5.534 29.403 28.952 1.00 70.44 651 ARG A N 1
ATOM 5208 C CA . ARG A 1 651 ? -6.727 29.196 29.777 1.00 70.44 651 ARG A CA 1
ATOM 5209 C C . ARG A 1 651 ? -7.866 28.568 28.994 1.00 70.44 651 ARG A C 1
ATOM 5211 O O . ARG A 1 651 ? -8.606 27.776 29.573 1.00 70.44 651 ARG A O 1
ATOM 5218 N N . ILE A 1 652 ? -8.005 28.919 27.717 1.00 69.19 652 ILE A N 1
ATOM 5219 C CA . ILE A 1 652 ? -8.992 28.291 26.836 1.00 69.19 652 ILE A CA 1
ATOM 5220 C C . ILE A 1 652 ? -8.684 26.796 26.735 1.00 69.19 652 ILE A C 1
ATOM 5222 O O . ILE A 1 652 ? -9.561 25.984 27.019 1.00 69.19 652 ILE A O 1
ATOM 5226 N N . LEU A 1 653 ? -7.426 26.434 26.464 1.00 70.94 653 LEU A N 1
ATOM 5227 C CA . LEU A 1 653 ? -7.044 25.033 26.323 1.00 70.94 653 LEU A CA 1
ATOM 5228 C C . LEU A 1 653 ? -7.137 24.234 27.635 1.00 70.94 653 LEU A C 1
ATOM 5230 O O . LEU A 1 653 ? -7.621 23.105 27.630 1.00 70.94 653 LEU A O 1
ATOM 5234 N N . VAL A 1 654 ? -6.726 24.808 28.771 1.00 70.69 654 VAL A N 1
ATOM 5235 C CA . VAL A 1 654 ? -6.879 24.165 30.091 1.00 70.69 654 VAL A CA 1
ATOM 5236 C C . VAL A 1 654 ? -8.351 23.922 30.410 1.00 70.69 654 VAL A C 1
ATOM 5238 O O . VAL A 1 654 ? -8.704 22.836 30.864 1.00 70.69 654 VAL A O 1
ATOM 5241 N N . GLY A 1 655 ? -9.215 24.907 30.143 1.00 64.81 655 GLY A N 1
ATOM 5242 C CA . GLY A 1 655 ? -10.655 24.764 30.349 1.00 64.81 655 GLY A CA 1
ATOM 5243 C C . GLY A 1 655 ? -11.269 23.654 29.496 1.00 64.81 655 GLY A C 1
ATOM 5244 O O . GLY A 1 655 ? -12.233 23.028 29.922 1.00 64.81 655 GLY A O 1
ATOM 5245 N N . TRP A 1 656 ? -10.699 23.383 28.322 1.00 62.53 656 TRP A N 1
ATOM 5246 C CA . TRP A 1 656 ? -11.110 22.269 27.470 1.00 62.53 656 TRP A CA 1
ATOM 5247 C C . TRP A 1 656 ? -10.600 20.926 27.980 1.00 62.53 656 TRP A C 1
ATOM 5249 O O . TRP A 1 656 ? -11.381 19.989 28.095 1.00 62.53 656 TRP A O 1
ATOM 5259 N N . ALA A 1 657 ? -9.319 20.832 28.344 1.00 64.00 657 ALA A N 1
ATOM 5260 C CA . ALA A 1 657 ? -8.751 19.605 28.898 1.00 64.00 657 ALA A CA 1
ATOM 5261 C C . ALA A 1 657 ? -9.501 19.160 30.167 1.00 64.00 657 ALA A C 1
ATOM 5263 O O . ALA A 1 657 ? -9.852 17.993 30.297 1.00 64.00 657 ALA A O 1
ATOM 5264 N N . GLN A 1 658 ? -9.839 20.104 31.052 1.00 64.12 658 GLN A N 1
ATOM 5265 C CA . GLN A 1 658 ? -10.641 19.850 32.256 1.00 64.12 658 GLN A CA 1
ATOM 5266 C C . GLN A 1 658 ? -12.087 19.427 31.963 1.00 64.12 658 GLN A C 1
ATOM 5268 O O . GLN A 1 658 ? -12.704 18.780 32.798 1.00 64.12 658 GLN A O 1
ATOM 5273 N N . ALA A 1 659 ? -12.648 19.813 30.815 1.00 58.31 659 ALA A N 1
ATOM 5274 C CA . ALA A 1 659 ? -13.977 19.367 30.403 1.00 58.31 659 ALA A CA 1
ATOM 5275 C C . ALA A 1 659 ? -13.951 17.955 29.787 1.00 58.31 659 ALA A C 1
ATOM 5277 O O . ALA A 1 659 ? -14.944 17.243 29.874 1.00 58.31 659 ALA A O 1
ATOM 5278 N N . ALA A 1 660 ? -12.826 17.560 29.178 1.00 53.47 660 ALA A N 1
ATOM 5279 C CA . ALA A 1 660 ? -12.656 16.276 28.494 1.00 53.47 660 ALA A CA 1
ATOM 5280 C C . ALA A 1 660 ? -12.143 15.139 29.401 1.00 53.47 660 ALA A C 1
ATOM 5282 O O . ALA A 1 660 ? -12.356 13.968 29.099 1.00 53.47 660 ALA A O 1
ATOM 5283 N N . SER A 1 661 ? -11.455 15.454 30.500 1.00 50.75 661 SER A N 1
ATOM 5284 C CA . SER A 1 661 ? -10.996 14.474 31.490 1.00 50.75 661 SER A CA 1
ATOM 5285 C C . SER A 1 661 ? -11.555 14.817 32.865 1.00 50.75 661 SER A C 1
ATOM 5287 O O . SER A 1 661 ? -11.353 15.940 33.316 1.00 50.75 661 SER A O 1
ATOM 5289 N N . ASP A 1 662 ? -12.136 13.843 33.572 1.00 47.84 662 ASP A N 1
ATOM 5290 C CA . ASP A 1 662 ? -12.573 13.941 34.984 1.00 47.84 662 ASP A CA 1
ATOM 5291 C C . ASP A 1 662 ? -11.420 14.256 35.982 1.00 47.84 662 ASP A C 1
ATOM 5293 O O . ASP A 1 662 ? -11.584 14.191 37.201 1.00 47.84 662 ASP A O 1
ATOM 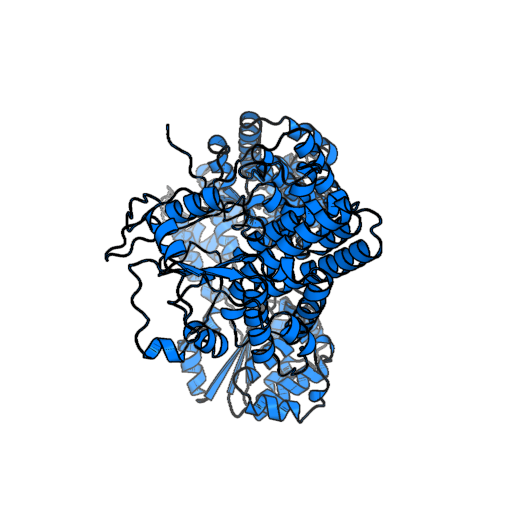5297 N N . GLU A 1 663 ? -10.224 14.610 35.497 1.00 48.59 663 GLU A N 1
ATOM 5298 C CA . GLU A 1 663 ? -9.085 15.027 36.309 1.00 48.59 663 GLU A CA 1
ATOM 5299 C C . GLU A 1 663 ? -9.201 16.502 36.728 1.00 48.59 663 GLU A C 1
ATOM 5301 O O . GLU A 1 663 ? -8.846 17.435 36.004 1.00 48.59 663 GLU A O 1
ATOM 5306 N N . SER A 1 664 ? -9.603 16.721 37.981 1.00 48.62 664 SER A N 1
ATOM 5307 C CA . SER A 1 664 ? -9.612 18.031 38.646 1.00 48.62 664 SER A CA 1
ATOM 5308 C C . SER A 1 664 ? -8.216 18.572 39.029 1.00 48.62 664 SER A C 1
ATOM 5310 O O . SER A 1 664 ? -8.122 19.578 39.729 1.00 48.62 664 SER A O 1
ATOM 5312 N N . GLU A 1 665 ? -7.122 17.922 38.610 1.00 49.41 665 GLU A N 1
ATOM 5313 C CA . GLU A 1 665 ? -5.749 18.150 39.112 1.00 49.41 665 GLU A CA 1
ATOM 5314 C C . GLU A 1 665 ? -4.799 18.884 38.137 1.00 49.41 665 GLU A C 1
ATOM 5316 O O . GLU A 1 665 ? -3.570 18.847 38.273 1.00 49.41 665 GLU A O 1
ATOM 5321 N N . LEU A 1 666 ? -5.321 19.604 37.143 1.00 54.62 666 LEU A N 1
ATOM 5322 C CA . LEU A 1 666 ? -4.536 20.633 36.445 1.00 54.62 666 LEU A CA 1
ATOM 5323 C C . LEU A 1 666 ? -4.413 21.854 37.380 1.00 54.62 666 LEU A C 1
ATOM 5325 O O . LEU A 1 666 ? -5.306 22.695 37.444 1.00 54.62 666 LEU A O 1
ATOM 5329 N N . ALA A 1 667 ? -3.339 21.874 38.177 1.00 47.41 667 ALA A N 1
ATOM 5330 C CA . ALA A 1 667 ? -3.157 22.714 39.365 1.00 47.41 667 ALA A CA 1
ATOM 5331 C C . ALA A 1 667 ? -3.506 24.223 39.190 1.00 47.41 667 ALA A C 1
ATOM 5333 O O . ALA A 1 667 ? -3.082 24.846 38.211 1.00 47.41 667 ALA A O 1
ATOM 5334 N N . PRO A 1 668 ? -4.178 24.864 40.174 1.00 43.72 668 PRO A N 1
ATOM 5335 C CA . PRO A 1 668 ? -4.562 26.286 40.138 1.00 43.72 668 PRO A CA 1
ATOM 5336 C C . PRO A 1 668 ? -3.416 27.307 40.256 1.00 43.72 668 PRO A C 1
ATOM 5338 O O . PRO A 1 668 ? -3.626 28.492 39.989 1.00 43.72 668 PRO A O 1
ATOM 5341 N N . GLU A 1 669 ? -2.223 26.897 40.690 1.00 48.72 669 GLU A N 1
ATOM 5342 C CA . GLU A 1 669 ? -1.153 27.830 41.083 1.00 48.72 669 GLU A CA 1
ATOM 5343 C C . GLU A 1 669 ? -0.584 28.615 39.889 1.00 48.72 669 GLU A C 1
ATOM 5345 O O . GLU A 1 669 ? -0.384 29.827 39.985 1.00 48.72 669 GLU A O 1
ATOM 5350 N N . HIS A 1 670 ? -0.465 27.984 38.717 1.00 49.16 670 HIS A N 1
ATOM 5351 C CA . HIS A 1 670 ? -0.017 28.652 37.488 1.00 49.16 670 HIS A CA 1
ATOM 5352 C C . HIS A 1 670 ? -1.111 29.513 36.829 1.00 49.16 670 HIS A C 1
ATOM 5354 O O . HIS A 1 670 ? -0.803 30.483 36.141 1.00 49.16 670 HIS A O 1
ATOM 5360 N N . ILE A 1 671 ? -2.396 29.224 37.082 1.00 46.47 671 ILE A N 1
ATOM 5361 C CA . ILE A 1 671 ? -3.537 30.013 36.574 1.00 46.47 671 ILE A CA 1
ATOM 5362 C C . ILE A 1 671 ? -3.580 31.401 37.243 1.00 46.47 671 ILE A C 1
ATOM 5364 O O . ILE A 1 671 ? -4.028 32.373 36.630 1.00 46.47 671 ILE A O 1
ATOM 5368 N N . ASN A 1 672 ? -3.079 31.522 38.478 1.00 45.34 672 ASN A N 1
ATOM 5369 C CA . ASN A 1 672 ? -3.022 32.796 39.199 1.00 45.34 672 ASN A CA 1
ATOM 5370 C C . ASN A 1 672 ? -1.910 33.734 38.695 1.00 45.34 672 ASN A C 1
ATOM 5372 O O . ASN A 1 672 ? -2.116 34.941 38.728 1.00 45.34 672 ASN A O 1
ATOM 5376 N N . MET A 1 673 ? -0.797 33.217 38.153 1.00 44.84 673 MET A N 1
ATOM 5377 C CA . MET A 1 673 ? 0.286 34.038 37.570 1.00 44.84 673 MET A CA 1
ATOM 5378 C C . MET A 1 673 ? -0.151 34.782 36.289 1.00 44.84 673 MET A C 1
ATOM 5380 O O . MET A 1 673 ? 0.487 35.732 35.846 1.00 44.84 673 MET A O 1
ATOM 5384 N N . VAL A 1 674 ? -1.266 34.339 35.703 1.00 43.66 674 VAL A N 1
ATOM 5385 C CA . VAL A 1 674 ? -1.749 34.699 34.364 1.00 43.66 674 VAL A CA 1
ATOM 5386 C C . VAL A 1 674 ? -3.080 35.479 34.421 1.00 43.66 674 VAL A C 1
ATOM 5388 O O . VAL A 1 674 ? -3.539 36.031 33.419 1.00 43.66 674 VAL A O 1
ATOM 5391 N N . LYS A 1 675 ? -3.710 35.564 35.604 1.00 39.59 675 LYS A N 1
ATOM 5392 C CA . LYS A 1 675 ? -5.033 36.180 35.824 1.00 39.59 675 LYS A CA 1
ATOM 5393 C C . LYS A 1 675 ? -5.105 37.661 35.444 1.00 39.59 675 LYS A C 1
ATOM 5395 O O . LYS A 1 675 ? -6.150 38.086 34.955 1.00 39.59 675 LYS A O 1
ATOM 5400 N N . ASP A 1 676 ? -4.012 38.399 35.621 1.00 39.47 676 ASP A N 1
ATOM 5401 C CA . ASP A 1 676 ? -3.984 39.864 35.499 1.00 39.47 676 ASP A CA 1
ATOM 5402 C C . ASP A 1 676 ? -3.585 40.372 34.100 1.00 39.47 676 ASP A C 1
ATOM 5404 O O . ASP A 1 676 ? -3.511 41.576 33.872 1.00 39.47 676 ASP A O 1
ATOM 5408 N N . LEU A 1 677 ? -3.333 39.476 33.137 1.00 42.03 677 LEU A N 1
ATOM 5409 C CA . LEU A 1 677 ? -2.816 39.835 31.809 1.00 42.03 677 LEU A CA 1
ATOM 5410 C C . LEU A 1 677 ? -3.898 39.951 30.720 1.00 42.03 677 LEU A C 1
ATOM 5412 O O . LEU A 1 677 ? -3.570 40.126 29.556 1.00 42.03 677 LEU A O 1
ATOM 5416 N N . ILE A 1 678 ? -5.186 39.842 31.035 1.00 42.22 678 I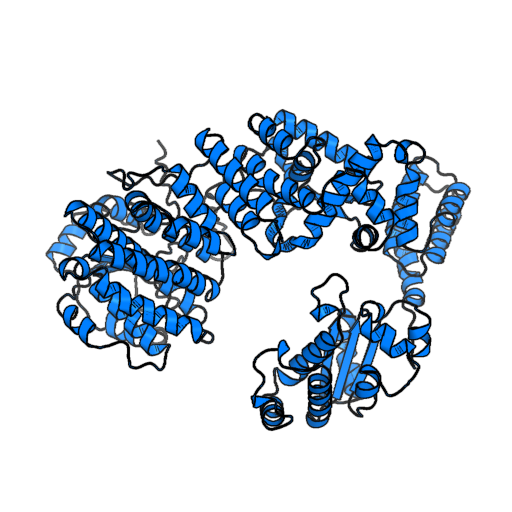LE A N 1
ATOM 5417 C CA . ILE A 1 678 ? -6.254 39.705 30.028 1.00 42.22 678 ILE A CA 1
ATOM 5418 C C . ILE A 1 678 ? -6.498 41.026 29.268 1.00 42.22 678 ILE A C 1
ATOM 5420 O O . ILE A 1 678 ? -7.074 41.958 29.822 1.00 42.22 678 ILE A O 1
ATOM 5424 N N . GLN A 1 679 ? -6.142 41.080 27.980 1.00 44.31 679 GLN A N 1
ATOM 5425 C CA . GLN A 1 679 ? -6.645 42.077 27.023 1.00 44.31 679 GLN A CA 1
ATOM 5426 C C . GLN A 1 679 ? -6.934 41.403 25.667 1.00 44.31 679 GLN A C 1
ATOM 5428 O O . GLN A 1 679 ? -6.001 41.141 24.909 1.00 44.31 679 GLN A O 1
ATOM 5433 N N . PRO A 1 680 ? -8.191 41.045 25.350 1.00 44.84 680 PRO A N 1
ATOM 5434 C CA . PRO A 1 680 ? -8.552 40.568 24.022 1.00 44.84 680 PRO A CA 1
ATOM 5435 C C . PRO A 1 680 ? -8.733 41.740 23.050 1.00 44.84 680 PRO A C 1
ATOM 5437 O O . PRO A 1 680 ? -9.479 42.684 23.311 1.00 44.84 680 PRO A O 1
ATOM 5440 N N . ILE A 1 681 ? -8.086 41.631 21.893 1.00 43.97 681 ILE A N 1
ATOM 5441 C CA . ILE A 1 681 ? -8.293 42.487 20.728 1.00 43.97 681 ILE A CA 1
ATOM 5442 C C . ILE A 1 681 ? -9.110 41.672 19.717 1.00 43.97 681 ILE A C 1
ATOM 5444 O O . ILE A 1 681 ? -8.602 40.772 19.048 1.00 43.97 681 ILE A O 1
ATOM 5448 N N . VAL A 1 682 ? -10.408 41.965 19.617 1.00 45.41 682 VAL A N 1
ATOM 5449 C CA . VAL A 1 682 ? -11.305 41.321 18.644 1.00 45.41 682 VAL A CA 1
ATOM 5450 C C . VAL A 1 682 ? -11.371 42.179 17.382 1.00 45.41 682 VAL A C 1
ATOM 5452 O O . VAL A 1 682 ? -11.907 43.286 17.426 1.00 45.41 682 VAL A O 1
ATOM 5455 N N . ILE A 1 683 ? -10.883 41.664 16.250 1.00 44.06 683 ILE A N 1
ATOM 5456 C CA . ILE A 1 683 ? -11.113 42.275 14.935 1.00 44.06 683 ILE A CA 1
ATOM 5457 C C . ILE A 1 683 ? -12.381 41.635 14.361 1.00 44.06 683 ILE A C 1
ATOM 5459 O O . ILE A 1 683 ? -12.359 40.511 13.867 1.00 44.06 683 ILE A O 1
ATOM 5463 N N . LYS A 1 684 ? -13.518 42.330 14.467 1.00 42.72 684 LYS A N 1
ATOM 5464 C CA . LYS A 1 684 ? -14.764 41.887 13.825 1.00 42.72 684 LYS A CA 1
ATOM 5465 C C . LYS A 1 684 ? -14.742 42.255 12.345 1.00 42.72 684 LYS A C 1
ATOM 5467 O O . LYS A 1 684 ? -14.543 43.417 12.010 1.00 42.72 684 LYS A O 1
ATOM 5472 N N . ASN A 1 685 ? -15.031 41.285 11.480 1.00 39.75 685 ASN A N 1
ATOM 5473 C CA . ASN A 1 685 ? -15.453 41.571 10.113 1.00 39.75 685 ASN A CA 1
ATOM 5474 C C . ASN A 1 685 ? -16.852 42.224 10.176 1.00 39.75 685 ASN A C 1
ATOM 5476 O O . ASN A 1 685 ? -17.760 41.655 10.790 1.00 39.75 685 ASN A O 1
ATOM 5480 N N . GLU A 1 686 ? -17.034 43.419 9.604 1.00 34.66 686 GLU A N 1
ATOM 5481 C CA . GLU A 1 686 ? -18.272 44.215 9.735 1.00 34.66 686 GLU A CA 1
ATOM 5482 C C . GLU A 1 686 ? -19.525 43.531 9.145 1.00 34.66 686 GLU A C 1
ATOM 5484 O O . GLU A 1 686 ? -20.646 43.950 9.424 1.00 34.66 686 GLU A O 1
ATOM 5489 N N . GLY A 1 687 ? -19.368 42.427 8.405 1.00 35.47 687 GLY A N 1
ATOM 5490 C CA . GLY A 1 687 ? -20.480 41.602 7.920 1.00 35.47 687 GLY A CA 1
ATOM 5491 C C . GLY A 1 687 ? -21.086 40.622 8.940 1.00 35.47 687 GLY A C 1
ATOM 5492 O O . GLY A 1 687 ? -22.128 40.032 8.657 1.00 35.47 687 GLY A O 1
ATOM 5493 N N . TYR A 1 688 ? -20.468 40.404 10.108 1.00 36.50 688 TYR A N 1
ATOM 5494 C CA . TYR A 1 688 ? -20.870 39.334 11.031 1.00 36.50 688 TYR A CA 1
ATOM 5495 C C . TYR A 1 688 ? -22.128 39.681 11.852 1.00 36.50 688 TYR A C 1
ATOM 5497 O O . TYR A 1 688 ? -22.082 40.494 12.782 1.00 36.50 688 TYR A O 1
ATOM 5505 N N . ARG A 1 689 ? -23.253 39.008 11.568 1.00 35.97 689 ARG A N 1
ATOM 5506 C CA . ARG A 1 689 ? -24.403 38.940 12.487 1.00 35.97 689 ARG A CA 1
ATOM 5507 C C . ARG A 1 689 ? -24.140 37.856 13.531 1.00 35.97 689 ARG A C 1
ATOM 5509 O O . ARG A 1 689 ? -23.743 36.751 13.185 1.00 35.97 689 ARG A O 1
ATOM 5516 N N . ALA A 1 690 ? -24.351 38.181 14.808 1.00 35.00 690 ALA A N 1
ATOM 5517 C CA . ALA A 1 690 ? -24.267 37.196 15.883 1.00 35.00 690 ALA A CA 1
ATOM 5518 C C . ALA A 1 690 ? -25.198 35.998 15.586 1.00 35.00 690 ALA A C 1
ATOM 5520 O O . ALA A 1 690 ? -26.274 36.226 15.026 1.00 35.00 690 ALA A O 1
ATOM 5521 N N . PRO A 1 691 ? -24.821 34.758 15.954 1.00 35.53 691 PRO A N 1
ATOM 5522 C CA . PRO A 1 691 ? -25.666 33.592 15.724 1.00 35.53 691 PRO A CA 1
ATOM 5523 C C . PRO A 1 691 ? -27.023 33.778 16.416 1.00 35.53 691 PRO A C 1
ATOM 5525 O O . PRO A 1 691 ? -27.075 34.292 17.537 1.00 35.53 691 PRO A O 1
ATOM 5528 N N . GLU A 1 692 ? -28.113 33.374 15.761 1.00 39.72 692 GLU A N 1
ATOM 5529 C CA . GLU A 1 692 ? -29.439 33.308 16.390 1.00 39.72 692 GLU A CA 1
ATOM 5530 C C . GLU A 1 692 ? -29.420 32.331 17.586 1.00 39.72 692 GLU A C 1
ATOM 5532 O O . GLU A 1 692 ? -28.536 31.476 17.685 1.00 39.72 692 GLU A O 1
ATOM 5537 N N . SER A 1 693 ? -30.363 32.472 18.527 1.00 39.84 693 SER A N 1
ATOM 5538 C CA . SER A 1 693 ? -30.298 31.850 19.865 1.00 39.84 693 SER A CA 1
ATOM 5539 C C . SER A 1 693 ? -30.068 30.332 19.873 1.00 39.84 693 SER A C 1
ATOM 5541 O O . SER A 1 693 ? -29.432 29.832 20.791 1.00 39.84 693 SER A O 1
ATOM 5543 N N . GLU A 1 694 ? -30.503 29.599 18.845 1.00 36.03 694 GLU A N 1
ATOM 5544 C CA . GLU A 1 694 ? -30.305 28.142 18.739 1.00 36.03 694 GLU A CA 1
ATOM 5545 C C . GLU A 1 694 ? -28.837 27.715 18.545 1.00 36.03 694 GLU A C 1
ATOM 5547 O O . GLU A 1 694 ? -28.472 26.580 18.853 1.00 36.03 694 GLU A O 1
ATOM 5552 N N . ALA A 1 695 ? -27.967 28.607 18.061 1.00 37.00 695 ALA A N 1
ATOM 5553 C CA . ALA A 1 695 ? -26.536 28.341 17.921 1.00 37.00 695 ALA A CA 1
ATOM 5554 C C . ALA A 1 695 ? -25.736 28.682 19.191 1.00 37.00 695 ALA A C 1
ATOM 5556 O O . ALA A 1 695 ? -24.602 28.228 19.319 1.00 37.00 695 ALA A O 1
ATOM 5557 N N . GLN A 1 696 ? -26.305 29.443 20.138 1.00 37.97 696 GLN A N 1
ATOM 5558 C CA . GLN A 1 696 ? -25.645 29.748 21.414 1.00 37.97 696 GLN A CA 1
ATOM 5559 C C . GLN A 1 696 ? -25.557 28.518 22.315 1.00 37.97 696 GLN A C 1
ATOM 5561 O O . GLN A 1 696 ? -24.495 28.289 22.881 1.00 37.97 696 GLN A O 1
ATOM 5566 N N . ASP A 1 697 ? -26.604 27.691 22.375 1.00 36.53 697 ASP A N 1
ATOM 5567 C CA . ASP A 1 697 ? -26.663 26.483 23.219 1.00 36.53 697 ASP A CA 1
ATOM 5568 C C . ASP A 1 697 ? -25.670 25.384 22.811 1.00 36.53 697 ASP A C 1
ATOM 5570 O O . ASP A 1 697 ? -25.416 24.452 23.568 1.00 36.53 697 ASP A O 1
ATOM 5574 N N . ARG A 1 698 ? -25.095 25.499 21.613 1.00 36.78 698 ARG A N 1
ATOM 5575 C CA . ARG A 1 698 ? -24.141 24.543 21.051 1.00 36.78 698 ARG A CA 1
ATOM 5576 C C . ARG A 1 698 ? -22.681 24.863 21.407 1.00 36.78 698 ARG A C 1
ATOM 5578 O O . ARG A 1 698 ? -21.832 23.980 21.354 1.00 36.78 698 ARG A O 1
ATOM 5585 N N . ILE A 1 699 ? -22.394 26.108 21.795 1.00 40.06 699 ILE A N 1
ATOM 5586 C CA . ILE A 1 699 ? -21.042 26.603 22.091 1.00 40.06 699 ILE A CA 1
ATOM 5587 C C . ILE A 1 699 ? -20.547 25.985 23.401 1.00 40.06 699 ILE A C 1
ATOM 5589 O O . ILE A 1 699 ? -21.267 26.021 24.399 1.00 40.06 699 ILE A O 1
ATOM 5593 N N . SER A 1 700 ? -19.295 25.512 23.454 1.00 42.19 700 SER A N 1
ATOM 5594 C CA . SER A 1 700 ? -18.741 25.002 24.712 1.00 42.19 700 SER A CA 1
ATOM 5595 C C . SER A 1 700 ? -18.832 26.065 25.831 1.00 42.19 700 SER A C 1
ATOM 5597 O O . SER A 1 700 ? -18.540 27.248 25.596 1.00 42.19 700 SER A O 1
ATOM 5599 N N . PRO A 1 701 ? -19.219 25.697 27.070 1.00 42.94 701 PRO A N 1
ATOM 5600 C CA . PRO A 1 701 ? -19.370 26.650 28.176 1.00 42.94 701 PRO A CA 1
ATOM 5601 C C . PRO A 1 701 ? -18.152 27.570 28.423 1.00 42.94 701 PRO A C 1
ATOM 5603 O O . PRO A 1 701 ? -18.352 28.735 28.787 1.00 42.94 701 PRO A O 1
ATOM 5606 N N . PRO A 1 702 ? -16.890 27.129 28.209 1.00 41.44 702 PRO A N 1
ATOM 5607 C CA . PRO A 1 702 ? -15.723 28.010 28.267 1.00 41.44 702 PRO A CA 1
ATOM 5608 C C . PRO A 1 702 ? -15.734 29.120 27.202 1.00 41.44 702 PRO A C 1
ATOM 5610 O O . PRO A 1 702 ? -15.455 30.275 27.528 1.00 41.44 702 PRO A O 1
ATOM 5613 N N . LEU A 1 703 ? -16.101 28.802 25.955 1.00 42.88 703 LEU A N 1
ATOM 5614 C CA . LEU A 1 703 ? -16.203 29.765 24.852 1.00 42.88 703 LEU A CA 1
ATOM 5615 C C . LEU A 1 703 ? -17.386 30.724 25.042 1.00 42.88 703 LEU A C 1
ATOM 5617 O O . LEU A 1 703 ? -17.243 31.919 24.793 1.00 42.88 703 LEU A O 1
ATOM 5621 N N . GLN A 1 704 ? -18.525 30.251 25.561 1.00 44.69 704 GLN A N 1
ATOM 5622 C CA . GLN A 1 704 ? -19.666 31.113 25.909 1.00 44.69 704 GLN A CA 1
ATOM 5623 C C . GLN A 1 704 ? -19.289 32.163 26.962 1.00 44.69 704 GLN A C 1
ATOM 5625 O O . GLN A 1 704 ? -19.578 33.350 26.797 1.00 44.69 704 GLN A O 1
ATOM 5630 N N . ARG A 1 705 ? -18.598 31.746 28.033 1.00 43.69 705 ARG A N 1
ATOM 5631 C CA . ARG A 1 705 ? -18.092 32.660 29.073 1.00 43.69 705 ARG A CA 1
ATOM 5632 C C . ARG A 1 705 ? -17.063 33.644 28.514 1.00 43.69 705 ARG A C 1
ATOM 5634 O O . ARG A 1 705 ? -17.029 34.792 28.949 1.00 43.69 705 ARG A O 1
ATOM 5641 N N . TRP A 1 706 ? -16.261 33.212 27.543 1.00 42.94 706 TRP A N 1
ATOM 5642 C CA . TRP A 1 706 ? -15.270 34.043 26.865 1.00 42.94 706 TRP A CA 1
ATOM 5643 C C . TRP A 1 706 ? -15.908 35.104 25.951 1.00 42.94 706 TRP A C 1
ATOM 5645 O O . TRP A 1 706 ? -15.579 36.279 26.077 1.00 42.94 706 TRP A O 1
ATOM 5655 N N . PHE A 1 707 ? -16.899 34.746 25.124 1.00 43.34 707 PHE A N 1
ATOM 5656 C CA . PHE A 1 707 ? -17.664 35.715 24.321 1.00 43.34 707 PHE A CA 1
ATOM 5657 C C . PHE A 1 707 ? -18.502 36.681 25.177 1.00 43.34 707 PHE A C 1
ATOM 5659 O O . PHE A 1 707 ? -18.749 37.821 24.772 1.00 43.34 707 PHE A O 1
ATOM 5666 N N . ALA A 1 708 ? -18.936 36.248 26.365 1.00 39.53 708 ALA A N 1
ATOM 5667 C CA . ALA A 1 708 ? -19.652 37.088 27.323 1.00 39.53 708 ALA A CA 1
ATOM 5668 C C . ALA A 1 708 ? -18.739 38.111 28.032 1.00 39.53 708 ALA A C 1
ATOM 5670 O O . ALA A 1 708 ? -19.210 39.185 28.416 1.00 39.53 708 ALA A O 1
ATOM 5671 N N . ALA A 1 709 ? -17.438 37.824 28.163 1.00 39.91 709 ALA A N 1
ATOM 5672 C CA . ALA A 1 709 ? -16.427 38.719 28.726 1.00 39.91 709 ALA A CA 1
ATOM 5673 C C . ALA A 1 709 ? -16.010 39.793 27.700 1.00 39.91 709 ALA A C 1
ATOM 5675 O O . ALA A 1 709 ? -14.924 39.774 27.129 1.00 39.91 709 ALA A O 1
ATOM 5676 N N . ARG A 1 710 ? -16.913 40.735 27.420 1.00 36.28 710 ARG A N 1
ATOM 5677 C CA . ARG A 1 710 ? -16.681 41.855 26.500 1.00 36.28 710 ARG A CA 1
ATOM 5678 C C . ARG A 1 710 ? -15.545 42.758 26.999 1.00 36.28 710 ARG A C 1
ATOM 5680 O O . ARG A 1 710 ? -15.767 43.570 27.893 1.00 36.28 710 ARG A O 1
ATOM 5687 N N . SER A 1 711 ? -14.394 42.741 26.341 1.00 35.12 711 SER A N 1
ATOM 5688 C CA . SER A 1 711 ? -13.600 43.963 26.192 1.00 35.12 711 SER A CA 1
ATOM 5689 C C . SER A 1 711 ? -13.391 44.225 24.709 1.00 35.12 711 SER A C 1
ATOM 5691 O O . SER A 1 711 ? -12.763 43.458 23.985 1.00 35.12 711 SER A O 1
ATOM 5693 N N . THR A 1 712 ? -14.037 45.285 24.250 1.00 35.50 712 THR A N 1
ATOM 5694 C CA . THR A 1 712 ? -13.808 45.908 22.954 1.00 35.50 712 THR A CA 1
ATOM 5695 C C . THR A 1 712 ? -12.432 46.568 22.939 1.00 35.50 712 THR A C 1
ATOM 5697 O O . THR A 1 712 ? -11.978 47.050 23.976 1.00 35.50 712 THR A O 1
ATOM 5700 N N . LEU A 1 713 ? -11.816 46.615 21.755 1.00 37.16 713 LEU A N 1
ATOM 5701 C CA . LEU A 1 713 ? -10.663 47.463 21.437 1.00 37.16 713 LEU A CA 1
ATOM 5702 C C . LEU A 1 713 ? -10.793 48.859 22.068 1.00 37.16 713 LEU A C 1
ATOM 5704 O O . LEU A 1 713 ? -11.891 49.428 22.078 1.00 37.16 713 LEU A O 1
ATOM 5708 N N . SER A 1 714 ? -9.690 49.427 22.557 1.00 38.22 714 SER A N 1
ATOM 5709 C CA . SER A 1 714 ? -9.685 50.833 22.965 1.00 38.22 714 SER A CA 1
ATOM 5710 C C . SER A 1 714 ? -9.848 51.734 21.731 1.00 38.22 714 SER A C 1
ATOM 5712 O O . SER A 1 714 ? -9.385 51.392 20.643 1.00 38.22 714 SER A O 1
ATOM 5714 N N . GLU A 1 715 ? -10.513 52.887 21.867 1.00 37.88 715 GLU A N 1
ATOM 5715 C CA . GLU A 1 715 ? -10.700 53.842 20.755 1.00 37.88 715 GLU A CA 1
ATOM 5716 C C . GLU A 1 715 ? -9.413 54.151 19.958 1.00 37.88 715 GLU A C 1
ATOM 5718 O O . GLU A 1 715 ? -9.478 54.140 18.732 1.00 37.88 715 GLU A O 1
ATOM 5723 N N . PRO A 1 716 ? -8.232 54.336 20.582 1.00 39.28 716 PRO A N 1
ATOM 5724 C CA . PRO A 1 716 ? -6.982 54.560 19.851 1.00 39.28 716 PRO A CA 1
ATOM 5725 C C . PRO A 1 716 ? -6.554 53.387 18.957 1.00 39.28 716 PRO A C 1
ATOM 5727 O O . PRO A 1 716 ? -5.941 53.595 17.913 1.00 39.28 716 PRO A O 1
ATOM 5730 N N . GLU A 1 717 ? -6.862 52.150 19.350 1.00 38.44 717 GLU A N 1
ATOM 5731 C CA . GLU A 1 717 ? -6.540 50.945 18.577 1.00 38.44 717 GLU A CA 1
ATOM 5732 C C . GLU A 1 717 ? -7.521 50.752 17.417 1.00 38.44 717 GLU A C 1
ATOM 5734 O O . GLU A 1 717 ? -7.114 50.349 16.328 1.00 38.44 717 GLU A O 1
ATOM 5739 N N . VAL A 1 718 ? -8.795 51.108 17.621 1.00 39.00 718 VAL A N 1
ATOM 5740 C CA . VAL A 1 718 ? -9.791 51.194 16.543 1.00 39.00 718 VAL A CA 1
ATOM 5741 C C . VAL A 1 718 ? -9.390 52.273 15.538 1.00 39.00 718 VAL A C 1
ATOM 5743 O O . VAL A 1 718 ? -9.468 52.038 14.336 1.00 39.00 718 VAL A O 1
ATOM 5746 N N . GLU A 1 719 ? -8.904 53.422 16.004 1.00 39.16 719 GLU A N 1
ATOM 5747 C CA . GLU A 1 719 ? -8.476 54.524 15.142 1.00 39.16 719 GLU A CA 1
ATOM 5748 C C . GLU A 1 719 ? -7.186 54.189 14.376 1.00 39.16 719 GLU A C 1
ATOM 5750 O O . GLU A 1 719 ? -7.068 54.519 13.199 1.00 39.16 719 GLU A O 1
ATOM 5755 N N . LEU A 1 720 ? -6.254 53.442 14.984 1.00 40.31 720 LEU A N 1
ATOM 5756 C CA . LEU A 1 720 ? -5.079 52.893 14.298 1.00 40.31 720 LEU A CA 1
ATOM 5757 C C . LEU A 1 720 ? -5.491 51.928 13.174 1.00 40.31 720 LEU A C 1
ATOM 5759 O O . LEU A 1 720 ? -4.942 52.006 12.077 1.00 40.31 720 LEU A O 1
ATOM 5763 N N . ILE A 1 721 ? -6.480 51.062 13.419 1.00 37.41 721 ILE A N 1
ATOM 5764 C CA . ILE A 1 721 ? -7.018 50.132 12.415 1.00 37.41 721 ILE A CA 1
ATOM 5765 C C . ILE A 1 721 ? -7.803 50.879 11.326 1.00 37.41 721 ILE A C 1
ATOM 5767 O O . ILE A 1 721 ? -7.681 50.534 10.158 1.00 37.41 721 ILE A O 1
ATOM 5771 N N . ARG A 1 722 ? -8.551 51.934 11.667 1.00 38.62 722 ARG A N 1
ATOM 5772 C CA . ARG A 1 722 ? -9.252 52.797 10.695 1.00 38.62 722 ARG A CA 1
ATOM 5773 C C . ARG A 1 722 ? -8.313 53.681 9.877 1.00 38.62 722 ARG A C 1
ATOM 5775 O O . ARG A 1 722 ? -8.631 54.010 8.742 1.00 38.62 722 ARG A O 1
ATOM 5782 N N . SER A 1 723 ? -7.162 54.060 10.433 1.00 38.25 723 SER A N 1
ATOM 5783 C CA . SER A 1 723 ? -6.126 54.832 9.731 1.00 38.25 723 SER A CA 1
ATOM 5784 C C . SER A 1 723 ? -5.354 54.004 8.699 1.00 38.25 723 SER A C 1
ATOM 5786 O O . SER A 1 723 ? -4.613 54.546 7.878 1.00 38.25 723 SER A O 1
ATOM 5788 N N . ILE A 1 724 ? -5.526 52.681 8.739 1.00 36.88 724 ILE A N 1
ATOM 5789 C CA . ILE A 1 724 ? -5.089 51.779 7.688 1.00 36.88 724 ILE A CA 1
ATOM 5790 C C . ILE A 1 724 ? -6.134 51.867 6.572 1.00 36.88 724 ILE A C 1
ATOM 5792 O O . ILE A 1 724 ? -7.214 51.293 6.673 1.00 36.88 724 ILE A O 1
ATOM 5796 N N . ASP A 1 725 ? -5.798 52.600 5.514 1.00 35.56 725 ASP A N 1
ATOM 5797 C CA . ASP A 1 725 ? -6.634 52.810 4.330 1.00 35.56 725 ASP A CA 1
ATOM 5798 C C . ASP A 1 725 ? -6.816 51.484 3.555 1.00 35.56 725 ASP A C 1
ATOM 5800 O O . ASP A 1 725 ? -6.094 51.175 2.605 1.00 35.56 725 ASP A O 1
ATOM 5804 N N . MET A 1 726 ? -7.716 50.620 4.034 1.00 37.56 726 MET A N 1
ATOM 5805 C CA . MET A 1 726 ? -8.052 49.350 3.394 1.00 37.56 726 MET A CA 1
ATOM 5806 C C . MET A 1 726 ? -9.252 49.534 2.462 1.00 37.56 726 MET A C 1
ATOM 5808 O O . MET A 1 726 ? -10.334 49.893 2.931 1.00 37.56 726 MET A O 1
ATOM 5812 N N . PRO A 1 727 ? -9.149 49.180 1.170 1.00 34.25 727 PRO A N 1
ATOM 5813 C CA . PRO A 1 727 ? -10.337 48.936 0.377 1.00 34.25 727 PRO A CA 1
ATOM 5814 C C . PRO A 1 727 ? -10.979 47.649 0.911 1.00 34.25 727 PRO A C 1
ATOM 5816 O O . PRO A 1 727 ? -10.521 46.544 0.620 1.00 34.25 727 PRO A O 1
ATOM 5819 N N . LEU A 1 728 ? -12.025 47.798 1.727 1.00 36.97 728 LEU A N 1
ATOM 5820 C CA . LEU A 1 728 ? -12.945 46.731 2.127 1.00 36.97 728 LEU A CA 1
ATOM 5821 C C . LEU A 1 728 ? -13.653 46.192 0.873 1.00 36.97 728 LEU A C 1
ATOM 5823 O O . LEU A 1 728 ? -14.791 46.537 0.570 1.00 36.97 728 LEU A O 1
ATOM 5827 N N . VAL A 1 729 ? -12.957 45.365 0.095 1.00 33.81 729 VAL A N 1
ATOM 5828 C CA . VAL A 1 729 ? -13.587 44.530 -0.925 1.00 33.81 729 VAL A CA 1
ATOM 5829 C C . VAL A 1 729 ? -14.086 43.295 -0.192 1.00 33.81 729 VAL A C 1
ATOM 5831 O O . VAL A 1 729 ? -13.285 42.490 0.279 1.00 33.81 729 VAL A O 1
ATOM 5834 N N . ALA A 1 730 ? -15.406 43.175 -0.081 1.00 36.78 730 ALA A N 1
ATOM 5835 C CA . ALA A 1 730 ? -16.133 42.180 0.707 1.00 36.78 730 ALA A CA 1
ATOM 5836 C C . ALA A 1 730 ? -15.882 40.697 0.336 1.00 36.78 730 ALA A C 1
ATOM 5838 O O . ALA A 1 730 ? -16.509 39.826 0.923 1.00 36.78 730 ALA A O 1
ATOM 5839 N N . ASP A 1 731 ? -14.949 40.396 -0.572 1.00 37.91 731 ASP A N 1
ATOM 5840 C CA . ASP A 1 731 ? -14.796 39.072 -1.190 1.00 37.91 731 ASP A CA 1
ATOM 5841 C C . ASP A 1 731 ? -13.385 38.464 -1.095 1.00 37.91 731 ASP A C 1
ATOM 5843 O O . ASP A 1 731 ? -13.104 37.470 -1.763 1.00 37.91 731 ASP A O 1
ATOM 5847 N N . ASN A 1 732 ? -12.444 39.031 -0.323 1.00 41.97 732 ASN A N 1
ATOM 5848 C CA . ASN A 1 732 ? -11.078 38.486 -0.315 1.00 41.97 732 ASN A CA 1
ATOM 5849 C C . ASN A 1 732 ? -10.365 38.541 1.050 1.00 41.97 732 ASN A C 1
ATOM 5851 O O . ASN A 1 732 ? -9.439 39.329 1.257 1.00 41.97 732 ASN A O 1
ATOM 5855 N N . GLU A 1 733 ? -10.765 37.648 1.966 1.00 45.44 733 GLU A N 1
ATOM 5856 C CA . GLU A 1 733 ? -10.121 37.403 3.274 1.00 45.44 733 GLU A CA 1
ATOM 5857 C C . GLU A 1 733 ? -8.593 37.203 3.157 1.00 45.44 733 GLU A C 1
ATOM 5859 O O . GLU A 1 733 ? -7.832 37.666 4.008 1.00 45.44 733 GLU A O 1
ATOM 5864 N N . ALA A 1 734 ? -8.128 36.639 2.037 1.00 39.84 734 ALA A N 1
ATOM 5865 C CA . ALA A 1 734 ? -6.719 36.461 1.683 1.00 39.84 734 ALA A CA 1
ATOM 5866 C C . ALA A 1 734 ? -5.888 37.759 1.707 1.00 39.84 734 ALA A C 1
ATOM 5868 O O . ALA A 1 734 ? -4.729 37.766 2.129 1.00 39.84 734 ALA A O 1
ATOM 5869 N N . LYS A 1 735 ? -6.467 38.881 1.253 1.00 43.84 735 LYS A N 1
ATOM 5870 C CA . LYS A 1 735 ? -5.770 40.177 1.176 1.00 43.84 735 LYS A CA 1
ATOM 5871 C C . LYS A 1 735 ? -5.610 40.817 2.552 1.00 43.84 735 LYS A C 1
ATOM 5873 O O . LYS A 1 735 ? -4.564 41.395 2.830 1.00 43.84 735 LYS A O 1
ATOM 5878 N N . VAL A 1 736 ? -6.619 40.669 3.412 1.00 47.50 736 VAL A N 1
ATOM 5879 C CA . VAL A 1 736 ? -6.574 41.122 4.811 1.00 47.50 736 VAL A CA 1
ATOM 5880 C C . VAL A 1 736 ? -5.523 40.328 5.583 1.00 47.50 736 VAL A C 1
ATOM 5882 O O . VAL A 1 736 ? -4.708 40.920 6.285 1.00 47.50 736 VAL A O 1
ATOM 5885 N N . LEU A 1 737 ? -5.482 39.006 5.384 1.00 47.78 737 LEU A N 1
ATOM 5886 C CA . LEU A 1 737 ? -4.465 38.121 5.959 1.00 47.78 737 LEU A CA 1
ATOM 5887 C C . LEU A 1 737 ? -3.049 38.556 5.573 1.00 47.78 737 LEU A C 1
ATOM 5889 O O . LEU A 1 737 ? -2.211 38.767 6.442 1.00 47.78 737 LEU A O 1
ATOM 5893 N N . THR A 1 738 ? -2.809 38.722 4.270 1.00 45.41 738 THR A N 1
ATOM 5894 C CA . THR A 1 738 ? -1.496 39.093 3.720 1.00 45.41 738 THR A CA 1
ATOM 5895 C C . THR A 1 738 ? -1.039 40.443 4.272 1.00 45.41 738 THR A C 1
ATOM 5897 O O . THR A 1 738 ? 0.091 40.584 4.724 1.00 45.41 738 THR A O 1
ATOM 5900 N N . TYR A 1 739 ? -1.943 41.421 4.337 1.00 48.62 739 TYR A N 1
ATOM 5901 C CA . TYR A 1 739 ? -1.640 42.743 4.876 1.00 48.62 739 TYR A CA 1
ATOM 5902 C C . TYR A 1 739 ? -1.344 42.725 6.388 1.00 48.62 739 TYR A C 1
ATOM 5904 O O . TYR A 1 739 ? -0.436 43.416 6.856 1.00 48.62 739 TYR A O 1
ATOM 5912 N N . LEU A 1 740 ? -2.087 41.932 7.170 1.00 49.34 740 LEU A N 1
ATOM 5913 C CA . LEU A 1 740 ? -1.829 41.760 8.603 1.00 49.34 740 LEU A CA 1
ATOM 5914 C C . LEU A 1 740 ? -0.506 41.024 8.854 1.00 49.34 740 LEU A C 1
ATOM 5916 O O . LEU A 1 740 ? 0.228 41.430 9.752 1.00 49.34 740 LEU A O 1
ATOM 5920 N N . ILE A 1 741 ? -0.173 40.006 8.051 1.00 49.53 741 ILE A N 1
ATOM 5921 C CA . ILE A 1 741 ? 1.136 39.331 8.065 1.00 49.53 741 ILE A CA 1
ATOM 5922 C C . ILE A 1 741 ? 2.253 40.349 7.793 1.00 49.53 741 ILE A C 1
ATOM 5924 O O . ILE A 1 741 ? 3.165 40.475 8.609 1.00 49.53 741 ILE A O 1
ATOM 5928 N N . ASP A 1 742 ? 2.143 41.142 6.726 1.00 48.81 742 ASP A N 1
ATOM 5929 C CA . ASP A 1 742 ? 3.164 42.125 6.334 1.00 48.81 742 ASP A CA 1
ATOM 5930 C C . ASP A 1 742 ? 3.364 43.240 7.372 1.00 48.81 742 ASP A C 1
ATOM 5932 O O . ASP A 1 742 ? 4.479 43.720 7.585 1.00 48.81 742 ASP A O 1
ATOM 5936 N N . ARG A 1 743 ? 2.290 43.686 8.034 1.00 49.97 743 ARG A N 1
ATOM 5937 C CA . ARG A 1 743 ? 2.348 44.791 9.006 1.00 49.97 743 ARG A CA 1
ATOM 5938 C C . ARG A 1 743 ? 2.654 44.354 10.431 1.00 49.97 743 ARG A C 1
ATOM 5940 O O . ARG A 1 743 ? 3.252 45.131 11.178 1.00 49.97 743 ARG A O 1
ATOM 5947 N N . LEU A 1 744 ? 2.194 43.173 10.838 1.00 47.81 744 LEU A N 1
ATOM 5948 C CA . LEU A 1 744 ? 2.280 42.703 12.221 1.00 47.81 744 LEU A CA 1
ATOM 5949 C C . LEU A 1 744 ? 3.309 41.590 12.419 1.00 47.81 744 LEU A C 1
ATOM 5951 O O . LEU A 1 744 ? 3.745 41.420 13.553 1.00 47.81 744 LEU A O 1
ATOM 5955 N N . GLY A 1 745 ? 3.761 40.900 11.365 1.00 47.16 745 GLY A N 1
ATOM 5956 C CA . GLY A 1 745 ? 4.734 39.802 11.454 1.00 47.16 745 GLY A CA 1
ATOM 5957 C C . GLY A 1 745 ? 6.091 40.201 12.049 1.00 47.16 745 GLY A C 1
ATOM 5958 O O . GLY A 1 745 ? 6.828 39.356 12.547 1.00 47.16 745 GLY A O 1
ATOM 5959 N N . GLY A 1 746 ? 6.424 41.494 12.074 1.00 45.09 746 GLY A N 1
ATOM 5960 C CA . GLY A 1 746 ? 7.615 42.002 12.764 1.00 45.09 746 GLY A CA 1
ATOM 5961 C C . GLY A 1 746 ? 7.454 42.209 14.278 1.00 45.09 746 GLY A C 1
ATOM 5962 O O . GLY A 1 746 ? 8.429 42.564 14.941 1.00 45.09 746 GLY A O 1
ATOM 5963 N N . ARG A 1 747 ? 6.249 42.055 14.848 1.00 51.31 747 ARG A N 1
ATOM 5964 C CA . ARG A 1 747 ? 6.002 42.289 16.279 1.00 51.31 747 ARG A CA 1
ATOM 5965 C C . ARG A 1 747 ? 6.299 41.039 17.099 1.00 51.31 747 ARG A C 1
ATOM 5967 O O . ARG A 1 747 ? 5.806 39.953 16.815 1.00 51.31 747 ARG A O 1
ATOM 5974 N N . GLU A 1 748 ? 7.059 41.216 18.175 1.00 49.34 748 GLU A N 1
ATOM 5975 C CA . GLU A 1 748 ? 7.333 40.149 19.132 1.00 49.34 748 GLU A CA 1
ATOM 5976 C C . GLU A 1 748 ? 6.023 39.614 19.738 1.00 49.34 748 GLU A C 1
ATOM 5978 O O . GLU A 1 748 ? 5.133 40.385 20.102 1.00 49.34 748 GLU A O 1
ATOM 5983 N N . GLY A 1 749 ? 5.869 38.289 19.798 1.00 48.28 749 GLY A N 1
ATOM 5984 C CA . GLY A 1 749 ? 4.630 37.658 20.257 1.00 48.28 749 GLY A CA 1
ATOM 5985 C C . GLY A 1 749 ? 3.585 37.494 19.167 1.00 48.28 749 GLY A C 1
ATOM 5986 O O . GLY A 1 749 ? 3.137 36.375 18.939 1.00 48.28 749 GLY A O 1
ATOM 5987 N N . LEU A 1 750 ? 3.292 38.577 18.436 1.00 50.00 750 LEU A N 1
ATOM 5988 C CA . LEU A 1 750 ? 2.447 38.624 17.232 1.00 50.00 750 LEU A CA 1
ATOM 5989 C C . LEU A 1 750 ? 3.170 37.967 16.049 1.00 50.00 750 LEU A C 1
ATOM 5991 O O . LEU A 1 750 ? 3.263 38.506 14.949 1.00 50.00 750 LEU A O 1
ATOM 5995 N N . LEU A 1 751 ? 3.667 36.760 16.295 1.00 47.41 751 LEU A N 1
ATOM 5996 C CA . LEU A 1 751 ? 3.946 35.762 15.296 1.00 47.41 751 LEU A CA 1
ATOM 5997 C C . LEU A 1 751 ? 2.602 35.509 14.633 1.00 47.41 751 LEU A C 1
ATOM 5999 O O . LEU A 1 751 ? 1.828 34.637 15.034 1.00 47.41 751 LEU A O 1
ATOM 6003 N N . VAL A 1 752 ? 2.284 36.348 13.649 1.00 44.19 752 VAL A N 1
ATOM 6004 C CA . VAL A 1 752 ? 1.353 35.973 12.611 1.00 44.19 752 VAL A CA 1
ATOM 6005 C C . VAL A 1 752 ? 2.019 34.758 12.016 1.00 44.19 752 VAL A C 1
ATOM 6007 O O . VAL A 1 752 ? 3.037 34.871 11.347 1.00 44.19 752 VAL A O 1
ATOM 6010 N N . HIS A 1 753 ? 1.544 33.616 12.494 1.00 46.75 753 HIS A N 1
ATOM 6011 C CA . HIS A 1 753 ? 1.806 32.280 12.030 1.00 46.75 753 HIS A CA 1
ATOM 6012 C C . HIS A 1 753 ? 2.800 32.243 10.865 1.00 46.75 753 HIS A C 1
ATOM 6014 O O . HIS A 1 753 ? 2.423 32.670 9.772 1.00 46.75 753 HIS A O 1
ATOM 6020 N N . PRO A 1 754 ? 4.037 31.750 11.043 1.00 37.91 754 PRO A N 1
ATOM 6021 C CA . PRO A 1 754 ? 5.021 31.836 9.971 1.00 37.91 754 PRO A CA 1
ATOM 6022 C C . PRO A 1 754 ? 4.566 31.158 8.662 1.00 37.91 754 PRO A C 1
ATOM 6024 O O . PRO A 1 754 ? 5.148 31.429 7.619 1.00 37.91 754 PRO A O 1
ATOM 6027 N N . TRP A 1 755 ? 3.518 30.316 8.673 1.00 51.88 755 TRP A N 1
ATOM 6028 C CA . TRP A 1 755 ? 3.275 29.345 7.605 1.00 51.88 755 TRP A CA 1
ATOM 6029 C C . TRP A 1 755 ? 1.806 29.073 7.274 1.00 51.88 755 TRP A C 1
ATOM 6031 O O . TRP A 1 755 ? 1.411 27.911 7.181 1.00 51.88 755 TRP A O 1
ATOM 6041 N N . ALA A 1 756 ? 0.968 30.110 7.111 1.00 38.72 756 ALA A N 1
ATOM 6042 C CA . ALA A 1 756 ? -0.371 29.885 6.553 1.00 38.72 756 ALA A CA 1
ATOM 6043 C C . ALA A 1 756 ? -0.164 29.190 5.194 1.00 38.72 756 ALA A C 1
ATOM 6045 O O . ALA A 1 756 ? 0.663 29.685 4.424 1.00 38.72 756 ALA A O 1
ATOM 6046 N N . PRO A 1 757 ? -0.788 28.025 4.932 1.00 35.62 757 PRO A N 1
ATOM 6047 C CA . PRO A 1 757 ? -0.453 27.181 3.790 1.00 35.62 757 PRO A CA 1
ATOM 6048 C C . PRO A 1 757 ? -0.463 28.012 2.507 1.00 35.62 757 PRO A C 1
ATOM 6050 O O . PRO A 1 757 ? -1.517 28.488 2.107 1.00 35.62 757 PRO A O 1
ATOM 6053 N N . GLU A 1 758 ? 0.729 28.237 1.943 1.00 33.41 758 GLU A N 1
ATOM 6054 C CA . GLU A 1 758 ? 1.017 28.996 0.721 1.00 33.41 758 GLU A CA 1
ATOM 6055 C C . GLU A 1 758 ? -0.098 29.945 0.237 1.00 33.41 758 GLU A C 1
ATOM 6057 O O . GLU A 1 758 ? -0.713 29.723 -0.807 1.00 33.41 758 GLU A O 1
ATOM 6062 N N . TRP A 1 759 ? -0.303 31.083 0.901 1.00 33.91 759 TRP A N 1
ATOM 6063 C CA . TRP A 1 759 ? -0.886 32.231 0.201 1.00 33.91 759 TRP A CA 1
ATOM 6064 C C . TRP A 1 759 ? 0.218 32.866 -0.649 1.00 33.91 759 TRP A C 1
ATOM 6066 O O . TRP A 1 759 ? 0.725 33.939 -0.335 1.00 33.91 759 TRP A O 1
ATOM 6076 N N . ARG A 1 760 ? 0.658 32.186 -1.720 1.00 31.47 760 ARG A N 1
ATOM 6077 C CA . ARG A 1 760 ? 1.531 32.804 -2.729 1.00 31.47 760 ARG A CA 1
ATOM 6078 C C . ARG A 1 760 ? 0.734 33.905 -3.426 1.00 31.47 760 ARG A C 1
ATOM 6080 O O . ARG A 1 760 ? 0.141 33.680 -4.480 1.00 31.47 760 ARG A O 1
ATOM 6087 N N . VAL A 1 761 ? 0.736 35.115 -2.876 1.00 27.53 761 VAL A N 1
ATOM 6088 C CA . VAL A 1 761 ? 0.390 36.311 -3.643 1.00 27.53 761 VAL A CA 1
ATOM 6089 C C . VAL A 1 761 ? 1.552 36.546 -4.604 1.00 27.53 761 VAL A C 1
ATOM 6091 O O . VAL A 1 761 ? 2.478 37.302 -4.331 1.00 27.53 761 VAL A O 1
ATOM 6094 N N . ARG A 1 762 ? 1.542 35.860 -5.755 1.00 24.77 762 ARG A N 1
ATOM 6095 C CA . ARG A 1 762 ? 2.299 36.351 -6.906 1.00 24.77 762 ARG A CA 1
ATOM 6096 C C . ARG A 1 762 ? 1.674 37.692 -7.264 1.00 24.77 762 ARG A C 1
ATOM 6098 O O . ARG A 1 762 ? 0.571 37.729 -7.803 1.00 24.77 762 ARG A O 1
ATOM 6105 N N . HIS A 1 763 ? 2.370 38.784 -6.965 1.00 24.36 763 HIS A N 1
ATOM 6106 C CA . HIS A 1 763 ? 2.115 40.035 -7.657 1.00 24.36 763 HIS A CA 1
ATOM 6107 C C . HIS A 1 763 ? 2.303 39.754 -9.150 1.00 24.36 763 HIS A C 1
ATOM 6109 O O . HIS A 1 763 ? 3.421 39.519 -9.607 1.00 24.36 763 HIS A O 1
ATOM 6115 N N . SER A 1 764 ? 1.206 39.700 -9.904 1.00 24.25 764 SER A N 1
ATOM 6116 C CA . SER A 1 764 ? 1.283 39.862 -11.348 1.00 24.25 764 SER A CA 1
ATOM 6117 C C . SER A 1 764 ? 1.850 41.258 -11.592 1.00 24.25 764 SER A C 1
ATOM 6119 O O . SER A 1 764 ? 1.192 42.242 -11.243 1.00 24.25 764 SER A O 1
ATOM 6121 N N . GLN A 1 765 ? 3.076 41.335 -12.107 1.00 26.53 765 GLN A N 1
ATOM 6122 C CA . GLN A 1 765 ? 3.487 42.511 -12.868 1.00 26.53 765 GLN A CA 1
ATOM 6123 C C . GLN A 1 765 ? 2.754 42.523 -14.203 1.00 26.53 765 GLN A C 1
ATOM 6125 O O . GLN A 1 765 ? 2.592 41.422 -14.783 1.00 26.53 765 GLN A O 1
#

pLDDT: mean 73.24, std 19.61, range [24.25, 96.94]

InterPro domains:
  IPR056693 Domain of unknown function DUF7791 [PF25053] (249-369)
  IPR056884 Nephrocystin 3-like, N-terminal [PF24883] (16-139)

Foldseek 3Di:
DVCLLPPPVNVVVVCVVPVFEDEAEAEADLLDPPLRAELLVVLVSLLCSLPVPPVVLVVVLCVDLVCVVDDDSVVDDSVSSLVSNLVSCQPVPAAYEYEYEAQVSHPVSVVVLVVVPQPPDSVSSQVPRPRYHYDYDHPPDPSVVVVDPDDDQQLVVCLVVQLVVLLVLCPPQPQPDPVLSNVLSVLLSVLLSSPVLSSVVLSVVLVVVCVVPVDSVVSSVSSVPQDNDPLVNLVVLLCVCPPCSVDLVLLLLLLLLLLLQLLCVLQVPLQVQLQFLLNSLLLSDLDPPVVSLVVLLPDDLVNSLVSSVVSVVSCCNSNSLQKDWDFAPVPPPPWPQCPVVSRRSRIGIHGNDVVSSVSLVPDPVNVVSNCSSVDDSQSSLLSSLSVLVSVQLRTAFDQDDWDFDDDPDPDTATDGDDGDHSLLSSLQSLQEVSSVHDPVSSVVSLVSQLVSVVVVSGPDDDDLDAPPDDLAPDDSSVLRNLLSNLLHLDCVVNVVVLVPDDLRVNLVNLLSNLVSLLVNLVVDAFQSSLVSLLVPLLVSLVVLLVCCVPPDDPVSLVSSLLSLLSSLLSCLARNQARNLVCLPDNDPVSLVSLLSSLVSSCSSVVDLVQQLFKHKWKWAQVVQLRTGTHPDPNPPHAIWIKIWGSLVSSVLSVVVSVVSDVDPPSDCPVNVSSVPNGDIETDHDPPDDDDDPVSLVSHDPSVNVVVVPDDYDDPVVVVVVVVPPDPPPVPPPLVVLVVCSNPQCPPVSHVSPSPSPDPPPPPDD

Radius of gyration: 32.4 Å; Cα contacts (8 Å, |Δi|>4): 947; chains: 1; bounding box: 65×92×84 Å

Nearest PDB structures (foldseek):
  8g9j-assembly1_A  TM=4.006E-01  e=2.958E+00  synthetic construct
  7unk-assembly1_A  TM=1.397E-01  e=1.888E+00  Homo sapiens

Mean predicted aligned error: 16.09 Å

Organism: NCBI:txid44412

Secondary structure (DSSP, 8-state):
-HHHHT-HHHHHHHHHH-SSEEEEEEE--TTS-GGGTSHHHHHHHHHHHHHTT-HHHHHHHHTSTTGGG--SGGG--HHHHHHHHHHHHHHT-SEEEEEEE-GGG-HHHHHHHHT--TTSSHHHHHHTSTTEEEEE-----HHHHTT-SS---HHHHSHHHHHHHHHHHTTTS--S-HHHHHHHHHHHHHHTTT-HHHHHHHHHHHHHHHTT---HHHHHHHHHHS-SSHHHHHHHHHHTTGGGGG-HHHHHHHHHHHHHHHHHHHTTTT-TTTTBHHHHHHHT-SS-HHHHHHHHTT--HHHHHHHHHHHHHHHHHHTTTSEEEEE-TT-----BT-TTTHHHHTEEEEESSHHHHHHHHH-HHHHHHHHTT---TTHHHHHHHHHHHHHHHH-BPPBPPP-EEE-SSS-EEE---BPPPHHHHHHHHHT-GGG---HHHHHHHHHHHHHHHHTT--S-------TTS----S-HHHHHHHHHHTTSS--HHHHHHHHHS-HHHHHHHHHHHHHHHHHHHTTS-HHHHHHHHHHHHHHHHHHHHHHHHH--SHHHHHHHHHHHHHHHHHHHHHHHHHSSS-GGG--HHHHHHHHHHHHHHHHHS-SHHHHHSEEEEEE-STTTTS--B-------S-PEEEEEEHHHHHHHHHHHHHHHSS-TTS-THHHHTTTT----EE---TT-PPPPHHHHTTS-HHHHHHHHS-----HHHHHHHHTS-----TT-HHHHHHHHHHHHTTSSS----TT-TT-------

Solvent-accessible surface area (backbone atoms only — not comparable to full-atom values): 43557 Å² total; per-residue (Å²): 102,68,69,59,77,70,30,68,66,50,53,57,60,46,35,76,77,31,80,54,63,46,79,42,70,44,63,42,30,66,90,51,59,71,60,34,28,40,68,58,28,49,38,51,49,46,38,48,71,71,34,77,92,27,67,70,57,46,53,54,47,43,76,34,94,73,44,76,81,55,87,52,83,81,70,52,51,64,68,56,45,47,51,50,33,57,50,48,58,68,68,65,83,43,29,35,41,38,40,38,32,38,54,79,39,16,65,68,56,51,52,48,61,69,64,71,52,90,76,72,37,74,63,48,59,51,58,71,36,94,48,43,45,78,49,77,40,62,74,98,42,77,73,59,69,74,67,56,92,76,86,80,67,62,40,75,71,38,41,64,58,45,33,52,53,47,45,61,72,55,56,92,58,92,58,97,41,73,66,58,50,50,49,53,32,50,53,53,36,66,55,32,73,46,37,62,69,56,44,57,55,49,51,55,48,49,56,57,44,42,77,76,48,74,55,60,68,62,50,48,50,52,58,71,70,49,58,73,52,66,65,55,31,55,51,51,43,53,58,69,45,51,75,57,53,69,36,64,72,50,35,20,52,34,10,38,52,50,37,39,42,55,43,46,65,76,40,56,83,84,42,70,74,50,39,9,36,44,31,46,38,58,39,54,53,90,60,58,70,67,66,44,55,65,56,54,76,73,65,47,73,70,59,50,46,54,35,31,56,48,40,55,50,43,43,62,60,64,38,48,60,47,40,42,78,43,80,40,83,89,52,71,70,69,50,43,73,38,76,91,42,42,75,38,54,22,19,33,53,40,56,67,39,72,68,54,52,47,34,40,74,75,32,75,64,29,42,53,43,44,50,50,50,71,62,57,94,63,46,40,49,46,34,39,54,51,35,39,56,56,50,21,43,52,31,34,52,37,76,55,72,85,53,76,47,85,50,104,63,98,50,66,52,75,65,84,50,80,49,64,47,44,59,30,55,38,24,34,51,65,36,27,78,84,63,70,72,54,68,69,51,47,52,49,51,54,51,50,50,54,52,38,53,75,66,64,50,47,75,64,74,90,76,87,80,55,94,86,56,83,89,58,93,57,68,65,70,63,42,49,52,47,19,19,35,42,42,14,74,46,55,64,63,50,53,55,51,57,73,67,44,56,70,74,48,35,52,54,34,51,55,40,37,51,48,23,35,54,60,41,31,72,81,46,67,35,67,61,33,48,51,56,54,50,67,54,50,48,60,50,51,55,51,51,39,51,48,65,75,70,55,91,47,73,67,60,51,51,51,49,44,52,38,43,52,47,49,50,52,51,48,67,36,54,52,41,41,29,56,32,80,45,74,94,66,74,52,72,75,54,54,59,51,50,55,52,44,62,67,47,51,54,69,52,51,74,50,70,66,67,35,52,23,38,32,72,47,26,38,43,64,80,44,26,72,40,63,31,35,33,83,64,87,79,62,94,52,74,64,39,50,32,38,31,22,45,40,56,55,50,53,55,52,51,55,47,52,50,71,77,36,99,57,88,72,78,65,69,72,68,56,62,78,42,64,86,61,80,63,55,40,65,55,75,64,92,83,70,73,78,76,60,76,83,48,58,82,39,37,56,70,69,56,49,55,50,71,66,60,77,56,74,60,54,70,72,59,51,48,55,56,63,68,49,88,68,84,84,59,97,83,48,71,68,58,58,51,52,52,48,38,72,72,37,43,80,39,82,50,28,53,48,64,93,68,63,83,79,77,76,77,72,78,80,126

Sequence (765 aa):
MKFIASSPLTLELLKEWNRDIQILTHYFWRSGHEMQHNVKGLLLSLLHQSLVDRPDLSQNLWGKLGVNEKWSYSDWSDQEVESALCWTLNAAGKGFCIFIDGLDESHEIEEQLWAHNRNSTVLDKLENLRNVKICVSSREENSLCDYAGFQLRIHEFTKNDIHHFTNSCLEGLDFASESDRTRVVSEITSRAEGVFLWVVMVVKNVIRAFRINNDIELLIERVHHTPTNLKQLFQHMWERCGDDGDLESYRATASRYFNLAVAFQKHSLSFHRVGSLLCYAIAADNRPLDDMVEREQEVTLQKLHSRCLIAEKEIRVICNGLLELIDIDWYRSSEQGLESLGTFASKRVQFVHRCAADFFNDTTLGARLLDACGWSKEEPIARLLVTTLIRGRLTTARSVTWGAYEGSGDISYIEQRQDLTCIQSTFQVVLDPNVGVGPGCQDLIIKTLRQWQSANLFPDHLQWEYPGSSLFSSDPLELEVLEGATYGEDLSFVLQQVSKLPTEYFLDAVPVVMRGLASSCFSRMGLEAAARLNALTLPILKRLINLMEDSPTADALGSIKRTSRLLYSCYMTYFPIRCLEDEENLPIASSTSISAILRLFPLVLPDQHSWSLPMALYINPHELGRSTMGLDGRTKRWTCLVVVNFATAYRILVGWAQAASDESELAPEHINMVKDLIQPIVIKNEGYRAPESEAQDRISPPLQRWFAARSTLSEPEVELIRSIDMPLVADNEAKVLTYLIDRLGGREGLLVHPWAPEWRVRHSQ